Protein AF-A0A957GAI2-F1 (afdb_monomer)

pLDDT: mean 84.57, std 19.91, range [21.44, 98.88]

Solvent-accessible surface area (backbone atoms only — not comparable to full-atom values): 68607 Å² total; per-residue (Å²): 105,85,87,39,89,62,58,36,38,56,51,50,54,56,48,41,69,76,44,66,88,51,59,57,54,71,36,83,40,72,38,54,38,58,79,73,47,80,53,67,85,54,40,46,58,49,36,46,50,54,49,55,49,25,50,74,70,37,30,43,67,44,22,55,96,56,91,70,75,61,88,85,49,67,51,82,77,23,26,41,32,79,33,67,51,78,40,80,46,79,66,60,92,86,45,72,53,71,47,79,41,75,39,76,44,97,66,71,51,73,46,76,48,78,49,68,41,90,53,78,31,67,83,68,72,73,77,77,77,76,79,72,79,88,79,87,79,94,79,82,83,81,39,55,67,86,70,76,61,71,70,50,94,45,29,46,51,61,49,42,16,85,39,71,66,56,38,48,53,52,48,52,56,51,40,58,43,34,77,71,72,51,69,82,71,56,38,79,67,57,62,69,30,40,69,25,37,25,22,42,17,33,40,25,83,53,61,68,56,36,47,56,50,43,55,52,49,54,61,47,67,73,72,68,46,72,70,58,50,60,58,32,46,82,68,32,35,24,76,23,65,57,68,55,55,61,34,38,30,38,36,22,57,30,88,85,40,75,59,74,42,67,64,50,66,47,29,74,76,36,67,64,31,40,50,39,46,52,54,46,21,67,63,34,20,84,75,69,76,47,47,54,56,70,52,34,62,58,64,85,89,38,68,66,57,44,53,49,28,51,55,50,54,64,39,49,53,50,31,41,35,55,44,44,41,46,22,47,21,46,50,56,50,42,42,42,72,59,47,74,64,66,29,32,32,22,40,78,63,10,34,53,41,28,32,38,73,21,57,22,30,55,65,65,61,44,37,54,48,34,29,48,48,25,44,41,59,69,64,66,83,61,99,64,50,27,29,36,29,44,31,51,41,42,58,71,58,49,56,58,52,45,73,74,39,76,68,56,54,44,73,18,30,42,49,30,57,54,32,32,29,36,21,21,36,48,70,22,38,53,52,42,37,53,52,36,45,76,70,73,32,57,49,44,76,51,100,62,87,45,14,60,22,23,72,80,40,40,79,30,27,61,61,43,39,67,51,57,74,76,52,73,68,44,52,58,79,41,57,38,40,31,41,64,75,14,41,71,56,65,61,50,57,68,58,44,50,52,50,58,32,47,33,56,26,31,34,35,30,45,45,51,27,53,50,46,43,43,75,74,42,36,23,29,39,32,24,34,22,57,41,55,65,63,31,50,27,53,50,54,63,40,64,88,43,91,77,59,46,66,36,38,36,22,30,85,94,64,37,49,67,56,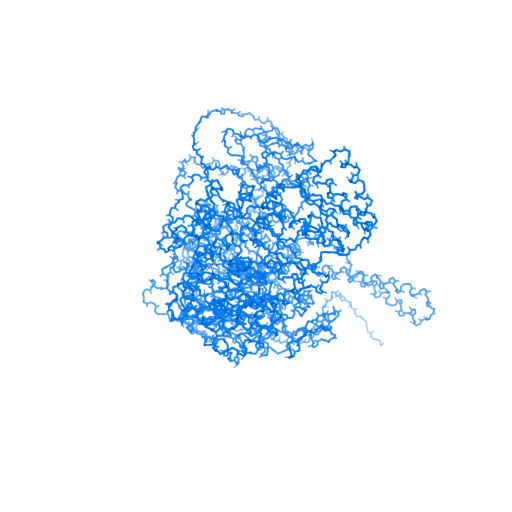29,34,46,30,33,52,25,45,40,37,18,42,34,45,66,45,77,68,81,72,73,96,74,89,88,71,52,60,88,87,86,72,66,76,84,86,85,88,82,88,88,90,82,88,85,92,86,88,80,88,90,87,84,90,51,74,71,58,49,56,52,48,51,54,50,46,55,55,55,65,68,62,77,79,68,80,91,72,85,72,74,79,88,80,72,82,79,80,88,56,88,68,49,67,62,70,25,28,41,21,37,38,20,49,18,51,26,44,26,16,59,94,35,58,21,64,40,90,55,47,68,62,41,44,37,71,54,50,78,20,63,36,78,54,58,64,74,49,24,46,55,30,30,77,65,54,42,54,26,75,46,70,50,97,87,69,51,75,47,81,43,69,41,83,47,59,77,75,36,61,24,49,28,2,22,64,26,54,79,52,61,46,77,52,50,60,47,57,65,82,56,54,76,35,47,16,71,29,36,50,39,19,43,52,11,40,40,37,6,32,33,60,46,70,49,44,28,32,74,38,68,46,73,45,100,85,71,48,74,42,82,71,52,59,19,49,31,73,40,51,14,56,34,22,20,26,33,22,10,30,60,59,54,16,48,49,49,49,43,45,55,51,49,51,50,52,53,44,50,55,48,53,54,50,44,55,53,45,62,52,51,57,75,77,56,86,51,69,70,61,48,52,55,46,52,49,53,46,50,56,46,49,52,52,47,70,75,55,66,81,72,87,60,92,44,49,69,58,18,44,44,85,40,48,23,39,55,43,24,60,58,37,51,42,61,26,61,70,41,77,39,68,34,33,46,10,6,30,49,39,37,52,37,56,41,51,51,36,26,59,61,6,64,20,46,31,29,38,34,21,8,14,23,56,50,44,34,94,63,27,28,44,54,52,51,41,52,40,45,37,73,62,52,43,36,50,53,78,46,73,72,79,31,40,21,51,80,22,60,80,23,57,26,27,43,50,11,20,33,14,13,14,39,29,37,29,23,34,43,66,38,50,65,38,20,38,54,50,49,28,34,56,61,33,55,39,74,54,66,64,80,68,32,61,86,44,72,52,41,66,60,48,17,50,51,49,34,50,34,50,52,40,26,25,61,44,67,75,52,54,68,69,78,42,18,72,21,24,33,36,40,52,57,46,55,15,44,48,86,73,79,19,49,55,54,31,52,52,50,16,39,34,74,53,40,44,81,40,37,48,49,25,34,35,29,48,60,41,51,26,27,20,46,33,39,4,28,36,57,61,61,49,47,45,53,49,26,42,67,71,33,36,42,28,26,43,35,58,57,84,46,84,30,74,93,72,54,82,68,35,65,30,82,44,44,77,53,80,41,44,32,33,39,40,45,25,65,10,60,56,21,24,36,13,31,42,35,37,34,33,39,74,80,64,91,74,44,59,79,31,56,72,44,30,46,49,38,46,8,41,44,58,9,39,93,71,56,52,76,44,68,60,43,71,34,32,24,43,59,80,84,70,81,56,84,44,83,45,49,70,57,90,75,57,90,62,50,44,36,69,35,68,70,64,56,60,88,76,54,85,85,70,77,90,73,78,76,54,72,69,53,50,45,63,75,72,63,70,70,80,77,77,82,75,72,77,79,86,70,89,81,73,87,79,77,93,78,84,88,78,87,90,84,84,84,136

Radius of gyration: 38.37 Å; Cα contacts (8 Å, |Δi|>4): 2508; chains: 1; bounding box: 118×97×86 Å

Nearest PDB structures (foldseek):
  4mz0-assembly1_A  TM=6.531E-01  e=5.352E-34  Moorena producens 3L
  7s6b-assembly1_A  TM=7.129E-01  e=2.106E-31  Streptomyces lasalocidi
  7vee-assembly1_A  TM=6.537E-01  e=3.011E-31  Streptomyces graminofaciens
  2cuy-assembly1_B  TM=9.376E-01  e=4.599E-23  Thermus thermophilus HB8
  5zk4-assembly2_B  TM=9.307E-01  e=2.735E-21  Sorangium cellulosum

Structure (mmCIF, N/CA/C/O backbone):
data_AF-A0A957GAI2-F1
#
_entry.id   AF-A0A957GAI2-F1
#
loop_
_atom_site.group_PDB
_atom_site.id
_atom_site.type_symbol
_atom_site.label_atom_id
_atom_site.label_alt_id
_atom_site.label_comp_id
_atom_site.label_asym_id
_atom_site.label_entity_id
_atom_site.label_seq_id
_atom_site.pdbx_PDB_ins_code
_atom_site.Cartn_x
_atom_site.Cartn_y
_atom_site.Cartn_z
_atom_site.occupancy
_atom_site.B_iso_or_equiv
_atom_site.auth_seq_id
_atom_site.auth_comp_id
_atom_site.auth_asym_id
_atom_site.auth_atom_id
_atom_site.pdbx_PDB_model_num
ATOM 1 N N . GLY A 1 1 ? -17.386 11.522 23.140 1.00 78.44 1 GLY A N 1
ATOM 2 C CA . GLY A 1 1 ? -17.750 12.939 23.256 1.00 78.44 1 GLY A CA 1
ATOM 3 C C . GLY A 1 1 ? -17.279 13.711 22.042 1.00 78.44 1 GLY A C 1
ATOM 4 O O . GLY A 1 1 ? -16.072 13.743 21.778 1.00 78.44 1 GLY A O 1
ATOM 5 N N . THR A 1 2 ? -18.220 14.310 21.310 1.00 84.25 2 THR A N 1
ATOM 6 C CA . THR A 1 2 ? -17.986 15.285 20.223 1.00 84.25 2 THR A CA 1
ATOM 7 C C . THR A 1 2 ? -18.226 16.730 20.668 1.00 84.25 2 THR A C 1
ATOM 9 O O . THR A 1 2 ? -18.033 17.635 19.860 1.00 84.25 2 THR A O 1
ATOM 12 N N . SER A 1 3 ? -18.619 16.948 21.931 1.00 85.31 3 SER A N 1
ATOM 13 C CA . SER A 1 3 ? -18.998 18.260 22.475 1.00 85.31 3 SER A CA 1
ATOM 14 C C . SER A 1 3 ? -20.266 18.829 21.831 1.00 85.31 3 SER A C 1
ATOM 16 O O . SER A 1 3 ? -20.444 20.042 21.728 1.00 85.31 3 SER A O 1
ATOM 18 N N . THR A 1 4 ? -21.178 17.947 21.407 1.00 86.19 4 THR A N 1
ATOM 19 C CA . THR A 1 4 ? -22.509 18.323 20.911 1.00 86.19 4 THR A CA 1
ATOM 20 C C . THR A 1 4 ? -23.565 18.066 21.986 1.00 86.19 4 THR A C 1
ATOM 22 O O . THR A 1 4 ? -23.569 17.010 22.618 1.00 86.19 4 THR A O 1
ATOM 25 N N . ARG A 1 5 ? -24.496 19.017 22.178 1.00 83.12 5 ARG A N 1
ATOM 26 C CA . ARG A 1 5 ? -25.509 18.969 23.258 1.00 83.12 5 ARG A CA 1
ATOM 27 C C . ARG A 1 5 ? -26.310 17.664 23.304 1.00 83.12 5 ARG A C 1
ATOM 29 O O . ARG A 1 5 ? -26.649 17.218 24.392 1.00 83.12 5 ARG A O 1
ATOM 36 N N . VAL A 1 6 ? -26.626 17.099 22.138 1.00 86.12 6 VAL A N 1
ATOM 37 C CA . VAL A 1 6 ? -27.390 15.847 22.004 1.00 86.12 6 VAL A CA 1
ATOM 38 C C . VAL A 1 6 ? -26.460 14.635 21.935 1.00 86.12 6 VAL A C 1
ATOM 40 O O . VAL A 1 6 ? -26.713 13.640 22.603 1.00 86.12 6 VAL A O 1
ATOM 43 N N . GLY A 1 7 ? -25.370 14.709 21.161 1.00 86.69 7 GLY A N 1
ATOM 44 C CA . GLY A 1 7 ? -24.497 13.558 20.924 1.00 86.69 7 GLY A CA 1
ATOM 45 C C . GLY A 1 7 ? -23.770 13.077 22.177 1.00 86.69 7 GLY A C 1
ATOM 46 O O . GLY A 1 7 ? -23.672 11.873 22.379 1.00 86.69 7 GLY A O 1
ATOM 47 N N . ASP A 1 8 ? -23.322 13.988 23.048 1.00 90.56 8 ASP A N 1
ATOM 48 C CA . ASP A 1 8 ? -22.665 13.595 24.301 1.00 90.56 8 ASP A CA 1
ATOM 49 C C . ASP A 1 8 ? -23.647 12.922 25.284 1.00 90.56 8 ASP A C 1
ATOM 51 O O . ASP A 1 8 ? -23.248 12.009 26.002 1.00 90.56 8 ASP A O 1
ATOM 55 N N . VAL A 1 9 ? -24.928 13.325 25.285 1.00 91.25 9 VAL A N 1
ATOM 56 C CA . VAL A 1 9 ? -25.984 12.687 26.098 1.00 91.25 9 VAL A CA 1
ATOM 57 C C . VAL A 1 9 ? -26.261 11.279 25.578 1.00 91.25 9 VAL A C 1
ATOM 59 O O . VAL A 1 9 ? -26.094 10.317 26.319 1.00 91.25 9 VAL A O 1
ATOM 62 N N . VAL A 1 10 ? -26.570 11.145 24.283 1.00 90.19 10 VAL A N 1
ATOM 63 C CA . VAL A 1 10 ? -26.863 9.850 23.639 1.00 90.19 10 VAL A CA 1
ATOM 64 C C . VAL A 1 10 ? -25.689 8.871 23.768 1.00 90.19 10 VAL A C 1
ATOM 66 O O . VAL A 1 10 ? -25.897 7.674 23.960 1.00 90.19 10 VAL A O 1
ATOM 69 N N . GLU A 1 11 ? -24.447 9.358 23.695 1.00 92.12 11 GLU A N 1
ATOM 70 C CA . GLU A 1 11 ? -23.246 8.543 23.894 1.00 92.12 11 GLU A CA 1
ATOM 71 C C . GLU A 1 11 ? -23.147 7.995 25.323 1.00 92.12 11 GLU A C 1
ATOM 73 O O . GLU A 1 11 ? -22.923 6.795 25.485 1.00 92.12 11 GLU A O 1
ATOM 78 N N . VAL A 1 12 ? -23.346 8.827 26.353 1.00 91.50 12 VAL A N 1
ATOM 79 C CA . VAL A 1 12 ? -23.278 8.366 27.751 1.00 91.50 12 VAL A CA 1
ATOM 80 C C . VAL A 1 12 ? -24.497 7.523 28.131 1.00 91.50 12 VAL A C 1
ATOM 82 O O . VAL A 1 12 ? -24.327 6.523 28.817 1.00 91.50 12 VAL A O 1
ATOM 85 N N . GLU A 1 13 ? -25.698 7.827 27.637 1.00 90.88 13 GLU A N 1
ATOM 86 C CA . GLU A 1 13 ? -26.880 6.966 27.806 1.00 90.88 13 GLU A CA 1
ATOM 87 C C . GLU A 1 13 ? -26.654 5.571 27.204 1.00 90.88 13 GLU A C 1
ATOM 89 O O . GLU A 1 13 ? -26.896 4.561 27.866 1.00 90.88 13 GLU A O 1
ATOM 94 N N . SER A 1 14 ? -26.111 5.498 25.983 1.00 90.56 14 SER A N 1
ATOM 95 C CA . SER A 1 14 ? -25.786 4.225 25.322 1.00 90.56 14 SER A CA 1
ATOM 96 C C . SER A 1 14 ? -24.743 3.423 26.105 1.00 90.56 14 SER A C 1
ATOM 98 O O . SER A 1 14 ? -24.872 2.209 26.259 1.00 90.56 14 SER A O 1
ATOM 100 N N . LEU A 1 15 ? -23.718 4.097 26.637 1.00 91.69 15 LEU A N 1
ATOM 101 C CA . LEU A 1 15 ? -22.711 3.474 27.493 1.00 91.69 15 LEU A CA 1
ATOM 102 C C . LEU A 1 15 ? -23.309 3.013 28.835 1.00 91.69 15 LEU A C 1
ATOM 104 O O . LEU A 1 15 ? -23.031 1.897 29.268 1.00 91.69 15 LEU A O 1
ATOM 108 N N . ASN A 1 16 ? -24.173 3.812 29.467 1.00 91.31 16 ASN A N 1
ATOM 109 C CA . ASN A 1 16 ? -24.861 3.450 30.709 1.00 91.31 16 ASN A CA 1
ATOM 110 C C . ASN A 1 16 ? -25.727 2.193 30.534 1.00 91.31 16 ASN A C 1
ATOM 112 O O . ASN A 1 16 ? -25.728 1.345 31.420 1.00 91.31 16 ASN A O 1
ATOM 116 N N . LEU A 1 17 ? -26.416 2.033 29.397 1.00 90.88 17 LEU A N 1
ATOM 117 C CA . LEU A 1 17 ? -27.205 0.830 29.100 1.00 90.88 17 LEU A CA 1
ATOM 118 C 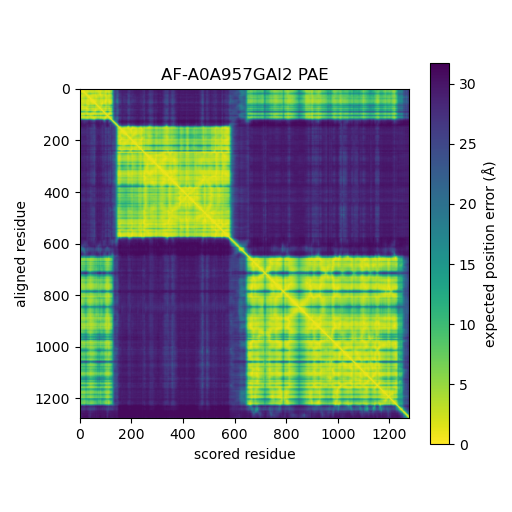C . LEU A 1 17 ? -26.336 -0.437 29.020 1.00 90.88 17 LEU A C 1
ATOM 120 O O . LEU A 1 17 ? -26.723 -1.480 29.542 1.00 90.88 17 LEU A O 1
ATOM 124 N N . VAL A 1 18 ? -25.153 -0.352 28.401 1.00 91.19 18 VAL A N 1
ATOM 125 C CA . VAL A 1 18 ? -24.223 -1.491 28.266 1.00 91.19 18 VAL A CA 1
ATOM 126 C C . VAL A 1 18 ? -23.520 -1.818 29.589 1.00 91.19 18 VAL A C 1
ATOM 128 O O . VAL A 1 18 ? -23.294 -2.987 29.897 1.00 91.19 18 VAL A O 1
ATOM 131 N N . PHE A 1 19 ? -23.188 -0.801 30.387 1.00 90.81 19 PHE A N 1
ATOM 132 C CA . PHE A 1 19 ? -22.427 -0.936 31.634 1.00 90.81 19 PHE A CA 1
ATOM 133 C C . PHE A 1 19 ? -23.290 -0.813 32.904 1.00 90.81 19 PHE A C 1
ATOM 135 O O . PHE A 1 19 ? -22.750 -0.594 33.984 1.00 90.81 19 PHE A O 1
ATOM 142 N N . ALA A 1 20 ? -24.610 -1.011 32.814 1.00 85.69 20 ALA A N 1
ATOM 143 C CA . ALA A 1 20 ? -25.564 -0.822 33.918 1.00 85.69 20 ALA A CA 1
ATOM 144 C C . ALA A 1 20 ? -25.277 -1.653 35.192 1.00 85.69 20 ALA A C 1
ATOM 146 O O . ALA A 1 20 ? -25.784 -1.333 36.263 1.00 85.69 20 ALA A O 1
ATOM 147 N N . GLY A 1 21 ? -24.479 -2.723 35.087 1.00 85.56 21 GLY A N 1
ATOM 148 C CA . GLY A 1 21 ? -24.028 -3.538 36.223 1.00 85.56 21 GLY A CA 1
ATOM 149 C C . GLY A 1 21 ? -22.701 -3.102 36.865 1.00 85.56 21 GLY A C 1
ATOM 150 O O . GLY A 1 21 ? -22.252 -3.757 37.804 1.00 85.56 21 GLY A O 1
ATOM 151 N N . ALA A 1 22 ? -22.039 -2.056 36.360 1.00 89.12 22 ALA A N 1
ATOM 152 C CA . ALA A 1 22 ? -20.791 -1.538 36.922 1.00 89.12 22 ALA A CA 1
ATOM 153 C C . ALA A 1 22 ? -21.061 -0.509 38.044 1.00 89.12 22 ALA A C 1
ATOM 155 O O . ALA A 1 22 ? -22.046 0.226 37.966 1.00 89.12 22 ALA A O 1
ATOM 156 N N . PRO A 1 23 ? -20.204 -0.408 39.082 1.00 91.75 23 PRO A N 1
ATOM 157 C CA . PRO A 1 23 ? -20.389 0.575 40.150 1.00 91.75 23 PRO A CA 1
ATOM 158 C C . PRO A 1 23 ? -20.346 2.026 39.629 1.00 91.75 23 PRO A C 1
ATOM 160 O O . PRO A 1 23 ? -19.534 2.310 38.740 1.00 91.75 23 PRO A O 1
ATOM 163 N N . PRO A 1 24 ? -21.138 2.959 40.197 1.00 93.56 24 PRO A N 1
ATOM 164 C CA . PRO A 1 24 ? -21.061 4.382 39.871 1.00 93.56 24 PRO A CA 1
ATOM 165 C C . PRO A 1 24 ? -19.634 4.939 39.979 1.00 93.56 24 PRO A C 1
ATOM 167 O O . PRO A 1 24 ? -18.897 4.594 40.904 1.00 93.56 24 PRO A O 1
ATOM 170 N N . GLY A 1 25 ? -19.233 5.775 39.018 1.00 91.50 25 GLY A N 1
ATOM 171 C CA . GLY A 1 25 ? -17.907 6.400 38.973 1.00 91.50 25 GLY A CA 1
ATOM 172 C C . GLY A 1 25 ? -16.706 5.446 38.848 1.00 91.50 25 GLY A C 1
ATOM 173 O O . GLY A 1 25 ? -15.585 5.854 39.143 1.00 91.50 25 GLY A O 1
ATOM 174 N N . SER A 1 26 ? -16.894 4.190 38.425 1.00 90.88 26 SER A N 1
ATOM 175 C CA . SER A 1 26 ? -15.806 3.201 38.313 1.00 90.88 26 SER A CA 1
ATOM 176 C C . SER A 1 26 ? -15.035 3.220 36.985 1.00 90.88 26 SER A C 1
ATOM 178 O O . SER A 1 26 ? -13.932 2.675 36.915 1.00 90.88 26 SER A O 1
ATOM 180 N N . ILE A 1 27 ? -15.578 3.840 35.930 1.00 94.12 27 ILE A N 1
ATOM 181 C CA . ILE A 1 27 ? -15.012 3.820 34.574 1.00 94.12 27 ILE A CA 1
ATOM 182 C C . ILE A 1 27 ? -14.598 5.230 34.139 1.00 94.12 27 ILE A C 1
ATOM 184 O O . ILE A 1 27 ? -15.423 6.134 34.018 1.00 94.12 27 ILE A O 1
ATOM 188 N N . ALA A 1 28 ? -13.314 5.421 33.840 1.00 94.62 28 ALA A N 1
ATOM 189 C CA . ALA A 1 28 ? -12.810 6.692 33.331 1.00 94.62 28 ALA A CA 1
ATOM 190 C C . ALA A 1 28 ? -13.324 6.965 31.905 1.00 94.62 28 ALA A C 1
ATOM 192 O O . ALA A 1 28 ? -13.057 6.201 30.976 1.00 94.62 28 ALA A O 1
ATOM 193 N N . LEU A 1 29 ? -14.017 8.088 31.720 1.00 94.88 29 LEU A N 1
ATOM 194 C CA . LEU A 1 29 ? -14.476 8.595 30.431 1.00 94.88 29 LEU A CA 1
ATOM 195 C C . LEU A 1 29 ? -13.586 9.750 29.967 1.00 94.88 29 LEU A C 1
ATOM 197 O O . LEU A 1 29 ? -13.246 10.661 30.729 1.00 94.88 29 LEU A O 1
ATOM 201 N N . GLY A 1 30 ? -13.244 9.744 28.680 1.00 94.19 30 GLY A N 1
ATOM 202 C CA . GLY A 1 30 ? -12.485 10.831 28.086 1.00 94.19 30 GLY A CA 1
ATOM 203 C C . GLY A 1 30 ? -12.489 10.851 26.565 1.00 94.19 30 GLY A C 1
ATOM 204 O O . GLY A 1 30 ? -12.896 9.902 25.901 1.00 94.19 30 GLY A O 1
ATOM 205 N N . SER A 1 31 ? -12.019 11.961 25.999 1.00 94.75 31 SER A N 1
ATOM 206 C CA . SER A 1 31 ? -11.934 12.166 24.548 1.00 94.75 31 SER A CA 1
ATOM 207 C C . SER A 1 31 ? -10.560 12.706 24.170 1.00 94.75 31 SER A C 1
ATOM 209 O O . SER A 1 31 ? -9.956 13.456 24.929 1.00 94.75 31 SER A O 1
ATOM 211 N N . VAL A 1 32 ? -10.035 12.338 22.999 1.00 94.88 32 VAL A N 1
ATOM 212 C CA . VAL A 1 32 ? -8.858 13.012 22.412 1.00 94.88 32 VAL A CA 1
ATOM 213 C C . VAL A 1 32 ? -9.245 14.353 21.773 1.00 94.88 32 VAL A C 1
ATOM 215 O O . VAL A 1 32 ? -8.415 15.248 21.631 1.00 94.88 32 VAL A O 1
ATOM 218 N N . LYS A 1 33 ? -10.529 14.521 21.422 1.00 95.56 33 LYS A N 1
ATOM 219 C CA . LYS A 1 33 ? -11.032 15.687 20.682 1.00 95.56 33 LYS A CA 1
ATOM 220 C C . LYS A 1 33 ? -10.937 16.987 21.491 1.00 95.56 33 LYS A C 1
ATOM 222 O O . LYS A 1 33 ? -10.827 18.050 20.896 1.00 95.56 33 LYS A O 1
ATOM 227 N N . SER A 1 34 ? -10.882 16.904 22.824 1.00 92.69 34 SER A N 1
ATOM 228 C CA . SER A 1 34 ? -10.599 18.047 23.706 1.00 92.69 34 SER A CA 1
ATOM 229 C C . SER A 1 34 ? -9.181 18.608 23.559 1.00 92.69 34 SER A C 1
ATOM 231 O O . SER A 1 34 ? -8.940 19.747 23.936 1.00 92.69 34 SER A O 1
ATOM 233 N N . ASN A 1 35 ? -8.235 17.808 23.056 1.00 92.81 35 ASN A N 1
ATOM 234 C CA . ASN A 1 35 ? -6.822 18.175 22.942 1.00 92.81 35 ASN A CA 1
ATOM 235 C C . ASN A 1 35 ? -6.455 18.660 21.532 1.00 92.81 35 ASN A C 1
ATOM 237 O O . ASN A 1 35 ? -5.610 19.537 21.402 1.00 92.81 35 ASN A O 1
ATOM 241 N N . ILE A 1 36 ? -7.060 18.073 20.490 1.00 94.38 36 ILE A N 1
ATOM 242 C CA . ILE A 1 36 ? -6.663 18.280 19.079 1.00 94.38 36 ILE A CA 1
ATOM 243 C C . ILE A 1 36 ? -7.844 18.553 18.127 1.00 94.38 36 ILE A C 1
ATOM 245 O O . ILE A 1 36 ? -7.683 18.533 16.909 1.00 94.38 36 ILE A O 1
ATOM 249 N N . GLY A 1 37 ? -9.050 18.768 18.659 1.00 92.19 37 GLY A N 1
ATOM 250 C CA . GLY A 1 37 ? -10.267 18.934 17.864 1.00 92.19 37 GLY A CA 1
ATOM 251 C C . GLY A 1 37 ? -10.775 17.638 17.216 1.00 92.19 37 GLY A C 1
ATOM 252 O O . GLY A 1 37 ? -10.298 16.530 17.476 1.00 92.19 37 GLY A O 1
ATOM 253 N N . HIS A 1 38 ? -11.797 17.762 16.366 1.00 92.75 38 HIS A N 1
ATOM 254 C CA . HIS A 1 38 ? -12.386 16.625 15.656 1.00 92.75 38 HIS A CA 1
ATOM 255 C C . HIS A 1 38 ? -11.749 16.445 14.271 1.00 92.75 38 HIS A C 1
ATOM 257 O O . HIS A 1 38 ? -12.202 17.029 13.289 1.00 92.75 38 HIS A O 1
ATOM 263 N N . LEU A 1 39 ? -10.767 15.545 14.160 1.00 90.25 39 LEU A N 1
ATOM 264 C CA . LEU A 1 39 ? -10.028 15.243 12.918 1.00 90.25 39 LEU A CA 1
ATOM 265 C C . LEU A 1 39 ? -10.838 14.500 11.824 1.00 90.25 39 LEU A C 1
ATOM 267 O O . LEU A 1 39 ? -10.277 13.713 11.067 1.00 90.25 39 LEU A O 1
ATOM 271 N N . LYS A 1 40 ? -12.164 14.692 11.759 1.00 86.31 40 LYS A N 1
ATOM 272 C CA . LYS A 1 40 ? -13.108 13.975 10.872 1.00 86.31 40 LYS A CA 1
ATOM 273 C C . LYS A 1 40 ? -12.782 12.468 10.783 1.00 86.31 40 LYS A C 1
ATOM 275 O O . LYS A 1 40 ? -12.892 11.795 11.806 1.00 86.31 40 LYS A O 1
ATOM 280 N N . ALA A 1 41 ? -12.341 11.963 9.626 1.00 81.12 41 ALA A N 1
ATOM 281 C CA . ALA A 1 41 ? -11.958 10.561 9.415 1.00 81.12 41 ALA A CA 1
ATOM 282 C C . ALA A 1 41 ? -10.824 10.081 10.350 1.00 81.12 41 ALA A C 1
ATOM 284 O O . ALA A 1 41 ? -10.896 8.988 10.907 1.00 81.12 41 ALA A O 1
ATOM 285 N N . GLY A 1 42 ? -9.826 10.927 10.628 1.00 87.81 42 GLY A N 1
ATOM 286 C CA . GLY A 1 42 ? -8.721 10.613 11.543 1.00 87.81 42 GLY A CA 1
ATOM 287 C C . GLY A 1 42 ? -9.108 10.579 13.029 1.00 87.81 42 GLY A C 1
ATOM 288 O O . GLY A 1 42 ? -8.295 10.202 13.873 1.00 87.81 42 GLY A O 1
ATOM 289 N N . ALA A 1 43 ? -10.339 10.958 13.393 1.00 90.25 43 ALA A N 1
ATOM 290 C CA . ALA A 1 43 ? -10.738 11.085 14.795 1.00 90.25 43 ALA A CA 1
ATOM 291 C C . ALA A 1 43 ? -10.853 9.739 15.536 1.00 90.25 43 ALA A C 1
ATOM 293 O O . ALA A 1 43 ? -10.680 9.713 16.757 1.00 90.25 43 ALA A O 1
ATOM 294 N N . GLY A 1 44 ? -11.135 8.644 14.820 1.00 90.12 44 GLY A N 1
ATOM 295 C CA . GLY A 1 44 ? -11.094 7.285 15.371 1.00 90.12 44 GLY A CA 1
ATOM 296 C C . GLY A 1 44 ? -9.658 6.837 15.648 1.00 90.12 44 GLY A C 1
ATOM 297 O O . GLY A 1 44 ? -9.341 6.449 16.770 1.00 90.12 44 GLY A O 1
ATOM 298 N N . ALA A 1 45 ? -8.764 7.004 14.667 1.00 93.62 45 ALA A N 1
ATOM 299 C CA . ALA A 1 45 ? -7.342 6.679 14.791 1.00 93.62 45 ALA A CA 1
ATOM 300 C C . ALA A 1 45 ? -6.651 7.470 15.916 1.00 93.62 45 ALA A C 1
ATOM 302 O O . ALA A 1 45 ? -5.899 6.897 16.699 1.00 93.62 45 ALA A O 1
ATOM 303 N N . ALA A 1 46 ? -6.957 8.761 16.077 1.00 95.31 46 ALA A N 1
ATOM 304 C CA . ALA A 1 46 ? -6.453 9.549 17.203 1.00 95.31 46 ALA A CA 1
ATOM 305 C C . ALA A 1 46 ? -6.987 9.065 18.567 1.00 95.31 46 ALA A C 1
ATOM 307 O O . ALA A 1 46 ? -6.261 9.089 19.561 1.00 95.31 46 ALA A O 1
ATOM 308 N N . GLY A 1 47 ? -8.244 8.606 18.626 1.00 94.88 47 GLY A N 1
ATOM 309 C CA . GLY A 1 47 ? -8.816 7.984 19.824 1.00 94.88 47 GLY A CA 1
ATOM 310 C C . GLY A 1 47 ? -8.116 6.669 20.169 1.00 94.88 47 GLY A C 1
ATOM 311 O O . GLY A 1 47 ? -7.742 6.457 21.320 1.00 94.88 47 GLY A O 1
ATOM 312 N N . MET A 1 48 ? -7.856 5.842 19.154 1.00 95.94 48 MET A N 1
ATOM 313 C CA . MET A 1 48 ? -7.093 4.600 19.268 1.00 95.94 48 MET A CA 1
ATOM 314 C C . MET A 1 48 ? -5.655 4.862 19.735 1.00 95.94 48 MET A C 1
ATOM 316 O O . MET A 1 48 ? -5.209 4.222 20.676 1.00 95.94 48 MET A O 1
ATOM 320 N N . LEU A 1 49 ? -4.958 5.861 19.183 1.00 96.62 49 LEU A N 1
ATOM 321 C CA . LEU A 1 49 ? -3.616 6.249 19.636 1.00 96.62 49 LEU A CA 1
ATOM 322 C C . LEU A 1 49 ? -3.609 6.741 21.094 1.00 96.62 49 LEU A C 1
ATOM 324 O O . LEU A 1 49 ? -2.746 6.317 21.862 1.00 96.62 49 LEU A O 1
ATOM 328 N N . LYS A 1 50 ? -4.584 7.571 21.510 1.00 96.38 50 LYS A N 1
ATOM 329 C CA . LYS A 1 50 ? -4.748 7.976 22.924 1.00 96.38 50 LYS A CA 1
ATOM 330 C C . LYS A 1 50 ? -4.934 6.748 23.823 1.00 96.38 50 LYS A C 1
ATOM 332 O O . LYS A 1 50 ? -4.309 6.670 24.875 1.00 96.38 50 LYS A O 1
ATOM 337 N N . ALA A 1 51 ? -5.752 5.790 23.395 1.00 96.38 51 ALA A N 1
ATOM 338 C CA . ALA A 1 51 ? -6.055 4.567 24.129 1.00 96.38 51 ALA A CA 1
ATOM 339 C C . ALA A 1 51 ? -4.853 3.602 24.223 1.00 96.38 51 ALA A C 1
ATOM 341 O O . ALA A 1 51 ? -4.503 3.166 25.318 1.00 96.38 51 ALA A O 1
ATOM 342 N N . THR A 1 52 ? -4.164 3.323 23.113 1.00 97.19 52 THR A N 1
ATOM 343 C CA . THR A 1 52 ? -2.960 2.476 23.074 1.00 97.19 52 THR A CA 1
ATOM 344 C C . THR A 1 52 ? -1.826 3.064 23.914 1.00 97.19 52 THR A C 1
ATOM 346 O O . THR A 1 52 ? -1.191 2.334 24.673 1.00 97.19 52 THR A O 1
ATOM 349 N N . LEU A 1 53 ? -1.592 4.380 23.845 1.00 96.69 53 LEU A N 1
ATOM 350 C CA . LEU A 1 53 ? -0.575 5.039 24.671 1.00 96.69 53 LEU A CA 1
ATOM 351 C C . LEU A 1 53 ? -0.968 5.071 26.158 1.00 96.69 53 LEU A C 1
ATOM 353 O O . LEU A 1 53 ? -0.101 4.876 27.007 1.00 96.69 53 LEU A O 1
ATOM 357 N N . ALA A 1 54 ? -2.253 5.241 26.487 1.00 96.25 54 ALA A N 1
ATOM 358 C CA . ALA A 1 54 ? -2.751 5.144 27.863 1.00 96.25 54 ALA A CA 1
ATOM 359 C C . ALA A 1 54 ? -2.527 3.744 28.469 1.00 96.25 54 ALA A C 1
ATOM 361 O O . ALA A 1 54 ? -2.070 3.636 29.609 1.00 96.25 54 ALA A O 1
ATOM 362 N N . LEU A 1 55 ? -2.775 2.678 27.694 1.00 95.31 55 LEU A N 1
ATOM 363 C CA . LEU A 1 55 ? -2.460 1.299 28.088 1.00 95.31 55 LEU A CA 1
ATOM 364 C C . LEU A 1 55 ? -0.945 1.091 28.256 1.00 95.31 55 LEU A C 1
ATOM 366 O O . LEU A 1 55 ? -0.511 0.610 29.299 1.00 95.31 55 LEU A O 1
ATOM 370 N N . HIS A 1 56 ? -0.139 1.497 27.267 1.00 94.62 56 HIS A N 1
ATOM 371 C CA . HIS A 1 56 ? 1.321 1.334 27.273 1.00 94.62 56 HIS A CA 1
ATOM 372 C C . HIS A 1 56 ? 1.993 2.038 28.462 1.00 94.62 56 HIS A C 1
ATOM 374 O O . HIS A 1 56 ? 2.792 1.437 29.178 1.00 94.62 56 HIS A O 1
ATOM 380 N N . HIS A 1 57 ? 1.644 3.305 28.703 1.00 95.50 57 HIS A N 1
ATOM 381 C CA . HIS A 1 57 ? 2.206 4.096 29.800 1.00 95.50 57 HIS A CA 1
ATOM 382 C C . HIS A 1 57 ? 1.510 3.865 31.146 1.00 95.50 57 HIS A C 1
ATOM 384 O O . HIS A 1 57 ? 1.986 4.380 32.155 1.00 95.50 57 HIS A O 1
ATOM 390 N N . LYS A 1 58 ? 0.417 3.087 31.184 1.00 95.56 58 LYS A N 1
ATOM 391 C CA . LYS A 1 58 ? -0.372 2.784 32.393 1.00 95.56 58 LYS A CA 1
ATOM 392 C C . LYS A 1 58 ? -0.855 4.061 33.090 1.00 95.56 58 LYS A C 1
ATOM 394 O O . LYS A 1 58 ? -0.758 4.203 34.307 1.00 95.56 58 LYS A O 1
ATOM 399 N N . VAL A 1 59 ? -1.372 4.998 32.296 1.00 96.50 59 VAL A N 1
ATOM 400 C CA . VAL A 1 59 ? -1.799 6.342 32.713 1.00 96.50 59 VAL A CA 1
ATOM 401 C C . VAL A 1 59 ? -3.152 6.661 32.088 1.00 96.50 59 VAL A C 1
ATOM 403 O O . VAL A 1 59 ? -3.367 6.391 30.909 1.00 96.50 59 VAL A O 1
ATOM 406 N N . LEU A 1 60 ? -4.044 7.275 32.863 1.00 95.75 60 LEU A N 1
ATOM 407 C CA . LEU A 1 60 ? -5.272 7.902 32.385 1.00 95.75 60 LEU A CA 1
ATOM 408 C C . LEU A 1 60 ? -4.968 9.361 31.991 1.00 95.75 60 LEU A C 1
ATOM 410 O O . LEU A 1 60 ? -4.775 10.203 32.872 1.00 95.75 60 LEU A O 1
ATOM 414 N N . PRO A 1 61 ? -4.885 9.691 30.688 1.00 95.50 61 PRO A N 1
ATOM 415 C CA . PRO A 1 61 ? -4.689 11.065 30.235 1.00 95.50 61 PRO A CA 1
ATOM 416 C C . PRO A 1 61 ? -5.954 11.922 30.438 1.00 95.50 61 PRO A C 1
ATOM 418 O O . PRO A 1 61 ? -7.073 11.422 30.266 1.00 95.50 61 PRO A O 1
ATOM 421 N N . PRO A 1 62 ? -5.808 13.229 30.716 1.00 93.81 62 PRO A N 1
ATOM 422 C CA . PRO A 1 62 ? -6.929 14.124 30.976 1.00 93.81 62 PRO A CA 1
ATOM 423 C C . PRO A 1 62 ? -7.809 14.353 29.741 1.00 93.81 62 PRO A C 1
ATOM 425 O O . PRO A 1 62 ? -7.403 14.147 28.588 1.00 93.81 62 PRO A O 1
ATOM 428 N N . THR A 1 63 ? -9.020 14.835 29.995 1.00 93.50 63 THR A N 1
ATOM 429 C CA . THR A 1 63 ? -9.940 15.420 29.015 1.00 93.50 63 THR A CA 1
ATOM 430 C C . THR A 1 63 ? -10.101 16.896 29.348 1.00 93.50 63 THR A C 1
ATOM 432 O O . THR A 1 63 ? -10.552 17.253 30.434 1.00 93.50 63 THR A O 1
ATOM 435 N N . LEU A 1 64 ? -9.676 17.756 28.423 1.00 91.81 64 LEU A N 1
ATOM 436 C CA . LEU A 1 64 ? -9.629 19.203 28.642 1.00 91.81 64 LEU A CA 1
ATOM 437 C C . LEU A 1 64 ? -11.027 19.828 28.535 1.00 91.81 64 LEU A C 1
ATOM 439 O O . LEU A 1 64 ? -11.906 19.282 27.869 1.00 91.81 64 LEU A O 1
ATOM 443 N N . ASN A 1 65 ? -11.194 21.009 29.138 1.00 88.94 65 ASN A N 1
ATOM 444 C CA . ASN A 1 65 ? -12.394 21.855 29.033 1.00 88.94 65 ASN A CA 1
ATOM 445 C C . ASN A 1 65 ? -13.696 21.173 29.500 1.00 88.94 65 ASN A C 1
ATOM 447 O O . ASN A 1 65 ? -14.767 21.414 28.949 1.00 88.94 65 ASN A O 1
ATOM 451 N N . ALA A 1 66 ? -13.590 20.304 30.509 1.00 85.62 66 ALA A N 1
ATOM 452 C CA . ALA A 1 66 ? -14.686 19.489 31.029 1.00 85.62 66 ALA A CA 1
ATOM 453 C C . ALA A 1 66 ? -15.054 19.812 32.496 1.00 85.62 66 ALA A C 1
ATOM 455 O O . ALA A 1 66 ? -15.673 18.983 33.152 1.00 85.62 66 ALA A O 1
ATOM 456 N N . GLN A 1 67 ? -14.665 20.979 33.035 1.00 82.44 67 GLN A N 1
ATOM 457 C CA . GLN A 1 67 ? -14.782 21.286 34.475 1.00 82.44 67 GLN A CA 1
ATOM 458 C C . GLN A 1 67 ? -16.227 21.298 35.004 1.00 82.44 67 GLN A C 1
ATOM 460 O O . GLN A 1 67 ? -16.452 21.036 36.182 1.00 82.44 67 GLN A O 1
ATOM 465 N N . THR A 1 68 ? -17.205 21.619 34.155 1.00 86.81 68 THR A N 1
ATOM 466 C CA . THR A 1 68 ? -18.632 21.585 34.498 1.00 86.81 68 THR A CA 1
ATOM 467 C C . THR A 1 68 ? -19.302 20.486 33.674 1.00 86.81 68 THR A C 1
ATOM 469 O O . THR A 1 68 ? -19.398 20.637 32.453 1.00 86.81 68 THR A O 1
ATOM 472 N N . PRO A 1 69 ? -19.756 19.380 34.295 1.00 84.88 69 PRO A N 1
ATOM 473 C CA . PRO A 1 69 ? -20.467 18.321 33.587 1.00 84.88 69 PRO A CA 1
ATOM 474 C C . PRO A 1 69 ? -21.750 18.828 32.914 1.00 84.88 69 PRO A C 1
ATOM 476 O O . PRO A 1 69 ? -22.395 19.764 33.388 1.00 84.88 69 PRO A O 1
ATOM 479 N N . ASN A 1 70 ? -22.138 18.193 31.807 1.00 87.56 70 ASN A N 1
ATOM 480 C CA . ASN A 1 70 ? -23.394 18.493 31.119 1.00 87.56 70 ASN A CA 1
ATOM 481 C C . ASN A 1 70 ? -24.582 18.138 32.042 1.00 87.56 70 ASN A C 1
ATOM 483 O O . ASN A 1 70 ? -24.695 16.969 32.408 1.00 87.56 70 ASN A O 1
ATOM 487 N N . PRO A 1 71 ? -25.481 19.080 32.396 1.00 89.19 71 PRO A N 1
ATOM 488 C CA . PRO A 1 71 ? -26.576 18.825 33.340 1.00 89.19 71 PRO A CA 1
ATOM 489 C C . PRO A 1 71 ? -27.608 17.806 32.834 1.00 89.19 71 PRO A C 1
ATOM 491 O O . PRO A 1 71 ? -28.375 17.276 33.629 1.00 89.19 71 PRO A O 1
ATOM 494 N N . ASN A 1 72 ? -27.609 17.500 31.533 1.00 90.81 72 ASN A N 1
ATOM 495 C CA . ASN A 1 72 ? -28.439 16.447 30.944 1.00 90.81 72 ASN A CA 1
ATOM 496 C C . ASN A 1 72 ? -27.818 15.041 31.082 1.00 90.81 72 ASN A C 1
ATOM 498 O O . ASN A 1 72 ? -28.317 14.097 30.478 1.00 90.81 72 ASN A O 1
ATOM 502 N N . ILE A 1 73 ? -26.707 14.895 31.814 1.00 89.56 73 ILE A N 1
ATOM 503 C CA . ILE A 1 73 ? -26.031 13.620 32.067 1.00 89.56 73 ILE A CA 1
ATOM 504 C C . ILE A 1 73 ? -25.835 13.471 33.576 1.00 89.56 73 ILE A C 1
ATOM 506 O O . ILE A 1 73 ? -25.014 14.165 34.177 1.00 89.56 73 ILE A O 1
ATOM 510 N N . ASP A 1 74 ? -26.555 12.531 34.190 1.00 88.94 74 ASP A N 1
ATOM 511 C CA . ASP A 1 74 ? -26.354 12.191 35.598 1.00 88.94 74 ASP A CA 1
ATOM 512 C C . ASP A 1 74 ? -25.094 11.328 35.776 1.00 88.94 74 ASP A C 1
ATOM 514 O O . ASP A 1 74 ? -25.135 10.097 35.831 1.00 88.94 74 ASP A O 1
ATOM 518 N N . PHE A 1 75 ? -23.945 11.998 35.871 1.00 90.00 75 PHE A N 1
ATOM 519 C CA . PHE A 1 75 ? -22.671 11.366 36.211 1.00 90.00 75 PHE A CA 1
ATOM 520 C C . PHE A 1 75 ? -22.616 10.826 37.652 1.00 90.00 75 PHE A C 1
ATOM 522 O O . PHE A 1 75 ? -21.710 10.059 37.958 1.00 90.00 75 PHE A O 1
ATOM 529 N N . SER A 1 76 ? -23.554 11.188 38.539 1.00 88.25 76 SER A N 1
ATOM 530 C CA . SER A 1 76 ? -23.580 10.668 39.915 1.00 88.25 76 SER A CA 1
ATOM 531 C C . SER A 1 76 ? -24.178 9.260 39.995 1.00 88.25 76 SER A C 1
ATOM 533 O O . SER A 1 76 ? -23.725 8.445 40.798 1.00 88.25 76 SER A O 1
ATOM 535 N N . ALA A 1 77 ? -25.136 8.952 39.115 1.00 87.88 77 ALA A N 1
ATOM 536 C CA . ALA A 1 77 ? -25.699 7.614 38.933 1.00 87.88 77 ALA A CA 1
ATOM 537 C C . ALA A 1 77 ? -24.989 6.787 37.839 1.00 87.88 77 ALA A C 1
ATOM 539 O O . ALA A 1 77 ? -25.200 5.577 37.747 1.00 87.88 77 ALA A O 1
ATOM 540 N N . SER A 1 78 ? -24.161 7.412 36.995 1.00 92.69 78 SER A N 1
ATOM 541 C CA . SER A 1 78 ? -23.441 6.729 35.913 1.00 92.69 78 SER A CA 1
ATOM 542 C C . SER A 1 78 ? -22.249 5.903 36.427 1.00 92.69 78 SER A C 1
ATOM 544 O O . SER A 1 78 ? -21.502 6.370 37.290 1.00 92.69 78 SER A O 1
ATOM 546 N N . PRO A 1 79 ? -21.966 4.717 35.849 1.00 94.62 79 PRO A N 1
ATOM 547 C CA . PRO A 1 79 ? -20.689 4.031 36.051 1.00 94.62 79 PRO A CA 1
ATOM 548 C C . PRO A 1 79 ? -19.479 4.808 35.508 1.00 94.62 79 PRO A C 1
ATOM 550 O O . PRO A 1 79 ? -18.348 4.464 35.844 1.00 94.62 79 PRO A O 1
ATOM 553 N N . PHE A 1 80 ? -19.684 5.848 34.696 1.00 95.06 80 PHE A N 1
ATOM 554 C CA . PHE A 1 80 ? -18.621 6.656 34.106 1.00 95.06 80 PHE A CA 1
ATOM 555 C C . PHE A 1 80 ? -18.338 7.933 34.904 1.00 95.06 80 PHE A C 1
ATOM 557 O O . PHE A 1 80 ? -19.256 8.582 35.393 1.00 95.06 80 PHE A O 1
ATOM 564 N N . TYR A 1 81 ? -17.072 8.353 34.955 1.00 93.19 81 TYR A N 1
ATOM 565 C CA . TYR A 1 81 ? -16.656 9.668 35.459 1.00 93.19 81 TYR A CA 1
ATOM 566 C C . TYR A 1 81 ? -15.750 10.383 34.451 1.00 93.19 81 TYR A C 1
ATOM 568 O O . TYR A 1 81 ? -15.013 9.743 33.704 1.00 93.19 81 TYR A O 1
ATOM 576 N N . LEU A 1 82 ? -15.775 11.716 34.416 1.00 92.88 82 LEU A N 1
ATOM 577 C CA . LEU A 1 82 ? -14.897 12.491 33.534 1.00 92.88 82 LEU A CA 1
ATOM 578 C C . LEU A 1 82 ? -13.479 12.563 34.119 1.00 92.88 82 LEU A C 1
ATOM 580 O O . LEU A 1 82 ? -13.281 13.061 35.224 1.00 92.88 82 LEU A O 1
ATOM 584 N N . ASN A 1 83 ? -12.473 12.096 33.373 1.00 92.75 83 ASN A N 1
ATOM 585 C CA . ASN A 1 83 ? -11.084 12.192 33.823 1.00 92.75 83 ASN A CA 1
ATOM 586 C C . ASN A 1 83 ? -10.488 13.576 33.505 1.00 92.75 83 ASN A C 1
ATOM 588 O O . ASN A 1 83 ? -10.193 13.873 32.344 1.00 92.75 83 ASN A O 1
ATOM 592 N N . HIS A 1 84 ? -10.301 14.417 34.525 1.00 90.62 84 HIS A N 1
ATOM 593 C CA . HIS A 1 84 ? -9.833 15.805 34.372 1.00 90.62 84 HIS A CA 1
ATOM 594 C C . HIS A 1 84 ? -8.310 15.977 34.437 1.00 90.62 84 HIS A C 1
ATOM 596 O O . HIS A 1 84 ? -7.790 16.959 33.911 1.00 90.62 84 HIS A O 1
ATOM 602 N N . GLU A 1 85 ? -7.593 15.029 35.040 1.00 91.44 85 GLU A N 1
ATOM 603 C CA . GLU A 1 85 ? -6.159 15.135 35.333 1.00 91.44 85 GLU A CA 1
ATOM 604 C C . GLU A 1 85 ? -5.380 13.930 34.789 1.00 91.44 85 GLU A C 1
ATOM 606 O O . GLU A 1 85 ? -5.950 12.887 34.467 1.00 91.44 85 GLU A O 1
ATOM 611 N N . THR A 1 86 ? -4.058 14.066 34.665 1.00 94.62 86 THR A N 1
ATOM 612 C CA . THR A 1 86 ? -3.185 12.925 34.361 1.00 94.62 86 THR A CA 1
ATOM 613 C C . THR A 1 86 ? -3.025 12.085 35.621 1.00 94.62 86 THR A C 1
ATOM 615 O O . THR A 1 86 ? -2.407 12.542 36.580 1.00 94.62 86 THR A O 1
ATOM 618 N N . GLN A 1 87 ? -3.542 10.859 35.622 1.00 93.69 87 GLN A N 1
ATOM 619 C CA . GLN A 1 87 ? -3.502 9.980 36.795 1.00 93.69 87 GLN A CA 1
ATOM 620 C C . GLN A 1 87 ? -2.858 8.629 36.450 1.00 93.69 87 GLN A C 1
ATOM 622 O O . GLN A 1 87 ? -3.038 8.141 35.330 1.00 93.69 87 GLN A O 1
ATOM 627 N N . PRO A 1 88 ? -2.116 7.984 37.371 1.00 95.19 88 PRO A N 1
ATOM 628 C CA . PRO A 1 88 ? -1.722 6.591 37.199 1.00 95.19 88 PRO A CA 1
ATOM 629 C C . PRO A 1 88 ? -2.962 5.725 36.978 1.00 95.19 88 PRO A C 1
ATOM 631 O O . PRO A 1 88 ? -3.958 5.875 37.681 1.00 95.19 88 PRO A O 1
ATOM 634 N N . TRP A 1 89 ? -2.901 4.796 36.030 1.00 93.75 89 TRP A N 1
ATOM 635 C CA . TRP A 1 89 ? -3.942 3.794 35.841 1.00 93.75 89 TRP A CA 1
ATOM 636 C C . TRP A 1 89 ? -3.528 2.536 36.614 1.00 93.75 89 TRP A C 1
ATOM 638 O O . TRP A 1 89 ? -2.696 1.774 36.109 1.00 93.75 89 TRP A O 1
ATOM 648 N N . PRO A 1 90 ? -4.026 2.285 37.840 1.00 87.25 90 PRO A N 1
ATOM 649 C CA . PRO A 1 90 ? -3.715 1.053 38.560 1.00 87.25 90 PRO A CA 1
ATOM 650 C C . PRO A 1 90 ? -4.277 -0.165 37.816 1.00 87.25 90 PRO A C 1
ATOM 652 O O . PRO A 1 90 ? -5.237 -0.057 37.055 1.00 87.25 90 PRO A O 1
ATOM 655 N N . GLN A 1 91 ? -3.667 -1.332 38.023 1.00 83.44 91 GLN A N 1
ATOM 656 C CA . GLN A 1 91 ? -4.169 -2.578 37.449 1.00 83.44 91 GLN A CA 1
ATOM 657 C C . GLN A 1 91 ? -5.309 -3.107 38.333 1.00 83.44 91 GLN A C 1
ATOM 659 O O . GLN A 1 91 ? -5.050 -3.420 39.498 1.00 83.44 91 GLN A O 1
ATOM 664 N N . PRO A 1 92 ? -6.553 -3.219 37.838 1.00 76.81 92 PRO A N 1
ATOM 665 C CA . PRO A 1 92 ? -7.653 -3.720 38.652 1.00 76.81 92 PRO A CA 1
ATOM 666 C C . PRO A 1 92 ? -7.496 -5.230 38.872 1.00 76.81 92 PRO A C 1
ATOM 668 O O . PRO A 1 92 ? -7.427 -5.989 37.912 1.00 76.81 92 PRO A O 1
ATOM 671 N N . ASN A 1 93 ? -7.446 -5.672 40.132 1.00 76.12 93 ASN A N 1
ATOM 672 C CA . ASN A 1 93 ? -7.550 -7.081 40.554 1.00 76.12 93 ASN A CA 1
ATOM 673 C C . ASN A 1 93 ? -6.688 -8.090 39.758 1.00 76.12 93 ASN A C 1
ATOM 675 O O . ASN A 1 93 ? -7.115 -9.215 39.510 1.00 76.12 93 ASN A O 1
ATOM 679 N N . GLY A 1 94 ? -5.492 -7.685 39.317 1.00 74.56 94 GLY A N 1
ATOM 680 C CA . GLY A 1 94 ? -4.583 -8.536 38.536 1.00 74.56 94 GLY A CA 1
ATOM 681 C C . GLY A 1 94 ? -5.023 -8.842 37.095 1.00 74.56 94 GLY A C 1
ATOM 682 O O . GLY A 1 94 ? -4.292 -9.533 36.389 1.00 74.56 94 GLY A O 1
ATOM 683 N N . VAL A 1 95 ? -6.157 -8.319 36.610 1.00 83.31 95 VAL A N 1
ATOM 684 C CA . VAL A 1 95 ? -6.552 -8.466 35.196 1.00 83.31 95 VAL A CA 1
ATOM 685 C C . VAL A 1 95 ? -5.905 -7.378 34.326 1.00 83.31 95 VAL A C 1
ATOM 687 O O . VAL A 1 95 ? -5.578 -6.307 34.843 1.00 83.31 95 VAL A O 1
ATOM 690 N N . PRO A 1 96 ? -5.678 -7.612 33.020 1.00 89.75 96 PRO A N 1
ATOM 691 C CA . PRO A 1 96 ? -5.169 -6.580 32.114 1.00 89.75 96 PRO A CA 1
ATOM 692 C C . PRO A 1 96 ? -6.092 -5.353 32.058 1.00 89.75 96 PRO A C 1
ATOM 694 O O . PRO A 1 96 ? -7.319 -5.491 32.115 1.00 89.75 96 PRO A O 1
ATOM 697 N N . ARG A 1 97 ? -5.524 -4.146 31.911 1.00 92.75 97 ARG A N 1
ATOM 698 C CA . ARG A 1 97 ? -6.322 -2.930 31.668 1.00 92.75 97 ARG A CA 1
ATOM 699 C C . ARG A 1 97 ? -7.048 -3.041 30.327 1.00 92.75 97 ARG A C 1
ATOM 701 O O . ARG A 1 97 ? -6.518 -3.612 29.376 1.00 92.75 97 ARG A O 1
ATOM 708 N N . ARG A 1 98 ? -8.248 -2.466 30.237 1.00 94.06 98 ARG A N 1
ATOM 709 C CA . ARG A 1 98 ? -9.064 -2.442 29.013 1.00 94.06 98 ARG A CA 1
ATOM 710 C C . ARG A 1 98 ? -9.611 -1.049 28.754 1.00 94.06 98 ARG A C 1
ATOM 712 O O . ARG A 1 98 ? -9.885 -0.307 29.693 1.00 94.06 98 ARG A O 1
ATOM 719 N N . VAL A 1 99 ? -9.793 -0.717 27.481 1.00 95.25 99 VAL A N 1
ATOM 720 C CA . VAL A 1 99 ? -10.328 0.574 27.032 1.00 95.25 99 VAL A CA 1
ATOM 721 C C . VAL A 1 99 ? -11.248 0.378 25.833 1.00 95.25 99 VAL A C 1
ATOM 723 O O . VAL A 1 99 ? -10.894 -0.309 24.877 1.00 95.25 99 VAL A O 1
ATOM 726 N N . GLY A 1 100 ? -12.432 0.986 25.890 1.00 95.69 100 GLY A N 1
ATOM 727 C CA . GLY A 1 100 ? -13.330 1.112 24.746 1.00 95.69 100 GLY A CA 1
ATOM 728 C C . GLY A 1 100 ? -13.038 2.399 23.975 1.00 95.69 100 GLY A C 1
ATOM 729 O O . GLY A 1 100 ? -12.856 3.459 24.573 1.00 95.69 100 GLY A O 1
ATOM 730 N N . VAL A 1 101 ? -13.009 2.319 22.647 1.00 96.12 101 VAL A N 1
ATOM 731 C CA . VAL A 1 101 ? -12.829 3.461 21.744 1.00 96.12 101 VAL A CA 1
ATOM 732 C C . VAL A 1 101 ? -14.030 3.536 20.807 1.00 96.12 101 VAL A C 1
ATOM 734 O O . VAL A 1 101 ? -14.206 2.669 19.954 1.00 96.12 101 VAL A O 1
ATOM 737 N N . SER A 1 102 ? -14.842 4.585 20.955 1.00 93.62 102 SER A N 1
ATOM 738 C CA . SER A 1 102 ? -15.997 4.868 20.091 1.00 93.62 102 SER A CA 1
ATOM 739 C C . SER A 1 102 ? -15.694 5.929 19.030 1.00 93.62 102 SER A C 1
ATOM 741 O O . SER A 1 102 ? -15.070 6.958 19.309 1.00 93.62 102 SER A O 1
ATOM 743 N N . ALA A 1 103 ? -16.226 5.727 17.826 1.00 90.56 103 ALA A N 1
ATOM 744 C CA . ALA A 1 103 ? -16.299 6.731 16.771 1.00 90.56 103 ALA A CA 1
ATOM 745 C C . ALA A 1 103 ? -17.647 6.636 16.038 1.00 90.56 103 ALA A C 1
ATOM 747 O O . ALA A 1 103 ? -17.948 5.627 15.404 1.00 90.56 103 ALA A O 1
ATOM 748 N N . TYR A 1 104 ? -18.445 7.700 16.111 1.00 87.25 104 TYR A N 1
ATOM 749 C CA . TYR A 1 104 ? -19.762 7.789 15.475 1.00 87.25 104 TYR A CA 1
ATOM 750 C C . TYR A 1 104 ? -19.694 8.787 14.316 1.00 87.25 104 TYR A C 1
ATOM 752 O O . TYR A 1 104 ? -19.314 9.944 14.513 1.00 87.25 104 TYR A O 1
ATOM 760 N N . GLY A 1 105 ? -19.996 8.332 13.101 1.00 78.06 105 GLY A N 1
ATOM 761 C CA . GLY A 1 105 ? -20.002 9.166 11.901 1.00 78.06 105 GLY A CA 1
ATOM 762 C C . GLY A 1 105 ? -21.308 9.945 11.739 1.00 78.06 105 GLY A C 1
ATOM 763 O O . GLY A 1 105 ? -22.374 9.472 12.123 1.00 78.06 105 GLY A O 1
ATOM 764 N N . PHE A 1 106 ? -21.250 11.117 11.100 1.00 69.00 106 PHE A N 1
ATOM 765 C CA . PHE A 1 106 ? -22.435 11.953 10.841 1.00 69.00 106 PHE A CA 1
ATOM 766 C C . PHE A 1 106 ? -23.523 11.243 10.009 1.00 69.00 106 PHE A C 1
ATOM 768 O O . PHE A 1 106 ? -24.700 11.543 10.175 1.00 69.00 106 PHE A O 1
ATOM 775 N N . GLY A 1 107 ? -23.143 10.274 9.166 1.00 65.38 107 GLY A N 1
ATOM 776 C CA . GLY A 1 107 ? -24.059 9.394 8.426 1.00 65.38 107 GLY A CA 1
ATOM 777 C C . GLY A 1 107 ? -24.592 8.189 9.221 1.00 65.38 107 GLY A C 1
ATOM 778 O O . GLY A 1 107 ? -25.074 7.236 8.621 1.00 65.38 107 GLY A O 1
ATOM 779 N N . GLY A 1 108 ? -24.449 8.162 10.551 1.00 69.00 108 GLY A N 1
ATOM 780 C CA . GLY A 1 108 ? -24.973 7.094 11.416 1.00 69.00 108 GLY A CA 1
ATOM 781 C C . GLY A 1 108 ? -24.169 5.787 11.431 1.00 69.00 108 GLY A C 1
ATOM 782 O O . GLY A 1 108 ? -24.548 4.848 12.126 1.00 69.00 108 GLY A O 1
ATOM 783 N N . THR A 1 109 ? -23.051 5.703 10.701 1.00 74.00 109 THR A N 1
ATOM 784 C CA . THR A 1 109 ? -22.133 4.556 10.790 1.00 74.00 109 THR A CA 1
ATOM 785 C C . THR A 1 109 ? -21.307 4.647 12.073 1.00 74.00 109 THR A C 1
ATOM 787 O O . THR A 1 109 ? -20.574 5.617 12.280 1.00 74.00 109 THR A O 1
ATOM 790 N N . ASN A 1 110 ? -21.423 3.630 12.926 1.00 84.06 110 ASN A N 1
ATOM 791 C CA . ASN A 1 110 ? -20.862 3.618 14.274 1.00 84.06 110 ASN A CA 1
ATOM 792 C C . ASN A 1 110 ? -19.794 2.531 14.414 1.00 84.06 110 ASN A C 1
ATOM 794 O O . ASN A 1 110 ? -20.030 1.370 14.086 1.00 84.06 110 ASN A O 1
ATOM 798 N N . PHE A 1 111 ? -18.638 2.906 14.952 1.00 86.75 111 PHE A N 1
ATOM 799 C CA . PHE A 1 111 ? -17.525 2.008 15.235 1.00 86.75 111 PHE A CA 1
ATOM 800 C C . PHE A 1 111 ? -17.241 1.999 16.736 1.00 86.75 111 PHE A C 1
ATOM 802 O O . PHE A 1 111 ? -17.163 3.053 17.370 1.00 86.75 111 PHE A O 1
ATOM 809 N N . HIS A 1 112 ? -17.048 0.806 17.292 1.00 90.88 112 HIS A N 1
ATOM 810 C CA . HIS A 1 112 ? -16.560 0.616 18.651 1.00 90.88 112 HIS A CA 1
ATOM 811 C C . HIS A 1 112 ? -15.498 -0.481 18.651 1.00 90.88 112 HIS A C 1
ATOM 813 O O . HIS A 1 112 ? -15.672 -1.512 17.999 1.00 90.88 112 HIS A O 1
ATOM 819 N N . LEU A 1 113 ? -14.400 -0.257 19.367 1.00 90.56 113 LEU A N 1
ATOM 820 C CA . LEU A 1 113 ? -13.294 -1.202 19.470 1.00 90.56 113 LEU A CA 1
ATOM 821 C C . LEU A 1 113 ? -12.828 -1.290 20.923 1.00 90.56 113 LEU A C 1
ATOM 823 O O . LEU A 1 113 ? -12.680 -0.268 21.590 1.00 90.56 113 LEU A O 1
ATOM 827 N N . VAL A 1 114 ? -12.603 -2.511 21.406 1.00 93.44 114 VAL A N 1
ATOM 828 C CA . VAL A 1 114 ? -12.090 -2.774 22.755 1.00 93.44 114 VAL A CA 1
ATOM 829 C C . VAL A 1 114 ? -10.629 -3.191 22.642 1.00 93.44 114 VAL A C 1
ATOM 831 O O . VAL A 1 114 ? -10.315 -4.159 21.953 1.00 93.44 114 VAL A O 1
ATOM 834 N N . LEU A 1 115 ? -9.744 -2.455 23.310 1.00 93.25 115 LEU A N 1
ATOM 835 C CA . LEU A 1 115 ? -8.323 -2.777 23.428 1.00 93.25 115 LEU A CA 1
ATOM 836 C C . LEU A 1 115 ? -8.030 -3.323 24.828 1.00 93.25 115 LEU A C 1
ATOM 838 O O . LEU A 1 115 ? -8.635 -2.891 25.812 1.00 93.25 115 LEU A O 1
ATOM 842 N N . GLU A 1 116 ? -7.060 -4.227 24.909 1.00 93.25 116 GLU A N 1
ATOM 843 C CA . GLU A 1 116 ? -6.528 -4.789 26.151 1.00 93.25 116 GLU A CA 1
ATOM 844 C C . GLU A 1 116 ? -5.023 -4.490 26.255 1.00 93.25 116 GLU A C 1
ATOM 846 O O . GLU A 1 116 ? -4.317 -4.433 25.247 1.00 93.25 116 GLU A O 1
ATOM 851 N N . GLU A 1 117 ? -4.530 -4.266 27.472 1.00 91.81 117 GLU A N 1
ATOM 852 C CA . GLU A 1 117 ? -3.103 -4.137 27.772 1.00 91.81 117 GLU A CA 1
ATOM 853 C C . GLU A 1 117 ? -2.345 -5.407 27.374 1.00 91.81 117 GLU A C 1
ATOM 855 O O . GLU A 1 117 ? -2.682 -6.508 27.809 1.00 91.81 117 GLU A O 1
ATOM 860 N N . TYR A 1 118 ? -1.270 -5.256 26.597 1.00 87.81 118 TYR A N 1
ATOM 861 C CA . TYR A 1 118 ? -0.373 -6.370 26.313 1.00 87.81 118 TYR A CA 1
ATOM 862 C C . TYR A 1 118 ? 0.375 -6.785 27.586 1.00 87.81 118 TYR A C 1
ATOM 864 O O . TYR A 1 118 ? 1.271 -6.081 28.057 1.00 87.81 118 TYR A O 1
ATOM 872 N N . VAL A 1 119 ? 0.022 -7.954 28.121 1.00 82.81 119 VAL A N 1
ATOM 873 C CA . VAL A 1 119 ? 0.723 -8.595 29.236 1.00 82.81 119 VAL A CA 1
ATOM 874 C C . VAL A 1 119 ? 1.607 -9.721 28.680 1.00 82.81 119 VAL A C 1
ATOM 876 O O . VAL A 1 119 ? 1.071 -10.705 28.154 1.00 82.81 119 VAL A O 1
ATOM 879 N N . PRO A 1 120 ? 2.950 -9.614 28.775 1.00 76.62 120 PRO A N 1
ATOM 880 C CA . PRO A 1 120 ? 3.864 -10.659 28.325 1.00 76.62 120 PRO A CA 1
ATOM 881 C C . PRO A 1 120 ? 3.499 -12.022 28.919 1.00 76.62 120 PRO A C 1
ATOM 883 O O . PRO A 1 120 ? 3.334 -12.163 30.128 1.00 76.62 120 PRO A O 1
ATOM 886 N N . GLY A 1 121 ? 3.341 -13.028 28.059 1.00 69.50 121 GLY A N 1
ATOM 887 C CA . GLY A 1 121 ? 3.004 -14.384 28.488 1.00 69.50 121 GLY A CA 1
ATOM 888 C C . GLY A 1 121 ? 1.533 -14.646 28.841 1.00 69.50 121 GLY A C 1
ATOM 889 O O . GLY A 1 121 ? 1.209 -15.796 29.116 1.00 69.50 121 GLY A O 1
ATOM 890 N N . ALA A 1 122 ? 0.632 -13.654 28.802 1.00 64.81 122 ALA A N 1
ATOM 891 C CA . ALA A 1 122 ? -0.795 -13.874 29.091 1.00 64.81 122 ALA A CA 1
ATOM 892 C C . ALA A 1 122 ? -1.560 -14.556 27.938 1.00 64.81 122 ALA A C 1
ATOM 894 O O . ALA A 1 122 ? -2.520 -15.292 28.178 1.00 64.81 122 ALA A O 1
ATOM 895 N N . LEU A 1 123 ? -1.113 -14.366 26.689 1.00 55.66 123 LEU A N 1
ATOM 896 C CA . LEU A 1 123 ? -1.650 -15.032 25.496 1.00 55.66 123 LEU A CA 1
ATOM 897 C C . LEU A 1 123 ? -1.233 -16.515 25.457 1.00 55.66 123 LEU A C 1
ATOM 899 O O . LEU A 1 123 ? -0.408 -16.939 24.657 1.00 55.66 123 LEU A O 1
ATOM 903 N N . THR A 1 124 ? -1.835 -17.313 26.338 1.00 47.66 124 THR A N 1
ATOM 904 C CA . THR A 1 124 ? -1.603 -18.760 26.516 1.00 47.66 124 THR A CA 1
ATOM 905 C C . THR A 1 124 ? -2.528 -19.632 25.664 1.00 47.66 124 THR A C 1
ATOM 907 O O . THR A 1 124 ? -2.653 -20.834 25.910 1.00 47.66 124 THR A O 1
ATOM 910 N N . ARG A 1 125 ? -3.182 -19.060 24.639 1.00 41.56 125 ARG A N 1
ATOM 911 C CA . ARG A 1 125 ? -3.903 -19.861 23.643 1.00 41.56 125 ARG A CA 1
ATOM 912 C C . ARG A 1 125 ? -2.908 -20.845 23.040 1.00 41.56 125 ARG A C 1
ATOM 914 O O . ARG A 1 125 ? -2.000 -20.432 22.325 1.00 41.56 125 ARG A O 1
ATOM 921 N N . LYS A 1 126 ? -3.104 -22.140 23.325 1.00 36.41 126 LYS A N 1
ATOM 922 C CA . LYS A 1 126 ? -2.474 -23.226 22.570 1.00 36.41 126 LYS A CA 1
ATOM 923 C C . LYS A 1 126 ? -2.629 -22.871 21.100 1.00 36.41 126 LYS A C 1
ATOM 925 O O . LYS A 1 126 ? -3.764 -22.757 20.635 1.00 36.41 126 LYS A O 1
ATOM 930 N N . THR A 1 127 ? -1.515 -22.700 20.399 1.00 33.25 127 THR A N 1
ATOM 931 C CA . THR A 1 127 ? -1.504 -22.693 18.942 1.00 33.25 127 THR A CA 1
ATOM 932 C C . THR A 1 127 ? -2.256 -23.947 18.522 1.00 33.25 127 THR A C 1
ATOM 934 O O . THR A 1 127 ? -1.796 -25.062 18.788 1.00 33.25 127 THR A O 1
ATOM 937 N N . GLN A 1 128 ? -3.448 -23.790 17.934 1.00 29.66 128 GLN A N 1
ATOM 938 C CA . GLN A 1 128 ? -4.009 -24.885 17.162 1.00 29.66 128 GLN A CA 1
ATOM 939 C C . GLN A 1 128 ? -2.964 -25.137 16.087 1.00 29.66 128 GLN A C 1
ATOM 941 O O . GLN A 1 128 ? -2.690 -24.261 15.269 1.00 29.66 128 GLN A O 1
ATOM 946 N N . LYS A 1 129 ? -2.304 -26.296 16.164 1.00 30.52 129 LYS A N 1
ATOM 947 C CA . LYS A 1 129 ? -1.445 -26.762 15.088 1.00 30.52 129 LYS A CA 1
ATOM 948 C C . LYS A 1 129 ? -2.366 -26.994 13.898 1.00 30.52 129 LYS A C 1
ATOM 950 O O . LYS A 1 129 ? -2.936 -28.074 13.773 1.00 30.52 129 LYS A O 1
ATOM 955 N N . VAL A 1 130 ? -2.524 -25.970 13.064 1.00 25.66 130 VAL A N 1
ATOM 956 C CA . VAL A 1 130 ? -2.923 -26.156 11.675 1.00 25.66 130 VAL A CA 1
ATOM 957 C C . VAL A 1 130 ? -1.818 -27.021 11.092 1.00 25.66 130 VAL A C 1
ATOM 959 O O . VAL A 1 130 ? -0.687 -26.571 10.913 1.00 25.66 130 VAL A O 1
ATOM 962 N N . VAL A 1 131 ? -2.107 -28.311 10.931 1.00 27.34 131 VAL A N 1
ATOM 963 C CA . VAL A 1 131 ? -1.168 -29.259 10.337 1.00 27.34 131 VAL A CA 1
ATOM 964 C C . VAL A 1 131 ? -1.177 -29.002 8.837 1.00 27.34 131 VAL A C 1
ATOM 966 O O . VAL A 1 131 ? -1.838 -29.699 8.072 1.00 27.34 131 VAL A O 1
ATOM 969 N N . ALA A 1 132 ? -0.429 -27.983 8.419 1.00 24.53 132 ALA A N 1
ATOM 970 C CA . ALA A 1 132 ? 0.158 -28.001 7.095 1.00 24.53 132 ALA A CA 1
ATOM 971 C C . ALA A 1 132 ? 1.107 -29.209 7.047 1.00 24.53 132 ALA A C 1
ATOM 973 O O . ALA A 1 132 ? 1.999 -29.344 7.890 1.00 24.53 132 ALA A O 1
ATOM 974 N N . ALA A 1 133 ? 0.870 -30.124 6.107 1.00 22.42 133 ALA A N 1
ATOM 975 C CA . ALA A 1 133 ? 1.796 -31.219 5.848 1.00 22.42 133 ALA A CA 1
ATOM 976 C C . ALA A 1 133 ? 3.160 -30.646 5.400 1.00 22.42 133 ALA A C 1
ATOM 978 O O . ALA A 1 133 ? 3.195 -29.587 4.770 1.00 22.42 133 ALA A O 1
ATOM 979 N N . PRO A 1 134 ? 4.284 -31.293 5.751 1.00 33.88 134 PRO A N 1
ATOM 980 C CA . PRO A 1 134 ? 5.581 -30.633 5.731 1.00 33.88 134 PRO A CA 1
ATOM 981 C C . PRO A 1 134 ? 6.199 -30.552 4.331 1.00 33.88 134 PRO A C 1
ATOM 983 O O . PRO A 1 134 ? 6.508 -31.570 3.717 1.00 33.88 134 PRO A O 1
ATOM 986 N N . THR A 1 135 ? 6.529 -29.333 3.916 1.00 24.78 135 THR A N 1
ATOM 987 C CA . THR A 1 135 ? 7.702 -29.037 3.081 1.00 24.78 135 THR A CA 1
ATOM 988 C C . THR A 1 135 ? 8.423 -27.882 3.762 1.00 24.78 135 THR A C 1
ATOM 990 O O . THR A 1 135 ? 7.955 -26.747 3.712 1.00 24.78 135 THR A O 1
ATOM 993 N N . GLY A 1 136 ? 9.478 -28.190 4.514 1.00 35.66 136 GLY A N 1
ATOM 994 C CA . GLY A 1 136 ? 10.158 -27.194 5.337 1.00 35.66 136 GLY A CA 1
ATOM 995 C C . GLY A 1 136 ? 11.078 -26.292 4.520 1.00 35.66 136 GLY A C 1
ATOM 996 O O . GLY A 1 136 ? 11.769 -26.786 3.637 1.00 35.66 136 GLY A O 1
ATOM 997 N N . ILE A 1 137 ? 11.108 -25.012 4.887 1.00 26.08 137 ILE A N 1
ATOM 998 C CA . ILE A 1 137 ? 12.298 -24.281 5.349 1.00 26.08 137 ILE A CA 1
ATOM 999 C C . ILE A 1 137 ? 11.776 -23.270 6.388 1.00 26.08 137 ILE A C 1
ATOM 1001 O O . ILE A 1 137 ? 10.802 -22.564 6.127 1.00 26.08 137 ILE A O 1
ATOM 1005 N N . ASP A 1 138 ? 12.360 -23.251 7.588 1.00 31.20 138 ASP A N 1
ATOM 1006 C CA . ASP A 1 138 ? 12.013 -22.286 8.641 1.00 31.20 138 ASP A CA 1
ATOM 1007 C C . ASP A 1 138 ? 12.778 -20.975 8.406 1.00 31.20 138 ASP A C 1
ATOM 1009 O O . ASP A 1 138 ? 13.993 -20.922 8.587 1.00 31.20 138 ASP A O 1
ATOM 1013 N N . SER A 1 139 ? 12.072 -19.896 8.061 1.00 25.98 139 SER A N 1
ATOM 1014 C CA . SER A 1 139 ? 12.638 -18.541 8.036 1.00 25.98 139 SER A CA 1
ATOM 1015 C C . SER A 1 139 ? 11.599 -17.507 8.484 1.00 25.98 139 SER A C 1
ATOM 1017 O O . SER A 1 139 ? 10.867 -16.927 7.681 1.00 25.98 139 SER A O 1
ATOM 1019 N N . THR A 1 140 ? 11.504 -17.275 9.796 1.00 28.19 140 THR A N 1
ATOM 1020 C CA . THR A 1 140 ? 10.625 -16.246 10.377 1.00 28.19 140 THR A CA 1
ATOM 1021 C C . THR A 1 140 ? 11.200 -14.836 10.184 1.00 28.19 140 THR A C 1
ATOM 1023 O O . THR A 1 140 ? 12.296 -14.574 10.688 1.00 28.19 140 THR A O 1
ATOM 1026 N N . PRO A 1 141 ? 10.470 -13.880 9.575 1.00 27.28 141 PRO A N 1
ATOM 1027 C CA . PRO A 1 141 ? 10.889 -12.484 9.537 1.00 27.28 141 PRO A CA 1
ATOM 1028 C C . PRO A 1 141 ? 10.643 -11.823 10.900 1.00 27.28 141 PRO A C 1
ATOM 1030 O O . PRO A 1 141 ? 9.502 -11.546 11.277 1.00 27.28 141 PRO A O 1
ATOM 1033 N N . THR A 1 142 ? 11.713 -11.552 11.649 1.00 28.31 142 THR A N 1
ATOM 1034 C CA . THR A 1 142 ? 11.629 -10.774 12.894 1.00 28.31 142 THR A CA 1
ATOM 1035 C C . THR A 1 142 ? 11.273 -9.332 12.560 1.00 28.31 142 THR A C 1
ATOM 1037 O O . THR A 1 142 ? 12.065 -8.618 11.944 1.00 28.31 142 THR A O 1
ATOM 1040 N N . ALA A 1 143 ? 10.094 -8.879 12.971 1.00 31.33 143 ALA A N 1
ATOM 1041 C CA . ALA A 1 143 ? 9.656 -7.534 12.653 1.00 31.33 143 ALA A CA 1
ATOM 1042 C C . ALA A 1 143 ? 10.169 -6.517 13.691 1.00 31.33 143 ALA A C 1
ATOM 1044 O O . ALA A 1 143 ? 10.090 -6.724 14.906 1.00 31.33 143 ALA A O 1
ATOM 1045 N N . THR A 1 144 ? 10.772 -5.441 13.188 1.00 29.09 144 THR A N 1
ATOM 1046 C CA . THR A 1 144 ? 11.661 -4.553 13.940 1.00 29.09 144 THR A CA 1
ATOM 1047 C C . THR A 1 144 ? 10.924 -3.464 14.716 1.00 29.09 144 THR A C 1
ATOM 1049 O O . THR A 1 144 ? 10.375 -2.533 14.147 1.00 29.09 144 THR A O 1
ATOM 1052 N N . THR A 1 145 ? 11.039 -3.472 16.044 1.00 29.52 145 THR A N 1
ATOM 1053 C CA . THR A 1 145 ? 10.797 -2.279 16.878 1.00 29.52 145 THR A CA 1
ATOM 1054 C C . THR A 1 145 ? 11.668 -1.106 16.387 1.00 29.52 145 THR A C 1
ATOM 1056 O O . THR A 1 145 ? 12.814 -1.356 15.997 1.00 29.52 145 THR A O 1
ATOM 1059 N N . PRO A 1 146 ? 11.228 0.173 16.453 1.00 34.84 146 PRO A N 1
ATOM 1060 C CA . PRO A 1 146 ? 12.125 1.302 16.217 1.00 34.84 146 PRO A CA 1
ATOM 1061 C C . PRO A 1 146 ? 13.307 1.213 17.187 1.00 34.84 146 PRO A C 1
ATOM 1063 O O . PRO A 1 146 ? 13.140 1.383 18.396 1.00 34.84 146 PRO A O 1
ATOM 1066 N N . LEU A 1 147 ? 14.491 0.894 16.662 1.00 46.22 147 LEU A N 1
ATOM 1067 C CA . LEU A 1 147 ? 15.682 0.677 17.475 1.00 46.22 147 LEU A CA 1
ATOM 1068 C C . LEU A 1 147 ? 16.025 1.972 18.212 1.00 46.22 147 LEU A C 1
ATOM 1070 O O . LEU A 1 147 ? 16.356 2.989 17.598 1.00 46.22 147 LEU A O 1
ATOM 1074 N N . ALA A 1 148 ? 15.917 1.935 19.542 1.00 53.00 148 ALA A N 1
ATOM 1075 C CA . ALA A 1 148 ? 16.347 3.030 20.395 1.00 53.00 148 ALA A CA 1
ATOM 1076 C C . ALA A 1 148 ? 17.830 3.288 20.109 1.00 53.00 148 ALA A C 1
ATOM 1078 O O . ALA A 1 148 ? 18.653 2.395 20.316 1.00 53.00 148 ALA A O 1
ATOM 1079 N N . ARG A 1 149 ? 18.158 4.480 19.587 1.00 68.69 149 ARG A N 1
ATOM 1080 C CA . ARG A 1 149 ? 19.529 4.792 19.161 1.00 68.69 149 ARG A CA 1
ATOM 1081 C C . ARG A 1 149 ? 20.483 4.563 20.341 1.00 68.69 149 ARG A C 1
ATOM 1083 O O . ARG A 1 149 ? 20.280 5.194 21.384 1.00 68.69 149 ARG A O 1
ATOM 1090 N N . PRO A 1 150 ? 21.489 3.683 20.213 1.00 79.81 150 PRO A N 1
ATOM 1091 C CA . PRO A 1 150 ? 22.388 3.383 21.310 1.00 79.81 150 PRO A CA 1
ATOM 1092 C C . PRO A 1 150 ? 23.187 4.629 21.690 1.00 79.81 150 PRO A C 1
ATOM 1094 O O . PRO A 1 150 ? 23.515 5.486 20.864 1.00 79.81 150 PRO A O 1
ATOM 1097 N N . LYS A 1 151 ? 23.507 4.734 22.979 1.00 84.25 151 LYS A N 1
ATOM 1098 C CA . LYS A 1 151 ? 24.426 5.753 23.478 1.00 84.25 151 LYS A CA 1
ATOM 1099 C C . LYS A 1 151 ? 25.829 5.419 22.946 1.00 84.25 151 LYS A C 1
ATOM 1101 O O . LYS A 1 151 ? 26.233 4.265 23.079 1.00 84.25 151 LYS A O 1
ATOM 1106 N N . PRO A 1 152 ? 26.583 6.372 22.370 1.00 88.88 152 PRO A N 1
ATOM 1107 C CA . PRO A 1 152 ? 27.950 6.089 21.957 1.00 88.88 152 PRO A CA 1
ATOM 1108 C C . PRO A 1 152 ? 28.803 5.786 23.199 1.00 88.88 152 PRO A C 1
ATOM 1110 O O . PRO A 1 152 ? 28.735 6.496 24.209 1.00 88.88 152 PRO A O 1
ATOM 1113 N N . VAL A 1 153 ? 29.585 4.705 23.133 1.00 89.31 153 VAL A N 1
ATOM 1114 C CA . VAL A 1 153 ? 30.462 4.254 24.234 1.00 89.31 153 VAL A CA 1
ATOM 1115 C C . VAL A 1 153 ? 31.574 5.268 24.507 1.00 89.31 153 VAL A C 1
ATOM 1117 O O . VAL A 1 153 ? 31.952 5.482 25.660 1.00 89.31 153 VAL A O 1
ATOM 1120 N N . ARG A 1 154 ? 32.053 5.938 23.452 1.00 94.06 154 ARG A N 1
ATOM 1121 C CA . ARG A 1 154 ? 32.963 7.090 23.495 1.00 94.06 154 ARG A CA 1
ATOM 1122 C C . ARG A 1 154 ? 32.183 8.400 23.339 1.00 94.06 154 ARG A C 1
ATOM 1124 O O . ARG A 1 154 ? 31.000 8.414 23.012 1.00 94.06 154 ARG A O 1
ATOM 1131 N N . GLY A 1 155 ? 32.823 9.513 23.659 1.00 94.88 155 GLY A N 1
ATOM 1132 C CA . GLY A 1 155 ? 32.271 10.850 23.509 1.00 94.88 155 GLY A CA 1
ATOM 1133 C C . GLY A 1 155 ? 32.318 11.352 22.066 1.00 94.88 155 GLY A C 1
ATOM 1134 O O . GLY A 1 155 ? 33.213 11.004 21.297 1.00 94.88 155 GLY A O 1
ATOM 1135 N N . ILE A 1 156 ? 31.344 12.193 21.716 1.00 96.56 156 ILE A N 1
ATOM 1136 C CA . ILE A 1 156 ? 31.299 12.943 20.459 1.00 96.56 156 ILE A CA 1
ATOM 1137 C C . ILE A 1 156 ? 31.021 14.402 20.822 1.00 96.56 156 ILE A C 1
ATOM 1139 O O . ILE A 1 156 ? 29.922 14.738 21.263 1.00 96.56 156 ILE A O 1
ATOM 1143 N N . LEU A 1 157 ? 32.012 15.276 20.654 1.00 96.69 157 LEU A N 1
ATOM 1144 C CA . LEU A 1 157 ? 31.809 16.719 20.729 1.00 96.69 157 LEU A CA 1
ATOM 1145 C C . LEU A 1 157 ? 31.525 17.228 19.317 1.00 96.69 157 LEU A C 1
ATOM 1147 O O . LEU A 1 157 ? 32.361 17.062 18.437 1.00 96.69 157 LEU A O 1
ATOM 1151 N N . ALA A 1 158 ? 30.377 17.866 19.111 1.00 96.06 158 ALA A N 1
ATOM 1152 C CA . ALA A 1 158 ? 30.047 18.558 17.870 1.00 96.06 158 ALA A CA 1
ATOM 1153 C C . ALA A 1 158 ? 29.830 20.048 18.147 1.00 96.06 158 ALA A C 1
ATOM 1155 O O . ALA A 1 158 ? 29.100 20.403 19.074 1.00 96.06 158 ALA A O 1
ATOM 1156 N N . LEU A 1 159 ? 30.446 20.898 17.329 1.00 96.44 159 LEU A N 1
ATOM 1157 C CA . LEU A 1 159 ? 30.281 22.348 17.327 1.00 96.44 159 LEU A CA 1
ATOM 1158 C C . LEU A 1 159 ? 29.819 22.773 15.931 1.00 96.44 159 LEU A C 1
ATOM 1160 O O . LEU A 1 159 ? 30.519 22.511 14.953 1.00 96.44 159 LEU A O 1
ATOM 1164 N N . GLY A 1 160 ? 28.655 23.417 15.838 1.00 94.31 160 GLY A N 1
ATOM 1165 C CA . GLY A 1 160 ? 28.144 23.972 14.584 1.00 94.31 160 GLY A CA 1
ATOM 1166 C C . GLY A 1 160 ? 28.085 25.499 14.589 1.00 94.31 160 GLY A C 1
ATOM 1167 O O . GLY A 1 160 ? 27.651 26.103 15.574 1.00 94.31 160 GLY A O 1
ATOM 1168 N N . ALA A 1 161 ? 28.465 26.147 13.489 1.00 94.50 161 ALA A N 1
ATOM 1169 C CA . ALA A 1 161 ? 28.331 27.592 13.301 1.00 94.50 161 ALA A CA 1
ATOM 1170 C C . ALA A 1 161 ? 27.949 27.980 11.860 1.00 94.50 161 ALA A C 1
ATOM 1172 O O . ALA A 1 161 ? 28.033 27.180 10.932 1.00 94.50 161 ALA A O 1
ATOM 1173 N N . ALA A 1 162 ? 27.515 29.227 11.666 1.00 93.31 162 ALA A N 1
ATOM 1174 C CA . ALA A 1 162 ? 27.176 29.750 10.339 1.00 93.31 162 ALA A CA 1
ATOM 1175 C C . ALA A 1 162 ? 28.409 30.187 9.522 1.00 93.31 162 ALA A C 1
ATOM 1177 O O . ALA A 1 162 ? 28.328 30.258 8.299 1.00 93.31 162 ALA A O 1
ATOM 1178 N N . THR A 1 163 ? 29.531 30.492 10.185 1.00 92.75 163 THR A N 1
ATOM 1179 C CA . THR A 1 163 ? 30.773 30.988 9.568 1.00 92.75 163 THR A CA 1
ATOM 1180 C C . THR A 1 163 ? 32.008 30.384 10.253 1.00 92.75 163 THR A C 1
ATOM 1182 O O . THR A 1 163 ? 31.915 30.006 11.427 1.00 92.75 163 THR A O 1
ATOM 1185 N N . PRO A 1 164 ? 33.178 30.321 9.580 1.00 91.06 164 PRO A N 1
ATOM 1186 C CA . PRO A 1 164 ? 34.401 29.784 10.184 1.00 91.06 164 PRO A CA 1
ATOM 1187 C C . PRO A 1 164 ? 34.845 30.566 11.428 1.00 91.06 164 PRO A C 1
ATOM 1189 O O . PRO A 1 164 ? 35.289 29.971 12.406 1.00 91.06 164 PRO A O 1
ATOM 1192 N N . THR A 1 165 ? 34.651 31.890 11.437 1.00 92.00 165 THR A N 1
ATOM 1193 C CA . THR A 1 165 ? 34.934 32.750 12.598 1.00 92.00 165 THR A CA 1
ATOM 1194 C C . THR A 1 165 ? 34.085 32.361 13.807 1.00 92.00 165 THR A C 1
ATOM 1196 O O . THR A 1 165 ? 34.631 32.123 14.878 1.00 92.00 165 THR A O 1
ATOM 1199 N N . ALA A 1 166 ? 32.772 32.190 13.626 1.00 94.19 166 ALA A N 1
ATOM 1200 C CA . ALA A 1 166 ? 31.880 31.776 14.709 1.00 94.19 166 ALA A CA 1
ATOM 1201 C C . ALA A 1 166 ? 32.118 30.317 15.155 1.00 94.19 166 ALA A C 1
ATOM 1203 O O . ALA A 1 166 ? 31.844 29.963 16.302 1.00 94.19 166 ALA A O 1
ATOM 1204 N N . LEU A 1 167 ? 32.648 29.453 14.275 1.00 94.81 167 LEU A N 1
ATOM 1205 C CA . LEU A 1 167 ? 33.098 28.111 14.660 1.00 94.81 167 LEU A CA 1
ATOM 1206 C C . LEU A 1 167 ? 34.351 28.181 15.543 1.00 94.81 167 LEU A C 1
ATOM 1208 O O . LEU A 1 167 ? 34.446 27.445 16.524 1.00 94.81 167 LEU A O 1
ATOM 1212 N N . LYS A 1 168 ? 35.287 29.081 15.218 1.00 94.56 168 LYS A N 1
ATOM 1213 C CA . LYS A 1 168 ? 36.487 29.338 16.018 1.00 94.56 168 LYS A CA 1
ATOM 1214 C C . LYS A 1 168 ? 36.140 29.910 17.395 1.00 94.56 168 LYS A C 1
ATOM 1216 O O . LYS A 1 168 ? 36.626 29.382 18.385 1.00 94.56 168 LYS A O 1
ATOM 1221 N N . GLU A 1 169 ? 35.255 30.902 17.473 1.00 94.38 169 GLU A N 1
ATOM 1222 C CA . GLU A 1 169 ? 34.782 31.470 18.748 1.00 94.38 169 GLU A CA 1
ATOM 1223 C C . GLU A 1 169 ? 34.193 30.380 19.662 1.00 94.38 169 GLU A C 1
ATOM 1225 O O . GLU A 1 169 ? 34.608 30.237 20.810 1.00 94.38 169 GLU A O 1
ATOM 1230 N N . LYS A 1 170 ? 33.314 29.520 19.127 1.00 96.19 170 LYS A N 1
ATOM 1231 C CA . LYS A 1 170 ? 32.765 28.371 19.870 1.00 96.19 170 LYS A CA 1
ATOM 1232 C C . LYS A 1 170 ? 33.817 27.343 20.285 1.00 96.19 170 LYS A C 1
ATOM 1234 O O . LYS A 1 170 ? 33.655 26.696 21.322 1.00 96.19 170 LYS A O 1
ATOM 1239 N N . LEU A 1 171 ? 34.854 27.140 19.474 1.00 96.56 171 LEU A N 1
ATOM 1240 C CA . LEU A 1 171 ? 35.969 26.252 19.797 1.00 96.56 171 LEU A CA 1
ATOM 1241 C C . LEU A 1 171 ? 36.799 26.822 20.954 1.00 96.56 171 LEU A C 1
ATOM 1243 O O . LEU A 1 171 ? 37.064 26.091 21.905 1.00 96.56 171 LEU A O 1
ATOM 1247 N N . ASP A 1 172 ? 37.122 28.114 20.910 1.00 96.19 172 ASP A N 1
ATOM 1248 C CA . ASP A 1 172 ? 37.852 28.824 21.963 1.00 96.19 172 ASP A CA 1
ATOM 1249 C C . ASP A 1 172 ? 37.054 28.816 23.289 1.00 96.19 172 ASP A C 1
ATOM 1251 O O . ASP A 1 172 ? 37.581 28.408 24.324 1.00 96.19 172 ASP A O 1
ATOM 1255 N N . GLU A 1 173 ? 35.749 29.125 23.260 1.00 95.94 173 GLU A N 1
ATOM 1256 C CA . GLU A 1 173 ? 34.848 29.009 24.424 1.00 95.94 173 GLU A CA 1
ATOM 1257 C C . GLU A 1 173 ? 34.791 27.584 25.001 1.00 95.94 173 GLU A C 1
ATOM 1259 O O . GLU A 1 173 ? 34.766 27.381 26.220 1.00 95.94 173 GLU A O 1
ATOM 1264 N N . THR A 1 174 ? 34.729 26.575 24.128 1.00 96.31 174 THR A N 1
ATOM 1265 C CA . THR A 1 174 ? 34.648 25.168 24.541 1.00 96.31 174 THR A CA 1
ATOM 1266 C C . THR A 1 174 ? 35.967 24.691 25.140 1.00 96.31 174 THR A C 1
ATOM 1268 O O . THR A 1 174 ? 35.949 23.945 26.119 1.00 96.31 174 THR A O 1
ATOM 1271 N N . LEU A 1 175 ? 37.095 25.164 24.606 1.00 97.06 175 LEU A N 1
ATOM 1272 C CA . LEU A 1 175 ? 38.422 24.900 25.141 1.00 97.06 175 LEU A CA 1
ATOM 1273 C C . LEU A 1 175 ? 38.593 25.505 26.538 1.00 97.06 175 LEU A C 1
ATOM 1275 O O . LEU A 1 175 ? 38.917 24.763 27.458 1.00 97.06 175 LEU A O 1
ATOM 1279 N N . THR A 1 176 ? 38.285 26.791 26.745 1.00 96.12 176 THR A N 1
ATOM 1280 C CA . THR A 1 176 ? 38.378 27.417 28.082 1.00 96.12 176 THR A CA 1
ATOM 1281 C C . THR A 1 176 ? 37.506 26.698 29.117 1.00 96.12 176 THR A C 1
ATOM 1283 O O . THR A 1 176 ? 37.881 26.562 30.281 1.00 96.12 176 THR A O 1
ATOM 1286 N N . ARG A 1 177 ? 36.341 26.178 28.707 1.00 95.88 177 ARG A N 1
ATOM 1287 C CA . ARG A 1 177 ? 35.500 25.345 29.580 1.00 95.88 177 ARG A CA 1
ATOM 1288 C C . ARG A 1 177 ? 36.151 23.999 29.900 1.00 95.88 177 ARG A C 1
ATOM 1290 O O . ARG A 1 177 ? 36.073 23.570 31.050 1.00 95.88 177 ARG A O 1
ATOM 1297 N N . ALA A 1 178 ? 36.774 23.344 28.920 1.00 95.00 178 ALA A N 1
ATOM 1298 C CA . ALA A 1 178 ? 37.513 22.102 29.132 1.00 95.00 178 ALA A CA 1
ATOM 1299 C C . ALA A 1 178 ? 38.725 22.317 30.056 1.00 95.00 178 ALA A C 1
ATOM 1301 O O . ALA A 1 178 ? 38.873 21.583 31.021 1.00 95.00 178 ALA A O 1
ATOM 1302 N N . GLU A 1 179 ? 39.504 23.384 29.870 1.00 95.69 179 GLU A N 1
ATOM 1303 C CA . GLU A 1 179 ? 40.597 23.777 30.778 1.00 95.69 179 GLU A CA 1
ATOM 1304 C C . GLU A 1 179 ? 40.103 24.037 32.218 1.00 95.69 179 GLU A C 1
ATOM 1306 O O . GLU A 1 179 ? 40.821 23.789 33.184 1.00 95.69 179 GLU A O 1
ATOM 1311 N N . GLY A 1 180 ? 38.843 24.461 32.379 1.00 92.31 180 GLY A N 1
ATOM 1312 C CA . GLY A 1 180 ? 38.136 24.549 33.663 1.00 92.31 180 GLY A CA 1
ATOM 1313 C C . GLY A 1 180 ? 37.589 23.221 34.221 1.00 92.31 180 GLY A C 1
ATOM 1314 O O . GLY A 1 180 ? 36.791 23.250 35.158 1.00 92.31 180 GLY A O 1
ATOM 1315 N N . GLY A 1 181 ? 37.961 22.067 33.655 1.00 90.31 181 GLY A N 1
ATOM 1316 C CA . GLY A 1 181 ? 37.555 20.728 34.106 1.00 90.31 181 GLY A CA 1
ATOM 1317 C C . GLY A 1 181 ? 36.225 20.209 33.538 1.00 90.31 181 GLY A C 1
ATOM 1318 O O . GLY A 1 181 ? 35.696 19.204 34.018 1.00 90.31 181 GLY A O 1
ATOM 1319 N N . TRP A 1 182 ? 35.638 20.866 32.530 1.00 95.00 182 TRP A N 1
ATOM 1320 C CA . TRP A 1 182 ? 34.391 20.398 31.913 1.00 95.00 182 TRP A CA 1
ATOM 1321 C C . TRP A 1 182 ? 34.623 19.284 30.880 1.00 95.00 182 TRP A C 1
ATOM 1323 O O . TRP A 1 182 ? 35.473 19.396 30.002 1.00 95.00 182 TRP A O 1
ATOM 1333 N N . THR A 1 183 ? 33.784 18.245 30.916 1.00 92.06 183 THR A N 1
ATOM 1334 C CA . THR A 1 183 ? 33.708 17.209 29.870 1.00 92.06 183 THR A CA 1
ATOM 1335 C C . THR A 1 183 ? 32.262 17.097 29.363 1.00 92.06 183 THR A C 1
ATOM 1337 O O . THR A 1 183 ? 31.339 17.091 30.185 1.00 92.06 183 THR A O 1
ATOM 1340 N N . PRO A 1 184 ? 32.010 16.991 28.043 1.00 91.38 184 PRO A N 1
ATOM 1341 C CA . PRO A 1 184 ? 30.681 16.715 27.517 1.00 91.38 184 PRO A CA 1
ATOM 1342 C C . PRO A 1 184 ? 30.195 15.332 27.960 1.00 91.38 184 PRO A C 1
ATOM 1344 O O . PRO A 1 184 ? 30.959 14.368 28.017 1.00 91.38 184 PRO A O 1
ATOM 1347 N N . ALA A 1 185 ? 28.892 15.205 28.208 1.00 89.38 185 ALA A N 1
ATOM 1348 C CA . ALA A 1 185 ? 28.282 13.892 28.373 1.00 89.38 185 ALA A CA 1
ATOM 1349 C C . ALA A 1 185 ? 28.428 13.078 27.075 1.00 89.38 185 ALA A C 1
ATOM 1351 O O . ALA A 1 185 ? 28.274 13.615 25.978 1.00 89.38 185 ALA A O 1
ATOM 1352 N N . ARG A 1 186 ? 28.683 11.768 27.192 1.00 91.25 186 ARG A N 1
ATOM 1353 C CA . ARG A 1 186 ? 28.681 10.857 26.037 1.00 91.25 186 ARG A CA 1
ATOM 1354 C C . ARG A 1 186 ? 27.249 10.730 25.505 1.00 91.25 186 ARG A C 1
ATOM 1356 O O . ARG A 1 186 ? 26.422 10.042 26.103 1.00 91.25 186 ARG A O 1
ATOM 1363 N N . SER A 1 187 ? 26.936 11.444 24.433 1.00 89.12 187 SER A N 1
ATOM 1364 C CA . SER A 1 187 ? 25.613 11.501 23.805 1.00 89.12 187 SER A CA 1
ATOM 1365 C C . SER A 1 187 ? 25.751 11.774 22.311 1.00 89.12 187 SER A C 1
ATOM 1367 O O . SER A 1 187 ? 26.794 12.242 21.861 1.00 89.12 187 SER A O 1
ATOM 1369 N N . LEU A 1 188 ? 24.691 11.520 21.543 1.00 89.31 188 LEU A N 1
ATOM 1370 C CA . LEU A 1 188 ? 24.656 11.917 20.135 1.00 89.31 188 LEU A CA 1
ATOM 1371 C C . LEU A 1 188 ? 24.717 13.456 20.001 1.00 89.31 188 LEU A C 1
ATOM 1373 O O . LEU A 1 188 ? 24.192 14.157 20.875 1.00 89.31 188 LEU A O 1
ATOM 1377 N N . PRO A 1 189 ? 25.319 13.991 18.921 1.00 90.38 189 PRO A N 1
ATOM 1378 C CA . PRO A 1 189 ? 25.311 15.421 18.623 1.00 90.38 189 PRO A CA 1
ATOM 1379 C C . PRO A 1 189 ? 23.911 16.040 18.594 1.00 90.38 189 PRO A C 1
ATOM 1381 O O . PRO A 1 189 ? 22.926 15.399 18.218 1.00 90.38 189 PRO A O 1
ATOM 1384 N N . LYS A 1 190 ? 23.817 17.331 18.927 1.00 88.94 190 LYS A N 1
ATOM 1385 C CA . LYS A 1 190 ? 22.558 18.074 18.800 1.00 88.94 190 LYS A CA 1
ATOM 1386 C C . LYS A 1 190 ? 22.245 18.306 17.314 1.00 88.94 190 LYS A C 1
ATOM 1388 O O . LYS A 1 190 ? 23.133 18.740 16.579 1.00 88.94 190 LYS A O 1
ATOM 1393 N N . PRO A 1 191 ? 20.983 18.157 16.866 1.00 86.62 191 PRO A N 1
ATOM 1394 C CA . PRO A 1 191 ? 20.609 18.426 15.475 1.00 86.62 191 PRO A CA 1
ATOM 1395 C C . PRO A 1 191 ? 20.927 19.848 14.989 1.00 86.62 191 PRO A C 1
ATOM 1397 O O . PRO A 1 191 ? 21.110 20.044 13.795 1.00 86.62 191 PRO A O 1
ATOM 1400 N N . ALA A 1 192 ? 20.998 20.836 15.889 1.00 88.25 192 ALA A N 1
ATOM 1401 C CA . ALA A 1 192 ? 21.375 22.208 15.545 1.00 88.25 192 ALA A CA 1
ATOM 1402 C C . ALA A 1 192 ? 22.853 22.330 15.132 1.00 88.25 192 ALA A C 1
ATOM 1404 O O . ALA A 1 192 ? 23.151 23.020 14.162 1.00 88.25 192 ALA A O 1
ATOM 1405 N N . ASP A 1 193 ? 23.760 21.629 15.821 1.00 90.12 193 ASP A N 1
ATOM 1406 C CA . ASP A 1 193 ? 25.187 21.633 15.485 1.00 90.12 193 ASP A CA 1
ATOM 1407 C C . ASP A 1 193 ? 25.448 20.871 14.174 1.00 90.12 193 ASP A C 1
ATOM 1409 O O . ASP A 1 193 ? 26.244 21.312 13.352 1.00 90.12 193 ASP A O 1
ATOM 1413 N N . LEU A 1 194 ? 24.706 19.783 13.924 1.00 86.88 194 LEU A N 1
ATOM 1414 C CA . LEU A 1 194 ? 24.787 19.016 12.673 1.00 86.88 194 LEU A CA 1
ATOM 1415 C C . LEU A 1 194 ? 24.194 19.740 11.449 1.00 86.88 194 LEU A C 1
ATOM 1417 O O . LEU A 1 194 ? 24.611 19.475 10.327 1.00 86.88 194 LEU A O 1
ATOM 1421 N N . LYS A 1 195 ? 23.219 20.640 11.642 1.00 87.38 195 LYS A N 1
ATOM 1422 C CA . LYS A 1 195 ? 22.592 21.429 10.560 1.00 87.38 195 LYS A CA 1
ATOM 1423 C C . LYS A 1 195 ? 23.337 22.723 10.220 1.00 87.38 195 LYS A C 1
ATOM 1425 O O . LYS A 1 195 ? 22.959 23.401 9.268 1.00 87.38 195 LYS A O 1
ATOM 1430 N N . ALA A 1 196 ? 24.344 23.099 11.002 1.00 90.31 196 ALA A N 1
ATOM 1431 C CA . ALA A 1 196 ? 25.105 24.319 10.776 1.00 90.31 196 ALA A CA 1
ATOM 1432 C C . ALA A 1 196 ? 26.026 24.198 9.548 1.00 90.31 196 ALA A C 1
ATOM 1434 O O . ALA A 1 196 ? 26.497 23.105 9.237 1.00 90.31 196 ALA A O 1
ATOM 1435 N N . THR A 1 197 ? 26.300 25.316 8.868 1.00 91.19 197 THR A N 1
ATOM 1436 C CA . THR A 1 197 ? 27.144 25.361 7.659 1.00 91.19 197 THR A CA 1
ATOM 1437 C C . THR A 1 197 ? 28.565 24.882 7.930 1.00 91.19 197 THR A C 1
ATOM 1439 O O . THR A 1 197 ? 29.098 24.086 7.167 1.00 91.19 197 THR A O 1
ATOM 1442 N N . GLU A 1 198 ? 29.164 25.351 9.021 1.00 93.31 198 GLU A N 1
ATOM 1443 C CA . GLU A 1 198 ? 30.508 25.002 9.469 1.00 93.31 198 GLU A CA 1
ATOM 1444 C C . GLU A 1 198 ? 30.406 24.067 10.669 1.00 93.31 198 GLU A C 1
ATOM 1446 O O . GLU A 1 198 ? 29.712 24.376 11.641 1.00 93.31 198 GLU A O 1
ATOM 1451 N N . ARG A 1 199 ? 31.088 22.922 10.605 1.00 94.25 199 ARG A N 1
ATOM 1452 C CA . ARG A 1 199 ? 30.985 21.844 11.594 1.00 94.25 199 ARG A CA 1
ATOM 1453 C C . ARG A 1 199 ? 32.368 21.370 12.011 1.00 94.25 199 ARG A C 1
ATOM 1455 O O . ARG A 1 199 ? 33.203 21.078 11.157 1.00 94.25 199 ARG A O 1
ATOM 1462 N N . LEU A 1 200 ? 32.582 21.226 13.314 1.00 96.19 200 LEU A N 1
ATOM 1463 C CA . LEU A 1 200 ? 33.740 20.550 13.896 1.00 96.19 200 LEU A CA 1
ATOM 1464 C C . LEU A 1 200 ? 33.243 19.420 14.799 1.00 96.19 200 LEU A C 1
ATOM 1466 O O . LEU A 1 200 ? 32.458 19.668 15.713 1.00 96.19 200 LEU A O 1
ATOM 1470 N N . VAL A 1 201 ? 33.685 18.189 14.538 1.00 97.00 201 VAL A N 1
ATOM 1471 C CA . VAL A 1 201 ? 33.275 16.994 15.287 1.00 97.00 201 VAL A CA 1
ATOM 1472 C C . VAL A 1 201 ? 34.505 16.226 15.769 1.00 97.00 201 VAL A C 1
ATOM 1474 O O . VAL A 1 201 ? 35.406 15.926 14.986 1.00 97.00 201 VAL A O 1
ATOM 1477 N N . ILE A 1 202 ? 34.555 15.935 17.069 1.00 97.50 202 ILE A N 1
ATOM 1478 C CA . ILE A 1 202 ? 35.722 15.397 17.777 1.00 97.50 202 ILE A CA 1
ATOM 1479 C C . ILE A 1 202 ? 35.309 14.151 18.577 1.00 97.50 202 ILE A C 1
ATOM 1481 O O . ILE A 1 202 ? 34.436 14.219 19.443 1.00 97.50 202 ILE A O 1
ATOM 1485 N N . ASP A 1 203 ? 35.952 13.016 18.289 1.00 96.94 203 ASP A N 1
ATOM 1486 C CA . ASP A 1 203 ? 35.924 11.801 19.127 1.00 96.94 203 ASP A CA 1
ATOM 1487 C C . ASP A 1 203 ? 36.724 12.031 20.427 1.00 96.94 203 ASP A C 1
ATOM 1489 O O . ASP A 1 203 ? 37.734 12.731 20.397 1.00 96.94 203 ASP A O 1
ATOM 1493 N N . PHE A 1 204 ? 36.318 11.437 21.553 1.00 96.31 204 PHE A N 1
ATOM 1494 C CA . PHE A 1 204 ? 37.116 11.407 22.791 1.00 96.31 204 PHE A CA 1
ATOM 1495 C C . PHE A 1 204 ? 36.702 10.253 23.720 1.00 96.31 204 PHE A C 1
ATOM 1497 O O . PHE A 1 204 ? 35.528 9.897 23.799 1.00 96.31 204 PHE A O 1
ATOM 1504 N N . GLY A 1 205 ? 37.640 9.657 24.451 1.00 94.06 205 GLY A N 1
ATOM 1505 C CA . GLY A 1 205 ? 37.376 8.654 25.486 1.00 94.06 205 GLY A CA 1
ATOM 1506 C C . GLY A 1 205 ? 37.150 9.282 26.859 1.00 94.06 205 GLY A C 1
ATOM 1507 O O . GLY A 1 205 ? 36.189 8.937 27.555 1.00 94.06 205 GLY A O 1
ATOM 1508 N N . ASP A 1 206 ? 38.003 10.236 27.216 1.00 93.94 206 ASP A N 1
ATOM 1509 C CA . ASP A 1 206 ? 38.074 10.901 28.516 1.00 93.94 206 ASP A CA 1
ATOM 1510 C C . ASP A 1 206 ? 38.327 12.416 28.369 1.00 93.94 206 ASP A C 1
ATOM 1512 O O . ASP A 1 206 ? 38.194 12.985 27.282 1.00 93.94 206 ASP A O 1
ATOM 1516 N N . HIS A 1 207 ? 38.594 13.081 29.494 1.00 94.38 207 HIS A N 1
ATOM 1517 C CA . HIS A 1 207 ? 38.805 14.525 29.566 1.00 94.38 207 HIS A CA 1
ATOM 1518 C C . HIS A 1 207 ? 40.120 14.968 28.911 1.00 94.38 207 HIS A C 1
ATOM 1520 O O . HIS A 1 207 ? 40.129 15.936 28.150 1.00 94.38 207 HIS A O 1
ATOM 1526 N N . ASP A 1 208 ? 41.209 14.245 29.170 1.00 95.38 208 ASP A N 1
ATOM 1527 C CA . ASP A 1 208 ? 42.552 14.624 28.727 1.00 95.38 208 ASP A CA 1
ATOM 1528 C C . ASP A 1 208 ? 42.687 14.435 27.209 1.00 95.38 208 ASP A C 1
ATOM 1530 O O . ASP A 1 208 ? 43.214 15.305 26.511 1.00 95.38 208 ASP A O 1
ATOM 1534 N N . GLU A 1 209 ? 42.118 13.349 26.669 1.00 95.44 209 GLU A N 1
ATOM 1535 C CA . GLU A 1 209 ? 42.030 13.118 25.226 1.00 95.44 209 GLU A CA 1
ATOM 1536 C C . GLU A 1 209 ? 41.172 14.184 24.521 1.00 95.44 209 GLU A C 1
ATOM 1538 O O . GLU A 1 209 ? 41.489 14.592 23.402 1.00 95.44 209 GLU A O 1
ATOM 1543 N N . LEU A 1 210 ? 40.104 14.675 25.160 1.00 96.69 210 LEU A N 1
ATOM 1544 C CA . LEU A 1 210 ? 39.320 15.787 24.620 1.00 96.69 210 LEU A CA 1
ATOM 1545 C C . LEU A 1 210 ? 40.122 17.096 24.609 1.00 96.69 210 LEU A C 1
ATOM 1547 O O . LEU A 1 210 ? 40.087 17.818 23.611 1.00 96.69 210 LEU A O 1
ATOM 1551 N N . LEU A 1 211 ? 40.825 17.406 25.699 1.00 96.81 211 LEU A N 1
ATOM 1552 C CA . LEU A 1 211 ? 41.574 18.652 25.855 1.00 96.81 211 LEU A CA 1
ATOM 1553 C C . LEU A 1 211 ? 42.715 18.759 24.828 1.00 96.81 211 LEU A C 1
ATOM 1555 O O . LEU A 1 211 ? 42.800 19.753 24.105 1.00 96.81 211 LEU A O 1
ATOM 1559 N N . ASP A 1 212 ? 43.511 17.696 24.674 1.00 96.88 212 ASP A N 1
ATOM 1560 C CA . ASP A 1 212 ? 44.554 17.586 23.641 1.00 96.88 212 ASP A CA 1
ATOM 1561 C C . ASP A 1 212 ? 43.987 17.806 22.225 1.00 96.88 212 ASP A C 1
ATOM 1563 O O . ASP A 1 212 ? 44.539 18.568 21.421 1.00 96.88 212 ASP A O 1
ATOM 1567 N N . ARG A 1 213 ? 42.837 17.193 21.919 1.00 96.69 213 ARG A N 1
ATOM 1568 C CA . ARG A 1 213 ? 42.180 17.334 20.613 1.00 96.69 213 ARG A CA 1
ATOM 1569 C C . ARG A 1 213 ? 41.604 18.736 20.386 1.00 96.69 213 ARG A C 1
ATOM 1571 O O . ARG A 1 213 ? 41.653 19.221 19.254 1.00 96.69 213 ARG A O 1
ATOM 1578 N N . LEU A 1 214 ? 41.128 19.419 21.430 1.00 97.00 214 LEU A N 1
ATOM 1579 C CA . LEU A 1 214 ? 40.688 20.818 21.361 1.00 97.00 214 LEU A CA 1
ATOM 1580 C C . LEU A 1 214 ? 41.862 21.773 21.093 1.00 97.00 214 LEU A C 1
ATOM 1582 O O . LEU A 1 214 ? 41.765 22.585 20.171 1.00 97.00 214 LEU A O 1
ATOM 1586 N N . HIS A 1 215 ? 42.994 21.637 21.799 1.00 96.25 215 HIS A N 1
ATOM 1587 C CA . HIS A 1 215 ? 44.211 22.423 21.519 1.00 96.25 215 HIS A CA 1
ATOM 1588 C C . HIS A 1 215 ? 44.715 22.208 20.085 1.00 96.25 215 HIS A C 1
ATOM 1590 O O . HIS A 1 215 ? 45.078 23.163 19.392 1.00 96.25 215 HIS A O 1
ATOM 1596 N N . LYS A 1 216 ? 44.702 20.962 19.595 1.00 95.25 216 LYS A N 1
ATOM 1597 C CA . LYS A 1 216 ? 45.071 20.632 18.207 1.00 95.25 216 LYS A CA 1
ATOM 1598 C C . LYS A 1 216 ? 44.128 21.267 17.188 1.00 95.25 216 LYS A C 1
ATOM 1600 O O . LYS A 1 216 ? 44.604 21.877 16.227 1.00 95.25 216 LYS A O 1
ATOM 1605 N N . ALA A 1 217 ? 42.816 21.177 17.408 1.00 95.12 217 ALA A N 1
ATOM 1606 C CA . ALA A 1 217 ? 41.824 21.810 16.548 1.00 95.12 217 ALA A CA 1
ATOM 1607 C C . ALA A 1 217 ? 41.990 23.339 16.524 1.00 95.12 217 ALA A C 1
ATOM 1609 O O . ALA A 1 217 ? 42.001 23.925 15.442 1.00 95.12 217 ALA A O 1
ATOM 1610 N N . GLN A 1 218 ? 42.198 23.978 17.682 1.00 94.50 218 GLN A N 1
ATOM 1611 C CA . GLN A 1 218 ? 42.416 25.426 17.790 1.00 94.50 218 GLN A CA 1
ATOM 1612 C C . GLN A 1 218 ? 43.660 25.859 17.003 1.00 94.50 218 GLN A C 1
ATOM 1614 O O . GLN A 1 218 ? 43.611 26.809 16.218 1.00 94.50 218 GLN A O 1
ATOM 1619 N N . LYS A 1 219 ? 44.766 25.120 17.155 1.00 92.06 219 LYS A N 1
ATOM 1620 C CA . LYS A 1 219 ? 46.018 25.384 16.440 1.00 92.06 219 LYS A CA 1
ATOM 1621 C C . LYS A 1 219 ? 45.841 25.320 14.921 1.00 92.06 219 LYS A C 1
ATOM 1623 O O . LYS A 1 219 ? 46.350 26.195 14.227 1.00 92.06 219 LYS A O 1
ATOM 1628 N N . VAL A 1 220 ? 45.125 24.317 14.404 1.00 91.38 220 VAL A N 1
ATOM 1629 C CA . VAL A 1 220 ? 44.883 24.159 12.955 1.00 91.38 220 VAL A CA 1
ATOM 1630 C C . VAL A 1 220 ? 43.895 25.203 12.421 1.00 91.38 220 VAL A C 1
ATOM 1632 O O . VAL A 1 220 ? 44.132 25.771 11.355 1.00 91.38 220 VAL A O 1
ATOM 1635 N N . MET A 1 221 ? 42.861 25.553 13.192 1.00 88.19 221 MET A N 1
ATOM 1636 C CA . MET A 1 221 ? 41.921 26.641 12.875 1.00 88.19 221 MET A CA 1
ATOM 1637 C C . MET A 1 221 ? 42.619 28.007 12.709 1.00 88.19 221 MET A C 1
ATOM 1639 O O . MET A 1 221 ? 42.090 28.902 12.056 1.00 88.19 221 MET A O 1
ATOM 1643 N N . GLY A 1 222 ? 43.815 28.189 13.285 1.00 78.94 222 GLY A N 1
ATOM 1644 C CA . GLY A 1 222 ? 44.592 29.428 13.186 1.00 78.94 222 GLY A CA 1
ATOM 1645 C C . GLY A 1 222 ? 45.213 29.721 11.812 1.00 78.94 222 GLY A C 1
ATOM 1646 O O . GLY A 1 222 ? 45.528 30.878 11.547 1.00 78.94 222 GLY A O 1
ATOM 1647 N N . PHE A 1 223 ? 45.397 28.711 10.953 1.00 83.62 223 PHE A N 1
ATOM 1648 C CA . PHE A 1 223 ? 46.010 28.861 9.617 1.00 83.62 223 PHE A CA 1
ATOM 1649 C C . PHE A 1 223 ? 45.281 28.097 8.492 1.00 83.62 223 PHE A C 1
ATOM 1651 O O . PHE A 1 223 ? 45.671 28.194 7.332 1.00 83.62 223 PHE A O 1
ATOM 1658 N N . ASP A 1 224 ? 44.244 27.337 8.848 1.00 79.00 224 ASP A N 1
ATOM 1659 C CA . ASP A 1 224 ? 43.202 26.756 7.996 1.00 79.00 224 ASP A CA 1
ATOM 1660 C C . ASP A 1 224 ? 43.638 26.139 6.648 1.00 79.00 224 ASP A C 1
ATOM 1662 O O . ASP A 1 224 ? 43.145 26.511 5.583 1.00 79.00 224 ASP A O 1
ATOM 1666 N N . SER A 1 225 ? 44.557 25.164 6.675 1.00 84.00 225 SER A N 1
ATOM 1667 C CA . SER A 1 225 ? 44.976 24.447 5.460 1.00 84.00 225 SER A CA 1
ATOM 1668 C C . SER A 1 225 ? 44.305 23.065 5.310 1.00 84.00 225 SER A C 1
ATOM 1670 O O . SER A 1 225 ? 44.247 22.296 6.278 1.00 84.00 225 SER A O 1
ATOM 1672 N N . PRO A 1 226 ? 43.858 22.667 4.096 1.00 81.19 226 PRO A N 1
ATOM 1673 C CA . PRO A 1 226 ? 43.259 21.347 3.862 1.00 81.19 226 PRO A CA 1
ATOM 1674 C C . PRO A 1 226 ? 44.173 20.175 4.249 1.00 81.19 226 PRO A C 1
ATOM 1676 O O . PRO A 1 226 ? 43.711 19.159 4.768 1.00 81.19 226 PRO A O 1
ATOM 1679 N N . GLN A 1 227 ? 45.487 20.323 4.050 1.00 83.19 227 GLN A N 1
ATOM 1680 C CA . GLN A 1 227 ? 46.472 19.299 4.403 1.00 83.19 227 GLN A CA 1
ATOM 1681 C C . GLN A 1 227 ? 46.572 19.092 5.924 1.00 83.19 227 GLN A C 1
ATOM 1683 O O . GLN A 1 227 ? 46.709 17.955 6.378 1.00 83.19 227 GLN A O 1
ATOM 1688 N N . ALA A 1 228 ? 46.449 20.161 6.720 1.00 87.00 228 ALA A N 1
ATOM 1689 C CA . ALA A 1 228 ? 46.427 20.050 8.174 1.00 87.00 228 ALA A CA 1
ATOM 1690 C C . ALA A 1 228 ? 45.125 19.408 8.675 1.00 87.00 228 ALA A C 1
ATOM 1692 O O . ALA A 1 228 ? 45.185 18.509 9.513 1.00 87.00 228 ALA A O 1
ATOM 1693 N N . TRP A 1 229 ? 43.965 19.757 8.107 1.00 88.38 229 TRP A N 1
ATOM 1694 C CA . TRP A 1 229 ? 42.710 19.064 8.429 1.00 88.38 229 TRP A CA 1
ATOM 1695 C C . TRP A 1 229 ? 42.735 17.577 8.046 1.00 88.38 229 TRP A C 1
ATOM 1697 O O . TRP A 1 229 ? 42.269 16.747 8.825 1.00 88.38 229 TRP A O 1
ATOM 1707 N N . LYS A 1 230 ? 43.365 17.199 6.925 1.00 85.50 230 LYS A N 1
ATOM 1708 C CA . LYS A 1 230 ? 43.580 15.783 6.561 1.00 85.50 230 LYS A CA 1
ATOM 1709 C C . LYS A 1 230 ? 44.450 15.038 7.589 1.00 85.50 230 LYS A C 1
ATOM 1711 O O . LYS A 1 230 ? 44.195 13.868 7.866 1.00 85.50 230 LYS A O 1
ATOM 1716 N N . ALA A 1 231 ? 45.420 15.710 8.215 1.00 87.75 231 ALA A N 1
ATOM 1717 C CA . ALA A 1 231 ? 46.191 15.152 9.332 1.00 87.75 231 ALA A CA 1
ATOM 1718 C C . ALA A 1 231 ? 45.385 15.067 10.649 1.00 87.75 231 ALA A C 1
ATOM 1720 O O . ALA A 1 231 ? 45.616 14.159 11.448 1.00 87.75 231 ALA A O 1
ATOM 1721 N N . MET A 1 232 ? 44.426 15.973 10.870 1.00 93.12 232 MET A N 1
ATOM 1722 C CA . MET A 1 232 ? 43.525 15.963 12.034 1.00 93.12 232 MET A CA 1
ATOM 1723 C C . MET A 1 232 ? 42.496 14.822 11.991 1.00 93.12 232 MET A C 1
ATOM 1725 O O . MET A 1 232 ? 42.212 14.228 13.031 1.00 93.12 232 MET A O 1
ATOM 1729 N N . GLN A 1 233 ? 42.027 14.420 10.802 1.00 90.81 233 GLN A N 1
ATOM 1730 C CA . GLN A 1 233 ? 41.136 13.256 10.640 1.00 90.81 233 GLN A CA 1
ATOM 1731 C C . GLN A 1 233 ? 41.744 11.969 11.222 1.00 90.81 233 GLN A C 1
ATOM 1733 O O . GLN A 1 233 ? 41.046 11.172 11.844 1.00 90.81 233 GLN A O 1
ATOM 1738 N N . ALA A 1 234 ? 43.060 11.776 11.074 1.00 85.81 234 ALA A N 1
ATOM 1739 C CA . ALA A 1 234 ? 43.779 10.629 11.636 1.00 85.81 234 ALA A CA 1
ATOM 1740 C C . ALA A 1 234 ? 43.889 10.653 13.177 1.00 85.81 234 ALA A C 1
ATOM 1742 O O . ALA A 1 234 ? 44.318 9.665 13.769 1.00 85.81 234 ALA A O 1
ATOM 1743 N N . GLN A 1 235 ? 43.508 11.766 13.811 1.00 90.44 235 GLN A N 1
ATOM 1744 C CA . GLN A 1 235 ? 43.453 11.970 15.262 1.00 90.44 235 GLN A CA 1
ATOM 1745 C C . GLN A 1 235 ? 42.003 12.117 15.764 1.00 90.44 235 GLN A C 1
ATOM 1747 O O . GLN A 1 235 ? 41.779 12.603 16.867 1.00 90.44 235 GLN A O 1
ATOM 1752 N N . GLY A 1 236 ? 41.012 11.723 14.952 1.00 93.75 236 GLY A N 1
ATOM 1753 C CA . GLY A 1 236 ? 39.594 11.746 15.317 1.00 93.75 236 GLY A CA 1
ATOM 1754 C C . GLY A 1 236 ? 38.956 13.139 15.383 1.00 93.75 236 GLY A C 1
ATOM 1755 O O . GLY A 1 236 ? 37.933 13.301 16.050 1.00 93.75 236 GLY A O 1
ATOM 1756 N N . ILE A 1 237 ? 39.547 14.127 14.703 1.00 96.56 237 ILE A N 1
ATOM 1757 C CA . ILE A 1 237 ? 39.059 15.509 14.592 1.00 96.56 237 ILE A CA 1
ATOM 1758 C C . ILE A 1 237 ? 38.636 15.759 13.138 1.00 96.56 237 ILE A C 1
ATOM 1760 O O . ILE A 1 237 ? 39.458 15.704 12.222 1.00 96.56 237 ILE A O 1
ATOM 1764 N N . PHE A 1 238 ? 37.359 16.065 12.917 1.00 95.38 238 PHE A N 1
ATOM 1765 C CA . PHE A 1 238 ? 36.763 16.191 11.587 1.00 95.38 238 PHE A CA 1
ATOM 1766 C C . PHE A 1 238 ? 36.123 17.569 11.400 1.00 95.38 238 PHE A C 1
ATOM 1768 O O . PHE A 1 238 ? 35.261 17.963 12.184 1.00 95.38 238 PHE A O 1
ATOM 1775 N N . ARG A 1 239 ? 36.512 18.287 10.339 1.00 92.19 239 ARG A N 1
ATOM 1776 C CA . ARG A 1 239 ? 35.858 19.529 9.899 1.00 92.19 239 ARG A CA 1
ATOM 1777 C C . ARG A 1 239 ? 35.000 19.264 8.662 1.00 92.19 239 ARG A C 1
ATOM 1779 O O . ARG A 1 239 ? 35.436 18.550 7.761 1.00 92.19 239 ARG A O 1
ATOM 1786 N N . GLY A 1 240 ? 33.822 19.878 8.610 1.00 90.38 240 GLY A N 1
ATOM 1787 C CA . GLY A 1 240 ? 32.982 19.976 7.418 1.00 90.38 240 GLY A CA 1
ATOM 1788 C C . GLY A 1 240 ? 32.495 21.406 7.185 1.00 90.38 240 GLY A C 1
ATOM 1789 O O . GLY A 1 240 ? 32.380 22.190 8.127 1.00 90.38 240 GLY A O 1
ATOM 1790 N N . SER A 1 241 ? 32.216 21.728 5.925 1.00 87.12 241 SER A N 1
ATOM 1791 C CA . SER A 1 241 ? 31.698 23.019 5.464 1.00 87.12 241 SER A CA 1
ATOM 1792 C C . SER A 1 241 ? 30.631 22.778 4.391 1.00 87.12 241 SER A C 1
ATOM 1794 O O . SER A 1 241 ? 30.732 21.810 3.635 1.00 87.12 241 SER A O 1
ATOM 1796 N N . GLY A 1 242 ? 29.607 23.631 4.328 1.00 82.06 242 GLY A N 1
ATOM 1797 C CA . GLY A 1 242 ? 28.517 23.529 3.354 1.00 82.06 242 GLY A CA 1
ATOM 1798 C C . GLY A 1 242 ? 27.479 22.437 3.678 1.00 82.06 242 GLY A C 1
ATOM 1799 O O . GLY A 1 242 ? 27.446 21.931 4.803 1.00 82.06 242 GLY A O 1
ATOM 1800 N N . PRO A 1 243 ? 26.585 22.089 2.731 1.00 74.19 243 PRO A N 1
ATOM 1801 C CA . PRO A 1 243 ? 25.605 21.008 2.897 1.00 74.19 243 PRO A CA 1
ATOM 1802 C C . PRO A 1 243 ? 26.277 19.624 3.001 1.00 74.19 243 PRO A C 1
ATOM 1804 O O . PRO A 1 243 ? 27.504 19.516 3.007 1.00 74.19 243 PRO A O 1
ATOM 1807 N N . ALA A 1 244 ? 25.478 18.554 3.094 1.00 67.06 244 ALA A N 1
ATOM 1808 C CA . ALA A 1 244 ? 26.005 17.194 3.009 1.00 67.06 244 ALA A CA 1
ATOM 1809 C C . ALA A 1 244 ? 26.756 17.000 1.681 1.00 67.06 244 ALA A C 1
ATOM 1811 O O . ALA A 1 244 ? 26.228 17.303 0.607 1.00 67.06 244 ALA A O 1
ATOM 1812 N N . ASN A 1 245 ? 28.007 16.546 1.760 1.00 68.25 245 ASN A N 1
ATOM 1813 C CA . ASN A 1 245 ? 28.862 16.433 0.585 1.00 68.25 245 ASN A CA 1
ATOM 1814 C C . ASN A 1 245 ? 28.536 15.142 -0.180 1.00 68.25 245 ASN A C 1
ATOM 1816 O O . ASN A 1 245 ? 29.076 14.077 0.128 1.00 68.25 245 ASN A O 1
ATOM 1820 N N . GLY A 1 246 ? 27.635 15.264 -1.160 1.00 85.94 246 GLY A N 1
ATOM 1821 C CA . GLY A 1 246 ? 27.222 14.195 -2.070 1.00 85.94 246 GLY A CA 1
ATOM 1822 C C . GLY A 1 246 ? 26.543 13.005 -1.385 1.00 85.94 246 GLY A C 1
ATOM 1823 O O . GLY A 1 246 ? 26.060 13.094 -0.258 1.00 85.94 246 GLY A O 1
ATOM 1824 N N . LYS A 1 247 ? 26.510 11.880 -2.103 1.00 94.38 247 LYS A N 1
ATOM 1825 C CA . LYS A 1 247 ? 25.993 10.595 -1.614 1.00 94.38 247 LYS A CA 1
ATOM 1826 C C . LYS A 1 247 ? 27.036 9.830 -0.789 1.00 94.38 247 LYS A C 1
ATOM 1828 O O . LYS A 1 247 ? 28.248 10.019 -0.965 1.00 94.38 247 LYS A O 1
ATOM 1833 N N . LEU A 1 248 ? 26.547 8.934 0.063 1.00 96.19 248 LEU A N 1
ATOM 1834 C CA . LEU A 1 248 ? 27.303 8.008 0.902 1.00 96.19 248 LEU A CA 1
ATOM 1835 C C . LEU A 1 248 ? 27.287 6.594 0.304 1.00 96.19 248 LEU A C 1
ATOM 1837 O O . LEU A 1 248 ? 26.226 5.982 0.190 1.00 96.19 248 LEU A O 1
ATOM 1841 N N . ALA A 1 249 ? 28.461 6.045 -0.014 1.00 98.06 249 ALA A N 1
ATOM 1842 C CA . ALA A 1 249 ? 28.602 4.637 -0.381 1.00 98.06 249 ALA A CA 1
ATOM 1843 C C . ALA A 1 249 ? 29.209 3.804 0.751 1.00 98.06 249 ALA A C 1
ATOM 1845 O O . ALA A 1 249 ? 30.172 4.237 1.394 1.00 98.06 249 ALA A O 1
ATOM 1846 N N . TYR A 1 250 ? 28.690 2.589 0.955 1.00 98.56 250 TYR A N 1
ATOM 1847 C CA . TYR A 1 250 ? 29.366 1.577 1.775 1.00 98.56 250 TYR A CA 1
ATOM 1848 C C . TYR A 1 250 ? 30.218 0.667 0.890 1.00 98.56 250 TYR A C 1
ATOM 1850 O O . TYR A 1 250 ? 29.768 0.195 -0.155 1.00 98.56 250 TYR A O 1
ATOM 1858 N N . LEU A 1 251 ? 31.453 0.447 1.331 1.00 98.56 251 LEU A N 1
ATOM 1859 C CA . LEU A 1 251 ? 32.459 -0.383 0.687 1.00 98.56 251 LEU A CA 1
ATOM 1860 C C . LEU A 1 251 ? 32.745 -1.596 1.582 1.00 98.56 251 LEU A C 1
ATOM 1862 O O . LEU A 1 251 ? 33.275 -1.429 2.681 1.00 98.56 251 LEU A O 1
ATOM 1866 N N . PHE A 1 252 ? 32.400 -2.799 1.130 1.00 98.25 252 PHE A N 1
ATOM 1867 C CA . PHE A 1 252 ? 32.527 -4.031 1.920 1.00 98.25 252 PHE A CA 1
ATOM 1868 C C . PHE A 1 252 ? 33.823 -4.796 1.582 1.00 98.25 252 PHE A C 1
ATOM 1870 O O . PHE A 1 252 ? 34.028 -5.140 0.411 1.00 98.25 252 PHE A O 1
ATOM 1877 N N . PRO A 1 253 ? 34.738 -5.028 2.544 1.00 96.12 253 PRO A N 1
ATOM 1878 C CA . PRO A 1 253 ? 36.036 -5.653 2.292 1.00 96.12 253 PRO A CA 1
ATOM 1879 C C . PRO A 1 253 ? 35.959 -7.155 1.995 1.00 96.12 253 PRO A C 1
ATOM 1881 O O . PRO A 1 253 ? 35.171 -7.904 2.555 1.00 96.12 253 PRO A O 1
ATOM 1884 N N . GLY A 1 254 ? 36.857 -7.617 1.125 1.00 90.38 254 GLY A N 1
ATOM 1885 C CA . GLY A 1 254 ? 37.016 -9.036 0.822 1.00 90.38 254 GLY A CA 1
ATOM 1886 C C . GLY A 1 254 ? 37.920 -9.797 1.800 1.00 90.38 254 GLY A C 1
ATOM 1887 O O . GLY A 1 254 ? 38.395 -9.286 2.820 1.00 90.38 254 GLY A O 1
ATOM 1888 N N . GLN A 1 255 ? 38.215 -11.044 1.433 1.00 87.06 255 GLN A N 1
ATOM 1889 C CA . GLN A 1 255 ? 39.193 -11.897 2.113 1.00 87.06 255 GLN A CA 1
ATOM 1890 C C . GLN A 1 255 ? 40.580 -11.224 2.181 1.00 87.06 255 GLN A C 1
ATOM 1892 O O . GLN A 1 255 ? 41.039 -10.603 1.226 1.00 87.06 255 GLN A O 1
ATOM 1897 N N . GLY A 1 256 ? 41.252 -11.350 3.330 1.00 86.19 256 GLY A N 1
ATOM 1898 C CA . GLY A 1 256 ? 42.506 -10.663 3.669 1.00 86.19 256 GLY A CA 1
ATOM 1899 C C . GLY A 1 256 ? 42.334 -9.596 4.761 1.00 86.19 256 GLY A C 1
ATOM 1900 O O . GLY A 1 256 ? 43.288 -9.269 5.481 1.00 86.19 256 GLY A O 1
ATOM 1901 N N . SER A 1 257 ? 41.114 -9.085 4.960 1.00 90.69 257 SER A N 1
ATOM 1902 C CA . SER A 1 257 ? 40.810 -8.110 6.015 1.00 90.69 257 SER A CA 1
ATOM 1903 C C . SER A 1 257 ? 40.595 -8.714 7.411 1.00 90.69 257 SER A C 1
ATOM 1905 O O . SER A 1 257 ? 40.694 -7.989 8.398 1.00 90.69 257 SER A O 1
ATOM 1907 N N . GLN A 1 258 ? 40.438 -10.032 7.544 1.00 91.88 258 GLN A N 1
ATOM 1908 C CA . GLN A 1 258 ? 40.170 -10.699 8.820 1.00 91.88 258 GLN A CA 1
ATOM 1909 C C . GLN A 1 258 ? 41.328 -10.603 9.832 1.00 91.88 258 GLN A C 1
ATOM 1911 O O . GLN A 1 258 ? 42.504 -10.489 9.461 1.00 91.88 258 GLN A O 1
ATOM 1916 N N . TYR A 1 259 ? 40.998 -10.661 11.123 1.00 93.00 259 TYR A N 1
ATOM 1917 C CA . TYR A 1 259 ? 41.947 -10.817 12.229 1.00 93.00 259 TYR A CA 1
ATOM 1918 C C . TYR A 1 259 ? 41.266 -11.501 13.432 1.00 93.00 259 TYR A C 1
ATOM 1920 O O . TYR A 1 259 ? 40.055 -11.387 13.606 1.00 93.00 259 TYR A O 1
ATOM 1928 N N . VAL A 1 260 ? 42.031 -12.218 14.264 1.00 93.56 260 VAL A N 1
ATOM 1929 C CA . VAL A 1 260 ? 41.495 -12.875 15.476 1.00 93.56 260 VAL A CA 1
ATOM 1930 C C . VAL A 1 260 ? 40.929 -11.828 16.435 1.00 93.56 260 VAL A C 1
ATOM 1932 O O . VAL A 1 260 ? 41.554 -10.795 16.659 1.00 93.56 260 VAL A O 1
ATOM 1935 N N . ASN A 1 261 ? 39.774 -12.121 17.031 1.00 94.25 261 ASN A N 1
ATOM 1936 C CA . ASN A 1 261 ? 39.004 -11.244 17.913 1.00 94.25 261 ASN A CA 1
ATOM 1937 C C . ASN A 1 261 ? 38.378 -10.000 17.252 1.00 94.25 261 ASN A C 1
ATOM 1939 O O . ASN A 1 261 ? 37.942 -9.102 17.970 1.00 94.25 261 ASN A O 1
ATOM 1943 N N . MET A 1 262 ? 38.260 -9.961 15.919 1.00 94.94 262 MET A N 1
ATOM 1944 C CA . MET A 1 262 ? 37.494 -8.915 15.230 1.00 94.94 262 MET A CA 1
ATOM 1945 C C . MET A 1 262 ? 36.020 -8.894 15.660 1.00 94.94 262 MET A C 1
ATOM 1947 O O . MET A 1 262 ? 35.368 -9.931 15.716 1.00 94.94 262 MET A O 1
ATOM 1951 N N . GLY A 1 263 ? 35.513 -7.707 15.990 1.00 93.94 263 GLY A N 1
ATOM 1952 C CA . GLY A 1 263 ? 34.157 -7.470 16.482 1.00 93.94 263 GLY A CA 1
ATOM 1953 C C . GLY A 1 263 ? 33.946 -7.766 17.972 1.00 93.94 263 GLY A C 1
ATOM 1954 O O . GLY A 1 263 ? 32.823 -7.609 18.445 1.00 93.94 263 GLY A O 1
ATOM 1955 N N . ARG A 1 264 ? 34.971 -8.191 18.729 1.00 94.50 264 ARG A N 1
ATOM 1956 C CA . ARG A 1 264 ? 34.825 -8.606 20.140 1.00 94.50 264 ARG A CA 1
ATOM 1957 C C . ARG A 1 264 ? 34.414 -7.457 21.064 1.00 94.50 264 ARG A C 1
ATOM 1959 O O . ARG A 1 264 ? 33.537 -7.651 21.904 1.00 94.50 264 ARG A O 1
ATOM 1966 N N . GLU A 1 265 ? 35.040 -6.287 20.945 1.00 95.00 265 GLU A N 1
ATOM 1967 C CA . GLU A 1 265 ? 34.713 -5.125 21.790 1.00 95.00 265 GLU A CA 1
ATOM 1968 C C . GLU A 1 265 ? 33.322 -4.595 21.424 1.00 95.00 265 GLU A C 1
ATOM 1970 O O . GLU A 1 265 ? 32.505 -4.287 22.291 1.00 95.00 265 GLU A O 1
ATOM 1975 N N . LEU A 1 266 ? 33.025 -4.552 20.122 1.00 95.44 266 LEU A N 1
ATOM 1976 C CA . LEU A 1 266 ? 31.732 -4.098 19.617 1.00 95.44 266 LEU A CA 1
ATOM 1977 C C . LEU A 1 266 ? 30.589 -5.057 19.982 1.00 95.44 266 LEU A C 1
ATOM 1979 O O . LEU A 1 266 ? 29.495 -4.587 20.275 1.00 95.44 266 LEU A O 1
ATOM 1983 N N . ALA A 1 267 ? 30.829 -6.371 20.024 1.00 95.00 267 ALA A N 1
ATOM 1984 C CA . ALA A 1 267 ? 29.853 -7.361 20.482 1.00 95.00 267 ALA A CA 1
ATOM 1985 C C . ALA A 1 267 ? 29.563 -7.259 21.988 1.00 95.00 267 ALA A C 1
ATOM 1987 O O . ALA A 1 267 ? 28.429 -7.496 22.401 1.00 95.00 267 ALA A O 1
ATOM 1988 N N . ALA A 1 268 ? 30.560 -6.890 22.799 1.00 93.94 268 ALA A N 1
ATOM 1989 C CA . ALA A 1 268 ? 30.384 -6.695 24.237 1.00 93.94 268 ALA A CA 1
ATOM 1990 C C . ALA A 1 268 ? 29.543 -5.446 24.564 1.00 93.94 268 ALA A C 1
ATOM 1992 O O . ALA A 1 268 ? 28.719 -5.483 25.476 1.00 93.94 268 ALA A O 1
ATOM 1993 N N . GLU A 1 269 ? 29.725 -4.358 23.810 1.00 93.75 269 GLU A N 1
ATOM 1994 C CA . GLU A 1 269 ? 29.042 -3.077 24.047 1.00 93.75 269 GLU A CA 1
ATOM 1995 C C . GLU A 1 269 ? 27.702 -2.930 23.298 1.00 93.75 269 GLU A C 1
ATOM 1997 O O . GLU A 1 269 ? 26.777 -2.285 23.797 1.00 93.75 269 GLU A O 1
ATOM 2002 N N . TYR A 1 270 ? 27.569 -3.509 22.098 1.00 93.56 270 TYR A N 1
ATOM 2003 C CA . TYR A 1 270 ? 26.408 -3.318 21.224 1.00 93.56 270 TYR A CA 1
ATOM 2004 C C . TYR A 1 270 ? 25.685 -4.645 20.922 1.00 93.56 270 TYR A C 1
ATOM 2006 O O . TYR A 1 270 ? 26.138 -5.419 20.073 1.00 93.56 270 TYR A O 1
ATOM 2014 N N . PRO A 1 271 ? 24.498 -4.891 21.518 1.00 93.12 271 PRO A N 1
ATOM 2015 C CA . PRO A 1 271 ? 23.778 -6.161 21.381 1.00 93.12 271 PRO A CA 1
ATOM 2016 C C . PRO A 1 271 ? 23.486 -6.611 19.944 1.00 93.12 271 PRO A C 1
ATOM 2018 O O . PRO A 1 271 ? 23.419 -7.808 19.693 1.00 93.12 271 PRO A O 1
ATOM 2021 N N . ILE A 1 272 ? 23.346 -5.686 18.987 1.00 94.56 272 ILE A N 1
ATOM 2022 C CA . ILE A 1 272 ? 23.099 -6.021 17.573 1.00 94.56 272 ILE A CA 1
ATOM 2023 C C . ILE A 1 272 ? 24.285 -6.723 16.903 1.00 94.56 272 ILE A C 1
ATOM 2025 O O . ILE A 1 272 ? 24.090 -7.561 16.023 1.00 94.56 272 ILE A O 1
ATOM 2029 N N . VAL A 1 273 ? 25.510 -6.421 17.340 1.00 95.50 273 VAL A N 1
ATOM 2030 C CA . VAL A 1 273 ? 26.724 -7.075 16.841 1.00 95.50 273 VAL A CA 1
ATOM 2031 C C . VAL A 1 273 ? 26.748 -8.515 17.353 1.00 95.50 273 VAL A C 1
ATOM 2033 O O . VAL A 1 273 ? 26.839 -9.442 16.552 1.00 95.50 273 VAL A O 1
ATOM 2036 N N . ALA A 1 274 ? 26.523 -8.717 18.656 1.00 94.62 274 ALA A N 1
ATOM 2037 C CA . ALA A 1 274 ? 26.394 -10.050 19.252 1.00 94.62 274 ALA A CA 1
ATOM 2038 C C . ALA A 1 274 ? 25.242 -10.878 18.643 1.00 94.62 274 ALA A C 1
ATOM 2040 O O . ALA A 1 274 ? 25.419 -12.061 18.369 1.00 94.62 274 ALA A O 1
ATOM 2041 N N . GLN A 1 275 ? 24.083 -10.263 18.378 1.00 95.25 275 GLN A N 1
ATOM 2042 C CA . GLN A 1 275 ? 22.942 -10.920 17.724 1.00 95.25 275 GLN A CA 1
ATOM 2043 C C . GLN A 1 275 ? 23.267 -11.374 16.297 1.00 95.25 275 GLN A C 1
ATOM 2045 O O . GLN A 1 275 ? 22.919 -12.488 15.923 1.00 95.25 275 GLN A O 1
ATOM 2050 N N . THR A 1 276 ? 23.964 -10.545 15.516 1.00 97.38 276 THR A N 1
ATOM 2051 C CA . THR A 1 276 ? 24.344 -10.884 14.131 1.00 97.38 276 THR A CA 1
ATOM 2052 C C . THR A 1 276 ? 25.365 -12.025 14.091 1.00 97.38 276 THR A C 1
ATOM 2054 O O . THR A 1 276 ? 25.301 -12.886 13.219 1.00 97.38 276 THR A O 1
ATOM 2057 N N . ILE A 1 277 ? 26.261 -12.089 15.081 1.00 96.94 277 ILE A N 1
ATOM 2058 C CA . ILE A 1 277 ? 27.194 -13.210 15.252 1.00 96.94 277 ILE A CA 1
ATOM 2059 C C . ILE A 1 277 ? 26.449 -14.492 15.651 1.00 96.94 277 ILE A C 1
ATOM 2061 O O . ILE A 1 277 ? 26.732 -15.549 15.098 1.00 96.94 277 ILE A O 1
ATOM 2065 N N . ALA A 1 278 ? 25.464 -14.410 16.551 1.00 96.00 278 ALA A N 1
ATOM 2066 C CA . ALA A 1 278 ? 24.647 -15.561 16.943 1.00 96.00 278 ALA A CA 1
ATOM 2067 C C . ALA A 1 278 ? 23.765 -16.094 15.792 1.00 96.00 278 ALA A C 1
ATOM 2069 O O . ALA A 1 278 ? 23.560 -17.301 15.680 1.00 96.00 278 ALA A O 1
ATOM 2070 N N . GLU A 1 279 ? 23.270 -15.211 14.919 1.00 97.06 279 GLU A N 1
ATOM 2071 C CA . GLU A 1 279 ? 22.568 -15.574 13.679 1.00 97.06 279 GLU A CA 1
ATOM 2072 C C . GLU A 1 279 ? 23.504 -16.336 12.726 1.00 97.06 279 GLU A C 1
ATOM 2074 O O . GLU A 1 279 ? 23.148 -17.410 12.242 1.00 97.06 279 GLU A O 1
ATOM 2079 N N . ALA A 1 280 ? 24.736 -15.848 12.539 1.00 97.12 280 ALA A N 1
ATOM 2080 C CA . ALA A 1 280 ? 25.743 -16.545 11.743 1.00 97.12 280 ALA A CA 1
ATOM 2081 C C . ALA A 1 280 ? 26.164 -17.891 12.355 1.00 97.12 280 ALA A C 1
ATOM 2083 O O . ALA A 1 280 ? 26.323 -18.870 11.630 1.00 97.12 280 ALA A O 1
ATOM 2084 N N . ASP A 1 281 ? 26.290 -17.982 13.681 1.00 97.06 281 ASP A N 1
ATOM 2085 C CA . ASP A 1 281 ? 26.564 -19.244 14.374 1.00 97.06 281 ASP A CA 1
ATOM 2086 C C . ASP A 1 281 ? 25.473 -20.291 14.129 1.00 97.06 281 ASP A C 1
ATOM 2088 O O . ASP A 1 281 ? 25.794 -21.462 13.914 1.00 97.06 281 ASP A O 1
ATOM 2092 N N . ALA A 1 282 ? 24.199 -19.888 14.129 1.00 94.62 282 ALA A N 1
ATOM 2093 C CA . ALA A 1 282 ? 23.078 -20.795 13.892 1.00 94.62 282 ALA A CA 1
ATOM 2094 C C . ALA A 1 282 ? 23.109 -21.401 12.477 1.00 94.62 282 ALA A C 1
ATOM 2096 O O . ALA A 1 282 ? 22.902 -22.605 12.327 1.00 94.62 282 ALA A O 1
ATOM 2097 N N . VAL A 1 283 ? 23.428 -20.588 11.463 1.00 95.44 283 VAL A N 1
ATOM 2098 C CA . VAL A 1 283 ? 23.539 -21.013 10.054 1.00 95.44 283 VAL A CA 1
ATOM 2099 C C . VAL A 1 283 ? 24.807 -21.834 9.806 1.00 95.44 283 VAL A C 1
ATOM 2101 O O . VAL A 1 283 ? 24.773 -22.849 9.115 1.00 95.44 283 VAL A O 1
ATOM 2104 N N . MET A 1 284 ? 25.938 -21.428 10.388 1.00 94.81 284 MET A N 1
ATOM 2105 C CA . MET A 1 284 ? 27.242 -22.017 10.073 1.00 94.81 284 MET A CA 1
ATOM 2106 C C . MET A 1 284 ? 27.600 -23.249 10.910 1.00 94.81 284 MET A C 1
ATOM 2108 O O . MET A 1 284 ? 28.415 -24.051 10.457 1.00 94.81 284 MET A O 1
ATOM 2112 N N . THR A 1 285 ? 27.005 -23.457 12.092 1.00 95.31 285 THR A N 1
ATOM 2113 C CA . THR A 1 285 ? 27.310 -24.637 12.931 1.00 95.31 285 THR A CA 1
ATOM 2114 C C . THR A 1 285 ? 27.046 -25.974 12.213 1.00 95.31 285 THR A C 1
ATOM 2116 O O . THR A 1 285 ? 27.920 -26.840 12.284 1.00 95.31 285 THR A O 1
ATOM 2119 N N . PRO A 1 286 ? 25.927 -26.178 11.483 1.00 91.75 286 PRO A N 1
ATOM 2120 C CA . PRO A 1 286 ? 25.712 -27.396 10.693 1.00 91.75 286 PRO A CA 1
ATOM 2121 C C . PRO A 1 286 ? 26.726 -27.605 9.558 1.00 91.75 286 PRO A C 1
ATOM 2123 O O . PRO A 1 286 ? 26.966 -28.745 9.169 1.00 91.75 286 PRO A O 1
ATOM 2126 N N . ILE A 1 287 ? 27.315 -26.524 9.034 1.00 89.88 287 ILE A N 1
ATOM 2127 C CA . ILE A 1 287 ? 28.232 -26.539 7.882 1.00 89.88 287 ILE A CA 1
ATOM 2128 C C . ILE A 1 287 ? 29.683 -26.774 8.334 1.00 89.88 287 ILE A C 1
ATOM 2130 O O . ILE A 1 287 ? 30.392 -27.583 7.743 1.00 89.88 287 ILE A O 1
ATOM 2134 N N . LEU A 1 288 ? 30.123 -26.089 9.396 1.00 88.44 288 LEU A N 1
ATOM 2135 C CA . LEU A 1 288 ? 31.497 -26.143 9.920 1.00 88.44 288 LEU A CA 1
ATOM 2136 C C . LEU A 1 288 ? 31.685 -27.167 11.056 1.00 88.44 288 LEU A C 1
ATOM 2138 O O . LEU A 1 288 ? 32.808 -27.419 11.487 1.00 88.44 288 LEU A O 1
ATOM 2142 N N . GLY A 1 289 ? 30.599 -27.726 11.595 1.00 88.25 289 GLY A N 1
ATOM 2143 C CA . GLY A 1 289 ? 30.609 -28.658 12.730 1.00 88.25 289 GLY A CA 1
ATOM 2144 C C . GLY A 1 289 ? 30.788 -28.007 14.111 1.00 88.25 289 GLY A C 1
ATOM 2145 O O . GLY A 1 289 ? 30.598 -28.677 15.127 1.00 88.25 289 GLY A O 1
ATOM 2146 N N . ARG A 1 290 ? 31.116 -26.710 14.176 1.00 91.75 290 ARG A N 1
ATOM 2147 C CA . ARG A 1 290 ? 31.114 -25.882 15.397 1.00 91.75 290 ARG A CA 1
ATOM 2148 C C . ARG A 1 290 ? 30.759 -24.418 15.065 1.00 91.75 290 ARG A C 1
ATOM 2150 O O . ARG A 1 290 ? 30.880 -24.041 13.900 1.00 91.75 290 ARG A O 1
ATOM 2157 N N . PRO A 1 291 ? 30.358 -23.587 16.048 1.00 95.81 291 PRO A N 1
ATOM 2158 C CA . PRO A 1 291 ? 29.997 -22.184 15.816 1.00 95.81 291 PRO A CA 1
ATOM 2159 C C . PRO A 1 291 ? 31.109 -21.375 15.137 1.00 95.81 291 PRO A C 1
ATOM 2161 O O . PRO A 1 291 ? 32.283 -21.512 15.494 1.00 95.81 291 PRO A O 1
ATOM 2164 N N . LEU A 1 292 ? 30.746 -20.496 14.201 1.00 95.50 292 LEU A N 1
ATOM 2165 C CA . LEU A 1 292 ? 31.671 -19.614 13.483 1.00 95.50 292 LEU A CA 1
ATOM 2166 C C . LEU A 1 292 ? 32.438 -18.697 14.451 1.00 95.50 292 LEU A C 1
ATOM 2168 O O . LEU A 1 292 ? 33.651 -18.523 14.327 1.00 95.50 292 LEU A O 1
ATOM 2172 N N . SER A 1 293 ? 31.757 -18.178 15.472 1.00 95.69 293 SER A N 1
ATOM 2173 C CA . SER A 1 293 ? 32.333 -17.357 16.535 1.00 95.69 293 SER A CA 1
ATOM 2174 C C . SER A 1 293 ? 33.458 -18.063 17.292 1.00 95.69 293 SER A C 1
ATOM 2176 O O . SER A 1 293 ? 34.391 -17.393 17.725 1.00 95.69 293 SER A O 1
ATOM 2178 N N . SER A 1 294 ? 33.460 -19.400 17.376 1.00 94.50 294 SER A N 1
ATOM 2179 C CA . SER A 1 294 ? 34.547 -20.159 18.015 1.00 94.50 294 SER A CA 1
ATOM 2180 C C . SER A 1 294 ? 35.871 -20.125 17.237 1.00 94.50 294 SER A C 1
ATOM 2182 O O . SER A 1 294 ? 36.918 -20.404 17.814 1.00 94.50 294 SER A O 1
ATOM 2184 N N . TYR A 1 295 ? 35.844 -19.739 15.956 1.00 93.19 295 TYR A N 1
ATOM 2185 C CA . TYR A 1 295 ? 37.037 -19.469 15.146 1.00 93.19 295 TYR A CA 1
ATOM 2186 C C . TYR A 1 295 ? 37.495 -18.003 15.234 1.00 93.19 295 TYR A C 1
ATOM 2188 O O . TYR A 1 295 ? 38.654 -17.700 14.963 1.00 93.19 295 TYR A O 1
ATOM 2196 N N . ILE A 1 296 ? 36.598 -17.082 15.608 1.00 93.88 296 ILE A N 1
ATOM 2197 C CA . ILE A 1 296 ? 36.876 -15.638 15.677 1.00 93.88 296 ILE A CA 1
ATOM 2198 C C . ILE A 1 296 ? 37.290 -15.227 17.098 1.00 93.88 296 ILE A C 1
ATOM 2200 O O . ILE A 1 296 ? 38.235 -14.457 17.271 1.00 93.88 296 ILE A O 1
ATOM 2204 N N . PHE A 1 297 ? 36.594 -15.731 18.119 1.00 94.50 297 PHE A N 1
ATOM 2205 C CA . PHE A 1 297 ? 36.679 -15.284 19.508 1.00 94.50 297 PHE A CA 1
ATOM 2206 C C . PHE A 1 297 ? 37.503 -16.219 20.396 1.00 94.50 297 PHE A C 1
ATOM 2208 O O . PHE A 1 297 ? 36.972 -16.995 21.187 1.00 94.50 297 PHE A O 1
ATOM 2215 N N . ILE A 1 298 ? 38.824 -16.043 20.355 1.00 93.31 298 ILE A N 1
ATOM 2216 C CA . ILE A 1 298 ? 39.783 -16.767 21.202 1.00 93.31 298 ILE A CA 1
ATOM 2217 C C . ILE A 1 298 ? 40.249 -15.932 22.397 1.00 93.31 298 ILE A C 1
ATOM 2219 O O . ILE A 1 298 ? 40.406 -14.715 22.290 1.00 93.31 298 ILE A O 1
ATOM 2223 N N . ASP A 1 299 ? 40.494 -16.584 23.533 1.00 87.56 299 ASP A N 1
ATOM 2224 C CA . ASP A 1 299 ? 41.166 -15.974 24.681 1.00 87.56 299 ASP A CA 1
ATOM 2225 C C . ASP A 1 299 ? 42.559 -15.449 24.284 1.00 87.56 299 ASP A C 1
ATOM 2227 O O . ASP A 1 299 ? 43.473 -16.214 23.978 1.00 87.56 299 ASP A O 1
ATOM 2231 N N . SER A 1 300 ? 42.725 -14.124 24.299 1.00 86.38 300 SER A N 1
ATOM 2232 C CA . SER A 1 300 ? 43.986 -13.454 23.959 1.00 86.38 300 SER A CA 1
ATOM 2233 C C . SER A 1 300 ? 45.150 -13.798 24.900 1.00 86.38 300 SER A C 1
ATOM 2235 O O . SER A 1 300 ? 46.285 -13.433 24.597 1.00 86.38 300 SER A O 1
ATOM 2237 N N . SER A 1 301 ? 44.891 -14.445 26.043 1.00 88.06 301 SER A N 1
ATOM 2238 C CA . SER A 1 301 ? 45.918 -14.889 26.991 1.00 88.06 301 SER A CA 1
ATOM 2239 C C . SER A 1 301 ? 46.549 -16.246 26.650 1.00 88.06 301 SER A C 1
ATOM 2241 O O . SER A 1 301 ? 47.572 -16.583 27.246 1.00 88.06 301 SER A O 1
ATOM 2243 N N . ASP A 1 302 ? 46.017 -16.981 25.661 1.00 89.75 302 ASP A N 1
ATOM 2244 C CA . ASP A 1 302 ? 46.607 -18.213 25.119 1.00 89.75 302 ASP A CA 1
ATOM 2245 C C . ASP A 1 302 ? 47.218 -17.966 23.718 1.00 89.75 302 ASP A C 1
ATOM 2247 O O . ASP A 1 302 ? 46.504 -17.957 22.707 1.00 89.75 302 ASP A O 1
ATOM 2251 N N . PRO A 1 303 ? 48.553 -17.802 23.607 1.00 86.12 303 PRO A N 1
ATOM 2252 C CA . PRO A 1 303 ? 49.215 -17.595 22.321 1.00 86.12 303 PRO A CA 1
ATOM 2253 C C . PRO A 1 303 ? 49.090 -18.782 21.359 1.00 86.12 303 PRO A C 1
ATOM 2255 O O . PRO A 1 303 ? 49.144 -18.581 20.146 1.00 86.12 303 PRO A O 1
ATOM 2258 N N . ALA A 1 304 ? 48.942 -20.013 21.862 1.00 87.50 304 ALA A N 1
ATOM 2259 C CA . ALA A 1 304 ? 48.801 -21.193 21.016 1.00 87.50 304 ALA A CA 1
ATOM 2260 C C . ALA A 1 304 ? 47.415 -21.215 20.362 1.00 87.50 304 ALA A C 1
ATOM 2262 O O . ALA A 1 304 ? 47.317 -21.385 19.145 1.00 87.50 304 ALA A O 1
ATOM 2263 N N . ALA A 1 305 ? 46.361 -20.942 21.136 1.00 87.94 305 ALA A N 1
ATOM 2264 C CA . ALA A 1 305 ? 45.008 -20.815 20.606 1.00 87.94 305 ALA A CA 1
ATOM 2265 C C . ALA A 1 305 ? 44.874 -19.624 19.636 1.00 87.94 305 ALA A C 1
ATOM 2267 O O . ALA A 1 305 ? 44.243 -19.758 18.587 1.00 87.94 305 ALA A O 1
ATOM 2268 N N . VAL A 1 306 ? 45.501 -18.474 19.929 1.00 88.31 306 VAL A N 1
ATOM 2269 C CA . VAL A 1 306 ? 45.506 -17.315 19.014 1.00 88.31 306 VAL A CA 1
ATOM 2270 C C . VAL A 1 306 ? 46.202 -17.650 17.693 1.00 88.31 306 VAL A C 1
ATOM 2272 O O . VAL A 1 306 ? 45.670 -17.320 16.634 1.00 88.31 306 VAL A O 1
ATOM 2275 N N . ASN A 1 307 ? 47.352 -18.331 17.723 1.00 86.19 307 ASN A N 1
ATOM 2276 C CA . ASN A 1 307 ? 48.042 -18.768 16.505 1.00 86.19 307 ASN A CA 1
ATOM 2277 C C . ASN A 1 307 ? 47.210 -19.788 15.708 1.00 86.19 307 ASN A C 1
ATOM 2279 O O . ASN A 1 307 ? 47.153 -19.695 14.482 1.00 86.19 307 ASN A O 1
ATOM 2283 N N . GLN A 1 308 ? 46.520 -20.714 16.384 1.00 87.94 308 GLN A N 1
ATOM 2284 C CA . GLN A 1 308 ? 45.625 -21.662 15.718 1.00 87.94 308 GLN A CA 1
ATOM 2285 C C . GLN A 1 308 ? 44.456 -20.943 15.035 1.00 87.94 308 GLN A C 1
ATOM 2287 O O . GLN A 1 308 ? 44.200 -21.194 13.865 1.00 87.94 308 GLN A O 1
ATOM 2292 N N . ALA A 1 309 ? 43.796 -19.988 15.695 1.00 88.88 309 ALA A N 1
ATOM 2293 C CA . ALA A 1 309 ? 42.720 -19.231 15.055 1.00 88.88 309 ALA A CA 1
ATOM 2294 C C . ALA A 1 309 ? 43.209 -18.295 13.941 1.00 88.88 309 ALA A C 1
ATOM 2296 O O . ALA A 1 309 ? 42.476 -18.067 12.984 1.00 88.88 309 ALA A O 1
ATOM 2297 N N . GLN A 1 310 ? 44.447 -17.787 13.998 1.00 87.12 310 GLN A N 1
ATOM 2298 C CA . GLN A 1 310 ? 45.042 -17.095 12.847 1.00 87.12 310 GLN A CA 1
ATOM 2299 C C . GLN A 1 310 ? 45.169 -18.026 11.635 1.00 87.12 310 GLN A C 1
ATOM 2301 O O . GLN A 1 310 ? 44.921 -17.579 10.519 1.00 87.12 310 GLN A O 1
ATOM 2306 N N . PHE A 1 311 ? 45.522 -19.298 11.846 1.00 86.94 311 PHE A N 1
ATOM 2307 C CA . PHE A 1 311 ? 45.595 -20.312 10.793 1.00 86.94 311 PHE A CA 1
ATOM 2308 C C . PHE A 1 311 ? 44.207 -20.761 10.303 1.00 86.94 311 PHE A C 1
ATOM 2310 O O . PHE A 1 311 ? 43.985 -20.862 9.096 1.00 86.94 311 PHE A O 1
ATOM 2317 N N . ASP A 1 312 ? 43.254 -20.979 11.213 1.00 88.06 312 ASP A N 1
ATOM 2318 C CA . ASP A 1 312 ? 41.876 -21.348 10.870 1.00 88.06 312 ASP A CA 1
ATOM 2319 C C . ASP A 1 312 ? 41.199 -20.227 10.054 1.00 88.06 312 ASP A C 1
ATOM 2321 O O . ASP A 1 312 ? 40.584 -20.488 9.024 1.00 88.06 312 ASP A O 1
ATOM 2325 N N . LEU A 1 313 ? 41.393 -18.958 10.441 1.00 89.69 313 LEU A N 1
ATOM 2326 C CA . LEU A 1 313 ? 40.921 -17.774 9.707 1.00 89.69 313 LEU A CA 1
ATOM 2327 C C . LEU A 1 313 ? 41.709 -17.483 8.411 1.00 89.69 313 LEU A C 1
ATOM 2329 O O . LEU A 1 313 ? 41.490 -16.432 7.799 1.00 89.69 313 LEU A O 1
ATOM 2333 N N . MET A 1 314 ? 42.600 -18.373 7.965 1.00 85.31 314 MET A N 1
ATOM 2334 C CA . MET A 1 314 ? 43.135 -18.384 6.593 1.00 85.31 314 MET A CA 1
ATOM 2335 C C . MET A 1 314 ? 42.458 -19.428 5.694 1.00 85.31 314 MET A C 1
ATOM 2337 O O . MET A 1 314 ? 42.616 -19.339 4.476 1.00 85.31 314 MET A O 1
ATOM 2341 N N . GLN A 1 315 ? 41.705 -20.385 6.252 1.00 85.06 315 GLN A N 1
ATOM 2342 C CA . GLN A 1 315 ? 40.962 -21.363 5.457 1.00 85.06 315 GLN A CA 1
ATOM 2343 C C . GLN A 1 315 ? 39.725 -20.697 4.853 1.00 85.06 315 GLN A C 1
ATOM 2345 O O . GLN A 1 315 ? 38.896 -20.129 5.565 1.00 85.06 315 GLN A O 1
ATOM 2350 N N . THR A 1 316 ? 39.606 -20.748 3.530 1.00 83.44 316 THR A N 1
ATOM 2351 C CA . THR A 1 316 ? 38.644 -19.957 2.751 1.00 83.44 316 THR A CA 1
ATOM 2352 C C . THR A 1 316 ? 37.189 -20.206 3.174 1.00 83.44 316 THR A C 1
ATOM 2354 O O . THR A 1 316 ? 36.403 -19.264 3.271 1.00 83.44 316 THR A O 1
ATOM 2357 N N . GLU A 1 317 ? 36.852 -21.451 3.497 1.00 83.81 317 GLU A N 1
ATOM 2358 C CA . GLU A 1 317 ? 35.554 -21.915 3.995 1.00 83.81 317 GLU A CA 1
ATOM 2359 C C . GLU A 1 317 ? 35.150 -21.329 5.364 1.00 83.81 317 GLU A C 1
ATOM 2361 O O . GLU A 1 317 ? 33.961 -21.230 5.658 1.00 83.81 317 GLU A O 1
ATOM 2366 N N . ILE A 1 318 ? 36.115 -20.886 6.180 1.00 88.56 318 ILE A N 1
ATOM 2367 C CA . ILE A 1 318 ? 35.879 -20.183 7.454 1.00 88.56 318 ILE A CA 1
ATOM 2368 C C . ILE A 1 318 ? 35.975 -18.668 7.234 1.00 88.56 318 ILE A C 1
ATOM 2370 O O . ILE A 1 318 ? 35.137 -17.904 7.719 1.00 88.56 318 ILE A O 1
ATOM 2374 N N . THR A 1 319 ? 36.985 -18.213 6.485 1.00 90.88 319 THR A N 1
ATOM 2375 C CA . THR A 1 319 ? 37.252 -16.790 6.253 1.00 90.88 319 THR A CA 1
ATOM 2376 C C . THR A 1 319 ? 36.103 -16.087 5.534 1.00 90.88 319 THR A C 1
ATOM 2378 O O . THR A 1 319 ? 35.786 -14.952 5.896 1.00 90.88 319 THR A O 1
ATOM 2381 N N . GLN A 1 320 ? 35.482 -16.728 4.533 1.00 91.88 320 GLN A N 1
ATOM 2382 C CA . GLN A 1 320 ? 34.420 -16.096 3.746 1.00 91.88 320 GLN A CA 1
ATOM 2383 C C . GLN A 1 320 ? 33.168 -15.782 4.602 1.00 91.88 320 GLN A C 1
ATOM 2385 O O . GLN A 1 320 ? 32.798 -14.606 4.686 1.00 91.88 320 GLN A O 1
ATOM 2390 N N . PRO A 1 321 ? 32.579 -16.743 5.346 1.00 94.50 321 PRO A N 1
ATOM 2391 C CA . PRO A 1 321 ? 31.503 -16.457 6.301 1.00 94.50 321 PRO A CA 1
ATOM 2392 C C . PRO A 1 321 ? 31.905 -15.501 7.439 1.00 94.50 321 PRO A C 1
ATOM 2394 O O . PRO A 1 321 ? 31.109 -14.645 7.833 1.00 94.50 321 PRO A O 1
ATOM 2397 N N . ALA A 1 322 ? 33.135 -15.599 7.964 1.00 95.06 322 ALA A N 1
ATOM 2398 C CA . ALA A 1 322 ? 33.607 -14.744 9.061 1.00 95.06 322 ALA A CA 1
ATOM 2399 C C . ALA A 1 322 ? 33.657 -13.255 8.681 1.00 95.06 322 ALA A C 1
ATOM 2401 O O . ALA A 1 322 ? 33.240 -12.404 9.466 1.00 95.06 322 ALA A O 1
ATOM 2402 N N . MET A 1 323 ? 34.140 -12.940 7.476 1.00 95.12 323 MET A N 1
ATOM 2403 C CA . MET A 1 323 ? 34.157 -11.573 6.945 1.00 95.12 323 MET A CA 1
ATOM 2404 C C . MET A 1 323 ? 32.737 -11.043 6.705 1.00 95.12 323 MET A C 1
ATOM 2406 O O . MET A 1 323 ? 32.387 -10.003 7.257 1.00 95.12 323 MET A O 1
ATOM 2410 N N . LEU A 1 324 ? 31.893 -11.802 5.992 1.00 96.94 324 LEU A N 1
ATOM 2411 C CA . LEU A 1 324 ? 30.494 -11.436 5.724 1.00 96.94 324 LEU A CA 1
ATOM 2412 C C . LEU A 1 324 ? 29.707 -11.152 7.019 1.00 96.94 324 LEU A C 1
ATOM 2414 O O . LEU A 1 324 ? 28.918 -10.209 7.083 1.00 96.94 324 LEU A O 1
ATOM 2418 N N . THR A 1 325 ? 29.971 -11.917 8.082 1.00 97.62 325 THR A N 1
ATOM 2419 C CA . THR A 1 325 ? 29.365 -11.702 9.407 1.00 97.62 325 THR A CA 1
ATOM 2420 C C . THR A 1 325 ? 29.779 -10.369 10.037 1.00 97.62 325 THR A C 1
ATOM 2422 O O . THR A 1 325 ? 28.938 -9.683 10.619 1.00 97.62 325 THR A O 1
ATOM 2425 N N . MET A 1 326 ? 31.053 -9.975 9.932 1.00 97.44 326 MET A N 1
ATOM 2426 C CA . MET A 1 326 ? 31.532 -8.694 10.473 1.00 97.44 326 MET A CA 1
ATOM 2427 C C . MET A 1 326 ? 31.014 -7.500 9.674 1.00 97.44 326 MET A C 1
ATOM 2429 O O . MET A 1 326 ? 30.593 -6.503 10.264 1.00 97.44 326 MET A O 1
ATOM 2433 N N . ASP A 1 327 ? 31.011 -7.615 8.350 1.00 97.62 327 ASP A N 1
ATOM 2434 C CA . ASP A 1 327 ? 30.516 -6.595 7.429 1.00 97.62 327 ASP A CA 1
ATOM 2435 C C . ASP A 1 327 ? 29.029 -6.293 7.695 1.00 97.62 327 ASP A C 1
ATOM 2437 O O . ASP A 1 327 ? 28.645 -5.138 7.910 1.00 97.62 327 ASP A O 1
ATOM 2441 N N . GLU A 1 328 ? 28.197 -7.336 7.801 1.00 97.88 328 GLU A N 1
ATOM 2442 C CA . GLU A 1 328 ? 26.776 -7.209 8.139 1.00 97.88 328 GLU A CA 1
ATOM 2443 C C . GLU A 1 328 ? 26.562 -6.678 9.568 1.00 97.88 328 GLU A C 1
ATOM 2445 O O . GLU A 1 328 ? 25.709 -5.812 9.784 1.00 97.88 328 GLU A O 1
ATOM 2450 N N . ALA A 1 329 ? 27.347 -7.129 10.553 1.00 97.44 329 ALA A N 1
ATOM 2451 C CA . ALA A 1 329 ? 27.234 -6.652 11.934 1.00 97.44 329 ALA A CA 1
ATOM 2452 C C . ALA A 1 329 ? 27.546 -5.149 12.057 1.00 97.44 329 ALA A C 1
ATOM 2454 O O . ALA A 1 329 ? 26.831 -4.415 12.749 1.00 97.44 329 ALA A O 1
ATOM 2455 N N . LEU A 1 330 ? 28.571 -4.664 11.348 1.00 97.56 330 LEU A N 1
ATOM 2456 C CA . LEU A 1 330 ? 28.938 -3.247 11.309 1.00 97.56 330 LEU A CA 1
ATOM 2457 C C . LEU A 1 330 ? 27.916 -2.416 10.520 1.00 97.56 330 LEU A C 1
ATOM 2459 O O . LEU A 1 330 ? 27.560 -1.318 10.958 1.00 97.56 330 LEU A O 1
ATOM 2463 N N . ARG A 1 331 ? 27.361 -2.952 9.424 1.00 97.00 331 ARG A N 1
ATOM 2464 C CA . ARG A 1 331 ? 26.252 -2.337 8.675 1.00 97.00 331 ARG A CA 1
ATOM 2465 C C . ARG A 1 331 ? 25.002 -2.166 9.546 1.00 97.00 331 ARG A C 1
ATOM 2467 O O . ARG A 1 331 ? 24.422 -1.079 9.592 1.00 97.00 331 ARG A O 1
ATOM 2474 N N . ARG A 1 332 ? 24.602 -3.214 10.276 1.00 95.62 332 ARG A N 1
ATOM 2475 C CA . ARG A 1 332 ? 23.467 -3.185 11.216 1.00 95.62 332 ARG A CA 1
ATOM 2476 C C . ARG A 1 332 ? 23.711 -2.214 12.378 1.00 95.62 332 ARG A C 1
ATOM 2478 O O . ARG A 1 332 ? 22.783 -1.515 12.786 1.00 95.62 332 ARG A O 1
ATOM 2485 N N . LEU A 1 333 ? 24.947 -2.104 12.873 1.00 95.50 333 LEU A N 1
ATOM 2486 C CA . LEU A 1 333 ? 25.304 -1.131 13.911 1.00 95.50 333 LEU A CA 1
ATOM 2487 C C . LEU A 1 333 ? 25.236 0.322 13.402 1.00 95.50 333 LEU A C 1
ATOM 2489 O O . LEU A 1 333 ? 24.655 1.173 14.073 1.00 95.50 333 LEU A O 1
ATOM 2493 N N . LEU A 1 334 ? 25.748 0.617 12.202 1.00 95.19 334 LEU A N 1
ATOM 2494 C CA . LEU A 1 334 ? 25.614 1.942 11.571 1.00 95.19 334 LEU A CA 1
ATOM 2495 C C . LEU A 1 334 ? 24.143 2.363 11.415 1.00 95.19 334 LEU A C 1
ATOM 2497 O O . LEU A 1 334 ? 23.791 3.509 11.715 1.00 95.19 334 LEU A O 1
ATOM 2501 N N . ALA A 1 335 ? 23.272 1.420 11.043 1.00 92.38 335 ALA A N 1
ATOM 2502 C CA . ALA A 1 335 ? 21.834 1.653 10.943 1.00 92.38 335 ALA A CA 1
ATOM 2503 C C . ALA A 1 335 ? 21.193 2.048 12.288 1.00 92.38 335 ALA A C 1
ATOM 2505 O O . ALA A 1 335 ? 20.310 2.909 12.305 1.00 92.38 335 ALA A O 1
ATOM 2506 N N . GLN A 1 336 ? 21.664 1.512 13.424 1.00 89.94 336 GLN A N 1
ATOM 2507 C CA . GLN A 1 336 ? 21.203 1.935 14.758 1.00 89.94 336 GLN A CA 1
ATOM 2508 C C . GLN A 1 336 ? 21.594 3.375 15.111 1.00 89.94 336 GLN A C 1
ATOM 2510 O O . GLN A 1 336 ? 20.833 4.074 15.783 1.00 89.94 336 GLN A O 1
ATOM 2515 N N . PHE A 1 337 ? 22.749 3.846 14.638 1.00 89.31 337 PHE A N 1
ATOM 2516 C CA . PHE A 1 337 ? 23.150 5.249 14.777 1.00 89.31 337 PHE A CA 1
ATOM 2517 C C . PHE A 1 337 ? 22.436 6.184 13.780 1.00 89.31 337 PHE A C 1
ATOM 2519 O O . PHE A 1 337 ? 22.517 7.405 13.918 1.00 89.31 337 PHE A O 1
ATOM 2526 N N . GLY A 1 338 ? 21.653 5.628 12.848 1.00 87.75 338 GLY A N 1
ATOM 2527 C CA . GLY A 1 338 ? 20.841 6.370 11.884 1.00 87.75 338 GLY A CA 1
ATOM 2528 C C . GLY A 1 338 ? 21.525 6.622 10.541 1.00 87.75 338 GLY A C 1
ATOM 2529 O O . GLY A 1 338 ? 21.065 7.484 9.799 1.00 87.75 338 GLY A O 1
ATOM 2530 N N . PHE A 1 339 ? 22.599 5.894 10.225 1.00 91.12 339 PHE A N 1
ATOM 2531 C CA . PHE A 1 339 ? 23.277 5.972 8.933 1.00 91.12 339 PHE A CA 1
ATOM 2532 C C . PHE A 1 339 ? 22.801 4.852 8.001 1.00 91.12 339 PHE A C 1
ATOM 2534 O O . PHE A 1 339 ? 22.643 3.706 8.417 1.00 91.12 339 PHE A O 1
ATOM 2541 N N . ARG A 1 340 ? 22.566 5.191 6.732 1.00 91.56 340 ARG A N 1
ATOM 2542 C CA . ARG A 1 340 ? 22.233 4.260 5.645 1.00 91.56 340 ARG A CA 1
ATOM 2543 C C . ARG A 1 340 ? 23.030 4.663 4.397 1.00 91.56 340 ARG A C 1
ATOM 2545 O O . ARG A 1 340 ? 23.299 5.855 4.254 1.00 91.56 340 ARG A O 1
ATOM 2552 N N . PRO A 1 341 ? 23.425 3.718 3.530 1.00 95.50 341 PRO A N 1
ATOM 2553 C CA . PRO A 1 341 ? 24.068 4.040 2.263 1.00 95.50 341 PRO A CA 1
ATOM 2554 C C . PRO A 1 341 ? 23.040 4.481 1.215 1.00 95.50 341 PRO A C 1
ATOM 2556 O O . PRO A 1 341 ? 21.918 3.978 1.197 1.00 95.50 341 PRO A O 1
ATOM 2559 N N . ASP A 1 342 ? 23.461 5.348 0.297 1.00 96.38 342 ASP A N 1
ATOM 2560 C CA . ASP A 1 342 ? 22.762 5.603 -0.968 1.00 96.38 342 ASP A CA 1
ATOM 2561 C C . ASP A 1 342 ? 23.096 4.537 -2.024 1.00 96.38 342 ASP A C 1
ATOM 2563 O O . ASP A 1 342 ? 22.307 4.290 -2.933 1.00 96.38 342 ASP A O 1
ATOM 2567 N N . MET A 1 343 ? 24.300 3.957 -1.943 1.00 98.00 343 MET A N 1
ATOM 2568 C CA . MET A 1 343 ? 24.851 2.971 -2.881 1.00 98.00 343 MET A CA 1
ATOM 2569 C C . MET A 1 343 ? 25.818 2.027 -2.164 1.00 98.00 343 MET A C 1
ATOM 2571 O O . MET A 1 343 ? 26.403 2.393 -1.142 1.00 98.00 343 MET A O 1
ATOM 2575 N N . VAL A 1 344 ? 26.045 0.831 -2.705 1.00 98.50 344 VAL A N 1
ATOM 2576 C CA . VAL A 1 344 ? 27.007 -0.122 -2.127 1.00 98.50 344 VAL A CA 1
ATOM 2577 C C . VAL A 1 344 ? 27.922 -0.751 -3.172 1.00 98.50 344 VAL A C 1
ATOM 2579 O O . VAL A 1 344 ? 27.589 -0.875 -4.346 1.00 98.50 344 VAL A O 1
ATOM 2582 N N . MET A 1 345 ? 29.106 -1.163 -2.741 1.00 98.25 345 MET A N 1
ATOM 2583 C CA . MET A 1 345 ? 30.014 -1.982 -3.535 1.00 98.25 345 MET A CA 1
ATOM 2584 C C . MET A 1 345 ? 30.816 -2.859 -2.583 1.00 98.25 345 MET A C 1
ATOM 2586 O O . MET A 1 345 ? 31.176 -2.430 -1.491 1.00 98.25 345 MET A O 1
ATOM 2590 N N . GLY A 1 346 ? 31.103 -4.090 -2.975 1.00 97.06 346 GLY A N 1
ATOM 2591 C CA . GLY A 1 346 ? 31.924 -4.994 -2.180 1.00 97.06 346 GLY A CA 1
ATOM 2592 C C . GLY A 1 346 ? 33.087 -5.532 -2.989 1.00 97.06 346 GLY A C 1
ATOM 2593 O O . GLY A 1 346 ? 32.993 -5.586 -4.208 1.00 97.06 346 GLY A O 1
ATOM 2594 N N . HIS A 1 347 ? 34.203 -5.867 -2.347 1.00 95.94 347 HIS A N 1
ATOM 2595 C CA . HIS A 1 347 ? 35.403 -6.351 -3.033 1.00 95.94 347 HIS A CA 1
ATOM 2596 C C . HIS A 1 347 ? 35.463 -7.879 -2.989 1.00 95.94 347 HIS A C 1
ATOM 2598 O O . HIS A 1 347 ? 35.588 -8.460 -1.909 1.00 95.94 347 HIS A O 1
ATOM 2604 N N . SER A 1 348 ? 35.377 -8.535 -4.150 1.00 92.69 348 SER A N 1
ATOM 2605 C CA . SER A 1 348 ? 35.335 -9.998 -4.277 1.00 92.69 348 SER A CA 1
ATOM 2606 C C . SER A 1 348 ? 34.249 -10.612 -3.380 1.00 92.69 348 SER A C 1
ATOM 2608 O O . SER A 1 348 ? 33.062 -10.473 -3.652 1.00 92.69 348 SER A O 1
ATOM 2610 N N . LEU A 1 349 ? 34.633 -11.263 -2.280 1.00 92.75 349 LEU A N 1
ATOM 2611 C CA . LEU A 1 349 ? 33.726 -11.751 -1.244 1.00 92.75 349 LEU A CA 1
ATOM 2612 C C . LEU A 1 349 ? 32.779 -10.664 -0.720 1.00 92.75 349 LEU A C 1
ATOM 2614 O O . LEU A 1 349 ? 31.601 -10.944 -0.531 1.00 92.75 349 LEU A O 1
ATOM 2618 N N . GLY A 1 350 ? 33.270 -9.443 -0.485 1.00 95.62 350 GLY A N 1
ATOM 2619 C CA . GLY A 1 350 ? 32.463 -8.368 0.098 1.00 95.62 350 GLY A CA 1
ATOM 2620 C C . GLY A 1 350 ? 31.253 -8.003 -0.765 1.00 95.62 350 GLY A C 1
ATOM 2621 O O . GLY A 1 350 ? 30.307 -7.384 -0.290 1.00 95.62 350 GLY A O 1
ATOM 2622 N N . GLU A 1 351 ? 31.238 -8.404 -2.040 1.00 95.81 351 GLU A N 1
ATOM 2623 C CA . GLU A 1 351 ? 30.076 -8.269 -2.917 1.00 95.81 351 GLU A CA 1
ATOM 2624 C C . GLU A 1 351 ? 28.852 -9.029 -2.378 1.00 95.81 351 GLU A C 1
ATOM 2626 O O . GLU A 1 351 ? 27.732 -8.564 -2.546 1.00 95.81 351 GLU A O 1
ATOM 2631 N N . TYR A 1 352 ? 29.049 -10.108 -1.616 1.00 96.12 352 TYR A N 1
ATOM 2632 C CA . TYR A 1 352 ? 27.978 -10.809 -0.905 1.00 96.12 352 TYR A CA 1
ATOM 2633 C C . TYR A 1 352 ? 27.379 -9.936 0.215 1.00 96.12 352 TYR A C 1
ATOM 2635 O O . TYR A 1 352 ? 26.160 -9.825 0.320 1.00 96.12 352 TYR A O 1
ATOM 2643 N N . ALA A 1 353 ? 28.199 -9.188 0.961 1.00 96.50 353 ALA A N 1
ATOM 2644 C CA . ALA A 1 353 ? 27.703 -8.180 1.908 1.00 96.50 353 ALA A CA 1
ATOM 2645 C C . ALA A 1 353 ? 27.038 -6.981 1.197 1.00 96.50 353 ALA A C 1
ATOM 2647 O O . ALA A 1 353 ? 26.117 -6.363 1.729 1.00 96.50 353 ALA A O 1
ATOM 2648 N N . ALA A 1 354 ? 27.451 -6.665 -0.036 1.00 97.56 354 ALA A N 1
ATOM 2649 C CA . ALA A 1 354 ? 26.762 -5.685 -0.872 1.00 97.56 354 ALA A CA 1
ATOM 2650 C C . ALA A 1 354 ? 25.374 -6.189 -1.326 1.00 97.56 354 ALA A C 1
ATOM 2652 O O . ALA A 1 354 ? 24.425 -5.405 -1.325 1.00 97.56 354 ALA A O 1
ATOM 2653 N N . LEU A 1 355 ? 25.223 -7.485 -1.633 1.00 96.88 355 LEU A N 1
ATOM 2654 C CA . LEU A 1 355 ? 23.931 -8.118 -1.936 1.00 96.88 355 LEU A CA 1
ATOM 2655 C C . LEU A 1 355 ? 22.993 -8.124 -0.718 1.00 96.88 355 LEU A C 1
ATOM 2657 O O . LEU A 1 355 ? 21.828 -7.752 -0.867 1.00 96.88 355 LEU A O 1
ATOM 2661 N N . THR A 1 356 ? 23.474 -8.474 0.487 1.00 96.50 356 THR A N 1
ATOM 2662 C CA . THR A 1 356 ? 22.644 -8.397 1.711 1.00 96.50 356 THR A CA 1
ATOM 2663 C C . THR A 1 356 ? 22.257 -6.958 2.027 1.00 96.50 356 THR A C 1
ATOM 2665 O O . THR A 1 356 ? 21.097 -6.677 2.329 1.00 96.50 356 THR A O 1
ATOM 2668 N N . ALA A 1 357 ? 23.201 -6.018 1.904 1.00 96.00 357 ALA A N 1
ATOM 2669 C CA . ALA A 1 357 ? 22.942 -4.600 2.105 1.00 96.00 357 ALA A CA 1
ATOM 2670 C C . ALA A 1 357 ? 21.890 -4.069 1.125 1.00 96.00 357 ALA A C 1
ATOM 2672 O O . ALA A 1 357 ? 21.025 -3.303 1.548 1.00 96.00 357 ALA A O 1
ATOM 2673 N N . ALA A 1 358 ? 21.944 -4.496 -0.142 1.00 96.31 358 ALA A N 1
ATOM 2674 C CA . ALA A 1 358 ? 21.000 -4.112 -1.187 1.00 96.31 358 ALA A CA 1
ATOM 2675 C C . ALA A 1 358 ? 19.675 -4.892 -1.181 1.00 96.31 358 ALA A C 1
ATOM 2677 O O . ALA A 1 358 ? 18.809 -4.638 -2.024 1.00 96.31 358 ALA A O 1
ATOM 2678 N N . GLY A 1 359 ? 19.493 -5.809 -0.228 1.00 94.56 359 GLY A N 1
ATOM 2679 C CA . GLY A 1 359 ? 18.280 -6.609 -0.081 1.00 94.56 359 GLY A CA 1
ATOM 2680 C C . GLY A 1 359 ? 18.079 -7.639 -1.191 1.00 94.56 359 GLY A C 1
ATOM 2681 O O . GLY A 1 359 ? 16.948 -8.051 -1.402 1.00 94.56 359 GLY A O 1
ATOM 2682 N N . VAL A 1 360 ? 19.143 -8.024 -1.906 1.00 95.50 360 VAL A N 1
ATOM 2683 C CA . VAL A 1 360 ? 19.105 -8.990 -3.021 1.00 95.50 360 VAL A CA 1
ATOM 2684 C C . VAL A 1 360 ? 19.061 -10.434 -2.526 1.00 95.50 360 VAL A C 1
ATOM 2686 O O . VAL A 1 360 ? 18.481 -11.283 -3.190 1.00 95.50 360 VAL A O 1
ATOM 2689 N N . MET A 1 361 ? 19.678 -10.716 -1.375 1.00 94.62 361 MET A N 1
ATOM 2690 C CA . MET A 1 361 ? 19.745 -12.050 -0.773 1.00 94.62 361 MET A CA 1
ATOM 2691 C C . MET A 1 361 ? 19.655 -11.944 0.762 1.00 94.62 361 MET A C 1
ATOM 2693 O O . MET A 1 361 ? 20.313 -11.069 1.340 1.00 94.62 361 MET A O 1
ATOM 2697 N N . PRO A 1 362 ? 18.883 -12.806 1.454 1.00 94.50 362 PRO A N 1
ATOM 2698 C CA . PRO A 1 362 ? 18.856 -12.857 2.917 1.00 94.50 362 PRO A CA 1
ATOM 2699 C C . PRO A 1 362 ? 20.233 -13.188 3.514 1.00 94.50 362 PRO A C 1
ATOM 2701 O O . PRO A 1 362 ? 20.969 -13.997 2.960 1.00 94.50 362 PRO A O 1
ATOM 2704 N N . PHE A 1 363 ? 20.580 -12.620 4.676 1.00 96.44 363 PHE A N 1
ATOM 2705 C CA . PHE A 1 363 ? 21.906 -12.818 5.294 1.00 96.44 363 PHE A CA 1
ATOM 2706 C C . PHE A 1 363 ? 22.255 -14.294 5.553 1.00 96.44 363 PHE A C 1
ATOM 2708 O O . PHE A 1 363 ? 23.378 -14.700 5.268 1.00 96.44 363 PHE A O 1
ATOM 2715 N N . ALA A 1 364 ? 21.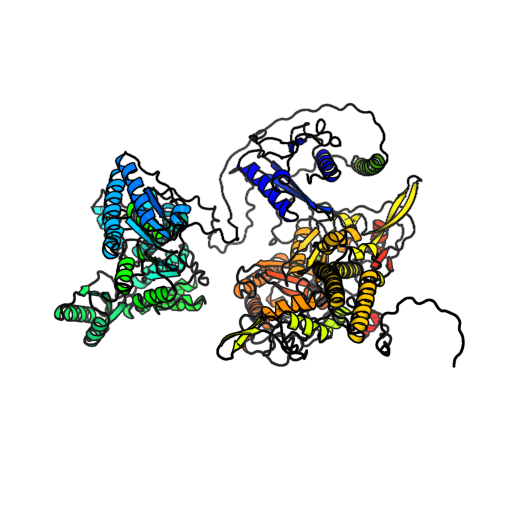296 -15.100 6.022 1.00 94.44 364 ALA A N 1
ATOM 2716 C CA . ALA A 1 364 ? 21.491 -16.534 6.242 1.00 94.44 364 ALA A CA 1
ATOM 2717 C C . ALA A 1 364 ? 21.874 -17.277 4.948 1.00 94.44 364 ALA A C 1
ATOM 2719 O O . ALA A 1 364 ? 22.901 -17.945 4.891 1.00 94.44 364 ALA A O 1
ATOM 2720 N N . GLU A 1 365 ? 21.111 -17.078 3.876 1.00 94.94 365 GLU A N 1
ATOM 2721 C CA . GLU A 1 365 ? 21.390 -17.684 2.568 1.00 94.94 365 GLU A CA 1
ATOM 2722 C C . GLU A 1 365 ? 22.675 -17.132 1.938 1.00 94.94 365 GLU A C 1
ATOM 2724 O O . GLU A 1 365 ? 23.397 -17.847 1.248 1.00 94.94 365 GLU A O 1
ATOM 2729 N N . CYS A 1 366 ? 23.030 -15.884 2.245 1.00 95.00 366 CYS A N 1
ATOM 2730 C CA . CYS A 1 366 ? 24.286 -15.285 1.813 1.00 95.00 366 CYS A CA 1
ATOM 2731 C C . CYS A 1 366 ? 25.508 -15.888 2.525 1.00 95.00 366 CYS A C 1
ATOM 2733 O O . CYS A 1 366 ? 26.562 -16.040 1.904 1.00 95.00 366 CYS A O 1
ATOM 2735 N N . LEU A 1 367 ? 25.370 -16.303 3.792 1.00 94.88 367 LEU A N 1
ATOM 2736 C CA . LEU A 1 367 ? 26.378 -17.108 4.490 1.00 94.88 367 LEU A CA 1
ATOM 2737 C C . LEU A 1 367 ? 26.519 -18.497 3.858 1.00 94.88 367 LEU A C 1
ATOM 2739 O O . LEU A 1 367 ? 27.647 -18.931 3.626 1.00 94.88 367 LEU A O 1
ATOM 2743 N N . GLU A 1 368 ? 25.410 -19.162 3.516 1.00 92.62 368 GLU A N 1
ATOM 2744 C CA . GLU A 1 368 ? 25.449 -20.431 2.776 1.00 92.62 368 GLU A CA 1
ATOM 2745 C C . GLU A 1 368 ? 26.136 -20.264 1.413 1.00 92.62 368 GLU A C 1
ATOM 2747 O O . GLU A 1 368 ? 26.983 -21.078 1.043 1.00 92.62 368 GLU A O 1
ATOM 2752 N N . ALA A 1 369 ? 25.835 -19.185 0.684 1.00 92.19 369 ALA A N 1
ATOM 2753 C CA . ALA A 1 369 ? 26.428 -18.894 -0.618 1.00 92.19 369 ALA A CA 1
ATOM 2754 C C . ALA A 1 369 ? 27.932 -18.597 -0.518 1.00 92.19 369 ALA A C 1
ATOM 2756 O O . ALA A 1 369 ? 28.716 -19.106 -1.319 1.00 92.19 369 ALA A O 1
ATOM 2757 N N . ALA A 1 370 ? 28.357 -17.830 0.491 1.00 91.69 370 ALA A N 1
ATOM 2758 C CA . ALA A 1 370 ? 29.767 -17.562 0.772 1.00 91.69 370 ALA A CA 1
ATOM 2759 C C . ALA A 1 370 ? 30.526 -18.833 1.205 1.00 91.69 370 ALA A C 1
ATOM 2761 O O . ALA A 1 370 ? 31.669 -19.042 0.794 1.00 91.69 370 ALA A O 1
ATOM 2762 N N . ALA A 1 371 ? 29.890 -19.709 1.988 1.00 87.94 371 ALA A N 1
ATOM 2763 C CA . ALA A 1 371 ? 30.452 -20.996 2.391 1.00 87.94 371 ALA A CA 1
ATOM 2764 C C . ALA A 1 371 ? 30.594 -21.956 1.198 1.00 87.94 371 ALA A C 1
ATOM 2766 O O . ALA A 1 371 ? 31.658 -22.547 1.006 1.00 87.94 371 ALA A O 1
ATOM 2767 N N . ALA A 1 372 ? 29.559 -22.062 0.358 1.00 86.19 372 ALA A N 1
ATOM 2768 C CA . ALA A 1 372 ? 29.587 -22.847 -0.871 1.00 86.19 372 ALA A CA 1
ATOM 2769 C C . ALA A 1 372 ? 30.655 -22.321 -1.836 1.00 86.19 372 ALA A C 1
ATOM 2771 O O . ALA A 1 372 ? 31.530 -23.080 -2.237 1.00 86.19 372 ALA A O 1
ATOM 2772 N N . ARG A 1 373 ? 30.672 -21.011 -2.123 1.00 87.88 373 ARG A N 1
ATOM 2773 C CA . ARG A 1 373 ? 31.712 -20.347 -2.927 1.00 87.88 373 ARG A CA 1
ATOM 2774 C C . ARG A 1 373 ? 33.115 -20.674 -2.417 1.00 87.88 373 ARG A C 1
ATOM 2776 O O . ARG A 1 373 ? 33.970 -21.062 -3.209 1.00 87.88 373 ARG A O 1
ATOM 2783 N N . GLY A 1 374 ? 33.351 -20.555 -1.110 1.00 80.06 374 GLY A N 1
ATOM 2784 C CA . GLY A 1 374 ? 34.632 -20.905 -0.499 1.00 80.06 374 GLY A CA 1
ATOM 2785 C C . GLY A 1 374 ? 35.004 -22.381 -0.674 1.00 80.06 374 GLY A C 1
ATOM 2786 O O . GLY A 1 374 ? 36.151 -22.680 -1.001 1.00 80.06 374 GLY A O 1
ATOM 2787 N N . SER A 1 375 ? 34.038 -23.289 -0.520 1.00 82.62 375 SER A N 1
ATOM 2788 C CA . SER A 1 375 ? 34.246 -24.731 -0.676 1.00 82.62 375 SER A CA 1
ATOM 2789 C C . SER A 1 375 ? 34.516 -25.134 -2.128 1.00 82.62 375 SER A C 1
ATOM 2791 O O . SER A 1 375 ? 35.532 -25.772 -2.396 1.00 82.62 375 SER A O 1
ATOM 2793 N N . GLU A 1 376 ? 33.681 -24.706 -3.079 1.00 85.44 376 GLU A N 1
ATOM 2794 C CA . GLU A 1 376 ? 33.847 -25.009 -4.508 1.00 85.44 376 GLU A CA 1
ATOM 2795 C C . GLU A 1 376 ? 35.185 -24.475 -5.041 1.00 85.44 376 GLU A C 1
ATOM 2797 O O . GLU A 1 376 ? 35.894 -25.181 -5.755 1.00 85.44 376 GLU A O 1
ATOM 2802 N N . MET A 1 377 ? 35.593 -23.266 -4.629 1.00 79.81 377 MET A N 1
ATOM 2803 C CA . MET A 1 377 ? 36.897 -22.690 -4.988 1.00 79.81 377 MET A CA 1
ATOM 2804 C C . MET A 1 377 ? 38.080 -23.458 -4.373 1.00 79.81 377 MET A C 1
ATOM 2806 O O . MET A 1 377 ? 39.114 -23.584 -5.024 1.00 79.81 377 MET A O 1
ATOM 2810 N N . SER A 1 378 ? 37.952 -23.980 -3.147 1.00 75.50 378 SER A N 1
ATOM 2811 C CA . SER A 1 378 ? 38.988 -24.803 -2.498 1.00 75.50 378 SER A CA 1
ATOM 2812 C C . SER A 1 378 ? 39.051 -26.245 -3.030 1.00 75.50 378 SER A C 1
ATOM 2814 O O . SER A 1 378 ? 40.085 -26.897 -2.884 1.00 75.50 378 SER A O 1
ATOM 2816 N N . GLN A 1 379 ? 37.970 -26.756 -3.630 1.00 78.25 379 GLN A N 1
ATOM 2817 C CA . GLN A 1 379 ? 37.880 -28.124 -4.156 1.00 78.25 379 GLN A CA 1
ATOM 2818 C C . GLN A 1 379 ? 38.376 -28.282 -5.602 1.00 78.25 379 GLN A C 1
ATOM 2820 O O . GLN A 1 379 ? 38.568 -29.420 -6.044 1.00 78.25 379 GLN A O 1
ATOM 2825 N N . VAL A 1 380 ? 38.620 -27.186 -6.335 1.00 79.19 380 VAL A N 1
ATOM 2826 C CA . VAL A 1 380 ? 39.189 -27.236 -7.692 1.00 79.19 380 VAL A CA 1
ATOM 2827 C C . VAL A 1 380 ? 40.525 -27.987 -7.668 1.00 79.19 380 VAL A C 1
ATOM 2829 O O . VAL A 1 380 ? 41.476 -27.583 -7.007 1.00 79.19 380 VAL A O 1
ATOM 2832 N N . ARG A 1 381 ? 40.613 -29.095 -8.411 1.00 77.44 381 ARG A N 1
ATOM 2833 C CA . ARG A 1 381 ? 41.860 -29.847 -8.609 1.00 77.44 381 ARG A CA 1
ATOM 2834 C C . ARG A 1 381 ? 42.294 -29.736 -10.060 1.00 77.44 381 ARG A C 1
ATOM 2836 O O . ARG A 1 381 ? 41.740 -30.401 -10.931 1.00 77.44 381 ARG A O 1
ATOM 2843 N N . VAL A 1 382 ? 43.299 -28.905 -10.290 1.00 80.00 382 VAL A N 1
ATOM 2844 C CA . VAL A 1 382 ? 43.985 -28.732 -11.574 1.00 80.00 382 VAL A CA 1
ATOM 2845 C C . VAL A 1 382 ? 45.467 -29.083 -11.408 1.00 80.00 382 VAL A C 1
ATOM 2847 O O . VAL A 1 382 ? 45.952 -29.237 -10.291 1.00 80.00 382 VAL A O 1
ATOM 2850 N N . GLU A 1 383 ? 46.187 -29.265 -12.516 1.00 84.06 383 GLU A N 1
ATOM 2851 C CA . GLU A 1 383 ? 47.622 -29.601 -12.484 1.00 84.06 383 GLU A CA 1
ATOM 2852 C C . GLU A 1 383 ? 48.476 -28.455 -11.908 1.00 84.06 383 GLU A C 1
ATOM 2854 O O . GLU A 1 383 ? 49.439 -28.698 -11.184 1.00 84.06 383 GLU A O 1
ATOM 2859 N N . ASP A 1 384 ? 48.072 -27.209 -12.170 1.00 90.00 384 ASP A N 1
ATOM 2860 C CA . ASP A 1 384 ? 48.634 -25.996 -11.580 1.00 90.00 384 ASP A CA 1
ATOM 2861 C C . ASP A 1 384 ? 47.501 -25.139 -10.999 1.00 90.00 384 ASP A C 1
ATOM 2863 O O . ASP A 1 384 ? 46.735 -24.515 -11.734 1.00 90.00 384 ASP A O 1
ATOM 2867 N N . ASN A 1 385 ? 47.404 -25.098 -9.667 1.00 87.06 385 ASN A N 1
ATOM 2868 C CA . ASN A 1 385 ? 46.444 -24.259 -8.937 1.00 87.06 385 ASN A CA 1
ATOM 2869 C C . ASN A 1 385 ? 46.710 -22.749 -9.108 1.00 87.06 385 ASN A C 1
ATOM 2871 O O . ASN A 1 385 ? 45.880 -21.920 -8.721 1.00 87.06 385 ASN A O 1
ATOM 2875 N N . GLY A 1 386 ? 47.852 -22.389 -9.696 1.00 92.25 386 GLY A N 1
ATOM 2876 C CA . GLY A 1 386 ? 48.262 -21.023 -9.955 1.00 92.25 386 GLY A CA 1
ATOM 2877 C C . GLY A 1 386 ? 48.731 -20.273 -8.712 1.00 92.25 386 GLY A C 1
ATOM 2878 O O . GLY A 1 386 ? 48.706 -20.761 -7.581 1.00 92.25 386 GLY A O 1
ATOM 2879 N N . LYS A 1 387 ? 49.165 -19.034 -8.937 1.00 93.25 387 LYS A N 1
ATOM 2880 C CA . LYS A 1 387 ? 49.621 -18.104 -7.900 1.00 93.25 387 LYS A CA 1
ATOM 2881 C C . LYS A 1 387 ? 48.971 -16.738 -8.076 1.00 93.25 387 LYS A C 1
ATOM 2883 O O . LYS A 1 387 ? 48.432 -16.418 -9.134 1.00 93.25 387 LYS A O 1
ATOM 2888 N N . MET A 1 388 ? 49.061 -15.913 -7.035 1.00 95.31 388 MET A N 1
ATOM 2889 C CA . MET A 1 388 ? 48.729 -14.489 -7.094 1.00 95.31 388 MET A CA 1
ATOM 2890 C C . MET A 1 388 ? 49.862 -13.663 -6.488 1.00 95.31 388 MET A C 1
ATOM 2892 O O . MET A 1 388 ? 50.539 -14.120 -5.563 1.00 95.31 388 MET A O 1
ATOM 2896 N N . ALA A 1 389 ? 50.060 -12.441 -6.975 1.00 95.69 389 ALA A N 1
ATOM 2897 C CA . ALA A 1 389 ? 51.030 -11.498 -6.429 1.00 95.69 389 ALA A CA 1
ATOM 2898 C C . ALA A 1 389 ? 50.479 -10.068 -6.442 1.00 95.69 389 ALA A C 1
ATOM 2900 O O . ALA A 1 389 ? 49.909 -9.626 -7.435 1.00 95.69 389 ALA A O 1
ATOM 2901 N N . ALA A 1 390 ? 50.665 -9.330 -5.349 1.00 93.88 390 ALA A N 1
ATOM 2902 C CA . ALA A 1 390 ? 50.385 -7.899 -5.305 1.00 93.88 390 ALA A CA 1
ATOM 2903 C C . ALA A 1 390 ? 51.566 -7.126 -5.904 1.00 93.88 390 ALA A C 1
ATOM 2905 O O . ALA A 1 390 ? 52.703 -7.288 -5.459 1.00 93.88 390 ALA A O 1
ATOM 2906 N N . VAL A 1 391 ? 51.292 -6.281 -6.894 1.00 95.88 391 VAL A N 1
ATOM 2907 C CA . VAL A 1 391 ? 52.266 -5.463 -7.620 1.00 95.88 391 VAL A CA 1
ATOM 2908 C C . VAL A 1 391 ? 51.988 -3.990 -7.334 1.00 95.88 391 VAL A C 1
ATOM 2910 O O . VAL A 1 391 ? 50.882 -3.497 -7.550 1.00 95.88 391 VAL A O 1
ATOM 2913 N N . LEU A 1 392 ? 53.003 -3.286 -6.837 1.00 94.56 392 LEU A N 1
ATOM 2914 C CA . LEU A 1 392 ? 52.978 -1.848 -6.569 1.00 94.56 392 LEU A CA 1
ATOM 2915 C C . LEU A 1 392 ? 53.535 -1.097 -7.785 1.00 94.56 392 LEU A C 1
ATOM 2917 O O . LEU A 1 392 ? 54.705 -0.712 -7.799 1.00 94.56 392 LEU A O 1
ATOM 2921 N N . ALA A 1 393 ? 52.705 -0.949 -8.818 1.00 92.12 393 ALA A N 1
ATOM 2922 C CA . ALA A 1 393 ? 53.016 -0.260 -10.069 1.00 92.12 393 ALA A CA 1
ATOM 2923 C C . ALA A 1 393 ? 51.739 0.365 -10.679 1.00 92.12 393 ALA A C 1
ATOM 2925 O O . ALA A 1 393 ? 50.640 -0.103 -10.368 1.00 92.12 393 ALA A O 1
ATOM 2926 N N . PRO A 1 394 ? 51.860 1.385 -11.555 1.00 91.38 394 PRO A N 1
ATOM 2927 C CA . PRO A 1 394 ? 50.744 1.878 -12.366 1.00 91.38 394 PRO A CA 1
ATOM 2928 C C . PRO A 1 394 ? 50.150 0.775 -13.248 1.00 91.38 394 PRO A C 1
ATOM 2930 O O . PRO A 1 394 ? 50.889 -0.085 -13.734 1.00 91.38 394 PRO A O 1
ATOM 2933 N N . ILE A 1 395 ? 48.835 0.797 -13.476 1.00 90.19 395 ILE A N 1
ATOM 2934 C CA . ILE A 1 395 ? 48.133 -0.279 -14.197 1.00 90.19 395 ILE A CA 1
ATOM 2935 C C . ILE A 1 395 ? 48.646 -0.453 -15.634 1.00 90.19 395 ILE A C 1
ATOM 2937 O O . ILE A 1 395 ? 48.821 -1.578 -16.088 1.00 90.19 395 ILE A O 1
ATOM 2941 N N . GLU A 1 396 ? 49.018 0.638 -16.299 1.00 91.00 396 GLU A N 1
ATOM 2942 C CA . GLU A 1 396 ? 49.570 0.648 -17.657 1.00 91.00 396 GLU A CA 1
ATOM 2943 C C . GLU A 1 396 ? 50.930 -0.068 -17.713 1.00 91.00 396 GLU A C 1
ATOM 2945 O O . GLU A 1 396 ? 51.250 -0.768 -18.674 1.00 91.00 396 GLU A O 1
ATOM 2950 N N . VAL A 1 397 ? 51.728 0.069 -16.647 1.00 93.44 397 VAL A N 1
ATOM 2951 C CA . VAL A 1 397 ? 53.002 -0.646 -16.487 1.00 93.44 397 VAL A CA 1
ATOM 2952 C C . VAL A 1 397 ? 52.759 -2.118 -16.174 1.00 93.44 397 VAL A C 1
ATOM 2954 O O . VAL A 1 397 ? 53.516 -2.967 -16.651 1.00 93.44 397 VAL A O 1
ATOM 2957 N N . VAL A 1 398 ? 51.716 -2.438 -15.400 1.00 94.38 398 VAL A N 1
ATOM 2958 C CA . VAL A 1 398 ? 51.329 -3.827 -15.126 1.00 94.38 398 VAL A CA 1
ATOM 2959 C C . VAL A 1 398 ? 50.936 -4.525 -16.425 1.00 94.38 398 VAL A C 1
ATOM 2961 O O . VAL A 1 398 ? 51.553 -5.527 -16.771 1.00 94.38 398 VAL A O 1
ATOM 2964 N N . GLU A 1 399 ? 49.986 -3.973 -17.178 1.00 92.75 399 GLU A N 1
ATOM 2965 C CA . GLU A 1 399 ? 49.500 -4.555 -18.434 1.00 92.75 399 GLU A CA 1
ATOM 2966 C C . GLU A 1 399 ? 50.616 -4.731 -19.471 1.00 92.75 399 GLU A C 1
ATOM 2968 O O . GLU A 1 399 ? 50.763 -5.823 -20.022 1.00 92.75 399 GLU A O 1
ATOM 2973 N N . ALA A 1 400 ? 51.453 -3.709 -19.687 1.00 93.06 400 ALA A N 1
ATOM 2974 C CA . ALA A 1 400 ? 52.589 -3.803 -20.604 1.00 93.06 400 ALA A CA 1
ATOM 2975 C C . ALA A 1 400 ? 53.603 -4.877 -20.169 1.00 93.06 400 ALA A C 1
ATOM 2977 O O . ALA A 1 400 ? 54.081 -5.649 -20.995 1.00 93.06 400 ALA A O 1
ATOM 2978 N N . THR A 1 401 ? 53.897 -4.974 -18.868 1.00 93.69 401 THR A N 1
ATOM 2979 C CA . THR A 1 401 ? 54.852 -5.965 -18.345 1.00 93.69 401 THR A CA 1
ATOM 2980 C C . THR A 1 401 ? 54.301 -7.391 -18.426 1.00 93.69 401 THR A C 1
ATOM 2982 O O . THR A 1 401 ? 55.063 -8.313 -18.705 1.00 93.69 401 THR A O 1
ATOM 2985 N N . LEU A 1 402 ? 52.991 -7.598 -18.238 1.00 95.00 402 LEU A N 1
ATOM 2986 C CA . LEU A 1 402 ? 52.376 -8.924 -18.374 1.00 95.00 402 LEU A CA 1
ATOM 2987 C C . LEU A 1 402 ? 52.375 -9.439 -19.824 1.00 95.00 402 LEU A C 1
ATOM 2989 O O . LEU A 1 402 ? 52.477 -10.645 -20.023 1.00 95.00 402 LEU A O 1
ATOM 2993 N N . GLN A 1 403 ? 52.333 -8.561 -20.834 1.00 93.50 403 GLN A N 1
ATOM 2994 C CA . GLN A 1 403 ? 52.438 -8.959 -22.251 1.00 93.50 403 GLN A CA 1
ATOM 2995 C C . GLN A 1 403 ? 53.808 -9.554 -22.620 1.00 93.50 403 GLN A C 1
ATOM 2997 O O . GLN A 1 403 ? 53.919 -10.286 -23.602 1.00 93.50 403 GLN A O 1
ATOM 3002 N N . GLU A 1 404 ? 54.851 -9.257 -21.842 1.00 93.75 404 GLU A N 1
ATOM 3003 C CA . GLU A 1 404 ? 56.207 -9.782 -22.041 1.00 93.75 404 GLU A CA 1
ATOM 3004 C C . GLU A 1 404 ? 56.433 -11.139 -21.348 1.00 93.75 404 GLU A C 1
ATOM 3006 O O . GLU A 1 404 ? 57.464 -11.784 -21.551 1.00 93.75 404 GLU A O 1
ATOM 3011 N N . VAL A 1 405 ? 55.476 -11.590 -20.531 1.00 93.69 405 VAL A N 1
ATOM 3012 C CA . VAL A 1 405 ? 55.560 -12.840 -19.772 1.00 93.69 405 VAL A CA 1
ATOM 3013 C C . VAL A 1 405 ? 54.939 -13.982 -20.572 1.00 93.69 405 VAL A C 1
ATOM 3015 O O . VAL A 1 405 ? 53.756 -13.974 -20.900 1.00 93.69 405 VAL A O 1
ATOM 3018 N N . GLY A 1 406 ? 55.732 -15.016 -20.853 1.00 85.69 406 GLY A N 1
ATOM 3019 C CA . GLY A 1 406 ? 55.232 -16.240 -21.476 1.00 85.69 406 GLY A CA 1
ATOM 3020 C C . GLY A 1 406 ? 54.366 -17.059 -20.514 1.00 85.69 406 GLY A C 1
ATOM 3021 O O . GLY A 1 406 ? 54.842 -17.489 -19.466 1.00 85.69 406 GLY A O 1
ATOM 3022 N N . GLY A 1 407 ? 53.115 -17.322 -20.896 1.00 90.94 407 GLY A N 1
ATOM 3023 C CA . GLY A 1 407 ? 52.162 -18.133 -20.130 1.00 90.94 407 GLY A CA 1
ATOM 3024 C C . GLY A 1 407 ? 50.891 -17.365 -19.764 1.00 90.94 407 GLY A C 1
ATOM 3025 O O . GLY A 1 407 ? 50.671 -16.249 -20.223 1.00 90.94 407 GLY A O 1
ATOM 3026 N N . TYR A 1 408 ? 50.022 -17.976 -18.956 1.00 94.56 408 TYR A N 1
ATOM 3027 C CA . TYR A 1 408 ? 48.782 -17.334 -18.517 1.00 94.56 408 TYR A CA 1
ATOM 3028 C C . TYR A 1 408 ? 49.001 -16.539 -17.227 1.00 94.56 408 TYR A C 1
ATOM 3030 O O . TYR A 1 408 ? 49.191 -17.128 -16.164 1.00 94.56 408 TYR A O 1
ATOM 3038 N N . VAL A 1 409 ? 48.942 -15.210 -17.317 1.00 95.62 409 VAL A N 1
ATOM 3039 C CA . VAL A 1 409 ? 48.918 -14.288 -16.175 1.00 95.62 409 VAL A CA 1
ATOM 3040 C C . VAL A 1 409 ? 48.098 -13.047 -16.536 1.00 95.62 409 VAL A C 1
ATOM 3042 O O . VAL A 1 409 ? 48.217 -12.520 -17.639 1.00 95.62 409 VAL A O 1
ATOM 3045 N N . VAL A 1 410 ? 47.231 -12.598 -15.627 1.00 95.12 410 VAL A N 1
ATOM 3046 C CA . VAL A 1 410 ? 46.299 -11.478 -15.842 1.00 95.12 410 VAL A CA 1
ATOM 3047 C C . VAL A 1 410 ? 46.216 -10.562 -14.614 1.00 95.12 410 VAL A C 1
ATOM 3049 O O . VAL A 1 410 ? 46.486 -11.016 -13.497 1.00 95.12 410 VAL A O 1
ATOM 3052 N N . PRO A 1 411 ? 45.797 -9.291 -14.770 1.00 94.38 411 PRO A N 1
ATOM 3053 C CA . PRO A 1 411 ? 45.309 -8.476 -13.660 1.00 94.38 411 PRO A CA 1
ATOM 3054 C C . PRO A 1 411 ? 44.061 -9.140 -13.056 1.00 94.38 411 PRO A C 1
ATOM 3056 O O . PRO A 1 411 ? 43.020 -9.205 -13.700 1.00 94.38 411 PRO A O 1
ATOM 3059 N N . ALA A 1 412 ? 44.165 -9.665 -11.835 1.00 93.31 412 ALA A N 1
ATOM 3060 C CA . ALA A 1 412 ? 43.077 -10.352 -11.132 1.00 93.31 412 ALA A CA 1
ATOM 3061 C C . ALA A 1 412 ? 42.268 -9.393 -10.237 1.00 93.31 412 ALA A C 1
ATOM 3063 O O . ALA A 1 412 ? 41.054 -9.536 -10.096 1.00 93.31 412 ALA A O 1
ATOM 3064 N N . ASN A 1 413 ? 42.911 -8.368 -9.665 1.00 94.00 413 ASN A N 1
ATOM 3065 C CA . ASN A 1 413 ? 42.225 -7.294 -8.942 1.00 94.00 413 ASN A CA 1
ATOM 3066 C C . ASN A 1 413 ? 42.853 -5.934 -9.276 1.00 94.00 413 ASN A C 1
ATOM 3068 O O . ASN A 1 413 ? 43.970 -5.635 -8.843 1.00 94.00 413 ASN A O 1
ATOM 3072 N N . ILE A 1 414 ? 42.111 -5.090 -9.997 1.00 94.56 414 ILE A N 1
ATOM 3073 C CA . ILE A 1 414 ? 42.528 -3.733 -10.377 1.00 94.56 414 ILE A CA 1
ATOM 3074 C C . ILE A 1 414 ? 42.141 -2.793 -9.231 1.00 94.56 414 ILE A C 1
ATOM 3076 O O . ILE A 1 414 ? 41.098 -2.142 -9.263 1.00 94.56 414 ILE A O 1
ATOM 3080 N N . ASN A 1 415 ? 42.936 -2.824 -8.159 1.00 90.88 415 ASN A N 1
ATOM 3081 C CA . ASN A 1 415 ? 42.580 -2.276 -6.847 1.00 90.88 415 ASN A CA 1
ATOM 3082 C C . ASN A 1 415 ? 42.734 -0.757 -6.734 1.00 90.88 415 ASN A C 1
ATOM 3084 O O . ASN A 1 415 ? 41.945 -0.116 -6.047 1.00 90.88 415 ASN A O 1
ATOM 3088 N N . SER A 1 416 ? 43.765 -0.169 -7.332 1.00 93.25 416 SER A N 1
ATOM 3089 C CA . SER A 1 416 ? 43.983 1.277 -7.291 1.00 93.25 416 SER A CA 1
ATOM 3090 C C . SER A 1 416 ? 44.870 1.731 -8.458 1.00 93.25 416 SER A C 1
ATOM 3092 O O . SER A 1 416 ? 45.293 0.909 -9.269 1.00 93.25 416 SER A O 1
ATOM 3094 N N . ARG A 1 417 ? 45.163 3.033 -8.566 1.00 90.25 417 ARG A N 1
ATOM 3095 C CA . ARG A 1 417 ? 46.036 3.575 -9.625 1.00 90.25 417 ARG A CA 1
ATOM 3096 C C . ARG A 1 417 ? 47.514 3.216 -9.421 1.00 90.25 417 ARG A C 1
ATOM 3098 O O . ARG A 1 417 ? 48.289 3.304 -10.365 1.00 90.25 417 ARG A O 1
ATOM 3105 N N . SER A 1 418 ? 47.902 2.819 -8.209 1.00 89.50 418 SER A N 1
ATOM 3106 C CA . SER A 1 418 ? 49.276 2.446 -7.836 1.00 89.50 418 SER A CA 1
ATOM 3107 C C . SER A 1 418 ? 49.454 0.987 -7.382 1.00 89.50 418 SER A C 1
ATOM 3109 O O . SER A 1 418 ? 50.569 0.594 -7.025 1.00 89.50 418 SER A O 1
ATOM 3111 N N . GLN A 1 419 ? 48.387 0.177 -7.371 1.00 92.25 419 GLN A N 1
ATOM 3112 C CA . GLN A 1 419 ? 48.447 -1.220 -6.937 1.00 92.25 419 GLN A CA 1
ATOM 3113 C C . GLN A 1 419 ? 47.433 -2.118 -7.656 1.00 92.25 419 GLN A C 1
ATOM 3115 O O . GLN A 1 419 ? 46.230 -1.850 -7.670 1.00 92.25 419 GLN A O 1
ATOM 3120 N N . CYS A 1 420 ? 47.923 -3.250 -8.157 1.00 94.75 420 CYS A N 1
ATOM 3121 C CA . CYS A 1 420 ? 47.136 -4.312 -8.777 1.00 94.75 420 CYS A CA 1
ATOM 3122 C C . CYS A 1 420 ? 47.562 -5.677 -8.220 1.00 94.75 420 CYS A C 1
ATOM 3124 O O . CYS A 1 420 ? 48.744 -5.900 -7.964 1.00 94.75 420 CYS A O 1
ATOM 3126 N N . VAL A 1 421 ? 46.631 -6.623 -8.085 1.00 95.75 421 VAL A N 1
ATOM 3127 C CA . VAL A 1 421 ? 46.977 -8.040 -7.877 1.00 95.75 421 VAL A CA 1
ATOM 3128 C C . VAL A 1 421 ? 46.948 -8.746 -9.223 1.00 95.75 421 VAL A C 1
ATOM 3130 O O . VAL A 1 421 ? 45.944 -8.676 -9.928 1.00 95.75 421 VAL A O 1
ATOM 3133 N N . ILE A 1 422 ? 48.037 -9.423 -9.574 1.00 97.19 422 ILE A N 1
ATOM 3134 C CA . ILE A 1 422 ? 48.116 -10.311 -10.737 1.00 97.19 422 ILE A CA 1
ATOM 3135 C C . ILE A 1 422 ? 47.856 -11.756 -10.303 1.00 97.19 422 ILE A C 1
ATOM 3137 O O . ILE A 1 422 ? 48.184 -12.129 -9.175 1.00 97.19 422 ILE A O 1
ATOM 3141 N N . GLY A 1 423 ? 47.294 -12.572 -11.190 1.00 95.62 423 GLY A N 1
ATOM 3142 C CA . GLY A 1 423 ? 47.045 -13.992 -10.951 1.00 95.62 423 GLY A CA 1
ATOM 3143 C C . GLY A 1 423 ? 47.156 -14.817 -12.230 1.00 95.62 423 GLY A C 1
ATOM 3144 O O . GLY A 1 423 ? 46.962 -14.296 -13.327 1.00 95.62 423 GLY A O 1
ATOM 3145 N N . GLY A 1 424 ? 47.483 -16.100 -12.098 1.00 94.62 424 GLY A N 1
ATOM 3146 C CA . GLY A 1 424 ? 47.636 -17.004 -13.237 1.00 94.62 424 GLY A CA 1
ATOM 3147 C C . GLY A 1 424 ? 48.465 -18.241 -12.907 1.00 94.62 424 GLY A C 1
ATOM 3148 O O . GLY A 1 424 ? 48.610 -18.598 -11.738 1.00 94.62 424 GLY A O 1
ATOM 3149 N N . ALA A 1 425 ? 49.012 -18.883 -13.939 1.00 95.19 425 ALA A N 1
ATOM 3150 C CA . ALA A 1 425 ? 49.857 -20.068 -13.812 1.00 95.19 425 ALA A CA 1
ATOM 3151 C C . ALA A 1 425 ? 51.108 -19.770 -12.968 1.00 95.19 425 ALA A C 1
ATOM 3153 O O . ALA A 1 425 ? 51.705 -18.696 -13.083 1.00 95.19 425 ALA A O 1
ATOM 3154 N N . SER A 1 426 ? 51.531 -20.724 -12.138 1.00 94.38 426 SER A N 1
ATOM 3155 C CA . SER A 1 426 ? 52.584 -20.550 -11.133 1.00 94.38 426 SER A CA 1
ATOM 3156 C C . SER A 1 426 ? 53.885 -20.008 -11.729 1.00 94.38 426 SER A C 1
ATOM 3158 O O . SER A 1 426 ? 54.415 -19.016 -11.230 1.00 94.38 426 SER A O 1
ATOM 3160 N N . GLN A 1 427 ? 54.359 -20.597 -12.833 1.00 94.81 427 GLN A N 1
ATOM 3161 C CA . GLN A 1 427 ? 55.593 -20.167 -13.509 1.00 94.81 427 GLN A CA 1
ATOM 3162 C C . GLN A 1 427 ? 55.462 -18.780 -14.158 1.00 94.81 427 GLN A C 1
ATOM 3164 O O . GLN A 1 427 ? 56.407 -17.993 -14.126 1.00 94.81 427 GLN A O 1
ATOM 3169 N N . ALA A 1 428 ? 54.292 -18.453 -14.718 1.00 95.50 428 ALA A N 1
ATOM 3170 C CA . ALA A 1 428 ? 54.049 -17.148 -15.334 1.00 95.50 428 ALA A CA 1
ATOM 3171 C C . ALA A 1 428 ? 54.013 -16.036 -14.273 1.00 95.50 428 ALA A C 1
ATOM 3173 O O . ALA A 1 428 ? 54.611 -14.979 -14.454 1.00 95.50 428 ALA A O 1
ATOM 3174 N N . VAL A 1 429 ? 53.383 -16.285 -13.122 1.00 96.56 429 VAL A N 1
ATOM 3175 C CA . VAL A 1 429 ? 53.354 -15.329 -12.004 1.00 96.56 429 VAL A CA 1
ATOM 3176 C C . VAL A 1 429 ? 54.744 -15.145 -11.387 1.00 96.56 429 VAL A C 1
ATOM 3178 O O . VAL A 1 429 ? 55.121 -14.014 -11.094 1.00 96.56 429 VAL A O 1
ATOM 3181 N N . GLU A 1 430 ? 55.540 -16.209 -11.240 1.00 96.00 430 GLU A N 1
ATOM 3182 C CA . GLU A 1 430 ? 56.944 -16.110 -10.802 1.00 96.00 430 GLU A CA 1
ATOM 3183 C C . GLU A 1 430 ? 57.800 -15.279 -11.771 1.00 96.00 430 GLU A C 1
ATOM 3185 O O . GLU A 1 430 ? 58.524 -14.378 -11.340 1.00 96.00 430 GLU A O 1
ATOM 3190 N N . ALA A 1 431 ? 57.676 -15.526 -13.079 1.00 94.81 431 ALA A N 1
ATOM 3191 C CA . ALA A 1 431 ? 58.368 -14.754 -14.107 1.00 94.81 431 ALA A CA 1
ATOM 3192 C C . ALA A 1 431 ? 57.938 -13.275 -14.108 1.00 94.81 431 ALA A C 1
ATOM 3194 O O . ALA A 1 431 ? 58.789 -12.387 -14.192 1.00 94.81 431 ALA A O 1
ATOM 3195 N N . ALA A 1 432 ? 56.640 -12.999 -13.944 1.00 95.88 432 ALA A N 1
ATOM 3196 C CA . ALA A 1 432 ? 56.112 -11.643 -13.817 1.00 95.88 432 ALA A CA 1
ATOM 3197 C C . ALA A 1 432 ? 56.679 -10.920 -12.584 1.00 95.88 432 ALA A C 1
ATOM 3199 O O . ALA A 1 432 ? 57.138 -9.785 -12.706 1.00 95.88 432 ALA A O 1
ATOM 3200 N N . VAL A 1 433 ? 56.704 -11.575 -11.414 1.00 95.94 433 VAL A N 1
ATOM 3201 C CA . VAL A 1 433 ? 57.296 -11.028 -10.177 1.00 95.94 433 VAL A CA 1
ATOM 3202 C C . VAL A 1 433 ? 58.758 -10.637 -10.408 1.00 95.94 433 VAL A C 1
ATOM 3204 O O . VAL A 1 433 ? 59.113 -9.483 -10.166 1.00 95.94 433 VAL A O 1
ATOM 3207 N N . GLY A 1 434 ? 59.578 -11.540 -10.957 1.00 93.88 434 GLY A N 1
ATOM 3208 C CA . GLY A 1 434 ? 60.986 -11.253 -11.252 1.00 93.88 434 GLY A CA 1
ATOM 3209 C C . GLY A 1 434 ? 61.179 -10.114 -12.263 1.00 93.88 434 GLY A C 1
ATOM 3210 O O . GLY A 1 434 ? 62.094 -9.299 -12.121 1.00 93.88 434 GLY A O 1
ATOM 3211 N N . LEU A 1 435 ? 60.293 -10.000 -13.258 1.00 94.75 435 LEU A N 1
ATOM 3212 C CA . LEU A 1 435 ? 60.336 -8.921 -14.244 1.00 94.75 435 LEU A CA 1
ATOM 3213 C C . LEU A 1 435 ? 59.969 -7.562 -13.620 1.00 94.75 435 LEU A C 1
ATOM 3215 O O . LEU A 1 435 ? 60.679 -6.586 -13.864 1.00 94.75 435 LEU A O 1
ATOM 3219 N N . PHE A 1 436 ? 58.948 -7.492 -12.758 1.00 96.38 436 PHE A N 1
ATOM 3220 C CA . PHE A 1 436 ? 58.625 -6.276 -11.996 1.00 96.38 436 PHE A CA 1
ATOM 3221 C C . PHE A 1 436 ? 59.771 -5.861 -11.066 1.00 96.38 436 PHE A C 1
ATOM 3223 O O . PHE A 1 436 ? 60.153 -4.689 -11.069 1.00 96.38 436 PHE A O 1
ATOM 3230 N N . GLU A 1 437 ? 60.369 -6.809 -10.339 1.00 93.75 437 GLU A N 1
ATOM 3231 C CA . GLU A 1 437 ? 61.521 -6.546 -9.468 1.00 93.75 437 GLU A CA 1
ATOM 3232 C C . GLU A 1 437 ? 62.731 -6.025 -10.260 1.00 93.75 437 GLU A C 1
ATOM 3234 O O . GLU A 1 437 ? 63.342 -5.032 -9.861 1.00 93.75 437 GLU A O 1
ATOM 3239 N N . SER A 1 438 ? 63.029 -6.594 -11.436 1.00 93.88 438 SER A N 1
ATOM 3240 C CA . SER A 1 438 ? 64.101 -6.087 -12.313 1.00 93.88 438 SER A CA 1
ATOM 3241 C C . SER A 1 438 ? 63.848 -4.669 -12.850 1.00 93.88 438 SER A C 1
ATOM 3243 O O . SER A 1 438 ? 64.793 -3.951 -13.176 1.00 93.88 438 SER A O 1
ATOM 3245 N N . ARG A 1 439 ? 62.576 -4.249 -12.913 1.00 93.56 439 ARG A N 1
ATOM 3246 C CA . ARG A 1 439 ? 62.134 -2.902 -13.314 1.00 93.56 439 ARG A CA 1
ATOM 3247 C C . ARG A 1 439 ? 62.071 -1.928 -12.132 1.00 93.56 439 ARG A C 1
ATOM 3249 O O . ARG A 1 439 ? 61.703 -0.772 -12.319 1.00 93.56 439 ARG A O 1
ATOM 3256 N N . GLY A 1 440 ? 62.435 -2.371 -10.926 1.00 92.62 440 GLY A N 1
ATOM 3257 C CA . GLY A 1 440 ? 62.415 -1.563 -9.706 1.00 92.62 440 GLY A CA 1
ATOM 3258 C C . GLY A 1 440 ? 61.036 -1.433 -9.049 1.00 92.62 440 GLY A C 1
ATOM 3259 O O . GLY A 1 440 ? 60.894 -0.668 -8.094 1.00 92.62 440 GLY A O 1
ATOM 3260 N N . TYR A 1 441 ? 60.029 -2.176 -9.518 1.00 95.19 441 TYR A N 1
ATOM 3261 C CA . TYR A 1 441 ? 58.716 -2.247 -8.878 1.00 95.19 441 TYR A CA 1
ATOM 3262 C C . TYR A 1 441 ? 58.686 -3.354 -7.831 1.00 95.19 441 TYR A C 1
ATOM 3264 O O . TYR A 1 441 ? 59.303 -4.406 -7.981 1.00 95.19 441 TYR A O 1
ATOM 3272 N N . ARG A 1 442 ? 57.927 -3.137 -6.755 1.00 94.69 442 ARG A N 1
ATOM 3273 C CA . ARG A 1 442 ? 57.768 -4.144 -5.706 1.00 94.69 442 ARG A CA 1
ATOM 3274 C C . ARG A 1 442 ? 56.604 -5.068 -6.050 1.00 94.69 442 ARG A C 1
ATOM 3276 O O . ARG A 1 442 ? 55.451 -4.640 -6.005 1.00 94.69 442 ARG A O 1
ATOM 3283 N N . ALA A 1 443 ? 56.910 -6.330 -6.320 1.00 94.06 443 ALA A N 1
ATOM 3284 C CA . ALA A 1 443 ? 55.935 -7.407 -6.417 1.00 94.06 443 ALA A CA 1
ATOM 3285 C C . ALA A 1 443 ? 56.057 -8.333 -5.193 1.00 94.06 443 ALA A C 1
ATOM 3287 O O . ALA A 1 443 ? 57.143 -8.523 -4.654 1.00 94.06 443 ALA A O 1
ATOM 3288 N N . MET A 1 444 ? 54.942 -8.865 -4.694 1.00 92.81 444 MET A N 1
ATOM 3289 C CA . MET A 1 444 ? 54.926 -9.739 -3.518 1.00 92.81 444 MET A CA 1
ATOM 3290 C C . MET A 1 444 ? 53.898 -10.852 -3.700 1.00 92.81 444 MET A C 1
ATOM 3292 O O . MET A 1 444 ? 52.703 -10.575 -3.803 1.00 92.81 444 MET A O 1
ATOM 3296 N N . GLN A 1 445 ? 54.354 -12.109 -3.720 1.00 91.69 445 GLN A N 1
ATOM 3297 C CA . GLN A 1 445 ? 53.462 -13.267 -3.805 1.00 91.69 445 GLN A CA 1
ATOM 3298 C C . GLN A 1 445 ? 52.504 -13.296 -2.600 1.00 91.69 445 GLN A C 1
ATOM 3300 O O . GLN A 1 445 ? 52.912 -13.067 -1.459 1.00 91.69 445 GLN A O 1
ATOM 3305 N N . LEU A 1 446 ? 51.228 -13.580 -2.858 1.00 88.62 446 LEU A N 1
ATOM 3306 C CA . LEU A 1 446 ? 50.191 -13.698 -1.838 1.00 88.62 446 LEU A CA 1
ATOM 3307 C C . LEU A 1 446 ? 50.078 -15.152 -1.338 1.00 88.62 446 LEU A C 1
ATOM 3309 O O . LEU A 1 446 ? 50.158 -16.080 -2.148 1.00 88.62 446 LEU A O 1
ATOM 3313 N N . PRO A 1 447 ? 49.869 -15.377 -0.026 1.00 81.44 447 PRO A N 1
ATOM 3314 C CA . PRO A 1 447 ? 49.679 -16.708 0.547 1.00 81.44 447 PRO A CA 1
ATOM 3315 C C . PRO A 1 447 ? 48.226 -17.176 0.349 1.00 81.44 447 PRO A C 1
ATOM 3317 O O . PRO A 1 447 ? 47.423 -17.167 1.278 1.00 81.44 447 PRO A O 1
ATOM 3320 N N . VAL A 1 448 ? 47.881 -17.542 -0.886 1.00 81.81 448 VAL A N 1
ATOM 3321 C CA . VAL A 1 448 ? 46.560 -18.061 -1.285 1.00 81.81 448 VAL A CA 1
ATOM 3322 C C . VAL A 1 448 ? 46.683 -19.471 -1.863 1.00 81.81 448 VAL A C 1
ATOM 3324 O O . VAL A 1 448 ? 47.740 -19.837 -2.373 1.00 81.81 448 VAL A O 1
ATOM 3327 N N . SER A 1 449 ? 45.613 -20.268 -1.779 1.00 78.69 449 SER A N 1
ATOM 3328 C CA . SER A 1 449 ? 45.606 -21.665 -2.244 1.00 78.69 449 SER A CA 1
ATOM 3329 C C . SER A 1 449 ? 45.481 -21.824 -3.763 1.00 78.69 449 SER A C 1
ATOM 3331 O O . SER A 1 449 ? 45.935 -22.835 -4.297 1.00 78.69 449 SER A O 1
ATOM 3333 N N . HIS A 1 450 ? 44.879 -20.841 -4.444 1.00 87.12 450 HIS A N 1
ATOM 3334 C CA . HIS A 1 450 ? 44.634 -20.841 -5.888 1.00 87.12 450 HIS A CA 1
ATOM 3335 C C . HIS A 1 450 ? 44.718 -19.423 -6.475 1.00 87.12 450 HIS A C 1
ATOM 3337 O O . HIS A 1 450 ? 44.581 -18.426 -5.759 1.00 87.12 450 HIS A O 1
ATOM 3343 N N . ALA A 1 451 ? 44.865 -19.326 -7.798 1.00 90.38 451 ALA A N 1
ATOM 3344 C CA . ALA A 1 451 ? 44.734 -18.083 -8.559 1.00 90.38 451 ALA A CA 1
ATOM 3345 C C . ALA A 1 451 ? 43.259 -17.654 -8.739 1.00 90.38 451 ALA A C 1
ATOM 3347 O O . ALA A 1 451 ? 42.670 -17.808 -9.813 1.00 90.38 451 ALA A O 1
ATOM 3348 N N . PHE A 1 452 ? 42.655 -17.112 -7.679 1.00 89.62 452 PHE A N 1
ATOM 3349 C CA . PHE A 1 452 ? 41.289 -16.572 -7.695 1.00 89.62 452 PHE A CA 1
ATOM 3350 C C . PHE A 1 452 ? 41.114 -15.436 -8.722 1.00 89.62 452 PHE A C 1
ATOM 3352 O O . PHE A 1 452 ? 42.075 -14.734 -9.032 1.00 89.62 452 PHE A O 1
ATOM 3359 N N . HIS A 1 453 ? 39.888 -15.223 -9.223 1.00 92.44 453 HIS A N 1
ATOM 3360 C CA . HIS A 1 453 ? 39.580 -14.217 -10.260 1.00 92.44 453 HIS A CA 1
ATOM 3361 C C . HIS A 1 453 ? 40.316 -14.431 -11.593 1.00 92.44 453 HIS A C 1
ATOM 3363 O O . HIS A 1 453 ? 40.575 -13.491 -12.344 1.00 92.44 453 HIS A O 1
ATOM 3369 N N . THR A 1 454 ? 40.634 -15.691 -11.897 1.00 92.94 454 THR A N 1
ATOM 3370 C CA . THR A 1 454 ? 41.223 -16.116 -13.170 1.00 92.94 454 THR A CA 1
ATOM 3371 C C . THR A 1 454 ? 40.523 -17.369 -13.698 1.00 92.94 454 THR A C 1
ATOM 3373 O O . THR A 1 454 ? 39.814 -18.060 -12.962 1.00 92.94 454 THR A O 1
ATOM 3376 N N . SER A 1 455 ? 40.779 -17.723 -14.960 1.00 91.31 455 SER A N 1
ATOM 3377 C CA . SER A 1 455 ? 40.220 -18.933 -15.581 1.00 91.31 455 SER A CA 1
ATOM 3378 C C . SER A 1 455 ? 40.625 -20.248 -14.895 1.00 91.31 455 SER A C 1
ATOM 3380 O O . SER A 1 455 ? 39.945 -21.254 -15.082 1.00 91.31 455 SER A O 1
ATOM 3382 N N . ILE A 1 456 ? 41.663 -20.247 -14.046 1.00 90.44 456 ILE A N 1
ATOM 3383 C CA . ILE A 1 456 ? 42.101 -21.424 -13.275 1.00 90.44 456 ILE A CA 1
ATOM 3384 C C . ILE A 1 456 ? 40.995 -21.921 -12.330 1.00 90.44 456 ILE A C 1
ATOM 3386 O O . ILE A 1 456 ? 40.829 -23.127 -12.160 1.00 90.44 456 ILE A O 1
ATOM 3390 N N . VAL A 1 457 ? 40.190 -21.012 -11.767 1.00 89.44 457 VAL A N 1
ATOM 3391 C CA . VAL A 1 457 ? 39.070 -21.355 -10.869 1.00 89.44 457 VAL A CA 1
ATOM 3392 C C . VAL A 1 457 ? 37.705 -21.405 -11.571 1.00 89.44 457 VAL A C 1
ATOM 3394 O O . VAL A 1 457 ? 36.689 -21.629 -10.917 1.00 89.44 457 VAL A O 1
ATOM 3397 N N . ALA A 1 458 ? 37.660 -21.281 -12.905 1.00 89.81 458 ALA A N 1
ATOM 3398 C CA . ALA A 1 458 ? 36.428 -21.412 -13.694 1.00 89.81 458 ALA A CA 1
ATOM 3399 C C . ALA A 1 458 ? 35.634 -22.722 -13.478 1.00 89.81 458 ALA A C 1
ATOM 3401 O O . ALA A 1 458 ? 34.404 -22.664 -13.555 1.00 89.81 458 ALA A O 1
ATOM 3402 N N . PRO A 1 459 ? 36.245 -23.886 -13.153 1.00 90.81 459 PRO A N 1
ATOM 3403 C CA . PRO A 1 459 ? 35.482 -25.089 -12.813 1.00 90.81 459 PRO A CA 1
ATOM 3404 C C . PRO A 1 459 ? 34.504 -24.914 -11.638 1.00 90.81 459 PRO A C 1
ATOM 3406 O O . PRO A 1 459 ? 33.482 -25.595 -11.613 1.00 90.81 459 PRO A O 1
ATOM 3409 N N . ALA A 1 460 ? 34.759 -23.980 -10.711 1.00 87.38 460 ALA A N 1
ATOM 3410 C CA . ALA A 1 460 ? 33.874 -23.697 -9.576 1.00 87.38 460 ALA A CA 1
ATOM 3411 C C . ALA A 1 460 ? 32.593 -22.921 -9.961 1.00 87.38 460 ALA A C 1
ATOM 3413 O O . ALA A 1 460 ? 31.627 -22.920 -9.199 1.00 87.38 460 ALA A O 1
ATOM 3414 N N . SER A 1 461 ? 32.540 -22.283 -11.139 1.00 90.50 461 SER A N 1
ATOM 3415 C CA . SER A 1 461 ? 31.391 -21.461 -11.555 1.00 90.50 461 SER A CA 1
ATOM 3416 C C . SER A 1 461 ? 30.096 -22.265 -11.722 1.00 90.50 461 SER A C 1
ATOM 3418 O O . SER A 1 461 ? 29.033 -21.801 -11.315 1.00 90.50 461 SER A O 1
ATOM 3420 N N . ALA A 1 462 ? 30.148 -23.464 -12.315 1.00 89.94 462 ALA A N 1
ATOM 3421 C CA . ALA A 1 462 ? 28.940 -24.258 -12.564 1.00 89.94 462 ALA A CA 1
ATOM 3422 C C . ALA A 1 462 ? 28.346 -24.894 -11.283 1.00 89.94 462 ALA A C 1
ATOM 3424 O O . ALA A 1 462 ? 27.132 -24.777 -11.097 1.00 89.94 462 ALA A O 1
ATOM 3425 N N . PRO A 1 463 ? 29.141 -25.488 -10.367 1.00 89.44 463 PRO A N 1
ATOM 3426 C CA . PRO A 1 463 ? 28.659 -25.879 -9.039 1.00 89.44 463 PRO A CA 1
ATOM 3427 C C . PRO A 1 463 ? 28.097 -24.698 -8.238 1.00 89.44 463 PRO A C 1
ATOM 3429 O O . PRO A 1 463 ? 27.019 -24.814 -7.653 1.00 89.44 463 PRO A O 1
ATOM 3432 N N . LEU A 1 464 ? 28.759 -23.532 -8.281 1.00 89.38 464 LEU A N 1
ATOM 3433 C CA . LEU A 1 464 ? 28.247 -22.323 -7.636 1.00 89.38 464 LEU A CA 1
ATOM 3434 C C . LEU A 1 464 ? 26.878 -21.922 -8.203 1.00 89.38 464 LEU A C 1
ATOM 3436 O O . LEU A 1 464 ? 25.966 -21.680 -7.420 1.00 89.38 464 LEU A O 1
ATOM 3440 N N . ARG A 1 465 ? 26.674 -21.930 -9.530 1.00 92.94 465 ARG A N 1
ATOM 3441 C CA . ARG A 1 465 ? 25.352 -21.652 -10.128 1.00 92.94 465 ARG A CA 1
ATOM 3442 C C . ARG A 1 465 ? 24.268 -22.602 -9.613 1.00 92.94 465 ARG A C 1
ATOM 3444 O O . ARG A 1 465 ? 23.235 -22.127 -9.160 1.00 92.94 465 ARG A O 1
ATOM 3451 N N . GLN A 1 466 ? 24.529 -23.911 -9.579 1.00 91.31 466 GLN A N 1
ATOM 3452 C CA . GLN A 1 466 ? 23.585 -24.903 -9.031 1.00 91.31 466 GLN A CA 1
ATOM 3453 C C . GLN A 1 466 ? 23.253 -24.669 -7.547 1.00 91.31 466 GLN A C 1
ATOM 3455 O O . GLN A 1 466 ? 22.201 -25.089 -7.057 1.00 91.31 466 GLN A O 1
ATOM 3460 N N . MET A 1 467 ? 24.152 -24.023 -6.802 1.00 89.81 467 MET A N 1
ATOM 3461 C CA . MET A 1 467 ? 23.880 -23.572 -5.445 1.00 89.81 467 MET A CA 1
ATOM 3462 C C . MET A 1 467 ? 23.007 -22.310 -5.441 1.00 89.81 467 MET A C 1
ATOM 3464 O O . MET A 1 467 ? 21.941 -22.339 -4.830 1.00 89.81 467 MET A O 1
ATOM 3468 N N . LEU A 1 468 ? 23.390 -21.268 -6.187 1.00 92.25 468 LEU A N 1
ATOM 3469 C CA . LEU A 1 468 ? 22.645 -20.006 -6.292 1.00 92.25 468 LEU A CA 1
ATOM 3470 C C . LEU A 1 468 ? 21.216 -20.191 -6.838 1.00 92.25 468 LEU A C 1
ATOM 3472 O O . LEU A 1 468 ? 20.310 -19.475 -6.426 1.00 92.25 468 LEU A O 1
ATOM 3476 N N . ASP A 1 469 ? 20.981 -21.170 -7.714 1.00 92.06 469 ASP A N 1
ATOM 3477 C CA . ASP A 1 469 ? 19.647 -21.486 -8.243 1.00 92.06 469 ASP A CA 1
ATOM 3478 C C . ASP A 1 469 ? 18.669 -22.041 -7.195 1.00 92.06 469 ASP A C 1
ATOM 3480 O O . ASP A 1 469 ? 17.464 -22.068 -7.442 1.00 92.06 469 ASP A O 1
ATOM 3484 N N . ARG A 1 470 ? 19.169 -22.467 -6.028 1.00 92.56 470 ARG A N 1
ATOM 3485 C CA . ARG A 1 470 ? 18.361 -22.950 -4.897 1.00 92.56 470 ARG A CA 1
ATOM 3486 C C . ARG A 1 470 ? 18.106 -21.880 -3.831 1.00 92.56 470 ARG A C 1
ATOM 3488 O O . ARG A 1 470 ? 17.381 -22.166 -2.883 1.00 92.56 470 ARG A O 1
ATOM 3495 N N . LEU A 1 471 ? 18.707 -20.696 -3.968 1.00 92.44 471 LEU A N 1
ATOM 3496 C CA . LEU A 1 471 ? 18.571 -19.585 -3.026 1.00 92.44 471 LEU A CA 1
ATOM 3497 C C . LEU A 1 471 ? 17.548 -18.553 -3.501 1.00 92.44 471 LEU A C 1
ATOM 3499 O O . LEU A 1 471 ? 17.282 -18.404 -4.696 1.00 92.44 471 LEU A O 1
ATOM 3503 N N . HIS A 1 472 ? 17.019 -17.790 -2.552 1.00 91.19 472 HIS A N 1
ATOM 3504 C CA . HIS A 1 472 ? 16.131 -16.671 -2.802 1.00 91.19 472 HIS A CA 1
ATOM 3505 C C . HIS A 1 472 ? 16.924 -15.440 -3.243 1.00 91.19 472 HIS A C 1
ATOM 3507 O O . HIS A 1 472 ? 17.834 -14.962 -2.560 1.00 91.19 472 HIS A O 1
ATOM 3513 N N . PHE A 1 473 ? 16.514 -14.902 -4.387 1.00 92.81 473 PHE A N 1
ATOM 3514 C CA . PHE A 1 473 ? 17.022 -13.666 -4.960 1.00 92.81 473 PHE A CA 1
ATOM 3515 C C . PHE A 1 473 ? 15.871 -12.695 -5.213 1.00 92.81 473 PHE A C 1
ATOM 3517 O O . PHE A 1 473 ? 14.795 -13.096 -5.659 1.00 92.81 473 PHE A O 1
ATOM 3524 N N . THR A 1 474 ? 16.126 -11.410 -4.998 1.00 91.19 474 THR A N 1
ATOM 3525 C CA . THR A 1 474 ? 15.206 -10.303 -5.293 1.00 91.19 474 THR A CA 1
ATOM 3526 C C . THR A 1 474 ? 15.935 -9.177 -6.034 1.00 91.19 474 THR A C 1
ATOM 3528 O O . THR A 1 474 ? 17.149 -9.030 -5.877 1.00 91.19 474 THR A O 1
ATOM 3531 N N . PRO A 1 475 ? 15.237 -8.347 -6.833 1.00 90.50 475 PRO A N 1
ATOM 3532 C CA . PRO A 1 475 ? 15.848 -7.175 -7.456 1.00 90.50 475 PRO A CA 1
ATOM 3533 C C . PRO A 1 475 ? 16.469 -6.220 -6.415 1.00 90.50 475 PRO A C 1
ATOM 3535 O O . PRO A 1 475 ? 15.904 -6.058 -5.327 1.00 90.50 475 PRO A O 1
ATOM 3538 N N . PRO A 1 476 ? 17.596 -5.544 -6.716 1.00 92.38 476 PRO A N 1
ATOM 3539 C CA . PRO A 1 476 ? 18.250 -4.662 -5.757 1.00 92.38 476 PRO A CA 1
ATOM 3540 C C . PRO A 1 476 ? 17.379 -3.475 -5.340 1.00 92.38 476 PRO A C 1
ATOM 3542 O O . PRO A 1 476 ? 16.936 -2.681 -6.169 1.00 92.38 476 PRO A O 1
ATOM 3545 N N . THR A 1 477 ? 17.207 -3.297 -4.030 1.00 91.50 477 THR A N 1
ATOM 3546 C CA . THR A 1 477 ? 16.464 -2.160 -3.450 1.00 91.50 477 THR A CA 1
ATOM 3547 C C . THR A 1 477 ? 17.274 -0.861 -3.380 1.00 91.50 477 THR A C 1
ATOM 3549 O O . THR A 1 477 ? 16.725 0.203 -3.096 1.00 91.50 477 THR A O 1
ATOM 3552 N N . LEU A 1 478 ? 18.577 -0.930 -3.660 1.00 93.19 478 LEU A N 1
ATOM 3553 C CA . LEU A 1 478 ? 19.480 0.211 -3.802 1.00 93.19 478 LEU A CA 1
ATOM 3554 C C . LEU A 1 478 ? 20.612 -0.123 -4.790 1.00 93.19 478 LEU A C 1
ATOM 3556 O O . LEU A 1 478 ? 20.956 -1.299 -4.938 1.00 93.19 478 LEU A O 1
ATOM 3560 N N . PRO A 1 479 ? 21.203 0.876 -5.474 1.00 96.94 479 PRO A N 1
ATOM 3561 C CA . PRO A 1 479 ? 22.223 0.631 -6.485 1.00 96.94 479 PRO A CA 1
ATOM 3562 C C . PRO A 1 479 ? 23.476 -0.022 -5.896 1.00 96.94 479 PRO A C 1
ATOM 3564 O O . PRO A 1 479 ? 24.086 0.510 -4.963 1.00 96.94 479 PRO A O 1
ATOM 3567 N N . LEU A 1 480 ? 23.893 -1.138 -6.495 1.00 96.88 480 LEU A N 1
ATOM 3568 C CA . LEU A 1 480 ? 25.172 -1.781 -6.215 1.00 96.88 480 LEU A CA 1
ATOM 3569 C C . LEU A 1 480 ? 25.995 -2.008 -7.484 1.00 96.88 480 LEU A C 1
ATOM 3571 O O . LEU A 1 480 ? 25.436 -2.195 -8.565 1.00 96.88 480 LEU A O 1
ATOM 3575 N N . VAL A 1 481 ? 27.320 -1.977 -7.351 1.00 97.69 481 VAL A N 1
ATOM 3576 C CA . VAL A 1 481 ? 28.267 -2.098 -8.472 1.00 97.69 481 VAL A CA 1
ATOM 3577 C C . VAL A 1 481 ? 28.850 -3.509 -8.562 1.00 97.69 481 VAL A C 1
ATOM 3579 O O . VAL A 1 481 ? 29.326 -4.052 -7.564 1.00 97.69 481 VAL A O 1
ATOM 3582 N N . ALA A 1 482 ? 28.831 -4.074 -9.770 1.00 97.00 482 ALA A N 1
ATOM 3583 C CA . ALA A 1 482 ? 29.323 -5.407 -10.090 1.00 97.00 482 ALA A CA 1
ATOM 3584 C C . ALA A 1 482 ? 30.845 -5.445 -10.248 1.00 97.00 482 ALA A C 1
ATOM 3586 O O . ALA A 1 482 ? 31.435 -4.658 -10.987 1.00 97.00 482 ALA A O 1
ATOM 3587 N N . ASN A 1 483 ? 31.486 -6.420 -9.605 1.00 96.12 483 ASN A N 1
ATOM 3588 C CA . ASN A 1 483 ? 32.938 -6.618 -9.668 1.00 96.12 483 ASN A CA 1
ATOM 3589 C C . ASN A 1 483 ? 33.391 -7.054 -11.064 1.00 96.12 483 ASN A C 1
ATOM 3591 O O . ASN A 1 483 ? 34.484 -6.688 -11.487 1.00 96.12 483 ASN A O 1
ATOM 3595 N N . LEU A 1 484 ? 32.536 -7.804 -11.764 1.00 94.44 484 LEU A N 1
ATOM 3596 C CA . LEU A 1 484 ? 32.761 -8.320 -13.114 1.00 94.44 484 LEU A CA 1
ATOM 3597 C C . LEU A 1 484 ? 32.925 -7.203 -14.157 1.00 94.44 484 LEU A C 1
ATOM 3599 O O . LEU A 1 484 ? 33.791 -7.288 -15.024 1.00 94.44 484 LEU A O 1
ATOM 3603 N N . THR A 1 485 ? 32.080 -6.171 -14.091 1.00 94.75 485 THR A N 1
ATOM 3604 C CA . THR A 1 485 ? 31.992 -5.124 -15.123 1.00 94.75 485 THR A CA 1
ATOM 3605 C C . THR A 1 485 ? 32.511 -3.769 -14.657 1.00 94.75 485 THR A C 1
ATOM 3607 O O . THR A 1 485 ? 32.935 -2.975 -15.492 1.00 94.75 485 THR A O 1
ATOM 3610 N N . GLY A 1 486 ? 32.481 -3.477 -13.353 1.00 96.00 486 GLY A N 1
ATOM 3611 C CA . GLY A 1 486 ? 32.679 -2.132 -12.801 1.00 96.00 486 GLY A CA 1
ATOM 3612 C C . GLY A 1 486 ? 31.475 -1.198 -12.998 1.00 96.00 486 GLY A C 1
ATOM 3613 O O . GLY A 1 486 ? 31.578 -0.007 -12.707 1.00 96.00 486 GLY A O 1
ATOM 3614 N N . ASP A 1 487 ? 30.349 -1.719 -13.492 1.00 96.56 487 ASP A N 1
ATOM 3615 C CA . ASP A 1 487 ? 29.090 -0.996 -13.716 1.00 96.56 487 ASP A CA 1
ATOM 3616 C C . ASP A 1 487 ? 28.030 -1.419 -12.681 1.00 96.56 487 ASP A C 1
ATOM 3618 O O . ASP A 1 487 ? 28.250 -2.344 -11.898 1.00 96.56 487 ASP A O 1
ATOM 3622 N N . PHE A 1 488 ? 26.867 -0.763 -12.649 1.00 97.06 488 PHE A N 1
ATOM 3623 C CA . PHE A 1 488 ? 25.769 -1.187 -11.770 1.00 97.06 488 PHE A CA 1
ATOM 3624 C C . PHE A 1 488 ? 25.236 -2.585 -12.134 1.00 97.06 488 PHE A C 1
ATOM 3626 O O . PHE A 1 488 ? 25.224 -2.972 -13.303 1.00 97.06 488 PHE A O 1
ATOM 3633 N N . TYR A 1 489 ? 24.779 -3.330 -11.124 1.00 93.44 489 TYR A N 1
ATOM 3634 C CA . TYR A 1 489 ? 24.126 -4.629 -11.301 1.00 93.44 489 TYR A CA 1
ATOM 3635 C C . TYR A 1 489 ? 22.857 -4.536 -12.170 1.00 93.44 489 TYR A C 1
ATOM 3637 O O . TYR A 1 489 ? 22.153 -3.522 -12.122 1.00 93.44 489 TYR A O 1
ATOM 3645 N N . PRO A 1 490 ? 22.513 -5.607 -12.913 1.00 91.69 490 PRO A N 1
ATOM 3646 C CA . PRO A 1 490 ? 21.192 -5.751 -13.518 1.00 91.69 490 PRO A CA 1
ATOM 3647 C C . PRO A 1 490 ? 20.093 -5.891 -12.449 1.00 91.69 490 PRO A C 1
ATOM 3649 O O . PRO A 1 490 ? 20.358 -6.266 -11.307 1.00 91.69 490 PRO A O 1
ATOM 3652 N N . THR A 1 491 ? 18.844 -5.616 -12.833 1.00 87.19 491 THR A N 1
ATOM 3653 C CA . THR A 1 491 ? 17.654 -5.799 -11.979 1.00 87.19 491 THR A CA 1
ATOM 3654 C C . THR A 1 491 ? 17.077 -7.211 -12.026 1.00 87.19 491 THR A C 1
ATOM 3656 O O . THR A 1 491 ? 16.441 -7.636 -11.066 1.00 87.19 491 THR A O 1
ATOM 3659 N N . GLU A 1 492 ? 17.300 -7.934 -13.125 1.00 90.75 492 GLU A N 1
ATOM 3660 C CA . GLU A 1 492 ? 16.718 -9.257 -13.366 1.00 90.75 492 GLU A CA 1
ATOM 3661 C C . GLU A 1 492 ? 17.462 -10.347 -12.587 1.00 90.75 492 GLU A C 1
ATOM 3663 O O . GLU A 1 492 ? 18.682 -10.474 -12.706 1.00 90.75 492 GLU A O 1
ATOM 3668 N N . VAL A 1 493 ? 16.729 -11.177 -11.839 1.00 90.19 493 VAL A N 1
ATOM 3669 C CA . VAL A 1 493 ? 17.295 -12.202 -10.940 1.00 90.19 493 VAL A CA 1
ATOM 3670 C C . VAL A 1 493 ? 18.275 -13.148 -11.643 1.00 90.19 493 VAL A C 1
ATOM 3672 O O . VAL A 1 493 ? 19.376 -13.370 -11.142 1.00 90.19 493 VAL A O 1
ATOM 3675 N N . GLU A 1 494 ? 17.934 -13.665 -12.825 1.00 93.69 494 GLU A N 1
ATOM 3676 C CA . GLU A 1 494 ? 18.836 -14.572 -13.549 1.00 93.69 494 GLU A CA 1
ATOM 3677 C C . GLU A 1 494 ? 20.105 -13.864 -14.043 1.00 93.69 494 GLU A C 1
ATOM 3679 O O . GLU A 1 494 ? 21.189 -14.434 -13.958 1.00 93.69 494 GLU A O 1
ATOM 3684 N N . ALA A 1 495 ? 20.017 -12.589 -14.437 1.00 92.44 495 ALA A N 1
ATOM 3685 C CA . ALA A 1 495 ? 21.194 -11.806 -14.813 1.00 92.44 495 ALA A CA 1
ATOM 3686 C C . ALA A 1 495 ? 22.097 -11.497 -13.599 1.00 92.44 495 ALA A C 1
ATOM 3688 O O . ALA A 1 495 ? 23.319 -11.437 -13.737 1.00 92.44 495 ALA A O 1
ATOM 3689 N N . ILE A 1 496 ? 21.526 -11.343 -12.398 1.00 94.50 496 ILE A N 1
ATOM 3690 C CA . ILE A 1 496 ? 22.289 -11.226 -11.142 1.00 94.50 496 ILE A CA 1
ATOM 3691 C C . ILE A 1 496 ? 23.046 -12.534 -10.861 1.00 94.50 496 ILE A C 1
ATOM 3693 O O . ILE A 1 496 ? 24.241 -12.501 -10.559 1.00 94.50 496 ILE A O 1
ATOM 3697 N N . LYS A 1 497 ? 22.388 -13.692 -11.011 1.00 94.75 497 LYS A N 1
ATOM 3698 C CA . LYS A 1 497 ? 23.033 -15.008 -10.868 1.00 94.75 497 LYS A CA 1
ATOM 3699 C C . LYS A 1 497 ? 24.123 -15.241 -11.916 1.00 94.75 497 LYS A C 1
ATOM 3701 O O . LYS A 1 497 ? 25.186 -15.744 -11.559 1.00 94.75 497 LYS A O 1
ATOM 3706 N N . ASP A 1 498 ? 23.902 -14.845 -13.171 1.00 94.19 498 ASP A N 1
ATOM 3707 C CA . ASP A 1 498 ? 24.901 -14.926 -14.247 1.00 94.19 498 ASP A CA 1
ATOM 3708 C C . ASP A 1 498 ? 26.161 -14.109 -13.903 1.00 94.19 498 ASP A C 1
ATOM 3710 O O . ASP A 1 498 ? 27.285 -14.603 -14.042 1.00 94.19 498 ASP A O 1
ATOM 3714 N N . VAL A 1 499 ? 25.990 -12.885 -13.379 1.00 95.00 499 VAL A N 1
ATOM 3715 C CA . VAL A 1 499 ? 27.101 -12.043 -12.897 1.00 95.00 499 VAL A CA 1
ATOM 3716 C C . VAL A 1 499 ? 27.875 -12.741 -11.773 1.00 95.00 499 VAL A C 1
ATOM 3718 O O . VAL A 1 499 ? 29.105 -12.795 -11.826 1.00 95.00 499 VAL A O 1
ATOM 3721 N N . LEU A 1 500 ? 27.187 -13.324 -10.786 1.00 93.75 500 LEU A N 1
ATOM 3722 C CA . LEU A 1 500 ? 27.825 -14.003 -9.647 1.00 93.75 500 LEU A CA 1
ATOM 3723 C C . LEU A 1 500 ? 28.520 -15.315 -10.035 1.00 93.75 500 LEU A C 1
ATOM 3725 O O . LEU A 1 500 ? 29.609 -15.603 -9.535 1.00 93.75 500 LEU A O 1
ATOM 3729 N N . GLN A 1 501 ? 27.940 -16.077 -10.963 1.00 93.62 501 GLN A N 1
ATOM 3730 C CA . GLN A 1 501 ? 28.553 -17.265 -11.556 1.00 93.62 501 GLN A CA 1
ATOM 3731 C C . GLN A 1 501 ? 29.867 -16.919 -12.273 1.00 93.62 501 GLN A C 1
ATOM 3733 O O . GLN A 1 501 ? 30.854 -17.649 -12.147 1.00 93.62 501 GLN A O 1
ATOM 3738 N N . ALA A 1 502 ? 29.895 -15.815 -13.024 1.00 92.69 502 ALA A N 1
ATOM 3739 C CA . ALA A 1 502 ? 31.084 -15.360 -13.740 1.00 92.69 502 ALA A CA 1
ATOM 3740 C C . ALA A 1 502 ? 32.135 -14.710 -12.816 1.00 92.69 502 ALA A C 1
ATOM 3742 O O . ALA A 1 502 ? 33.335 -14.807 -13.090 1.00 92.69 502 ALA A O 1
ATOM 3743 N N . GLN A 1 503 ? 31.715 -14.078 -11.713 1.00 92.81 503 GLN A N 1
ATOM 3744 C CA . GLN A 1 503 ? 32.579 -13.301 -10.814 1.00 92.81 503 GLN A CA 1
ATOM 3745 C C . GLN A 1 503 ? 33.784 -14.080 -10.270 1.00 92.81 503 GLN A C 1
ATOM 3747 O O . GLN A 1 503 ? 34.893 -13.543 -10.234 1.00 92.81 503 GLN A O 1
ATOM 3752 N N . VAL A 1 504 ? 33.600 -15.344 -9.873 1.00 88.12 504 VAL A N 1
ATOM 3753 C CA . VAL A 1 504 ? 34.668 -16.143 -9.236 1.00 88.12 504 VAL A CA 1
ATOM 3754 C C . VAL A 1 504 ? 35.890 -16.356 -10.133 1.00 88.12 504 VAL A C 1
ATOM 3756 O O . VAL A 1 504 ? 37.010 -16.451 -9.631 1.00 88.12 504 VAL A O 1
ATOM 3759 N N . ALA A 1 505 ? 35.683 -16.378 -11.452 1.00 90.94 505 ALA A N 1
ATOM 3760 C CA . ALA A 1 505 ? 36.704 -16.639 -12.465 1.00 90.94 505 ALA A CA 1
ATOM 3761 C C . ALA A 1 505 ? 37.124 -15.387 -13.258 1.00 90.94 505 ALA A C 1
ATOM 3763 O O . ALA A 1 505 ? 37.908 -15.495 -14.203 1.00 90.94 505 ALA A O 1
ATOM 3764 N N . SER A 1 506 ? 36.615 -14.210 -12.879 1.00 93.06 506 SER A N 1
ATOM 3765 C CA . SER A 1 506 ? 36.793 -12.955 -13.620 1.00 93.06 506 SER A CA 1
ATOM 3766 C C . SER A 1 506 ? 37.481 -11.872 -12.779 1.00 93.06 506 SER A C 1
ATOM 3768 O O . SER A 1 506 ? 37.229 -11.812 -11.571 1.00 93.06 506 SER A O 1
ATOM 3770 N N . PRO A 1 507 ? 38.297 -10.987 -13.389 1.00 93.31 507 PRO A N 1
ATOM 3771 C CA . PRO A 1 507 ? 38.958 -9.885 -12.694 1.00 93.31 507 PRO A CA 1
ATOM 3772 C C . PRO A 1 507 ? 38.010 -8.941 -11.952 1.00 93.31 507 PRO A C 1
ATOM 3774 O O . PRO A 1 507 ? 36.946 -8.590 -12.458 1.00 93.31 507 PRO A O 1
ATOM 3777 N N . VAL A 1 508 ? 38.445 -8.448 -10.790 1.00 95.62 508 VAL A N 1
ATOM 3778 C CA . VAL A 1 508 ? 37.714 -7.432 -10.019 1.00 95.62 508 VAL A CA 1
ATOM 3779 C C . VAL A 1 508 ? 38.030 -6.023 -10.535 1.00 95.62 508 VAL A C 1
ATOM 3781 O O . VAL A 1 508 ? 39.131 -5.502 -10.330 1.00 95.62 508 VAL A O 1
ATOM 3784 N N . GLN A 1 509 ? 37.029 -5.387 -11.148 1.00 95.88 509 GLN A N 1
ATOM 3785 C CA . GLN A 1 509 ? 37.060 -4.042 -11.740 1.00 95.88 509 GLN A CA 1
ATOM 3786 C C . GLN A 1 509 ? 36.904 -2.919 -10.692 1.00 95.88 509 GLN A C 1
ATOM 3788 O O . GLN A 1 509 ? 36.025 -2.059 -10.795 1.00 95.88 509 GLN A O 1
ATOM 3793 N N . TRP A 1 510 ? 37.737 -2.924 -9.644 1.00 96.38 510 TRP A N 1
ATOM 3794 C CA . TRP A 1 510 ? 37.542 -2.050 -8.478 1.00 96.38 510 TRP A CA 1
ATOM 3795 C C . TRP A 1 510 ? 37.725 -0.553 -8.779 1.00 96.38 510 TRP A C 1
ATOM 3797 O O . TRP A 1 510 ? 36.875 0.244 -8.384 1.00 96.38 510 TRP A O 1
ATOM 3807 N N . VAL A 1 511 ? 38.777 -0.157 -9.514 1.00 96.31 511 VAL A N 1
ATOM 3808 C CA . VAL A 1 511 ? 38.980 1.254 -9.922 1.00 96.31 511 VAL A CA 1
ATOM 3809 C C . VAL A 1 511 ? 37.780 1.782 -10.710 1.00 96.31 511 VAL A C 1
ATOM 3811 O O . VAL A 1 511 ? 37.213 2.807 -10.331 1.00 96.31 511 VAL A O 1
ATOM 3814 N N . LYS A 1 512 ? 37.341 1.053 -11.747 1.00 97.06 512 LYS A N 1
ATOM 3815 C CA . LYS A 1 512 ? 36.174 1.441 -12.551 1.00 97.06 512 LYS A CA 1
ATOM 3816 C C . LYS A 1 512 ? 34.916 1.547 -11.687 1.00 97.06 512 LYS A C 1
ATOM 3818 O O . LYS A 1 512 ? 34.184 2.521 -11.808 1.00 97.06 512 LYS A O 1
ATOM 3823 N N . GLY A 1 513 ? 34.684 0.600 -10.777 1.00 97.69 513 GLY A N 1
ATOM 3824 C CA . GLY A 1 513 ? 33.516 0.640 -9.898 1.00 97.69 513 GLY A CA 1
ATOM 3825 C C . GLY A 1 513 ? 33.503 1.818 -8.916 1.00 97.69 513 GLY A C 1
ATOM 3826 O O . GLY A 1 513 ? 32.453 2.429 -8.708 1.00 97.69 513 GLY A O 1
ATOM 3827 N N . LEU A 1 514 ? 34.663 2.213 -8.378 1.00 97.75 514 LEU A N 1
ATOM 3828 C CA . LEU A 1 514 ? 34.785 3.455 -7.608 1.00 97.75 514 LEU A CA 1
ATOM 3829 C C . LEU A 1 514 ? 34.451 4.683 -8.467 1.00 97.75 514 LEU A C 1
ATOM 3831 O O . LEU A 1 514 ? 33.711 5.560 -8.017 1.00 97.75 514 LEU A O 1
ATOM 3835 N N . GLU A 1 515 ? 34.961 4.749 -9.699 1.00 97.62 515 GLU A N 1
ATOM 3836 C CA . GLU A 1 515 ? 34.669 5.843 -10.633 1.00 97.62 515 GLU A CA 1
ATOM 3837 C C . GLU A 1 515 ? 33.177 5.876 -11.023 1.00 97.62 515 GLU A C 1
ATOM 3839 O O . GLU A 1 515 ? 32.580 6.953 -11.021 1.00 97.62 515 GLU A O 1
ATOM 3844 N N . THR A 1 516 ? 32.524 4.725 -11.219 1.00 98.25 516 THR A N 1
ATOM 3845 C CA . THR A 1 516 ? 31.064 4.593 -11.399 1.00 98.25 516 THR A CA 1
ATOM 3846 C C . THR A 1 516 ? 30.287 5.191 -10.221 1.00 98.25 516 THR A C 1
ATOM 3848 O O . THR A 1 516 ? 29.391 6.013 -10.432 1.00 98.25 516 THR A O 1
ATOM 3851 N N . LEU A 1 517 ? 30.657 4.866 -8.975 1.00 97.81 517 LEU A N 1
ATOM 3852 C CA . LEU A 1 517 ? 30.043 5.459 -7.778 1.00 97.81 517 LEU A CA 1
ATOM 3853 C C . LEU A 1 517 ? 30.254 6.984 -7.711 1.00 97.81 517 LEU A C 1
ATOM 3855 O O . LEU A 1 517 ? 29.307 7.733 -7.453 1.00 97.81 517 LEU A O 1
ATOM 3859 N N . TYR A 1 518 ? 31.475 7.465 -7.970 1.00 97.25 518 TYR A N 1
ATOM 3860 C CA . TYR A 1 518 ? 31.794 8.899 -7.967 1.00 97.25 518 TYR A CA 1
ATOM 3861 C C . TYR A 1 518 ? 30.995 9.666 -9.031 1.00 97.25 518 TYR A C 1
ATOM 3863 O O . TYR A 1 518 ? 30.422 10.724 -8.744 1.00 97.25 518 TYR A O 1
ATOM 3871 N N . ASN A 1 519 ? 30.884 9.109 -10.238 1.00 96.00 519 ASN A N 1
ATOM 3872 C CA . ASN A 1 519 ? 30.099 9.669 -11.338 1.00 96.00 519 ASN A CA 1
ATOM 3873 C C . ASN A 1 519 ? 28.592 9.682 -11.022 1.00 96.00 519 ASN A C 1
ATOM 3875 O O . ASN A 1 519 ? 27.893 10.619 -11.400 1.00 96.00 519 ASN A O 1
ATOM 3879 N N . ALA A 1 520 ? 28.097 8.711 -10.247 1.00 95.88 520 ALA A N 1
ATOM 3880 C CA . ALA A 1 520 ? 26.711 8.654 -9.775 1.00 95.88 520 ALA A CA 1
ATOM 3881 C C . ALA A 1 520 ? 26.399 9.581 -8.569 1.00 95.88 520 ALA A C 1
ATOM 3883 O O . ALA A 1 520 ? 25.274 9.579 -8.040 1.00 95.88 520 ALA A O 1
ATOM 3884 N N . GLY A 1 521 ? 27.375 10.395 -8.147 1.00 95.69 521 GLY A N 1
ATOM 3885 C CA . GLY A 1 521 ? 27.239 11.445 -7.132 1.00 95.69 521 GLY A CA 1
ATOM 3886 C C . GLY A 1 521 ? 27.777 11.092 -5.742 1.00 95.69 521 GLY A C 1
ATOM 3887 O O . GLY A 1 521 ? 27.570 11.868 -4.807 1.00 95.69 521 GLY A O 1
ATOM 3888 N N . VAL A 1 522 ? 28.455 9.953 -5.572 1.00 97.00 522 VAL A N 1
ATOM 3889 C CA . VAL A 1 522 ? 29.097 9.596 -4.295 1.00 97.00 522 VAL A CA 1
ATOM 3890 C C . VAL A 1 522 ? 30.309 10.487 -4.045 1.00 97.00 522 VAL A C 1
ATOM 3892 O O . VAL A 1 522 ? 31.129 10.718 -4.935 1.00 97.00 522 VAL A O 1
ATOM 3895 N N . ARG A 1 523 ? 30.427 10.994 -2.817 1.00 95.06 523 ARG A N 1
ATOM 3896 C CA . ARG A 1 523 ? 31.594 11.760 -2.344 1.00 95.06 523 ARG A CA 1
ATOM 3897 C C . ARG A 1 523 ? 32.107 11.291 -0.990 1.00 95.06 523 ARG A C 1
ATOM 3899 O O . ARG A 1 523 ? 33.279 11.501 -0.688 1.00 95.06 523 ARG A O 1
ATOM 3906 N N . THR A 1 524 ? 31.273 10.602 -0.212 1.00 95.88 524 THR A N 1
ATOM 3907 C CA . THR A 1 524 ? 31.700 9.954 1.029 1.00 95.88 524 THR A CA 1
ATOM 3908 C C . THR A 1 524 ? 31.695 8.441 0.851 1.00 95.88 524 THR A C 1
ATOM 3910 O O . THR A 1 524 ? 30.662 7.843 0.565 1.00 95.88 524 THR A O 1
ATOM 3913 N N . PHE A 1 525 ? 32.857 7.820 1.031 1.00 97.69 525 PHE A N 1
ATOM 3914 C CA . PHE A 1 525 ? 33.065 6.379 0.933 1.00 97.69 525 PHE A CA 1
ATOM 3915 C C . PHE A 1 525 ? 33.415 5.830 2.319 1.00 97.69 525 PHE A C 1
ATOM 3917 O O . PHE A 1 525 ? 34.388 6.266 2.938 1.00 97.69 525 PHE A O 1
ATOM 3924 N N . LEU A 1 526 ? 32.633 4.879 2.822 1.00 98.00 526 LEU A N 1
ATOM 3925 C CA . LEU A 1 526 ? 32.845 4.258 4.128 1.00 98.00 526 LEU A CA 1
ATOM 3926 C C . LEU A 1 526 ? 33.187 2.780 3.947 1.00 98.00 526 LEU A C 1
ATOM 3928 O O . LEU A 1 526 ? 32.351 2.017 3.477 1.00 98.00 526 LEU A O 1
ATOM 3932 N N . GLU A 1 527 ? 34.389 2.368 4.347 1.00 98.19 527 GLU A N 1
ATOM 3933 C CA . GLU A 1 527 ? 34.718 0.945 4.472 1.00 98.19 527 GLU A CA 1
ATOM 3934 C C . GLU A 1 527 ? 33.977 0.367 5.684 1.00 98.19 527 GLU A C 1
ATOM 3936 O O . GLU A 1 527 ? 34.270 0.745 6.823 1.00 98.19 527 GLU A O 1
ATOM 3941 N N . VAL A 1 528 ? 32.988 -0.493 5.420 1.00 98.12 528 VAL A N 1
ATOM 3942 C CA . VAL A 1 528 ? 32.127 -1.142 6.419 1.00 98.12 528 VAL A CA 1
ATOM 3943 C C . VAL A 1 528 ? 32.581 -2.583 6.566 1.00 98.12 528 VAL A C 1
ATOM 3945 O O . VAL A 1 528 ? 32.112 -3.472 5.868 1.00 98.12 528 VAL A O 1
ATOM 3948 N N . GLY A 1 529 ? 33.547 -2.780 7.452 1.00 95.56 529 GLY A N 1
ATOM 3949 C CA . GLY A 1 529 ? 34.184 -4.067 7.678 1.00 95.56 529 GLY A CA 1
ATOM 3950 C C . GLY A 1 529 ? 35.512 -3.937 8.433 1.00 95.56 529 GLY A C 1
ATOM 3951 O O . GLY A 1 529 ? 35.876 -2.835 8.869 1.00 95.56 529 GLY A O 1
ATOM 3952 N N . PRO A 1 530 ? 36.241 -5.050 8.614 1.00 93.44 530 PRO A N 1
ATOM 3953 C CA . PRO A 1 530 ? 37.557 -5.074 9.249 1.00 93.44 530 PRO A CA 1
ATOM 3954 C C . PRO A 1 530 ? 38.680 -4.380 8.448 1.00 93.44 530 PRO A C 1
ATOM 3956 O O . PRO A 1 530 ? 38.788 -4.512 7.227 1.00 93.44 530 PRO A O 1
ATOM 3959 N N . LYS A 1 531 ? 39.610 -3.739 9.170 1.00 92.25 531 LYS A N 1
ATOM 3960 C CA . LYS A 1 531 ? 40.812 -3.039 8.659 1.00 92.25 531 LYS A CA 1
ATOM 3961 C C . LYS A 1 531 ? 40.492 -1.785 7.810 1.00 92.25 531 LYS A C 1
ATOM 3963 O O . LYS A 1 531 ? 39.794 -0.897 8.279 1.00 92.25 531 LYS A O 1
ATOM 3968 N N . ARG A 1 532 ? 41.213 -1.560 6.701 1.00 91.88 532 ARG A N 1
ATOM 3969 C CA . ARG A 1 532 ? 41.315 -0.238 6.034 1.00 91.88 532 ARG A CA 1
ATOM 3970 C C . ARG A 1 532 ? 41.717 -0.278 4.550 1.00 91.88 532 ARG A C 1
ATOM 3972 O O . ARG A 1 532 ? 42.302 0.688 4.047 1.00 91.88 532 ARG A O 1
ATOM 3979 N N . ALA A 1 533 ? 41.567 -1.429 3.899 1.00 90.94 533 ALA A N 1
ATOM 3980 C CA . ALA A 1 533 ? 42.099 -1.649 2.557 1.00 90.94 533 ALA A CA 1
ATOM 3981 C C . ALA A 1 533 ? 41.353 -0.797 1.522 1.00 90.94 533 ALA A C 1
ATOM 3983 O O . ALA A 1 533 ? 41.981 -0.063 0.757 1.00 90.94 533 ALA A O 1
ATOM 3984 N N . LEU A 1 534 ? 40.021 -0.822 1.561 1.00 96.19 534 LEU A N 1
ATOM 3985 C CA . LEU A 1 534 ? 39.171 -0.145 0.582 1.00 96.19 534 LEU A CA 1
ATOM 3986 C C . LEU A 1 534 ? 39.200 1.377 0.743 1.00 96.19 534 LEU A C 1
ATOM 3988 O O . LEU A 1 534 ? 39.244 2.103 -0.250 1.00 96.19 534 LEU A O 1
ATOM 3992 N N . ARG A 1 535 ? 39.296 1.875 1.980 1.00 94.50 535 ARG A N 1
ATOM 3993 C CA . ARG A 1 535 ? 39.604 3.278 2.277 1.00 94.50 535 ARG A CA 1
ATOM 3994 C C . ARG A 1 535 ? 40.955 3.677 1.685 1.00 94.50 535 ARG A C 1
ATOM 3996 O O . ARG A 1 535 ? 41.093 4.795 1.190 1.00 94.50 535 ARG A O 1
ATOM 4003 N N . GLY A 1 536 ? 41.956 2.800 1.757 1.00 93.12 536 GLY A N 1
ATOM 4004 C CA . GLY A 1 536 ? 43.260 3.009 1.125 1.00 93.12 536 GLY A CA 1
ATOM 4005 C C . GLY A 1 536 ? 43.130 3.182 -0.388 1.00 93.12 536 GLY A C 1
ATOM 4006 O O . GLY A 1 536 ? 43.598 4.182 -0.926 1.00 93.12 536 GLY A O 1
ATOM 4007 N N . PHE A 1 537 ? 42.418 2.266 -1.044 1.00 95.19 537 PHE A N 1
ATOM 4008 C CA . PHE A 1 537 ? 42.178 2.298 -2.489 1.00 95.19 537 PHE A CA 1
ATOM 4009 C C . PHE A 1 537 ? 41.392 3.540 -2.927 1.00 95.19 537 PHE A C 1
ATOM 4011 O O . PHE A 1 537 ? 41.810 4.222 -3.858 1.00 95.19 537 PHE A O 1
ATOM 4018 N N . ALA A 1 538 ? 40.324 3.909 -2.213 1.00 95.44 538 ALA A N 1
ATOM 4019 C CA . ALA A 1 538 ? 39.565 5.128 -2.494 1.00 95.44 538 ALA A CA 1
ATOM 4020 C C . ALA A 1 538 ? 40.424 6.404 -2.367 1.00 95.44 538 ALA A C 1
ATOM 4022 O O . ALA A 1 538 ? 40.298 7.308 -3.187 1.00 95.44 538 ALA A O 1
ATOM 4023 N N . ASN A 1 539 ? 41.335 6.478 -1.385 1.00 93.31 539 ASN A N 1
ATOM 4024 C CA . ASN A 1 539 ? 42.261 7.614 -1.250 1.00 93.31 539 ASN A CA 1
ATOM 4025 C C . ASN A 1 539 ? 43.305 7.696 -2.377 1.00 93.31 539 ASN A C 1
ATOM 4027 O O . ASN A 1 539 ? 43.774 8.795 -2.658 1.00 93.31 539 ASN A O 1
ATOM 4031 N N . ASP A 1 540 ? 43.702 6.567 -2.968 1.00 94.25 540 ASP A N 1
ATOM 4032 C CA . ASP A 1 540 ? 44.672 6.506 -4.070 1.00 94.25 540 ASP A CA 1
ATOM 4033 C C . ASP A 1 540 ? 44.010 6.841 -5.418 1.00 94.25 540 ASP A C 1
ATOM 4035 O O . ASP A 1 540 ? 44.486 7.713 -6.143 1.00 94.25 540 ASP A O 1
ATOM 4039 N N . VAL A 1 541 ? 42.853 6.233 -5.708 1.00 95.56 541 VAL A N 1
ATOM 4040 C CA . VAL A 1 541 ? 42.063 6.508 -6.923 1.00 95.56 541 VAL A CA 1
ATOM 4041 C C . VAL A 1 541 ? 41.603 7.965 -6.975 1.00 95.56 541 VAL A C 1
ATOM 4043 O O . VAL A 1 541 ? 41.668 8.588 -8.030 1.00 95.56 541 VAL A O 1
ATOM 4046 N N . PHE A 1 542 ? 41.198 8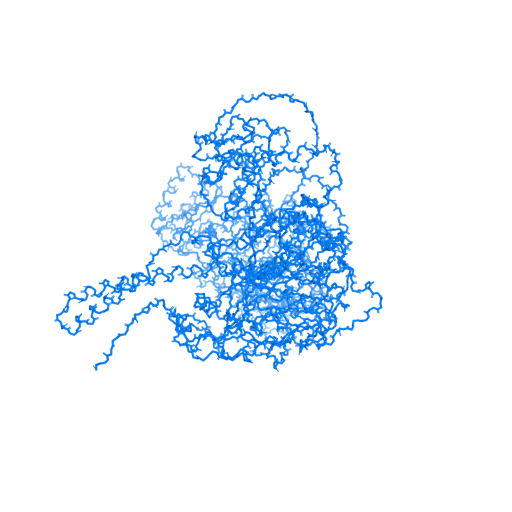.535 -5.838 1.00 94.75 542 PHE A N 1
ATOM 4047 C CA . PHE A 1 542 ? 40.725 9.918 -5.740 1.00 94.75 542 PHE A CA 1
ATOM 4048 C C . PHE A 1 542 ? 41.753 10.878 -5.126 1.00 94.75 542 PHE A C 1
ATOM 4050 O O . PHE A 1 542 ? 41.379 11.911 -4.571 1.00 94.75 542 PHE A O 1
ATOM 4057 N N . ALA A 1 543 ? 43.052 10.580 -5.231 1.00 88.38 543 ALA A N 1
ATOM 4058 C CA . ALA A 1 543 ? 44.112 11.428 -4.677 1.00 88.38 543 ALA A CA 1
ATOM 4059 C C . ALA A 1 543 ? 44.088 12.876 -5.217 1.00 88.38 543 ALA A C 1
ATOM 4061 O O . ALA A 1 543 ? 44.473 13.802 -4.501 1.00 88.38 543 ALA A O 1
ATOM 4062 N N . ASP A 1 544 ? 43.604 13.072 -6.450 1.00 86.12 544 ASP A N 1
ATOM 4063 C CA . ASP A 1 544 ? 43.429 14.373 -7.107 1.00 86.12 544 ASP A CA 1
ATOM 4064 C C . ASP A 1 544 ? 42.082 15.065 -6.800 1.00 86.12 544 ASP A C 1
ATOM 4066 O O . ASP A 1 544 ? 41.876 16.216 -7.189 1.00 86.12 544 ASP A O 1
ATOM 4070 N N . LYS A 1 545 ? 41.157 14.400 -6.092 1.00 87.31 545 LYS A N 1
ATOM 4071 C CA . LYS A 1 545 ? 39.802 14.902 -5.813 1.00 87.31 545 LYS A CA 1
ATOM 4072 C C . LYS A 1 545 ? 39.689 15.453 -4.391 1.00 87.31 545 LYS A C 1
ATOM 4074 O O . LYS A 1 545 ? 39.510 14.721 -3.420 1.00 87.31 545 LYS A O 1
ATOM 4079 N N . GLY A 1 546 ? 39.757 16.778 -4.269 1.00 81.81 546 GLY A N 1
ATOM 4080 C CA . GLY A 1 546 ? 39.612 17.480 -2.986 1.00 81.81 546 GLY A CA 1
ATOM 4081 C C . GLY A 1 546 ? 38.217 17.389 -2.348 1.00 81.81 546 GLY A C 1
ATOM 4082 O O . GLY A 1 546 ? 38.067 17.766 -1.189 1.00 81.81 546 GLY A O 1
ATOM 4083 N N . ASP A 1 547 ? 37.215 16.895 -3.080 1.00 86.12 547 ASP A N 1
ATOM 4084 C CA . ASP A 1 547 ? 35.824 16.744 -2.645 1.00 86.12 547 ASP A CA 1
ATOM 4085 C C . ASP A 1 547 ? 35.481 15.336 -2.115 1.00 86.12 547 ASP A C 1
ATOM 4087 O O . ASP A 1 547 ? 34.329 15.093 -1.762 1.00 86.12 547 ASP A O 1
ATOM 4091 N N . VAL A 1 548 ? 36.451 14.416 -2.018 1.00 91.62 548 VAL A N 1
ATOM 4092 C CA . VAL A 1 548 ? 36.226 13.035 -1.552 1.00 91.62 548 VAL A CA 1
ATOM 4093 C C . VAL A 1 548 ? 36.626 12.835 -0.088 1.00 91.62 548 VAL A C 1
ATOM 4095 O O . VAL A 1 548 ? 37.736 13.164 0.334 1.00 91.62 548 VAL A O 1
ATOM 4098 N N . LEU A 1 549 ? 35.735 12.207 0.685 1.00 92.06 549 LEU A N 1
ATOM 4099 C CA . LEU A 1 549 ? 35.991 11.737 2.046 1.00 92.06 549 LEU A CA 1
ATOM 4100 C C . LEU A 1 549 ? 35.968 10.205 2.092 1.00 92.06 549 LEU A C 1
ATOM 4102 O O . LEU A 1 549 ? 34.984 9.584 1.701 1.00 92.06 549 LEU A O 1
ATOM 4106 N N . ALA A 1 550 ? 37.026 9.594 2.629 1.00 94.88 550 ALA A N 1
ATOM 4107 C CA . ALA A 1 550 ? 37.119 8.146 2.802 1.00 94.88 550 ALA A CA 1
ATOM 4108 C C . ALA A 1 550 ? 37.330 7.775 4.283 1.00 94.88 550 ALA A C 1
ATOM 4110 O O . ALA A 1 550 ? 38.322 8.184 4.903 1.00 94.88 550 ALA A O 1
ATOM 4111 N N . LEU A 1 551 ? 36.411 6.985 4.840 1.00 96.06 551 LEU A N 1
ATOM 4112 C CA . LEU A 1 551 ? 36.321 6.573 6.249 1.00 96.06 551 LEU A CA 1
ATOM 4113 C C . LEU A 1 551 ? 36.419 5.040 6.393 1.00 96.06 551 LEU A C 1
ATOM 4115 O O . LEU A 1 551 ? 36.362 4.319 5.401 1.00 96.06 551 LEU A O 1
ATOM 4119 N N . LEU A 1 552 ? 36.577 4.544 7.625 1.00 96.31 552 LEU A N 1
ATOM 4120 C CA . LEU A 1 552 ? 36.565 3.112 7.959 1.00 96.31 552 LEU A CA 1
ATOM 4121 C C . LEU A 1 552 ? 35.834 2.866 9.289 1.00 96.31 552 LEU A C 1
ATOM 4123 O O . LEU A 1 552 ? 35.849 3.746 10.146 1.00 96.31 552 LEU A O 1
ATOM 4127 N N . THR A 1 553 ? 35.241 1.687 9.484 1.00 96.56 553 THR A N 1
ATOM 4128 C CA . THR A 1 553 ? 34.488 1.346 10.710 1.00 96.56 553 THR A CA 1
ATOM 4129 C C . THR A 1 553 ? 35.286 0.646 11.809 1.00 96.56 553 THR A C 1
ATOM 4131 O O . THR A 1 553 ? 34.910 0.751 12.972 1.00 96.56 553 THR A O 1
ATOM 4134 N N . ASN A 1 554 ? 36.351 -0.095 11.486 1.00 94.81 554 ASN A N 1
ATOM 4135 C CA . ASN A 1 554 ? 37.031 -0.973 12.446 1.00 94.81 554 ASN A CA 1
ATOM 4136 C C . ASN A 1 554 ? 38.524 -1.146 12.104 1.00 94.81 554 ASN A C 1
ATOM 4138 O O . ASN A 1 554 ? 38.858 -1.418 10.955 1.00 94.81 554 ASN A O 1
ATOM 4142 N N . HIS A 1 555 ? 39.438 -1.034 13.078 1.00 93.31 555 HIS A N 1
ATOM 4143 C CA . HIS A 1 555 ? 40.858 -1.303 12.828 1.00 93.31 555 HIS A CA 1
ATOM 4144 C C . HIS A 1 555 ? 41.619 -1.812 14.069 1.00 93.31 555 HIS A C 1
ATOM 4146 O O . HIS A 1 555 ? 41.736 -1.086 15.057 1.00 93.31 555 HIS A O 1
ATOM 4152 N N . PRO A 1 556 ? 42.283 -2.986 14.008 1.00 89.12 556 PRO A N 1
ATOM 4153 C CA . PRO A 1 556 ? 42.811 -3.665 15.198 1.00 89.12 556 PRO A CA 1
ATOM 4154 C C . PRO A 1 556 ? 43.868 -2.865 15.969 1.00 89.12 556 PRO A C 1
ATOM 4156 O O . PRO A 1 556 ? 43.923 -2.928 17.189 1.00 89.12 556 PRO A O 1
ATOM 4159 N N . LYS A 1 557 ? 44.704 -2.065 15.286 1.00 89.25 557 LYS A N 1
ATOM 4160 C CA . LYS A 1 557 ? 45.727 -1.235 15.963 1.00 89.25 557 LYS A CA 1
ATOM 4161 C C . LYS A 1 557 ? 45.189 0.061 16.584 1.00 89.25 557 LYS A C 1
ATOM 4163 O O . LYS A 1 557 ? 45.954 0.760 17.234 1.00 89.25 557 LYS A O 1
ATOM 4168 N N . GLN A 1 558 ? 43.942 0.432 16.298 1.00 87.88 558 GLN A N 1
ATOM 4169 C CA . GLN A 1 558 ? 43.308 1.652 16.817 1.00 87.88 558 GLN A CA 1
ATOM 4170 C C . GLN A 1 558 ? 42.239 1.344 17.880 1.00 87.88 558 GLN A C 1
ATOM 4172 O O . GLN A 1 558 ? 41.759 2.271 18.527 1.00 87.88 558 GLN A O 1
ATOM 4177 N N . GLY A 1 559 ? 41.903 0.064 18.080 1.00 91.00 559 GLY A N 1
ATOM 4178 C CA . GLY A 1 559 ? 40.751 -0.376 18.867 1.00 91.00 559 GLY A CA 1
ATOM 4179 C C . GLY A 1 559 ? 39.460 -0.310 18.052 1.00 91.00 559 GLY A C 1
ATOM 4180 O O . GLY A 1 559 ? 39.338 0.467 17.102 1.00 91.00 559 GLY A O 1
ATOM 4181 N N . GLU A 1 560 ? 38.469 -1.114 18.419 1.00 93.62 560 GLU A N 1
ATOM 4182 C CA . GLU A 1 560 ? 37.222 -1.181 17.653 1.00 93.62 560 GLU A CA 1
ATOM 4183 C C . GLU A 1 560 ? 36.310 -0.007 18.015 1.00 93.62 560 GLU A C 1
ATOM 4185 O O . GLU A 1 560 ? 35.760 0.660 17.136 1.00 93.62 560 GLU A O 1
ATOM 4190 N N . LEU A 1 561 ? 36.224 0.304 19.313 1.00 94.56 561 LEU A N 1
ATOM 4191 C CA . LEU A 1 561 ? 35.418 1.412 19.828 1.00 94.56 561 LEU A CA 1
ATOM 4192 C C . LEU A 1 561 ? 35.901 2.794 19.333 1.00 94.56 561 LEU A C 1
ATOM 4194 O O . LEU A 1 561 ? 35.046 3.589 18.928 1.00 94.56 561 LEU A O 1
ATOM 4198 N N . PRO A 1 562 ? 37.215 3.127 19.315 1.00 94.62 562 PRO A N 1
ATOM 4199 C CA . PRO A 1 562 ? 37.690 4.405 18.784 1.00 94.62 562 PRO A CA 1
ATOM 4200 C C . PRO A 1 562 ? 37.473 4.541 17.279 1.00 94.62 562 PRO A C 1
ATOM 4202 O O . PRO A 1 562 ? 36.942 5.564 16.850 1.00 94.62 562 PRO A O 1
ATOM 4205 N N . THR A 1 563 ? 37.813 3.529 16.472 1.00 94.94 563 THR A N 1
ATOM 4206 C CA . THR A 1 563 ? 37.628 3.611 15.015 1.00 94.94 563 THR A CA 1
ATOM 4207 C C . THR A 1 563 ? 36.150 3.721 14.640 1.00 94.94 563 THR A C 1
ATOM 4209 O O . THR A 1 563 ? 35.804 4.569 13.816 1.00 94.94 563 THR A O 1
ATOM 4212 N N . PHE A 1 564 ? 35.261 2.959 15.288 1.00 96.69 564 PHE A N 1
ATOM 4213 C CA . PHE A 1 564 ? 33.828 3.068 15.021 1.00 96.69 564 PHE A CA 1
ATOM 4214 C C . PHE A 1 564 ? 33.287 4.456 15.396 1.00 96.69 564 PHE A C 1
ATOM 4216 O O . PHE A 1 564 ? 32.605 5.090 14.592 1.00 96.69 564 PHE A O 1
ATOM 4223 N N . ASN A 1 565 ? 33.647 4.991 16.570 1.00 96.19 565 ASN A N 1
ATOM 4224 C CA . ASN A 1 565 ? 33.214 6.332 16.980 1.00 96.19 565 ASN A CA 1
ATOM 4225 C C . ASN A 1 565 ? 33.771 7.436 16.057 1.00 96.19 565 ASN A C 1
ATOM 4227 O O . ASN A 1 565 ? 33.067 8.393 15.740 1.00 96.19 565 ASN A O 1
ATOM 4231 N N . GLN A 1 566 ? 34.999 7.280 15.552 1.00 96.62 566 GLN A N 1
ATOM 4232 C CA . GLN A 1 566 ? 35.588 8.183 14.557 1.00 96.62 566 GLN A CA 1
ATOM 4233 C C . GLN A 1 566 ? 34.862 8.130 13.207 1.00 96.62 566 GLN A C 1
ATOM 4235 O O . GLN A 1 566 ? 34.711 9.176 12.574 1.00 96.62 566 GLN A O 1
ATOM 4240 N N . ALA A 1 567 ? 34.349 6.968 12.789 1.00 96.50 567 ALA A N 1
ATOM 4241 C CA . ALA A 1 567 ? 33.476 6.867 11.620 1.00 96.50 567 ALA A CA 1
ATOM 4242 C C . ALA A 1 567 ? 32.206 7.715 11.802 1.00 96.50 567 ALA A C 1
ATOM 4244 O O . ALA A 1 567 ? 31.870 8.507 10.921 1.00 96.50 567 ALA A O 1
ATOM 4245 N N . LEU A 1 568 ? 31.554 7.625 12.972 1.00 95.75 568 LEU A N 1
ATOM 4246 C CA . LEU A 1 568 ? 30.397 8.465 13.306 1.00 95.75 568 LEU A CA 1
ATOM 4247 C C . LEU A 1 568 ? 30.766 9.958 13.252 1.00 95.75 568 LEU A C 1
ATOM 4249 O O . LEU A 1 568 ? 30.067 10.734 12.604 1.00 95.75 568 LEU A O 1
ATOM 4253 N N . CYS A 1 569 ? 31.879 10.365 13.876 1.00 96.00 569 CYS A N 1
ATOM 4254 C CA . CYS A 1 569 ? 32.347 11.756 13.856 1.00 96.00 569 CYS A CA 1
ATOM 4255 C C . CYS A 1 569 ? 32.599 12.279 12.431 1.00 96.00 569 CYS A C 1
ATOM 4257 O O . CYS A 1 569 ? 32.189 13.395 12.110 1.00 96.00 569 CYS A O 1
ATOM 4259 N N . GLY A 1 570 ? 33.226 11.472 11.570 1.00 95.00 570 GLY A N 1
ATOM 4260 C CA . GLY A 1 570 ? 33.465 11.813 10.168 1.00 95.00 570 GLY A CA 1
ATOM 4261 C C . GLY A 1 570 ? 32.174 11.982 9.366 1.00 95.00 570 GLY A C 1
ATOM 4262 O O . GLY A 1 570 ? 32.032 12.966 8.642 1.00 95.00 570 GLY A O 1
ATOM 4263 N N . LEU A 1 571 ? 31.205 11.079 9.545 1.00 94.94 571 LEU A N 1
ATOM 4264 C CA . LEU A 1 571 ? 29.890 11.163 8.901 1.00 94.94 571 LEU A CA 1
ATOM 4265 C C . LEU A 1 571 ? 29.099 12.397 9.372 1.00 94.94 571 LEU A C 1
ATOM 4267 O O . LEU A 1 571 ? 28.547 13.121 8.544 1.00 94.94 571 LEU A O 1
ATOM 4271 N N . TYR A 1 572 ? 29.098 12.684 10.679 1.00 93.44 572 TYR A N 1
ATOM 4272 C CA . TYR A 1 572 ? 28.464 13.880 11.246 1.00 93.44 572 TYR A CA 1
ATOM 4273 C C . TYR A 1 572 ? 29.099 15.182 10.733 1.00 93.44 572 TYR A C 1
ATOM 4275 O O . TYR A 1 572 ? 28.383 16.121 10.384 1.00 93.44 572 TYR A O 1
ATOM 4283 N N . ALA A 1 573 ? 30.431 15.251 10.629 1.00 93.31 573 ALA A N 1
ATOM 4284 C CA . ALA A 1 573 ? 31.114 16.407 10.047 1.00 93.31 573 ALA A CA 1
ATOM 4285 C C . ALA A 1 573 ? 30.770 16.576 8.555 1.00 93.31 573 ALA A C 1
ATOM 4287 O O . ALA A 1 573 ? 30.480 17.688 8.107 1.00 93.31 573 ALA A O 1
ATOM 4288 N N . ALA A 1 574 ? 30.708 15.476 7.800 1.00 91.06 574 ALA A N 1
ATOM 4289 C CA . ALA A 1 574 ? 30.316 15.467 6.391 1.00 91.06 574 ALA A CA 1
ATOM 4290 C C . ALA A 1 574 ? 28.839 15.838 6.134 1.00 91.06 574 ALA A C 1
ATOM 4292 O O . ALA A 1 574 ? 28.475 16.048 4.981 1.00 91.06 574 ALA A O 1
ATOM 4293 N N . GLY A 1 575 ? 28.015 15.984 7.182 1.00 87.94 575 GLY A N 1
ATOM 4294 C CA . GLY A 1 575 ? 26.616 16.428 7.106 1.00 87.94 575 GLY A CA 1
ATOM 4295 C C . GLY A 1 575 ? 25.575 15.304 7.181 1.00 87.94 575 GLY A C 1
ATOM 4296 O O . GLY A 1 575 ? 24.378 15.585 7.156 1.00 87.94 575 GLY A O 1
ATOM 4297 N N . PHE A 1 576 ? 26.001 14.045 7.315 1.00 87.62 576 PHE A N 1
ATOM 4298 C CA . PHE A 1 576 ? 25.102 12.907 7.527 1.00 87.62 576 PHE A CA 1
ATOM 4299 C C . PHE A 1 576 ? 24.655 12.816 8.995 1.00 87.62 576 PHE A C 1
ATOM 4301 O O . PHE A 1 576 ? 25.217 13.448 9.889 1.00 87.62 576 PHE A O 1
ATOM 4308 N N . GLY A 1 577 ? 23.627 12.011 9.275 1.00 77.88 577 GLY A N 1
ATOM 4309 C CA . GLY A 1 577 ? 23.164 11.757 10.647 1.00 77.88 577 GLY A CA 1
ATOM 4310 C C . GLY A 1 577 ? 22.375 12.908 11.287 1.00 77.88 577 GLY A C 1
ATOM 4311 O O . GLY A 1 577 ? 21.803 12.729 12.367 1.00 77.88 577 GLY A O 1
ATOM 4312 N N . VAL A 1 578 ? 22.248 14.053 10.600 1.00 67.56 578 VAL A N 1
ATOM 4313 C CA . VAL A 1 578 ? 21.087 14.937 10.767 1.00 67.56 578 VAL A CA 1
ATOM 4314 C C . VAL A 1 578 ? 19.844 14.058 10.585 1.00 67.56 578 VAL A C 1
ATOM 4316 O O . VAL A 1 578 ? 19.730 13.415 9.543 1.00 67.56 578 VAL A O 1
ATOM 4319 N N . PRO A 1 579 ? 18.913 13.981 11.554 1.00 58.38 579 PRO A N 1
ATOM 4320 C CA . PRO A 1 579 ? 17.639 13.341 11.282 1.00 58.38 579 PRO A CA 1
ATOM 4321 C C . PRO A 1 579 ? 16.959 14.143 10.175 1.00 58.38 579 PRO A C 1
ATOM 4323 O O . PRO A 1 579 ? 16.686 15.338 10.361 1.00 58.38 579 PRO A O 1
ATOM 4326 N N . GLU A 1 580 ? 16.698 13.498 9.038 1.00 44.81 580 GLU A N 1
ATOM 4327 C CA . GLU A 1 580 ? 15.772 14.058 8.064 1.00 44.81 580 GLU A CA 1
ATOM 4328 C C . GLU A 1 580 ? 14.473 14.430 8.796 1.00 44.81 580 GLU A C 1
ATOM 4330 O O . GLU A 1 580 ? 14.050 13.699 9.707 1.00 44.81 580 GLU A O 1
ATOM 4335 N N . PRO A 1 581 ? 13.817 15.554 8.449 1.00 36.47 581 PRO A N 1
ATOM 4336 C CA . PRO A 1 581 ? 12.386 15.626 8.695 1.00 36.47 581 PRO A CA 1
ATOM 4337 C C . PRO A 1 581 ? 11.798 14.394 8.007 1.00 36.47 581 PRO A C 1
ATOM 4339 O O . PRO A 1 581 ? 12.008 14.224 6.810 1.00 36.47 581 PRO A O 1
ATOM 4342 N N . ALA A 1 582 ? 11.192 13.495 8.785 1.00 28.34 582 ALA A N 1
ATOM 4343 C CA . ALA A 1 582 ? 10.855 12.166 8.293 1.00 28.34 582 ALA A CA 1
ATOM 4344 C C . ALA A 1 582 ? 10.097 12.270 6.959 1.00 28.34 582 ALA A C 1
ATOM 4346 O O . ALA A 1 582 ? 9.103 13.004 6.911 1.00 28.34 582 ALA A O 1
ATOM 4347 N N . PRO A 1 583 ? 10.505 11.532 5.910 1.00 35.44 583 PRO A N 1
ATOM 4348 C CA . PRO A 1 583 ? 9.579 11.211 4.840 1.00 35.44 583 PRO A CA 1
ATOM 4349 C C . PRO A 1 583 ? 8.333 10.613 5.500 1.00 35.44 583 PRO A C 1
ATOM 4351 O O . PRO A 1 583 ? 8.454 9.705 6.329 1.00 35.44 583 PRO A O 1
ATOM 4354 N N . GLU A 1 584 ? 7.147 11.140 5.199 1.00 30.67 584 GLU A N 1
ATOM 4355 C CA . GLU A 1 584 ? 5.894 10.600 5.731 1.00 30.67 584 GLU A CA 1
ATOM 4356 C C . GLU A 1 584 ? 5.606 9.215 5.129 1.00 30.67 584 GLU A C 1
ATOM 4358 O O . GLU A 1 584 ? 4.798 9.086 4.220 1.00 30.67 584 GLU A O 1
ATOM 4363 N N . ILE A 1 585 ? 6.238 8.166 5.659 1.00 31.39 585 ILE A N 1
ATOM 4364 C CA . ILE A 1 585 ? 5.777 6.772 5.606 1.00 31.39 585 ILE A CA 1
ATOM 4365 C C . ILE A 1 585 ? 6.135 6.118 6.948 1.00 31.39 585 ILE A C 1
ATOM 4367 O O . ILE A 1 585 ? 7.216 6.321 7.502 1.00 31.39 585 ILE A O 1
ATOM 4371 N N . ARG A 1 586 ? 5.192 5.354 7.509 1.00 33.53 586 ARG A N 1
ATOM 4372 C CA . ARG A 1 586 ? 5.232 4.871 8.893 1.00 33.53 586 ARG A CA 1
ATOM 4373 C C . ARG A 1 586 ? 4.700 3.447 8.979 1.00 33.53 586 ARG A C 1
ATOM 4375 O O . ARG A 1 586 ? 3.488 3.274 9.018 1.00 33.53 586 ARG A O 1
ATOM 4382 N N . GLU A 1 587 ? 5.579 2.462 9.135 1.00 31.59 587 GLU A N 1
ATOM 4383 C CA . GLU A 1 587 ? 5.179 1.130 9.599 1.00 31.59 587 GLU A CA 1
ATOM 4384 C C . GLU A 1 587 ? 6.358 0.337 10.171 1.00 31.59 587 GLU A C 1
ATOM 4386 O O . GLU A 1 587 ? 7.460 0.418 9.638 1.00 31.59 587 GLU A O 1
ATOM 4391 N N . LEU A 1 588 ? 6.115 -0.392 11.268 1.00 28.11 588 LEU A N 1
ATOM 4392 C CA . LEU A 1 588 ? 7.037 -1.339 11.907 1.00 28.11 588 LEU A CA 1
ATOM 4393 C C . LEU A 1 588 ? 6.235 -2.339 12.785 1.00 28.11 588 LEU A C 1
ATOM 4395 O O . LEU A 1 588 ? 5.576 -1.897 13.733 1.00 28.11 588 LEU A O 1
ATOM 4399 N N . PRO A 1 589 ? 6.261 -3.656 12.500 1.00 28.47 589 PRO A N 1
ATOM 4400 C CA . PRO A 1 589 ? 5.737 -4.725 13.379 1.00 28.47 589 PRO A CA 1
ATOM 4401 C C . PRO A 1 589 ? 6.847 -5.247 14.362 1.00 28.47 589 PRO A C 1
ATOM 4403 O O . PRO A 1 589 ? 7.895 -4.619 14.414 1.00 28.47 589 PRO A O 1
ATOM 4406 N N . VAL A 1 590 ? 6.821 -6.375 15.114 1.00 28.69 590 VAL A N 1
ATOM 4407 C CA . VAL A 1 590 ? 5.833 -7.096 15.978 1.00 28.69 590 VAL A CA 1
ATOM 4408 C C . VAL A 1 590 ? 6.445 -8.433 16.521 1.00 28.69 590 VAL A C 1
ATOM 4410 O O . VAL A 1 590 ? 7.030 -9.190 15.757 1.00 28.69 590 VAL A O 1
ATOM 4413 N N . THR A 1 591 ? 6.203 -8.772 17.808 1.00 31.05 591 THR A N 1
ATOM 4414 C CA . THR A 1 591 ? 6.280 -10.119 18.496 1.00 31.05 591 THR A CA 1
ATOM 4415 C C . THR A 1 591 ? 7.627 -10.848 18.784 1.00 31.05 591 THR A C 1
ATOM 4417 O O . THR A 1 591 ? 8.587 -10.649 18.059 1.00 31.05 591 THR A O 1
ATOM 4420 N N . ALA A 1 592 ? 7.772 -11.763 19.783 1.00 28.05 592 ALA A N 1
ATOM 4421 C CA . ALA A 1 592 ? 7.028 -12.018 21.056 1.00 28.05 592 ALA A CA 1
ATOM 4422 C C . ALA A 1 592 ? 7.809 -12.876 22.141 1.00 28.05 592 ALA A C 1
ATOM 4424 O O . ALA A 1 592 ? 8.857 -12.392 22.553 1.00 28.05 592 ALA A O 1
ATOM 4425 N N . PRO A 1 593 ? 7.324 -13.999 22.760 1.00 37.94 593 PRO A N 1
ATOM 4426 C CA . PRO A 1 593 ? 6.984 -14.001 24.208 1.00 37.94 593 PRO A CA 1
ATOM 4427 C C . PRO A 1 593 ? 7.426 -15.213 25.087 1.00 37.94 593 PRO A C 1
ATOM 4429 O O . PRO A 1 593 ? 7.735 -16.281 24.574 1.00 37.94 593 PRO A O 1
ATOM 4432 N N . ALA A 1 594 ? 7.282 -15.089 26.422 1.00 24.73 594 ALA A N 1
ATOM 4433 C CA . ALA A 1 594 ? 6.937 -16.135 27.430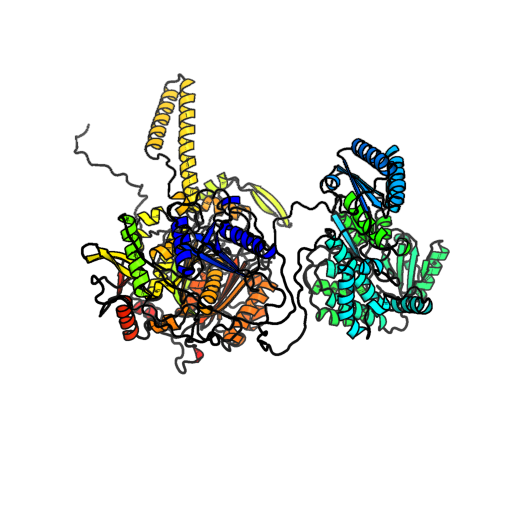 1.00 24.73 594 ALA A CA 1
ATOM 4434 C C . ALA A 1 594 ? 6.930 -15.496 28.849 1.00 24.73 594 ALA A C 1
ATOM 4436 O O . ALA A 1 594 ? 7.584 -14.473 29.019 1.00 24.73 594 ALA A O 1
ATOM 4437 N N . ALA A 1 595 ? 6.321 -15.990 29.940 1.00 26.11 595 ALA A N 1
ATOM 4438 C CA . ALA A 1 595 ? 5.155 -16.842 30.278 1.00 26.11 595 ALA A CA 1
ATOM 4439 C C . ALA A 1 595 ? 4.895 -16.609 31.813 1.00 26.11 595 ALA A C 1
ATOM 4441 O O . ALA A 1 595 ? 5.783 -16.087 32.481 1.00 26.11 595 ALA A O 1
ATOM 4442 N N . VAL A 1 596 ? 3.732 -16.860 32.445 1.00 22.70 596 VAL A N 1
ATOM 4443 C CA . VAL A 1 596 ? 3.401 -18.083 33.237 1.00 22.70 596 VAL A CA 1
ATOM 4444 C C . VAL A 1 596 ? 2.233 -17.783 34.237 1.00 22.70 596 VAL A C 1
ATOM 4446 O O . VAL A 1 596 ? 2.178 -16.705 34.813 1.00 22.70 596 VAL A O 1
ATOM 4449 N N . SER A 1 597 ? 1.342 -18.774 34.447 1.00 22.05 597 SER A N 1
ATOM 4450 C CA . SER A 1 597 ? 0.401 -19.077 35.574 1.00 22.05 597 SER A CA 1
ATOM 4451 C C . SER A 1 597 ? -0.620 -18.081 36.199 1.00 22.05 597 SER A C 1
ATOM 4453 O O . SER A 1 597 ? -0.280 -17.088 36.830 1.00 22.05 597 SER A O 1
ATOM 4455 N N . THR A 1 598 ? -1.878 -18.552 36.202 1.00 25.72 598 THR A N 1
ATOM 4456 C CA . THR A 1 598 ? -3.049 -18.362 37.118 1.00 25.72 598 THR A CA 1
ATOM 4457 C C . THR A 1 598 ? -2.752 -18.544 38.634 1.00 25.72 598 THR A C 1
ATOM 4459 O O . THR A 1 598 ? -1.749 -19.214 38.887 1.00 25.72 598 THR A O 1
ATOM 4462 N N . PRO A 1 599 ? -3.601 -18.138 39.640 1.00 30.31 599 PRO A N 1
ATOM 4463 C CA . PRO A 1 599 ? -5.086 -18.301 39.664 1.00 30.31 599 PRO A CA 1
ATOM 4464 C C . PRO A 1 599 ? -5.991 -17.329 40.505 1.00 30.31 599 PRO A C 1
ATOM 4466 O O . PRO A 1 599 ? -5.505 -16.441 41.186 1.00 30.31 599 PRO A O 1
ATOM 4469 N N . ALA A 1 600 ? -7.322 -17.572 40.416 1.00 22.78 600 ALA A N 1
ATOM 4470 C CA . ALA A 1 600 ? -8.479 -17.398 41.352 1.00 22.78 600 ALA A CA 1
ATOM 4471 C C . ALA A 1 600 ? -8.442 -16.427 42.575 1.00 22.78 600 ALA A C 1
ATOM 4473 O O . ALA A 1 600 ? -7.421 -16.275 43.224 1.00 22.78 600 ALA A O 1
ATOM 4474 N N . GLY A 1 601 ? -9.559 -15.847 43.063 1.00 23.27 601 GLY A N 1
ATOM 4475 C CA . GLY A 1 601 ? -10.995 -15.962 42.722 1.00 23.27 601 GLY A CA 1
ATOM 4476 C C . GLY A 1 601 ? -11.920 -15.351 43.817 1.00 23.27 601 GLY A C 1
ATOM 4477 O O . GLY A 1 601 ? -11.414 -14.837 44.808 1.00 23.27 601 GLY A O 1
ATOM 4478 N N . ASN A 1 602 ? -13.252 -15.480 43.658 1.00 21.73 602 ASN A N 1
ATOM 4479 C CA . ASN A 1 602 ? -14.373 -15.016 44.530 1.00 21.73 602 ASN A CA 1
ATOM 4480 C C . ASN A 1 602 ? -14.662 -13.484 44.528 1.00 21.73 602 ASN A C 1
ATOM 4482 O O . ASN A 1 602 ? -13.735 -12.711 44.721 1.00 21.73 602 ASN A O 1
ATOM 4486 N N . VAL A 1 603 ? -15.854 -12.903 44.265 1.00 25.59 603 VAL A N 1
ATOM 4487 C CA . VAL A 1 603 ? -17.316 -13.244 44.280 1.00 25.59 603 VAL A CA 1
ATOM 4488 C C . VAL A 1 603 ? -18.076 -12.616 45.472 1.00 25.59 603 VAL A C 1
ATOM 4490 O O . VAL A 1 603 ? -17.594 -12.684 46.596 1.00 25.59 603 VAL A O 1
ATOM 4493 N N . ALA A 1 604 ? -19.299 -12.118 45.184 1.00 23.91 604 ALA A N 1
ATOM 4494 C CA . ALA A 1 604 ? -20.360 -11.587 46.076 1.00 23.91 604 ALA A CA 1
ATOM 4495 C C . ALA A 1 604 ? -20.257 -10.087 46.471 1.00 23.91 604 ALA A C 1
ATOM 4497 O O . ALA A 1 604 ? -19.160 -9.591 46.692 1.00 23.91 604 ALA A O 1
ATOM 4498 N N . THR A 1 605 ? -21.337 -9.287 46.578 1.00 23.36 605 THR A N 1
ATOM 4499 C CA . THR A 1 605 ? -22.776 -9.449 46.215 1.00 23.36 605 THR A CA 1
ATOM 4500 C C . THR A 1 605 ? -23.460 -8.068 46.123 1.00 23.36 605 THR A C 1
ATOM 4502 O O . THR A 1 605 ? -23.073 -7.147 46.836 1.00 23.36 605 THR A O 1
ATOM 4505 N N . THR A 1 606 ? -24.506 -7.939 45.298 1.00 29.83 606 THR A N 1
ATOM 4506 C CA . THR A 1 606 ? -25.430 -6.780 45.211 1.00 29.83 606 THR A CA 1
ATOM 4507 C C . THR A 1 606 ? -26.307 -6.615 46.465 1.00 29.83 606 THR A C 1
ATOM 4509 O O . THR A 1 606 ? -26.526 -7.598 47.176 1.00 29.83 606 THR A O 1
ATOM 4512 N N . PRO A 1 607 ? -26.856 -5.405 46.729 1.00 25.42 607 PRO A N 1
ATOM 4513 C CA . PRO A 1 607 ? -28.323 -5.285 46.625 1.00 25.42 607 PRO A CA 1
ATOM 4514 C C . PRO A 1 607 ? -28.909 -3.915 46.185 1.00 25.42 607 PRO A C 1
ATOM 4516 O O . PRO A 1 607 ? -28.478 -2.855 46.621 1.00 25.42 607 PRO A O 1
ATOM 4519 N N . GLU A 1 608 ? -29.982 -4.032 45.394 1.00 22.14 608 GLU A N 1
ATOM 4520 C CA . GLU A 1 608 ? -31.267 -3.291 45.383 1.00 22.14 608 GLU A CA 1
ATOM 4521 C C . GLU A 1 608 ? -31.398 -1.752 45.260 1.00 22.14 608 GLU A C 1
ATOM 4523 O O . GLU A 1 608 ? -30.688 -0.934 45.834 1.00 22.14 608 GLU A O 1
ATOM 4528 N N . VAL A 1 609 ? -32.445 -1.383 44.507 1.00 26.64 609 VAL A N 1
ATOM 4529 C CA . VAL A 1 609 ? -32.799 -0.043 44.011 1.00 26.64 609 VAL A CA 1
ATOM 4530 C C . VAL A 1 609 ? -34.066 0.481 44.705 1.00 26.64 609 VAL A C 1
ATOM 4532 O O . VAL A 1 609 ? -34.980 -0.288 45.001 1.00 26.64 609 VAL A O 1
ATOM 4535 N N . LYS A 1 610 ? -34.180 1.806 44.881 1.00 21.44 610 LYS A N 1
ATOM 4536 C CA . LYS A 1 610 ? -35.451 2.503 45.167 1.00 21.44 610 LYS A CA 1
ATOM 4537 C C . LYS A 1 610 ? -35.703 3.642 44.173 1.00 21.44 610 LYS A C 1
ATOM 4539 O O . LYS A 1 610 ? -34.776 4.179 43.581 1.00 21.44 610 LYS A O 1
ATOM 4544 N N . THR A 1 611 ? -36.978 3.957 43.960 1.00 24.62 611 THR A N 1
ATOM 4545 C CA . THR A 1 611 ? -37.502 4.574 42.728 1.00 24.62 611 THR A CA 1
ATOM 4546 C C . THR A 1 611 ? -38.138 5.959 42.905 1.00 24.62 611 THR A C 1
ATOM 4548 O O . THR A 1 611 ? -38.907 6.126 43.849 1.00 24.62 611 THR A O 1
ATOM 4551 N N . MET A 1 612 ? -38.014 6.804 41.859 1.00 28.89 612 MET A N 1
ATOM 4552 C CA . MET A 1 612 ? -38.962 7.874 41.435 1.00 28.89 612 MET A CA 1
ATOM 4553 C C . MET A 1 612 ? -39.028 9.138 42.342 1.00 28.89 612 MET A C 1
ATOM 4555 O O . MET A 1 612 ? -38.765 9.013 43.535 1.00 28.89 612 MET A O 1
ATOM 4559 N N . PRO A 1 613 ? -39.358 10.361 41.830 1.00 29.66 613 PRO A N 1
ATOM 4560 C CA . PRO A 1 613 ? -40.380 10.640 40.803 1.00 29.66 613 PRO A CA 1
ATOM 4561 C C . PRO A 1 613 ? -40.028 11.654 39.681 1.00 29.66 613 PRO A C 1
ATOM 4563 O O . PRO A 1 613 ? -38.910 12.141 39.559 1.00 29.66 613 PRO A O 1
ATOM 4566 N N . GLN A 1 614 ? -41.023 11.915 38.821 1.00 30.52 614 GLN A N 1
ATOM 4567 C CA . GLN A 1 614 ? -40.933 12.550 37.495 1.00 30.52 614 GLN A CA 1
ATOM 4568 C C . GLN A 1 614 ? -41.279 14.055 37.474 1.00 30.52 614 GLN A C 1
ATOM 4570 O O . GLN A 1 614 ? -42.082 14.525 38.279 1.00 30.52 614 GLN A O 1
ATOM 4575 N N . SER A 1 615 ? -40.827 14.765 36.432 1.00 26.59 615 SER A N 1
ATOM 4576 C CA . SER A 1 615 ? -41.551 15.906 35.840 1.00 26.59 615 SER A CA 1
ATOM 4577 C C . SER A 1 615 ? -41.341 15.957 34.310 1.00 26.59 615 SER A C 1
ATOM 4579 O O . SER A 1 615 ? -40.589 15.152 33.759 1.00 26.59 615 SER A O 1
ATOM 4581 N N . ASN A 1 616 ? -42.119 16.783 33.600 1.00 33.31 616 ASN A N 1
ATOM 4582 C CA . ASN A 1 616 ? -42.455 16.566 32.183 1.00 33.31 616 ASN A CA 1
ATOM 4583 C C . ASN A 1 616 ? -41.577 17.322 31.176 1.00 33.31 616 ASN A C 1
ATOM 4585 O O . ASN A 1 616 ? -41.454 18.539 31.276 1.00 33.31 616 ASN A O 1
ATOM 4589 N N . ASP A 1 617 ? -41.175 16.638 30.098 1.00 38.66 617 ASP A N 1
ATOM 4590 C CA . ASP A 1 617 ? -40.892 17.282 28.809 1.00 38.66 617 ASP A CA 1
ATOM 4591 C C . ASP A 1 617 ? -41.302 16.373 27.627 1.00 38.66 617 ASP A C 1
ATOM 4593 O O . ASP A 1 617 ? -40.912 15.203 27.552 1.00 38.66 617 ASP A O 1
ATOM 4597 N N . GLN A 1 618 ? -42.152 16.865 26.718 1.00 34.94 618 GLN A N 1
ATOM 4598 C CA . GLN A 1 618 ? -42.905 16.011 25.776 1.00 34.94 618 GLN A CA 1
ATOM 4599 C C . GLN A 1 618 ? -42.063 15.441 24.625 1.00 34.94 618 GLN A C 1
ATOM 4601 O O . GLN A 1 618 ? -42.371 14.359 24.118 1.00 34.94 618 GLN A O 1
ATOM 4606 N N . LEU A 1 619 ? -40.984 16.120 24.225 1.00 34.31 619 LEU A N 1
ATOM 4607 C CA . LEU A 1 619 ? -40.058 15.583 23.222 1.00 34.31 619 LEU A CA 1
ATOM 4608 C C . LEU A 1 619 ? -39.184 14.468 23.824 1.00 34.31 619 LEU A C 1
ATOM 4610 O O . LEU A 1 619 ? -38.964 13.439 23.183 1.00 34.31 619 LEU A O 1
ATOM 4614 N N . GLY A 1 620 ? -38.782 14.636 25.089 1.00 35.44 620 GLY A N 1
ATOM 4615 C CA . GLY A 1 620 ? -38.124 13.601 25.886 1.00 35.44 620 GLY A CA 1
ATOM 4616 C C . GLY A 1 620 ? -39.029 12.391 26.119 1.00 35.44 620 GLY A C 1
ATOM 4617 O O . GLY A 1 620 ? -38.581 11.264 25.957 1.00 35.44 620 GLY A O 1
ATOM 4618 N N . GLN A 1 621 ? -40.324 12.594 26.390 1.00 35.81 621 GLN A N 1
ATOM 4619 C CA . GLN A 1 621 ? -41.289 11.495 26.537 1.00 35.81 621 GLN A CA 1
ATOM 4620 C C . GLN A 1 621 ? -41.499 10.688 25.248 1.00 35.81 621 GLN A C 1
ATOM 4622 O O . GLN A 1 621 ? -41.654 9.474 25.330 1.00 35.81 621 GLN A O 1
ATOM 4627 N N . LEU A 1 622 ? -41.462 11.305 24.061 1.00 34.94 622 LEU A N 1
ATOM 4628 C CA . LEU A 1 622 ? -41.551 10.567 22.792 1.00 34.94 622 LEU A CA 1
ATOM 4629 C C . LEU A 1 622 ? -40.300 9.718 22.515 1.00 34.94 622 LEU A C 1
ATOM 4631 O O . LEU A 1 622 ? -40.422 8.596 22.020 1.00 34.94 622 LEU A O 1
ATOM 4635 N N . LEU A 1 623 ? -39.112 10.219 22.866 1.00 36.12 623 LEU A N 1
ATOM 4636 C CA . LEU A 1 623 ? -37.861 9.464 22.760 1.00 36.12 623 LEU A CA 1
ATOM 4637 C C . LEU A 1 623 ? -37.791 8.349 23.824 1.00 36.12 623 LEU A C 1
ATOM 4639 O O . LEU A 1 623 ? -37.463 7.207 23.510 1.00 36.12 623 LEU A O 1
ATOM 4643 N N . ALA A 1 624 ? -38.206 8.648 25.057 1.00 37.72 624 ALA A N 1
ATOM 4644 C CA . ALA A 1 624 ? -38.283 7.697 26.161 1.00 37.72 624 ALA A CA 1
ATOM 4645 C C . ALA A 1 624 ? -39.345 6.608 25.938 1.00 37.72 624 ALA A C 1
ATOM 4647 O O . ALA A 1 624 ? -39.115 5.469 26.325 1.00 37.72 624 ALA A O 1
ATOM 4648 N N . GLN A 1 625 ? -40.471 6.897 25.274 1.00 35.44 625 GLN A N 1
ATOM 4649 C CA . GLN A 1 625 ? -41.453 5.873 24.888 1.00 35.44 625 GLN A CA 1
ATOM 4650 C C . GLN A 1 625 ? -40.910 4.929 23.808 1.00 35.44 625 GLN A C 1
ATOM 4652 O O . GLN A 1 625 ? -41.179 3.730 23.869 1.00 35.44 625 GLN A O 1
ATOM 4657 N N . ALA A 1 626 ? -40.109 5.427 22.859 1.00 34.66 626 ALA A N 1
ATOM 4658 C CA . ALA A 1 626 ? -39.414 4.571 21.896 1.00 34.66 626 ALA A CA 1
ATOM 4659 C C . ALA A 1 626 ? -38.360 3.681 22.588 1.00 34.66 626 ALA A C 1
ATOM 4661 O O . ALA A 1 626 ? -38.299 2.478 22.333 1.00 34.66 626 ALA A O 1
ATOM 4662 N N . LEU A 1 627 ? -37.593 4.243 23.529 1.00 35.69 627 LEU A N 1
ATOM 4663 C CA . LEU A 1 627 ? -36.617 3.502 24.337 1.00 35.69 627 LEU A CA 1
ATOM 4664 C C . LEU A 1 627 ? -37.279 2.499 25.303 1.00 35.69 627 LEU A C 1
ATOM 4666 O O . LEU A 1 627 ? -36.777 1.390 25.461 1.00 35.69 627 LEU A O 1
ATOM 4670 N N . GLN A 1 628 ? -38.436 2.819 25.891 1.00 36.03 628 GLN A N 1
ATOM 4671 C CA . GLN A 1 628 ? -39.211 1.886 26.721 1.00 36.03 628 GLN A CA 1
ATOM 4672 C C . GLN A 1 628 ? -39.861 0.764 25.903 1.00 36.03 628 GLN A C 1
ATOM 4674 O O . GLN A 1 628 ? -39.968 -0.352 26.406 1.00 36.03 628 GLN A O 1
ATOM 4679 N N . GLN A 1 629 ? -40.255 1.008 24.647 1.00 34.62 629 GLN A N 1
ATOM 4680 C CA . GLN A 1 629 ? -40.709 -0.066 23.753 1.00 34.62 629 GLN A CA 1
ATOM 4681 C C . GLN A 1 629 ? -39.569 -1.022 23.377 1.00 34.62 629 GLN A C 1
ATOM 4683 O O . GLN A 1 629 ? -39.794 -2.230 23.341 1.00 34.62 629 GLN A O 1
ATOM 4688 N N . LEU A 1 630 ? -38.347 -0.512 23.184 1.00 35.00 630 LEU A N 1
ATOM 4689 C CA . LEU A 1 630 ? -37.148 -1.338 22.989 1.00 35.00 630 LEU A CA 1
ATOM 4690 C C . LEU A 1 630 ? -36.780 -2.133 24.256 1.00 35.00 630 LEU A C 1
ATOM 4692 O O . LEU A 1 630 ? -36.608 -3.349 24.189 1.00 35.00 630 LEU A O 1
ATOM 4696 N N . ALA A 1 631 ? -36.741 -1.484 25.423 1.00 31.53 631 ALA A N 1
ATOM 4697 C CA . ALA A 1 631 ? -36.423 -2.138 26.696 1.00 31.53 631 ALA A CA 1
ATOM 4698 C C . ALA A 1 631 ? -37.475 -3.190 27.110 1.00 31.53 631 ALA A C 1
ATOM 4700 O O . ALA A 1 631 ? -37.132 -4.246 27.642 1.00 31.53 631 ALA A O 1
ATOM 4701 N N . GLY A 1 632 ? -38.757 -2.937 26.826 1.00 28.89 632 GLY A N 1
ATOM 4702 C CA . GLY A 1 632 ? -39.857 -3.850 27.144 1.00 28.89 632 GLY A CA 1
ATOM 4703 C C . GLY A 1 632 ? -39.869 -5.146 26.326 1.00 28.89 632 GLY A C 1
ATOM 4704 O O . GLY A 1 632 ? -40.425 -6.139 26.790 1.00 28.89 632 GLY A O 1
ATOM 4705 N N . GLN A 1 633 ? -39.248 -5.173 25.140 1.00 31.22 633 GLN A N 1
ATOM 4706 C CA . GLN A 1 633 ? -39.202 -6.372 24.290 1.00 31.22 633 GLN A CA 1
ATOM 4707 C C . GLN A 1 633 ? -38.024 -7.313 24.599 1.00 31.22 633 GLN A C 1
ATOM 4709 O O . GLN A 1 633 ? -38.107 -8.493 24.267 1.00 31.22 633 GLN A O 1
ATOM 4714 N N . GLN A 1 634 ? -36.963 -6.849 25.273 1.00 29.28 634 GLN A N 1
ATOM 4715 C CA . GLN A 1 634 ? -35.803 -7.692 25.616 1.00 29.28 634 GLN A CA 1
ATOM 4716 C C . GLN A 1 634 ? -35.891 -8.396 26.984 1.00 29.28 634 GLN A C 1
ATOM 4718 O O . GLN A 1 634 ? -35.154 -9.350 27.221 1.00 29.28 634 GLN A O 1
ATOM 4723 N N . MET A 1 635 ? -36.808 -8.001 27.873 1.00 25.69 635 MET A N 1
ATOM 4724 C CA . MET A 1 635 ? -36.884 -8.534 29.248 1.00 25.69 635 MET A CA 1
ATOM 4725 C C . MET A 1 635 ? -37.498 -9.946 29.392 1.00 25.69 635 MET A C 1
ATOM 4727 O O . MET A 1 635 ? -37.605 -10.438 30.510 1.00 25.69 635 MET A O 1
ATOM 4731 N N . ASN A 1 636 ? -37.880 -10.617 28.296 1.00 26.83 636 ASN A N 1
ATOM 4732 C CA . ASN A 1 636 ? -38.533 -11.940 28.311 1.00 26.83 636 ASN A CA 1
ATOM 4733 C C . ASN A 1 636 ? -37.776 -13.039 27.528 1.00 26.83 636 ASN A C 1
ATOM 4735 O O . ASN A 1 636 ? -38.382 -14.005 27.067 1.00 26.83 636 ASN A O 1
ATOM 4739 N N . ALA A 1 637 ? -36.450 -12.932 27.398 1.00 24.64 637 ALA A N 1
ATOM 4740 C CA . ALA A 1 637 ? -35.603 -14.051 26.972 1.00 24.64 637 ALA A CA 1
ATOM 4741 C C . ALA A 1 637 ? -35.007 -14.754 28.214 1.00 24.64 637 ALA A C 1
ATOM 4743 O O . ALA A 1 637 ? -34.305 -14.102 28.989 1.00 24.64 637 ALA A O 1
ATOM 4744 N N . PRO A 1 638 ? -35.269 -16.055 28.455 1.00 26.11 638 PRO A N 1
ATOM 4745 C CA . PRO A 1 638 ? -34.775 -16.732 29.651 1.00 26.11 638 PRO A CA 1
ATOM 4746 C C . PRO A 1 638 ? -33.248 -16.866 29.623 1.00 26.11 638 PRO A C 1
ATOM 4748 O O . PRO A 1 638 ? -32.665 -17.262 28.613 1.00 26.11 638 PRO A O 1
ATOM 4751 N N . ALA A 1 639 ? -32.606 -16.584 30.759 1.00 29.88 639 ALA A N 1
ATOM 4752 C CA . ALA A 1 639 ? -31.158 -16.666 30.941 1.00 29.88 639 ALA A CA 1
ATOM 4753 C C . ALA A 1 639 ? -30.651 -18.125 30.943 1.00 29.88 639 ALA A C 1
ATOM 4755 O O . ALA A 1 639 ? -30.310 -18.695 31.980 1.00 29.88 639 ALA A O 1
ATOM 4756 N N . GLY A 1 640 ? -30.606 -18.742 29.762 1.00 25.80 640 GLY A N 1
ATOM 4757 C CA . GLY A 1 640 ? -29.968 -20.033 29.532 1.00 25.80 640 GLY A CA 1
ATOM 4758 C C . GLY A 1 640 ? -28.453 -19.878 29.429 1.00 25.80 640 GLY A C 1
ATOM 4759 O O . GLY A 1 640 ? -27.946 -19.369 28.432 1.00 25.80 640 GLY A O 1
ATOM 4760 N N . ALA A 1 641 ? -27.720 -20.335 30.445 1.00 31.58 641 ALA A N 1
ATOM 4761 C CA . ALA A 1 641 ? -26.259 -20.329 30.446 1.00 31.58 641 ALA A CA 1
ATOM 4762 C C . ALA A 1 641 ? -25.690 -21.337 29.424 1.00 31.58 641 ALA A C 1
ATOM 4764 O O . ALA A 1 641 ? -25.416 -22.494 29.750 1.00 31.58 641 ALA A O 1
ATOM 4765 N N . ILE A 1 642 ? -25.492 -20.893 28.180 1.00 27.03 642 ILE A N 1
ATOM 4766 C CA . ILE A 1 642 ? -24.737 -21.645 27.172 1.00 27.03 642 ILE A CA 1
ATOM 4767 C C . ILE A 1 642 ? -23.250 -21.569 27.540 1.00 27.03 642 ILE A C 1
ATOM 4769 O O . ILE A 1 642 ? -22.688 -20.484 27.693 1.00 27.03 642 ILE A O 1
ATOM 4773 N N . ARG A 1 643 ? -22.608 -22.732 27.705 1.00 26.67 643 ARG A N 1
ATOM 4774 C CA . ARG A 1 643 ? -21.173 -22.827 28.016 1.00 26.67 643 ARG A CA 1
ATOM 4775 C C . ARG A 1 643 ? -20.349 -22.193 26.892 1.00 26.67 643 ARG A C 1
ATOM 4777 O O . ARG A 1 643 ? -20.536 -22.528 25.726 1.00 26.67 643 ARG A O 1
ATOM 4784 N N . ALA A 1 644 ? -19.400 -21.334 27.257 1.00 30.78 644 ALA A N 1
ATOM 4785 C CA . ALA A 1 644 ? -18.586 -20.560 26.315 1.00 30.78 644 ALA A CA 1
ATOM 4786 C C . ALA A 1 644 ? -17.613 -21.397 25.450 1.00 30.78 644 ALA A C 1
ATOM 4788 O O . ALA A 1 644 ? -16.989 -20.854 24.543 1.00 30.78 644 ALA A O 1
ATOM 4789 N N . ASP A 1 645 ? -17.498 -22.706 25.696 1.00 29.08 645 ASP A N 1
ATOM 4790 C CA . ASP A 1 645 ? -16.497 -23.590 25.080 1.00 29.08 645 ASP A CA 1
ATOM 4791 C C . ASP A 1 645 ? -16.836 -24.081 23.655 1.00 29.08 645 ASP A C 1
ATOM 4793 O O . ASP A 1 645 ? -16.049 -24.825 23.075 1.00 29.08 645 ASP A O 1
ATOM 4797 N N . GLN A 1 646 ? -17.992 -23.717 23.078 1.00 32.84 646 GLN A N 1
ATOM 4798 C CA . GLN A 1 646 ? -18.453 -24.271 21.788 1.00 32.84 646 GLN A CA 1
ATOM 4799 C C . GLN A 1 646 ? -18.443 -23.321 20.579 1.00 32.84 646 GLN A C 1
ATOM 4801 O O . GLN A 1 646 ? -18.774 -23.770 19.484 1.00 32.84 646 GLN A O 1
ATOM 4806 N N . PHE A 1 647 ? -18.032 -22.053 20.707 1.00 36.97 647 PHE A N 1
ATOM 4807 C CA . PHE A 1 647 ? -17.999 -21.133 19.558 1.00 36.97 647 PHE A CA 1
ATOM 4808 C C . PHE A 1 647 ? -16.717 -20.299 19.447 1.00 36.97 647 PHE A C 1
ATOM 4810 O O . PHE A 1 647 ? -16.154 -19.851 20.443 1.00 36.97 647 PHE A O 1
ATOM 4817 N N . ARG A 1 648 ? -16.342 -20.017 18.187 1.00 46.66 648 ARG A N 1
ATOM 4818 C CA . ARG A 1 648 ? -15.175 -19.237 17.717 1.00 46.66 648 ARG A CA 1
ATOM 4819 C C . ARG A 1 648 ? -13.831 -19.981 17.713 1.00 46.66 648 ARG A C 1
ATOM 4821 O O . ARG A 1 648 ? -12.880 -19.579 18.389 1.00 46.66 648 ARG A O 1
ATOM 4828 N N . GLN A 1 649 ? -13.717 -20.969 16.820 1.00 45.47 649 GLN A N 1
ATOM 4829 C CA . GLN A 1 649 ? -12.461 -21.092 16.069 1.00 45.47 649 GLN A CA 1
ATOM 4830 C C . GLN A 1 649 ? -12.223 -19.780 15.288 1.00 45.47 649 GLN A C 1
ATOM 4832 O O . GLN A 1 649 ? -13.200 -19.145 14.873 1.00 45.47 649 GLN A O 1
ATOM 4837 N N . PRO A 1 650 ? -10.970 -19.313 15.136 1.00 51.31 650 PRO A N 1
ATOM 4838 C CA . PRO A 1 650 ? -10.660 -18.215 14.225 1.00 51.31 650 PRO A CA 1
ATOM 4839 C C . PRO A 1 650 ? -11.050 -18.606 12.796 1.00 51.31 650 PRO A C 1
ATOM 4841 O O . PRO A 1 650 ? -10.871 -19.756 12.415 1.00 51.31 650 PRO A O 1
ATOM 4844 N N . TYR A 1 651 ? -11.546 -17.661 12.000 1.00 52.47 651 TYR A N 1
ATOM 4845 C CA . TYR A 1 651 ? -11.696 -17.885 10.563 1.00 52.47 651 TYR A CA 1
ATOM 4846 C C . TYR A 1 651 ? -10.302 -17.900 9.921 1.00 52.47 651 TYR A C 1
ATOM 4848 O O . TYR A 1 651 ? -9.695 -16.843 9.745 1.00 52.47 651 TYR A O 1
ATOM 4856 N N . ASP A 1 652 ? -9.787 -19.088 9.601 1.00 65.31 652 ASP A N 1
ATOM 4857 C CA . ASP A 1 652 ? -8.706 -19.242 8.628 1.00 65.31 652 ASP A CA 1
ATOM 4858 C C . ASP A 1 652 ? -9.339 -19.302 7.236 1.00 65.31 652 ASP A C 1
ATOM 4860 O O . ASP A 1 652 ? -10.144 -20.185 6.932 1.00 65.31 652 ASP A O 1
ATOM 4864 N N . ARG A 1 653 ? -8.969 -18.363 6.361 1.00 66.19 653 ARG A N 1
ATOM 4865 C CA . ARG A 1 653 ? -9.503 -18.326 4.997 1.00 66.19 653 ARG A CA 1
ATOM 4866 C C . ARG A 1 653 ? -9.079 -19.538 4.158 1.00 66.19 653 ARG A C 1
ATOM 4868 O O . ARG A 1 653 ? -9.627 -19.709 3.071 1.00 66.19 653 ARG A O 1
ATOM 4875 N N . ASN A 1 654 ? -8.086 -20.314 4.592 1.00 66.56 654 ASN A N 1
ATOM 4876 C CA . ASN A 1 654 ? -7.584 -21.498 3.894 1.00 66.56 654 ASN A CA 1
ATOM 4877 C C . ASN A 1 654 ? -8.295 -22.793 4.314 1.00 66.56 654 ASN A C 1
ATOM 4879 O O . ASN A 1 654 ? -8.147 -23.805 3.628 1.00 66.56 654 ASN A O 1
ATOM 4883 N N . GLU A 1 655 ? -9.058 -22.778 5.411 1.00 72.50 655 GLU A N 1
ATOM 4884 C CA . GLU A 1 655 ? -9.864 -23.924 5.829 1.00 72.50 655 GLU A CA 1
ATOM 4885 C C . GLU A 1 655 ? -11.085 -24.120 4.919 1.00 72.50 655 GLU A C 1
ATOM 4887 O O . GLU A 1 655 ? -11.578 -23.196 4.266 1.00 72.50 655 GLU A O 1
ATOM 4892 N N . LEU A 1 656 ? -11.591 -25.356 4.879 1.00 77.00 656 LEU A N 1
ATOM 4893 C CA . LEU A 1 656 ? -12.800 -25.714 4.144 1.00 77.00 656 LEU A CA 1
ATOM 4894 C C . LEU A 1 656 ? -14.008 -24.973 4.759 1.00 77.00 656 LEU A C 1
ATOM 4896 O O . LEU A 1 656 ? -14.381 -25.285 5.892 1.00 77.00 656 LEU A O 1
ATOM 4900 N N . PRO A 1 657 ? -14.665 -24.026 4.059 1.00 82.75 657 PRO A N 1
ATOM 4901 C CA . PRO A 1 657 ? -15.722 -23.237 4.684 1.00 82.75 657 PRO A CA 1
ATOM 4902 C C . PRO A 1 657 ? -16.963 -24.089 4.996 1.00 82.75 657 PRO A C 1
ATOM 4904 O O . PRO A 1 657 ? -17.269 -25.050 4.286 1.00 82.75 657 PRO A O 1
ATOM 4907 N N . LEU A 1 658 ? -17.717 -23.731 6.038 1.00 86.00 658 LEU A N 1
ATOM 4908 C CA . LEU A 1 658 ? -18.939 -24.460 6.404 1.00 86.00 658 LEU A CA 1
ATOM 4909 C C . LEU A 1 658 ? -20.031 -24.299 5.331 1.00 86.00 658 LEU A C 1
ATOM 4911 O O . LEU A 1 658 ? -20.575 -25.289 4.848 1.00 86.00 658 LEU A O 1
ATOM 4915 N N . GLY A 1 659 ? -20.274 -23.064 4.886 1.00 91.94 659 GLY A N 1
ATOM 4916 C CA . GLY A 1 659 ? -21.212 -22.732 3.813 1.00 91.94 659 GLY A CA 1
ATOM 4917 C C . GLY A 1 659 ? -20.613 -21.856 2.706 1.00 91.94 659 GLY A C 1
ATOM 4918 O O . GLY A 1 659 ? -19.460 -21.413 2.762 1.00 91.94 659 GLY A O 1
ATOM 4919 N N . SER A 1 660 ? -21.423 -21.604 1.683 1.00 95.81 660 SER A N 1
ATOM 4920 C CA . SER A 1 660 ? -21.053 -20.840 0.491 1.00 95.81 660 SER A CA 1
ATOM 4921 C C . SER A 1 660 ? -21.432 -19.363 0.611 1.00 95.81 660 SER A C 1
ATOM 4923 O O . SER A 1 660 ? -22.437 -19.005 1.230 1.00 95.81 660 SER A O 1
ATOM 4925 N N . VAL A 1 661 ? -20.627 -18.513 -0.028 1.00 97.75 661 VAL A N 1
ATOM 4926 C CA . VAL A 1 661 ? -20.948 -17.106 -0.298 1.00 97.75 661 VAL A CA 1
ATOM 4927 C C . VAL A 1 661 ? -21.303 -17.009 -1.778 1.00 97.75 661 VAL A C 1
ATOM 4929 O O . VAL A 1 661 ? -20.613 -17.588 -2.617 1.00 97.75 661 VAL A O 1
ATOM 4932 N N . VAL A 1 662 ? -22.398 -16.330 -2.102 1.00 98.38 662 VAL A N 1
ATOM 4933 C CA . VAL A 1 662 ? -22.972 -16.276 -3.451 1.00 98.38 662 VAL A CA 1
ATOM 4934 C C . VAL A 1 662 ? -23.316 -14.843 -3.835 1.00 98.38 662 VAL A C 1
ATOM 4936 O O . VAL A 1 662 ? -23.688 -14.034 -2.987 1.00 98.38 662 VAL A O 1
ATOM 4939 N N . ILE A 1 663 ? -23.231 -14.531 -5.126 1.00 98.69 663 ILE A N 1
ATOM 4940 C CA . ILE A 1 663 ? -23.771 -13.287 -5.678 1.00 98.69 663 ILE A CA 1
ATOM 4941 C C . ILE A 1 663 ? -25.216 -13.570 -6.076 1.00 98.69 663 ILE A C 1
ATOM 4943 O O . ILE A 1 663 ? -25.486 -14.417 -6.932 1.00 98.69 663 ILE A O 1
ATOM 4947 N N . SER A 1 664 ? -26.159 -12.896 -5.425 1.00 97.81 664 SER A N 1
ATOM 4948 C CA . SER A 1 664 ? -27.589 -13.122 -5.607 1.00 97.81 664 SER A CA 1
ATOM 4949 C C . SER A 1 664 ? -28.250 -12.127 -6.555 1.00 97.81 664 SER A C 1
ATOM 4951 O O . SER A 1 664 ? -29.301 -12.474 -7.081 1.00 97.81 664 SER A O 1
ATOM 4953 N N . GLY A 1 665 ? -27.666 -10.961 -6.838 1.00 97.69 665 GLY A N 1
ATOM 4954 C CA . GLY A 1 665 ? -28.214 -9.992 -7.795 1.00 97.69 665 GLY A CA 1
ATOM 4955 C C . GLY A 1 665 ? -27.208 -8.924 -8.210 1.00 97.69 665 GLY A C 1
ATOM 4956 O O . GLY A 1 665 ? -26.233 -8.678 -7.498 1.00 97.69 665 GLY A O 1
ATOM 4957 N N . THR A 1 666 ? -27.448 -8.308 -9.366 1.00 98.31 666 THR A N 1
ATOM 4958 C CA . THR A 1 666 ? -26.558 -7.336 -10.009 1.00 98.31 666 THR A CA 1
ATOM 4959 C C . THR A 1 666 ? -27.308 -6.098 -10.507 1.00 98.31 666 THR A C 1
ATOM 4961 O O . THR A 1 666 ? -28.487 -6.167 -10.848 1.00 98.31 666 THR A O 1
ATOM 4964 N N . GLY A 1 667 ? -26.615 -4.963 -10.564 1.00 98.06 667 GLY A N 1
ATOM 4965 C CA . GLY A 1 667 ? -27.084 -3.729 -11.198 1.00 98.06 667 GLY A CA 1
ATOM 4966 C C . GLY A 1 667 ? -25.960 -3.110 -12.024 1.00 98.06 667 GLY A C 1
ATOM 4967 O O . GLY A 1 667 ? -24.794 -3.239 -11.648 1.00 98.06 667 GLY A O 1
ATOM 4968 N N . LEU A 1 668 ? -26.288 -2.474 -13.153 1.00 98.38 668 LEU A N 1
ATOM 4969 C CA . LEU A 1 668 ? -25.295 -1.956 -14.099 1.00 98.38 668 LEU A CA 1
ATOM 4970 C C . LEU A 1 668 ? -25.779 -0.676 -14.792 1.00 98.38 668 LEU A C 1
ATOM 4972 O O . LEU A 1 668 ? -26.776 -0.694 -15.514 1.00 98.38 668 LEU A O 1
ATOM 4976 N N . GLY A 1 669 ? -25.034 0.408 -14.594 1.00 98.00 669 GLY A N 1
ATOM 4977 C CA . GLY A 1 669 ? -25.154 1.665 -15.322 1.00 98.00 669 GLY A CA 1
ATOM 4978 C C . GLY A 1 669 ? -23.939 1.882 -16.219 1.00 98.00 669 GLY A C 1
ATOM 4979 O O . GLY A 1 669 ? -22.804 1.723 -15.764 1.00 98.00 669 GLY A O 1
ATOM 4980 N N . LEU A 1 670 ? -24.170 2.235 -17.480 1.00 97.81 670 LEU A N 1
ATOM 4981 C CA . LEU A 1 670 ? -23.152 2.361 -18.522 1.00 97.81 670 LEU A CA 1
ATOM 4982 C C . LEU A 1 670 ? -23.119 3.777 -19.121 1.00 97.81 670 LEU A C 1
ATOM 4984 O O . LEU A 1 670 ? -24.116 4.495 -19.055 1.00 97.81 670 LEU A O 1
ATOM 4988 N N . PRO A 1 671 ? -21.988 4.184 -19.722 1.00 96.50 671 PRO A N 1
ATOM 4989 C CA . PRO A 1 671 ? -21.910 5.421 -20.490 1.00 96.50 671 PRO A CA 1
ATOM 4990 C C . PRO A 1 671 ? -22.624 5.302 -21.847 1.00 96.50 671 PRO A C 1
ATOM 4992 O O . PRO A 1 671 ? -23.182 4.263 -22.192 1.00 96.50 671 PRO A O 1
ATOM 4995 N N . GLY A 1 672 ? -22.583 6.379 -22.627 1.00 94.88 672 GLY A N 1
ATOM 4996 C CA . GLY A 1 672 ? -23.176 6.537 -23.949 1.00 94.88 672 GLY A CA 1
ATOM 4997 C C . GLY A 1 672 ? -24.064 7.777 -23.977 1.00 94.88 672 GLY A C 1
ATOM 4998 O O . GLY A 1 672 ? -25.174 7.748 -23.456 1.00 94.88 672 GLY A O 1
ATOM 4999 N N . ALA A 1 673 ? -23.596 8.857 -24.599 1.00 91.19 673 ALA A N 1
ATOM 5000 C CA . ALA A 1 673 ? -24.223 10.182 -24.542 1.00 91.19 673 ALA A CA 1
ATOM 5001 C C . ALA A 1 673 ? -25.688 10.218 -25.030 1.00 91.19 673 ALA A C 1
ATOM 5003 O O . ALA A 1 673 ? -26.474 11.036 -24.558 1.00 91.19 673 ALA A O 1
ATOM 5004 N N . GLU A 1 674 ? -26.062 9.320 -25.946 1.00 92.06 674 GLU A N 1
ATOM 5005 C CA . GLU A 1 674 ? -27.418 9.190 -26.507 1.00 92.06 674 GLU A CA 1
ATOM 5006 C C . GLU A 1 674 ? -28.197 7.985 -25.934 1.00 92.06 674 GLU A C 1
ATOM 5008 O O . GLU A 1 674 ? -29.200 7.551 -26.500 1.00 92.06 674 GLU A O 1
ATOM 5013 N N . LYS A 1 675 ? -27.733 7.400 -24.821 1.00 94.12 675 LYS A N 1
ATOM 5014 C CA . LYS A 1 675 ? -28.280 6.168 -24.227 1.00 94.12 675 LYS A CA 1
ATOM 5015 C C . LYS A 1 675 ? -28.704 6.410 -22.769 1.00 94.12 675 LYS A C 1
ATOM 5017 O O . LYS A 1 675 ? -28.052 7.188 -22.076 1.00 94.12 675 LYS A O 1
ATOM 5022 N N . PRO A 1 676 ? -29.769 5.765 -22.259 1.00 96.00 676 PRO A N 1
ATOM 5023 C CA . PRO A 1 676 ? -30.083 5.823 -20.833 1.00 96.00 676 PRO A CA 1
ATOM 5024 C C . PRO A 1 676 ? -28.972 5.144 -20.028 1.00 96.00 676 PRO A C 1
ATOM 5026 O O . PRO A 1 676 ? -28.635 3.993 -20.308 1.00 96.00 676 PRO A O 1
ATOM 5029 N N . VAL A 1 677 ? -28.422 5.819 -19.014 1.00 97.81 677 VAL A N 1
ATOM 5030 C CA . VAL A 1 677 ? -27.292 5.280 -18.234 1.00 97.81 677 VAL A CA 1
ATOM 5031 C C . VAL A 1 677 ? -27.671 3.956 -17.582 1.00 97.81 677 VAL A C 1
ATOM 5033 O O . VAL A 1 677 ? -26.906 3.000 -17.634 1.00 97.81 677 VAL A O 1
ATOM 5036 N N . MET A 1 678 ? -28.871 3.867 -17.008 1.00 97.50 678 MET A N 1
ATOM 5037 C CA . MET A 1 678 ? -29.347 2.680 -16.297 1.00 97.50 678 MET A CA 1
ATOM 5038 C C . MET A 1 678 ? -30.176 1.727 -17.178 1.00 97.50 678 MET A C 1
ATOM 5040 O O . MET A 1 678 ? -31.026 1.017 -16.654 1.00 97.50 678 MET A O 1
ATOM 5044 N N . ASP A 1 679 ? -30.011 1.684 -18.501 1.00 96.31 679 ASP A N 1
ATOM 5045 C CA . ASP A 1 679 ? -30.795 0.783 -19.368 1.00 96.31 679 ASP A CA 1
ATOM 5046 C C . ASP A 1 679 ? -30.825 -0.687 -18.845 1.00 96.31 679 ASP A C 1
ATOM 5048 O O . ASP A 1 679 ? -29.764 -1.263 -18.580 1.00 96.31 679 ASP A O 1
ATOM 5052 N N . PRO A 1 680 ? -32.009 -1.320 -18.661 1.00 91.56 680 PRO A N 1
ATOM 5053 C CA . PRO A 1 680 ? -32.111 -2.701 -18.173 1.00 91.56 680 PRO A CA 1
ATOM 5054 C C . PRO A 1 680 ? -31.324 -3.732 -18.997 1.00 91.56 680 PRO A C 1
ATOM 5056 O O . PRO A 1 680 ? -30.869 -4.732 -18.441 1.00 91.56 680 PRO A O 1
ATOM 5059 N N . ASP A 1 681 ? -31.127 -3.484 -20.294 1.00 94.06 681 ASP A N 1
ATOM 5060 C CA . ASP A 1 681 ? -30.408 -4.374 -21.205 1.00 94.06 681 ASP A CA 1
ATOM 5061 C C . ASP A 1 681 ? -28.891 -4.141 -21.226 1.00 94.06 681 ASP A C 1
ATOM 5063 O O . ASP A 1 681 ? -28.183 -4.880 -21.914 1.00 94.06 681 ASP A O 1
ATOM 5067 N N . ASN A 1 682 ? -28.357 -3.173 -20.468 1.00 96.25 682 ASN A N 1
ATOM 5068 C CA . ASN A 1 682 ? -26.932 -2.808 -20.423 1.00 96.25 682 ASN A CA 1
ATOM 5069 C C . ASN A 1 682 ? -25.972 -4.011 -20.434 1.00 96.25 682 ASN A C 1
ATOM 5071 O O . ASN A 1 682 ? -25.020 -4.055 -21.216 1.00 96.25 682 ASN A O 1
ATOM 5075 N N . ALA A 1 683 ? -26.249 -5.026 -19.611 1.00 95.00 683 ALA A N 1
ATOM 5076 C CA . ALA A 1 683 ? -25.449 -6.245 -19.579 1.00 95.00 683 ALA A CA 1
ATOM 5077 C C . ALA A 1 683 ? -25.486 -7.005 -20.917 1.00 95.00 683 ALA A C 1
ATOM 5079 O O . ALA A 1 683 ? -24.439 -7.339 -21.465 1.00 95.00 683 ALA A O 1
ATOM 5080 N N . LEU A 1 684 ? -26.675 -7.248 -21.478 1.00 94.12 684 LEU A N 1
ATOM 5081 C CA . LEU A 1 684 ? -26.837 -7.938 -22.762 1.00 94.12 684 LEU A CA 1
ATOM 5082 C C . LEU A 1 684 ? -26.237 -7.139 -23.928 1.00 94.12 684 LEU A C 1
ATOM 5084 O O . LEU A 1 684 ? -25.720 -7.740 -24.869 1.00 94.12 684 LEU A O 1
ATOM 5088 N N . ARG A 1 685 ? -26.274 -5.804 -23.863 1.00 95.12 685 ARG A N 1
ATOM 5089 C CA . ARG A 1 685 ? -25.667 -4.897 -24.848 1.00 95.12 685 ARG A CA 1
ATOM 5090 C C . ARG A 1 685 ? -24.140 -5.031 -24.864 1.00 95.12 685 ARG A C 1
ATOM 5092 O O . ARG A 1 685 ? -23.572 -5.284 -25.927 1.00 95.12 685 ARG A O 1
ATOM 5099 N N . ILE A 1 686 ? -23.485 -5.014 -23.697 1.00 94.00 686 ILE A N 1
ATOM 5100 C CA . ILE A 1 686 ? -22.045 -5.325 -23.591 1.00 94.00 686 ILE A CA 1
ATOM 5101 C C . ILE A 1 686 ? -21.740 -6.755 -24.053 1.00 94.00 686 ILE A C 1
ATOM 5103 O O . ILE A 1 686 ? -20.812 -6.944 -24.836 1.00 94.00 686 ILE A O 1
ATOM 5107 N N . LEU A 1 687 ? -22.516 -7.765 -23.638 1.00 94.62 687 LEU A N 1
ATOM 5108 C CA . LEU A 1 687 ? -22.286 -9.162 -24.046 1.00 94.62 687 LEU A CA 1
ATOM 5109 C C . LEU A 1 687 ? -22.386 -9.379 -25.570 1.00 94.62 687 LEU A C 1
ATOM 5111 O O . LEU A 1 687 ? -21.805 -10.330 -26.092 1.00 94.62 687 LEU A O 1
ATOM 5115 N N . ARG A 1 688 ? -23.092 -8.497 -26.290 1.00 91.06 688 ARG A N 1
ATOM 5116 C CA . ARG A 1 688 ? -23.168 -8.461 -27.763 1.00 91.06 688 ARG A CA 1
ATOM 5117 C C . ARG A 1 688 ? -22.041 -7.648 -28.423 1.00 91.06 688 ARG A C 1
ATOM 5119 O O . ARG A 1 688 ? -21.940 -7.675 -29.646 1.00 91.06 688 ARG A O 1
ATOM 5126 N N . GLY A 1 689 ? -21.200 -6.960 -27.650 1.00 89.62 689 GLY A N 1
ATOM 5127 C CA . GLY A 1 689 ? -20.111 -6.111 -28.144 1.00 89.62 689 GLY A CA 1
ATOM 5128 C C . GLY A 1 689 ? -20.543 -4.705 -28.576 1.00 89.62 689 GLY A C 1
ATOM 5129 O O . GLY A 1 689 ? -19.924 -4.131 -29.470 1.00 89.62 689 GLY A O 1
ATOM 5130 N N . GLU A 1 690 ? -21.615 -4.153 -27.999 1.00 92.94 690 GLU A N 1
ATOM 5131 C CA . GLU A 1 690 ? -22.046 -2.784 -28.301 1.00 92.94 690 GLU A CA 1
ATOM 5132 C C . GLU A 1 690 ? -21.049 -1.737 -27.760 1.00 92.94 690 GLU A C 1
ATOM 5134 O O . GLU A 1 690 ? -20.542 -1.871 -26.651 1.00 92.94 690 GLU A O 1
ATOM 5139 N N . GLN A 1 691 ? -20.774 -0.688 -28.542 1.00 91.56 691 GLN A N 1
ATOM 5140 C CA . GLN A 1 691 ? -19.857 0.410 -28.201 1.00 91.56 691 GLN A CA 1
ATOM 5141 C C . GLN A 1 691 ? -20.570 1.569 -27.480 1.00 91.56 691 GLN A C 1
ATOM 5143 O O . GLN A 1 691 ? -21.685 1.936 -27.852 1.00 91.56 691 GLN A O 1
ATOM 5148 N N . PHE A 1 692 ? -19.915 2.164 -26.478 1.00 94.81 692 PHE A N 1
ATOM 5149 C CA . PHE A 1 692 ? -20.425 3.234 -25.601 1.00 94.81 692 PHE A CA 1
ATOM 5150 C C . PHE A 1 692 ? -19.407 4.381 -25.386 1.00 94.81 692 PHE A C 1
ATOM 5152 O O . PHE A 1 692 ? -19.521 5.146 -24.429 1.00 94.81 692 PHE A O 1
ATOM 5159 N N . VAL A 1 693 ? -18.390 4.487 -26.249 1.00 93.25 693 VAL A N 1
ATOM 5160 C CA . VAL A 1 693 ? -17.422 5.595 -26.261 1.00 93.25 693 VAL A CA 1
ATOM 5161 C C . VAL A 1 693 ? -17.869 6.660 -27.264 1.00 93.25 693 VAL A C 1
ATOM 5163 O O . VAL A 1 693 ? -18.097 6.352 -28.432 1.00 93.25 693 VAL A O 1
ATOM 5166 N N . ASP A 1 694 ? -17.927 7.914 -26.818 1.00 93.19 694 ASP A N 1
ATOM 5167 C CA . ASP A 1 694 ? -18.384 9.067 -27.596 1.00 93.19 694 ASP A CA 1
ATOM 5168 C C . ASP A 1 694 ? -17.268 10.101 -27.815 1.00 93.19 694 ASP A C 1
ATOM 5170 O O . ASP A 1 694 ? -16.294 10.179 -27.057 1.00 93.19 694 ASP A O 1
ATOM 5174 N N . LEU A 1 695 ? -17.459 10.975 -28.808 1.00 93.56 695 LEU A N 1
ATOM 5175 C CA . LEU A 1 695 ? -16.632 12.169 -28.991 1.00 93.56 695 LEU A CA 1
ATOM 5176 C C . LEU A 1 695 ? -16.872 13.208 -27.882 1.00 93.56 695 LEU A C 1
ATOM 5178 O O . LEU A 1 695 ? -18.001 13.469 -27.455 1.00 93.56 695 LEU A O 1
ATOM 5182 N N . ILE A 1 696 ? -15.791 13.863 -27.457 1.00 94.62 696 ILE A N 1
ATOM 5183 C CA . ILE A 1 696 ? -15.802 14.981 -26.511 1.00 94.62 696 ILE A CA 1
ATOM 5184 C C . ILE A 1 696 ? -16.080 16.290 -27.276 1.00 94.62 696 ILE A C 1
ATOM 5186 O O . ILE A 1 696 ? -15.267 16.700 -28.114 1.00 94.62 696 ILE A O 1
ATOM 5190 N N . PRO A 1 697 ? -17.186 17.003 -26.977 1.00 93.12 697 PRO A N 1
ATOM 5191 C CA . PRO A 1 697 ? -17.510 18.266 -27.632 1.00 93.12 697 PRO A CA 1
ATOM 5192 C C . PRO A 1 697 ? -16.397 19.311 -27.491 1.00 93.12 697 PRO A C 1
ATOM 5194 O O . PRO A 1 697 ? -15.831 19.492 -26.410 1.0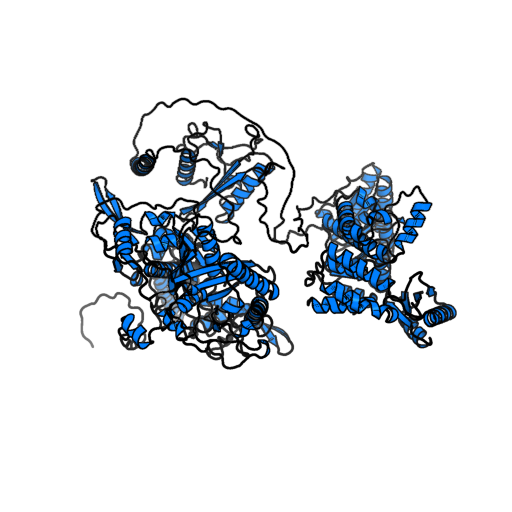0 93.12 697 PRO A O 1
ATOM 5197 N N . THR A 1 698 ? -16.141 20.070 -28.560 1.00 93.00 698 THR A N 1
ATOM 5198 C CA . THR A 1 698 ? -15.054 21.067 -28.630 1.00 93.00 698 THR A CA 1
ATOM 5199 C C . THR A 1 698 ? -15.084 22.087 -27.483 1.00 93.00 698 THR A C 1
ATOM 5201 O O . THR A 1 698 ? -14.026 22.512 -27.036 1.00 93.00 698 THR A O 1
ATOM 5204 N N . ARG A 1 699 ? -16.262 22.400 -26.911 1.00 93.62 699 ARG A N 1
ATOM 5205 C CA . ARG A 1 699 ? -16.392 23.266 -25.718 1.00 93.62 699 ARG A CA 1
ATOM 5206 C C . ARG A 1 699 ? -15.587 22.771 -24.505 1.00 93.62 699 ARG A C 1
ATOM 5208 O O . ARG A 1 699 ? -15.017 23.581 -23.784 1.00 93.62 699 ARG A O 1
ATOM 5215 N N . PHE A 1 700 ? -15.513 21.456 -24.287 1.00 92.94 700 PHE A N 1
ATOM 5216 C CA . PHE A 1 700 ? -14.725 20.870 -23.195 1.00 92.94 700 PHE A CA 1
ATOM 5217 C C . PHE A 1 700 ? -13.248 20.770 -23.558 1.00 92.94 700 PHE A C 1
ATOM 5219 O O . PHE A 1 700 ? -12.397 20.996 -22.703 1.00 92.94 700 PHE A O 1
ATOM 5226 N N . ARG A 1 701 ? -12.943 20.496 -24.833 1.00 94.31 701 ARG A N 1
ATOM 5227 C CA . ARG A 1 701 ? -11.565 20.497 -25.339 1.00 94.31 701 ARG A CA 1
ATOM 5228 C C . ARG A 1 701 ? -10.920 21.879 -25.195 1.00 94.31 701 ARG A C 1
ATOM 5230 O O . ARG A 1 701 ? -9.797 21.966 -24.713 1.00 94.31 701 ARG A O 1
ATOM 5237 N N . GLN A 1 702 ? -11.652 22.955 -25.495 1.00 94.44 702 GLN A N 1
ATOM 5238 C CA . GLN A 1 702 ? -11.183 24.328 -25.280 1.00 94.44 702 GLN A CA 1
ATOM 5239 C C . GLN A 1 702 ? -10.903 24.608 -23.796 1.00 94.44 702 GLN A C 1
ATOM 5241 O O . GLN A 1 702 ? -9.797 25.012 -23.458 1.00 94.44 702 GLN A O 1
ATOM 5246 N N . LYS A 1 703 ? -11.839 24.270 -22.896 1.00 92.38 703 LYS A N 1
ATOM 5247 C CA . LYS A 1 703 ? -11.642 24.395 -21.438 1.00 92.38 703 LYS A CA 1
ATOM 5248 C C . LYS A 1 703 ? -10.389 23.675 -20.916 1.00 92.38 703 LYS A C 1
ATOM 5250 O O . LYS A 1 703 ? -9.822 24.105 -19.916 1.00 92.38 703 LYS A O 1
ATOM 5255 N N . MET A 1 704 ? -9.958 22.580 -21.550 1.00 93.69 704 MET A N 1
ATOM 5256 C CA . MET A 1 704 ? -8.702 21.890 -21.211 1.00 93.69 704 MET A CA 1
ATOM 5257 C C . MET A 1 704 ? -7.472 22.652 -21.724 1.00 93.69 704 MET A C 1
ATOM 5259 O O . MET A 1 704 ? -6.507 22.807 -20.978 1.00 93.69 704 MET A O 1
ATOM 5263 N N . VAL A 1 705 ? -7.514 23.163 -22.960 1.00 92.75 705 VAL A N 1
ATOM 5264 C CA . VAL A 1 705 ? -6.459 24.018 -23.542 1.00 92.75 705 VAL A CA 1
ATOM 5265 C C . VAL A 1 705 ? -6.245 25.278 -22.700 1.00 92.75 705 VAL A C 1
ATOM 5267 O O . VAL A 1 705 ? -5.109 25.625 -22.378 1.00 92.75 705 VAL A O 1
ATOM 5270 N N . ASP A 1 706 ? -7.328 25.912 -22.246 1.00 92.69 706 ASP A N 1
ATOM 5271 C CA . ASP A 1 706 ? -7.287 27.133 -21.431 1.00 92.69 706 ASP A CA 1
ATOM 5272 C C . ASP A 1 706 ? -6.548 26.932 -20.086 1.00 92.69 706 ASP A C 1
ATOM 5274 O O . ASP A 1 706 ? -6.033 27.891 -19.508 1.00 92.69 706 ASP A O 1
ATOM 5278 N N . LYS A 1 707 ? -6.424 25.683 -19.603 1.00 92.50 707 LYS A N 1
ATOM 5279 C CA . LYS A 1 707 ? -5.641 25.321 -18.402 1.00 92.50 707 LYS A CA 1
ATOM 5280 C C . LYS A 1 707 ? -4.132 25.211 -18.656 1.00 92.50 707 LYS A C 1
ATOM 5282 O O . LYS A 1 707 ? -3.390 24.991 -17.702 1.00 92.50 707 LYS A O 1
ATOM 5287 N N . ARG A 1 708 ? -3.669 25.372 -19.905 1.00 90.94 708 ARG A N 1
ATOM 5288 C CA . ARG A 1 708 ? -2.248 25.365 -20.315 1.00 90.94 708 ARG A CA 1
ATOM 5289 C C . ARG A 1 708 ? -1.490 24.125 -19.827 1.00 90.94 708 ARG A C 1
ATOM 5291 O O . ARG A 1 708 ? -0.440 24.223 -19.193 1.00 90.94 708 ARG A O 1
ATOM 5298 N N . ILE A 1 709 ? -2.058 22.953 -20.103 1.00 87.62 709 ILE A N 1
ATOM 5299 C CA . ILE A 1 709 ? -1.540 21.653 -19.658 1.00 87.62 709 ILE A CA 1
ATOM 5300 C C . ILE A 1 709 ? -0.120 21.451 -20.199 1.00 87.62 709 ILE A C 1
ATOM 5302 O O . ILE A 1 709 ? 0.110 21.579 -21.400 1.00 87.62 709 ILE A O 1
ATOM 5306 N N . VAL A 1 710 ? 0.820 21.094 -19.326 1.00 85.06 710 VAL A N 1
ATOM 5307 C CA . VAL A 1 710 ? 2.183 20.711 -19.714 1.00 85.06 710 VAL A CA 1
ATOM 5308 C C . VAL A 1 710 ? 2.277 19.187 -19.726 1.00 85.06 710 VAL A C 1
ATOM 5310 O O . VAL A 1 710 ? 2.003 18.550 -18.710 1.00 85.06 710 VAL A O 1
ATOM 5313 N N . ARG A 1 711 ? 2.664 18.604 -20.865 1.00 78.38 711 ARG A N 1
ATOM 5314 C CA . ARG A 1 711 ? 2.837 17.154 -21.054 1.00 78.38 711 ARG A CA 1
ATOM 5315 C C . ARG A 1 711 ? 4.283 16.797 -21.385 1.00 78.38 711 ARG A C 1
ATOM 5317 O O . ARG A 1 711 ? 4.989 17.579 -22.020 1.00 78.38 711 ARG A O 1
ATOM 5324 N N . LEU A 1 712 ? 4.705 15.598 -20.989 1.00 72.00 712 LEU A N 1
ATOM 5325 C CA . LEU A 1 712 ? 5.973 15.010 -21.421 1.00 72.00 712 LEU A CA 1
ATOM 5326 C C . LEU A 1 712 ? 5.798 14.387 -22.815 1.00 72.00 712 LEU A C 1
ATOM 5328 O O . LEU A 1 712 ? 5.101 13.385 -22.964 1.00 72.00 712 LEU A O 1
ATOM 5332 N N . VAL A 1 713 ? 6.452 14.959 -23.820 1.00 70.31 713 VAL A N 1
ATOM 5333 C CA . VAL A 1 713 ? 6.562 14.398 -25.171 1.00 70.31 713 VAL A CA 1
ATOM 5334 C C . VAL A 1 713 ? 7.858 13.599 -25.244 1.00 70.31 713 VAL A C 1
ATOM 5336 O O . VAL A 1 713 ? 8.922 14.116 -24.909 1.00 70.31 713 VAL A O 1
ATOM 5339 N N . LYS A 1 714 ? 7.779 12.335 -25.668 1.00 62.00 714 LYS A N 1
ATOM 5340 C CA . LYS A 1 714 ? 8.958 11.503 -25.938 1.00 62.00 714 LYS A CA 1
ATOM 5341 C C . LYS A 1 714 ? 9.234 11.491 -27.437 1.00 62.00 714 LYS A C 1
ATOM 5343 O O . LYS A 1 714 ? 8.318 11.221 -28.210 1.00 62.00 714 LYS A O 1
ATOM 5348 N N . ALA A 1 715 ? 10.468 11.779 -27.830 1.00 63.12 715 ALA A N 1
ATOM 5349 C CA . ALA A 1 715 ? 10.924 11.625 -29.204 1.00 63.12 715 ALA A CA 1
ATOM 5350 C C . ALA A 1 715 ? 11.293 10.158 -29.498 1.00 63.12 715 ALA A C 1
ATOM 5352 O O . ALA A 1 715 ? 11.460 9.348 -28.583 1.00 63.12 715 ALA A O 1
ATOM 5353 N N . GLU A 1 716 ? 11.422 9.809 -30.781 1.00 48.97 716 GLU A N 1
ATOM 5354 C CA . GLU A 1 716 ? 11.744 8.440 -31.225 1.00 48.97 716 GLU A CA 1
ATOM 5355 C C . GLU A 1 716 ? 13.131 7.959 -30.759 1.00 48.97 716 GLU A C 1
ATOM 5357 O O . GLU A 1 716 ? 13.357 6.758 -30.638 1.00 48.97 716 GLU A O 1
ATOM 5362 N N . ASP A 1 717 ? 14.039 8.885 -30.430 1.00 54.03 717 ASP A N 1
ATOM 5363 C CA . ASP A 1 717 ? 15.354 8.604 -29.836 1.00 54.03 717 ASP A CA 1
ATOM 5364 C C . ASP A 1 717 ? 15.306 8.301 -28.321 1.00 54.03 717 ASP A C 1
ATOM 5366 O O . ASP A 1 717 ? 16.333 8.020 -27.703 1.00 54.03 717 ASP A O 1
ATOM 5370 N N . GLY A 1 718 ? 14.117 8.349 -27.709 1.00 46.41 718 GLY A N 1
ATOM 5371 C CA . GLY A 1 718 ? 13.899 8.124 -26.281 1.00 46.41 718 GLY A CA 1
ATOM 5372 C C . GLY A 1 718 ? 14.101 9.356 -25.392 1.00 46.41 718 GLY A C 1
ATOM 5373 O O . GLY A 1 718 ? 13.838 9.272 -24.188 1.00 46.41 718 GLY A O 1
ATOM 5374 N N . SER A 1 719 ? 14.517 10.501 -25.944 1.00 56.00 719 SER A N 1
ATOM 5375 C CA . SER A 1 719 ? 14.591 11.764 -25.204 1.00 56.00 719 SER A CA 1
ATOM 5376 C C . SER A 1 719 ? 13.193 12.298 -24.861 1.00 56.00 719 SER A C 1
ATOM 5378 O O . SER A 1 719 ? 12.208 12.019 -25.546 1.00 56.00 719 SER A O 1
ATOM 5380 N N . GLY A 1 720 ? 13.082 13.043 -23.757 1.00 69.75 720 GLY A N 1
ATOM 5381 C CA . GLY A 1 720 ? 11.817 13.594 -23.268 1.00 69.75 720 GLY A CA 1
ATOM 5382 C C . GLY A 1 720 ? 11.873 15.111 -23.122 1.00 69.75 720 GLY A C 1
ATOM 5383 O O . GLY A 1 720 ? 12.773 15.629 -22.463 1.00 69.75 720 GLY A O 1
ATOM 5384 N N . SER A 1 721 ? 10.899 15.818 -23.691 1.00 78.56 721 SER A N 1
ATOM 5385 C CA . SER A 1 721 ? 10.736 17.269 -23.560 1.00 78.56 721 SER A CA 1
ATOM 5386 C C . SER A 1 721 ? 9.355 17.621 -23.001 1.00 78.56 721 SER A C 1
ATOM 5388 O O . SER A 1 721 ? 8.387 16.881 -23.172 1.00 78.56 721 SER A O 1
ATOM 5390 N N . PHE A 1 722 ? 9.249 18.750 -22.301 1.00 83.19 722 PHE A N 1
ATOM 5391 C CA . PHE A 1 722 ? 7.961 19.256 -21.829 1.00 83.19 722 PHE A CA 1
ATOM 5392 C C . PHE A 1 722 ? 7.367 20.222 -22.855 1.00 83.19 722 PHE A C 1
ATOM 5394 O O . PHE A 1 722 ? 7.979 21.241 -23.171 1.00 83.19 722 PHE A O 1
ATOM 5401 N N . ALA A 1 723 ? 6.164 19.918 -23.338 1.00 82.06 723 ALA A N 1
ATOM 5402 C CA . ALA A 1 723 ? 5.402 20.762 -24.254 1.00 82.06 723 ALA A CA 1
ATOM 5403 C C . ALA A 1 723 ? 4.130 21.275 -23.567 1.00 82.06 723 ALA A C 1
ATOM 5405 O O . ALA A 1 723 ? 3.461 20.527 -22.852 1.00 82.06 723 ALA A O 1
ATOM 5406 N N . THR A 1 724 ? 3.789 22.547 -23.786 1.00 88.50 724 THR A N 1
ATOM 5407 C CA . THR A 1 724 ? 2.482 23.096 -23.384 1.00 88.50 724 THR A CA 1
ATOM 5408 C C . THR A 1 724 ? 1.475 22.814 -24.488 1.00 88.50 724 THR A C 1
ATOM 5410 O O . THR A 1 724 ? 1.784 23.038 -25.651 1.00 88.50 724 THR A O 1
ATOM 5413 N N . ILE A 1 725 ? 0.283 22.355 -24.123 1.00 85.88 725 ILE A N 1
ATOM 5414 C CA . ILE A 1 725 ? -0.821 22.134 -25.053 1.00 85.88 725 ILE A CA 1
ATOM 5415 C C . ILE A 1 725 ? -1.565 23.454 -25.272 1.00 85.88 725 ILE A C 1
ATOM 5417 O O . ILE A 1 725 ? -2.116 24.019 -24.325 1.00 85.88 725 ILE A O 1
ATOM 5421 N N . ASP A 1 726 ? -1.587 23.927 -26.517 1.00 89.56 726 ASP A N 1
ATOM 5422 C CA . ASP A 1 726 ? -2.272 25.150 -26.954 1.00 89.56 726 ASP A CA 1
ATOM 5423 C C . ASP A 1 726 ? -3.353 24.907 -28.034 1.00 89.56 726 ASP A C 1
ATOM 5425 O O . ASP A 1 726 ? -4.086 25.831 -28.388 1.00 89.56 726 ASP A O 1
ATOM 5429 N N . ASN A 1 727 ? -3.519 23.661 -28.498 1.00 89.69 727 ASN A N 1
ATOM 5430 C CA . ASN A 1 727 ? -4.489 23.266 -29.523 1.00 89.69 727 ASN A CA 1
ATOM 5431 C C . ASN A 1 727 ? -5.495 22.207 -29.015 1.00 89.69 727 ASN A C 1
ATOM 5433 O O . ASN A 1 727 ? -5.132 21.213 -28.384 1.00 89.69 727 ASN A O 1
ATOM 5437 N N . THR A 1 728 ? -6.777 22.372 -29.365 1.00 89.81 728 THR A N 1
ATOM 5438 C CA . THR A 1 728 ? -7.861 21.411 -29.080 1.00 89.81 728 THR A CA 1
ATOM 5439 C C . THR A 1 728 ? -7.704 20.041 -29.754 1.00 89.81 728 THR A C 1
ATOM 5441 O O . THR A 1 728 ? -8.403 19.098 -29.376 1.00 89.81 728 THR A O 1
ATOM 5444 N N . ASP A 1 729 ? -6.804 19.901 -30.727 1.00 89.25 729 ASP A N 1
ATOM 5445 C CA . ASP A 1 729 ? -6.469 18.609 -31.340 1.00 89.25 729 ASP A CA 1
ATOM 5446 C C . ASP A 1 729 ? -5.395 17.819 -30.581 1.00 89.25 729 ASP A C 1
ATOM 5448 O O . ASP A 1 729 ? -5.225 16.628 -30.839 1.00 89.25 729 ASP A O 1
ATOM 5452 N N . GLU A 1 730 ? -4.719 18.448 -29.616 1.00 87.12 730 GLU A N 1
ATOM 5453 C CA . GLU A 1 730 ? -3.723 17.813 -28.745 1.00 87.12 730 GLU A CA 1
ATOM 5454 C C . GLU A 1 730 ? -4.292 17.360 -27.392 1.00 87.12 730 GLU A C 1
ATOM 5456 O O . GLU A 1 730 ? -3.598 16.688 -26.624 1.00 87.12 730 GLU A O 1
ATOM 5461 N N . VAL A 1 731 ? -5.551 17.707 -27.101 1.00 90.94 731 VAL A N 1
ATOM 5462 C CA . VAL A 1 731 ? -6.282 17.208 -25.931 1.00 90.94 731 VAL A CA 1
ATOM 5463 C C . VAL A 1 731 ? -7.093 15.956 -26.250 1.00 90.94 731 VAL A C 1
ATOM 5465 O O . VAL A 1 731 ? -7.202 15.515 -27.392 1.00 90.94 731 VAL A O 1
ATOM 5468 N N . ILE A 1 732 ? -7.667 15.368 -25.205 1.00 91.25 732 ILE A N 1
ATOM 5469 C CA . ILE A 1 732 ? -8.462 14.147 -25.287 1.00 91.25 732 ILE A CA 1
ATOM 5470 C C . ILE A 1 732 ? -9.732 14.371 -26.118 1.00 91.25 732 ILE A C 1
ATOM 5472 O O . ILE A 1 732 ? -10.395 15.407 -26.007 1.00 91.25 732 ILE A O 1
ATOM 5476 N N . LYS A 1 733 ? -10.074 13.391 -26.960 1.00 93.19 733 LYS A N 1
ATOM 5477 C CA . LYS A 1 733 ? -11.187 13.500 -27.919 1.00 93.19 733 LYS A CA 1
ATOM 5478 C C . LYS A 1 733 ? -12.277 12.451 -27.724 1.00 93.19 733 LYS A C 1
ATOM 5480 O O . LYS A 1 733 ? -13.377 12.658 -28.223 1.00 93.19 733 LYS A O 1
ATOM 5485 N N . LEU A 1 734 ? -12.004 11.381 -26.976 1.00 93.56 734 LEU A N 1
ATOM 5486 C CA . LEU A 1 734 ? -12.924 10.270 -26.724 1.00 93.56 734 LEU A CA 1
ATOM 5487 C C . LEU A 1 734 ? -13.106 10.022 -25.223 1.00 93.56 734 LEU A C 1
ATOM 5489 O O . LEU A 1 734 ? -12.144 10.093 -24.455 1.00 93.56 734 LEU A O 1
ATOM 5493 N N . ALA A 1 735 ? -14.332 9.700 -24.816 1.00 94.69 735 ALA A N 1
ATOM 5494 C CA . ALA A 1 735 ? -14.661 9.239 -23.469 1.00 94.69 735 ALA A CA 1
ATOM 5495 C C . ALA A 1 735 ? -15.967 8.431 -23.469 1.00 94.69 735 ALA A C 1
ATOM 5497 O O . ALA A 1 735 ? -16.863 8.703 -24.263 1.00 94.69 735 ALA A O 1
ATOM 5498 N N . GLY A 1 736 ? -16.123 7.499 -22.529 1.00 95.38 736 GLY A N 1
ATOM 5499 C CA . GLY A 1 736 ? -17.449 7.005 -22.155 1.00 95.38 736 GLY A CA 1
ATOM 5500 C C . GLY A 1 736 ? -18.184 8.107 -21.393 1.00 95.38 736 GLY A C 1
ATOM 5501 O O . GLY A 1 736 ? -17.904 8.328 -20.212 1.00 95.38 736 GLY A O 1
ATOM 5502 N N . ARG A 1 737 ? -19.063 8.851 -22.072 1.00 94.94 737 ARG A N 1
ATOM 5503 C CA . ARG A 1 737 ? -19.757 10.028 -21.516 1.00 94.94 737 ARG A CA 1
ATOM 5504 C C . ARG A 1 737 ? -21.104 9.635 -20.897 1.00 94.94 737 ARG A C 1
ATOM 5506 O O . ARG A 1 737 ? -21.700 8.664 -21.349 1.00 94.94 737 ARG A O 1
ATOM 5513 N N . PRO A 1 738 ? -21.615 10.354 -19.884 1.00 95.19 738 PRO A N 1
ATOM 5514 C CA . PRO A 1 738 ? -22.960 10.099 -19.379 1.00 95.19 738 PRO A CA 1
ATOM 5515 C C . PRO A 1 738 ? -24.015 10.441 -20.439 1.00 95.19 738 PRO A C 1
ATOM 5517 O O . PRO A 1 738 ? -23.918 11.478 -21.099 1.00 95.19 738 PRO A O 1
ATOM 5520 N N . GLY A 1 739 ? -25.026 9.583 -20.565 1.00 95.75 739 GLY A N 1
ATOM 5521 C CA . GLY A 1 739 ? -26.287 9.901 -21.233 1.00 95.75 739 GLY A CA 1
ATOM 5522 C C . GLY A 1 739 ? -27.360 10.350 -20.236 1.00 95.75 739 GLY A C 1
ATOM 5523 O O . GLY A 1 739 ? -27.043 10.867 -19.163 1.00 95.75 739 GLY A O 1
ATOM 5524 N N . TYR A 1 740 ? -28.637 10.152 -20.573 1.00 95.88 740 TYR A N 1
ATOM 5525 C CA . TYR A 1 740 ? -29.746 10.520 -19.683 1.00 95.88 740 TYR A CA 1
ATOM 5526 C C . TYR A 1 740 ? -29.797 9.618 -18.436 1.00 95.88 740 TYR A C 1
ATOM 5528 O O . TYR A 1 740 ? -29.655 8.396 -18.531 1.00 95.88 740 TYR A O 1
ATOM 5536 N N . PHE A 1 741 ? -30.032 10.237 -17.279 1.00 97.38 741 PHE A N 1
ATOM 5537 C CA . PHE A 1 741 ? -30.245 9.585 -15.990 1.00 97.38 741 PHE A CA 1
ATOM 5538 C C . PHE A 1 741 ? -31.003 10.527 -15.052 1.00 97.38 741 PHE A C 1
ATOM 5540 O O . PHE A 1 741 ? -30.566 11.663 -14.858 1.00 97.38 741 PHE A O 1
ATOM 5547 N N . ASP A 1 742 ? -32.078 10.048 -14.424 1.00 96.69 742 ASP A N 1
ATOM 5548 C CA . ASP A 1 742 ? -32.763 10.777 -13.350 1.00 96.69 742 ASP A CA 1
ATOM 5549 C C . ASP A 1 742 ? -33.255 9.822 -12.250 1.00 96.69 742 ASP A C 1
ATOM 5551 O O . ASP A 1 742 ? -34.092 8.942 -12.463 1.00 96.69 742 ASP A O 1
ATOM 5555 N N . LEU A 1 743 ? -32.740 10.000 -11.031 1.00 97.06 743 LEU A N 1
ATOM 5556 C CA . LEU A 1 743 ? -33.033 9.115 -9.902 1.00 97.06 743 LEU A CA 1
ATOM 5557 C C . LEU A 1 743 ? -34.460 9.309 -9.327 1.00 97.06 743 LEU A C 1
ATOM 5559 O O . LEU A 1 743 ? -35.017 8.371 -8.743 1.00 97.06 743 LEU A O 1
ATOM 5563 N N . THR A 1 744 ? -35.086 10.478 -9.503 1.00 96.31 744 THR A N 1
ATOM 5564 C CA . THR A 1 744 ? -36.492 10.708 -9.127 1.00 96.31 744 THR A CA 1
ATOM 5565 C C . THR A 1 744 ? -37.423 10.058 -10.143 1.00 96.31 744 THR A C 1
ATOM 5567 O O . THR A 1 744 ? -38.368 9.356 -9.761 1.00 96.31 744 THR A O 1
ATOM 5570 N N . GLU A 1 745 ? -37.201 10.285 -11.436 1.00 96.50 745 GLU A N 1
ATOM 5571 C CA . GLU A 1 745 ? -38.060 9.783 -12.509 1.00 96.50 745 GLU A CA 1
ATOM 5572 C C . GLU A 1 745 ? -37.943 8.261 -12.634 1.00 96.50 745 GLU A C 1
ATOM 5574 O O . GLU A 1 745 ? -38.970 7.579 -12.566 1.00 96.50 745 GLU A O 1
ATOM 5579 N N . GLU A 1 746 ? -36.721 7.721 -12.692 1.00 97.00 746 GLU A N 1
ATOM 5580 C CA . GLU A 1 746 ? -36.477 6.291 -12.905 1.00 97.00 746 GLU A CA 1
ATOM 5581 C C . GLU A 1 746 ? -36.634 5.420 -11.651 1.00 97.00 746 GLU A C 1
ATOM 5583 O O . GLU A 1 746 ? -37.048 4.272 -11.801 1.00 97.00 746 GLU A O 1
ATOM 5588 N N . TYR A 1 747 ? -36.323 5.930 -10.445 1.00 97.12 747 TYR A N 1
ATOM 5589 C CA . TYR A 1 747 ? -36.290 5.138 -9.193 1.00 97.12 747 TYR A CA 1
ATOM 5590 C C . TYR A 1 747 ? -37.196 5.649 -8.061 1.00 97.12 747 TYR A C 1
ATOM 5592 O O . TYR A 1 747 ? -37.313 5.003 -7.020 1.00 97.12 747 TYR A O 1
ATOM 5600 N N . GLY A 1 748 ? -37.852 6.803 -8.222 1.00 94.75 748 GLY A N 1
ATOM 5601 C CA . GLY A 1 748 ? -38.770 7.339 -7.209 1.00 94.75 748 GLY A CA 1
ATOM 5602 C C . GLY A 1 748 ? -38.085 7.825 -5.926 1.00 94.75 748 GLY A C 1
ATOM 5603 O O . GLY A 1 748 ? -38.739 7.957 -4.888 1.00 94.75 748 GLY A O 1
ATOM 5604 N N . VAL A 1 749 ? -36.778 8.094 -5.967 1.00 95.25 749 VAL A N 1
ATOM 5605 C CA . VAL A 1 749 ? -36.070 8.725 -4.845 1.00 95.25 749 VAL A CA 1
ATOM 5606 C C . VAL A 1 749 ? -36.560 10.177 -4.708 1.00 95.25 749 VAL A C 1
ATOM 5608 O O . VAL A 1 749 ? -36.698 10.848 -5.720 1.00 95.25 749 VAL A O 1
ATOM 5611 N N . PRO A 1 750 ? -36.855 10.702 -3.503 1.00 93.62 750 PRO A N 1
ATOM 5612 C CA . PRO A 1 750 ? -37.380 12.065 -3.381 1.00 93.62 750 PRO A CA 1
ATOM 5613 C C . PRO A 1 750 ? -36.350 13.145 -3.749 1.00 93.62 750 PRO A C 1
ATOM 5615 O O . PRO A 1 750 ? -35.231 13.110 -3.234 1.00 93.62 750 PRO A O 1
ATOM 5618 N N . ASP A 1 751 ? -36.763 14.179 -4.492 1.00 92.25 751 ASP A N 1
ATOM 5619 C CA . ASP A 1 751 ? -35.908 15.311 -4.912 1.00 92.25 751 ASP A CA 1
ATOM 5620 C C . ASP A 1 751 ? -35.109 15.921 -3.753 1.00 92.25 751 ASP A C 1
ATOM 5622 O O . ASP A 1 751 ? -33.907 16.157 -3.842 1.00 92.25 751 ASP A O 1
ATOM 5626 N N . LYS A 1 752 ? -35.767 16.100 -2.602 1.00 89.19 752 LYS A N 1
ATOM 5627 C CA . LYS A 1 752 ? -35.163 16.646 -1.378 1.00 89.19 752 LYS A CA 1
ATOM 5628 C C . LYS A 1 752 ? -33.959 15.837 -0.873 1.00 89.19 752 LYS A C 1
ATOM 5630 O O . LYS A 1 752 ? -33.109 16.383 -0.169 1.00 89.19 752 LYS A O 1
ATOM 5635 N N . LEU A 1 753 ? -33.899 14.538 -1.180 1.00 90.56 753 LEU A N 1
ATOM 5636 C CA . LEU A 1 753 ? -32.719 13.718 -0.919 1.00 90.56 753 LEU A CA 1
ATOM 5637 C C . LEU A 1 753 ? -31.648 13.982 -1.984 1.00 90.56 753 LEU A C 1
ATOM 5639 O O . LEU A 1 753 ? -30.518 14.270 -1.603 1.00 90.56 753 LEU A O 1
ATOM 5643 N N . ILE A 1 754 ? -32.007 13.976 -3.275 1.00 92.62 754 ILE A N 1
ATOM 5644 C CA . ILE A 1 754 ? -31.106 14.259 -4.415 1.00 92.62 754 ILE A CA 1
ATOM 5645 C C . ILE A 1 754 ? -30.367 15.595 -4.260 1.00 92.62 754 ILE A C 1
ATOM 5647 O O . ILE A 1 754 ? -29.168 15.677 -4.530 1.00 92.62 754 ILE A O 1
ATOM 5651 N N . GLU A 1 755 ? -31.031 16.630 -3.741 1.00 90.12 755 GLU A N 1
ATOM 5652 C CA . GLU A 1 755 ? -30.404 17.921 -3.436 1.00 90.12 755 GLU A CA 1
ATOM 5653 C C . GLU A 1 755 ? -29.206 17.826 -2.467 1.00 90.12 755 GLU A C 1
ATOM 5655 O O . GLU A 1 755 ? -28.403 18.759 -2.394 1.00 90.12 755 GLU A O 1
ATOM 5660 N N . ALA A 1 756 ? -29.079 16.740 -1.699 1.00 90.62 756 ALA A N 1
ATOM 5661 C CA . ALA A 1 756 ? -27.974 16.462 -0.782 1.00 90.62 756 ALA A CA 1
ATOM 5662 C C . ALA A 1 756 ? -26.997 15.385 -1.303 1.00 90.62 756 ALA A C 1
ATOM 5664 O O . ALA A 1 756 ? -26.079 15.017 -0.571 1.00 90.62 756 ALA A O 1
ATOM 5665 N N . LEU A 1 757 ? -27.172 14.891 -2.536 1.00 94.38 757 LEU A N 1
ATOM 5666 C CA . LEU A 1 757 ? -26.331 13.861 -3.151 1.00 94.38 757 LEU A CA 1
ATOM 5667 C C . LEU A 1 757 ? -25.391 14.434 -4.222 1.00 94.38 757 LEU A C 1
ATOM 5669 O O . LEU A 1 757 ? -25.742 15.341 -4.985 1.00 94.38 757 LEU A O 1
ATOM 5673 N N . ASP A 1 758 ? -24.210 13.830 -4.318 1.00 95.25 758 ASP A N 1
ATOM 5674 C CA . ASP A 1 758 ? -23.377 13.853 -5.521 1.00 95.25 758 ASP A CA 1
ATOM 5675 C C . ASP A 1 758 ? -23.967 12.944 -6.610 1.00 95.25 758 ASP A C 1
ATOM 5677 O O . ASP A 1 758 ? -24.676 11.982 -6.298 1.00 95.25 758 ASP A O 1
ATOM 5681 N N . ILE A 1 759 ? -23.678 13.220 -7.884 1.00 95.31 759 ILE A N 1
ATOM 5682 C CA . ILE A 1 759 ? -24.106 12.360 -9.001 1.00 95.31 759 ILE A CA 1
ATOM 5683 C C . ILE A 1 759 ? -23.573 10.926 -8.852 1.00 95.31 759 ILE A C 1
ATOM 5685 O O . ILE A 1 759 ? -24.288 9.965 -9.127 1.00 95.31 759 ILE A O 1
ATOM 5689 N N . THR A 1 760 ? -22.368 10.767 -8.300 1.00 96.31 760 THR A N 1
ATOM 5690 C CA . THR A 1 760 ? -21.757 9.460 -8.034 1.00 96.31 760 THR A CA 1
ATOM 5691 C C . THR A 1 760 ? -22.569 8.652 -7.022 1.00 96.31 760 THR A C 1
ATOM 5693 O O . THR A 1 760 ? -22.821 7.466 -7.229 1.00 96.31 760 THR A O 1
ATOM 5696 N N . THR A 1 761 ? -23.066 9.288 -5.953 1.00 96.44 761 THR A N 1
ATOM 5697 C CA . THR A 1 761 ? -23.964 8.611 -5.004 1.00 96.44 761 THR A CA 1
ATOM 5698 C C . THR A 1 761 ? -25.290 8.234 -5.662 1.00 96.44 761 THR A C 1
ATOM 5700 O O . THR A 1 761 ? -25.785 7.136 -5.424 1.00 96.44 761 THR A O 1
ATOM 5703 N N . GLN A 1 762 ? -25.868 9.107 -6.492 1.00 97.62 762 GLN A N 1
ATOM 5704 C CA . GLN A 1 762 ? -27.144 8.827 -7.161 1.00 97.62 762 GLN A CA 1
ATOM 5705 C C . GLN A 1 762 ? -27.052 7.584 -8.057 1.00 97.62 762 GLN A C 1
ATOM 5707 O O . GLN A 1 762 ? -27.882 6.682 -7.953 1.00 97.62 762 GLN A O 1
ATOM 5712 N N . LEU A 1 763 ? -25.991 7.495 -8.862 1.00 97.88 763 LEU A N 1
ATOM 5713 C CA . LEU A 1 763 ? -25.676 6.334 -9.695 1.00 97.88 763 LEU A CA 1
ATOM 5714 C C . LEU A 1 763 ? -25.496 5.049 -8.865 1.00 97.88 763 LEU A C 1
ATOM 5716 O O . LEU A 1 763 ? -26.063 4.007 -9.195 1.00 97.88 763 LEU A O 1
ATOM 5720 N N . ALA A 1 764 ? -24.774 5.126 -7.741 1.00 97.12 764 ALA A N 1
ATOM 5721 C CA . ALA A 1 764 ? -24.592 3.989 -6.836 1.00 97.12 764 ALA A CA 1
ATOM 5722 C C . ALA A 1 764 ? -25.917 3.517 -6.199 1.00 97.12 764 ALA A C 1
ATOM 5724 O O . ALA A 1 764 ? -26.134 2.313 -6.044 1.00 97.12 764 ALA A O 1
ATOM 5725 N N . MET A 1 765 ? -26.825 4.444 -5.863 1.00 98.00 765 MET A N 1
ATOM 5726 C CA . MET A 1 765 ? -28.165 4.116 -5.359 1.00 98.00 765 MET A CA 1
ATOM 5727 C C . MET A 1 765 ? -29.020 3.418 -6.426 1.00 98.00 765 MET A C 1
ATOM 5729 O O . MET A 1 765 ? -29.640 2.400 -6.123 1.00 98.00 765 MET A O 1
ATOM 5733 N N . ALA A 1 766 ? -29.022 3.918 -7.665 1.00 98.50 766 ALA A N 1
ATOM 5734 C CA . ALA A 1 766 ? -29.741 3.311 -8.788 1.00 98.50 766 ALA A CA 1
ATOM 5735 C C . ALA A 1 766 ? -29.294 1.860 -9.042 1.00 98.50 766 ALA A C 1
ATOM 5737 O O . ALA A 1 766 ? -30.119 0.942 -9.059 1.00 98.50 766 ALA A O 1
ATOM 5738 N N . ALA A 1 767 ? -27.979 1.631 -9.147 1.00 98.50 767 ALA A N 1
ATOM 5739 C CA . ALA A 1 767 ? -27.427 0.290 -9.321 1.00 98.50 767 ALA A CA 1
ATOM 5740 C C . ALA A 1 767 ? -27.768 -0.631 -8.134 1.00 98.50 767 ALA A C 1
ATOM 5742 O O . ALA A 1 767 ? -28.181 -1.774 -8.340 1.00 98.50 767 ALA A O 1
ATOM 5743 N N . GLY A 1 768 ? -27.668 -0.134 -6.895 1.00 98.50 768 GLY A N 1
ATOM 5744 C CA . GLY A 1 768 ? -28.037 -0.886 -5.693 1.00 98.50 768 GLY A CA 1
ATOM 5745 C C . GLY A 1 768 ? -29.510 -1.319 -5.661 1.00 98.50 768 GLY A C 1
ATOM 5746 O O . GLY A 1 768 ? -29.811 -2.429 -5.218 1.00 98.50 768 GLY A O 1
ATOM 5747 N N . LEU A 1 769 ? -30.428 -0.482 -6.157 1.00 98.62 769 LEU A N 1
ATOM 5748 C CA . LEU A 1 769 ? -31.859 -0.802 -6.247 1.00 98.62 769 LEU A CA 1
ATOM 5749 C C . LEU A 1 769 ? -32.157 -1.851 -7.325 1.00 98.62 769 LEU A C 1
ATOM 5751 O O . LEU A 1 769 ? -32.922 -2.781 -7.063 1.00 98.62 769 LEU A O 1
ATOM 5755 N N . ASP A 1 770 ? -31.523 -1.760 -8.499 1.00 98.44 770 ASP A N 1
ATOM 5756 C CA . ASP A 1 770 ? -31.646 -2.799 -9.531 1.00 98.44 770 ASP A CA 1
ATOM 5757 C C . ASP A 1 770 ? -31.077 -4.147 -9.048 1.00 98.44 770 ASP A C 1
ATOM 5759 O O . ASP A 1 770 ? -31.699 -5.188 -9.273 1.00 98.44 770 ASP A O 1
ATOM 5763 N N . ALA A 1 771 ? -29.964 -4.141 -8.304 1.00 98.56 771 ALA A N 1
ATOM 5764 C CA . ALA A 1 771 ? -29.374 -5.357 -7.742 1.00 98.56 771 ALA A CA 1
ATOM 5765 C C . ALA A 1 771 ? -30.256 -6.007 -6.660 1.00 98.56 771 ALA A C 1
ATOM 5767 O O . ALA A 1 771 ? -30.381 -7.234 -6.627 1.00 98.56 771 ALA A O 1
ATOM 5768 N N . LEU A 1 772 ? -30.920 -5.208 -5.812 1.00 98.62 772 LEU A N 1
ATOM 5769 C CA . LEU A 1 772 ? -31.922 -5.698 -4.853 1.00 98.62 772 LEU A CA 1
ATOM 5770 C C . LEU A 1 772 ? -33.160 -6.280 -5.551 1.00 98.62 772 LEU A C 1
ATOM 5772 O O . LEU A 1 772 ? -33.626 -7.354 -5.156 1.00 98.62 772 LEU A O 1
ATOM 5776 N N . ARG A 1 773 ? -33.656 -5.618 -6.611 1.00 97.75 773 ARG A N 1
ATOM 5777 C CA . ARG A 1 773 ? -34.728 -6.155 -7.466 1.00 97.75 773 ARG A CA 1
ATOM 5778 C C . ARG A 1 773 ? -34.327 -7.509 -8.027 1.00 97.75 773 ARG A C 1
ATOM 5780 O O . ARG A 1 773 ? -35.084 -8.465 -7.879 1.00 97.75 773 ARG A O 1
ATOM 5787 N N . GLU A 1 774 ? -33.153 -7.602 -8.650 1.00 96.12 774 GLU A N 1
ATOM 5788 C CA . GLU A 1 774 ? -32.698 -8.855 -9.243 1.00 96.12 774 GLU A CA 1
ATOM 5789 C C . GLU A 1 774 ? -32.575 -9.952 -8.181 1.00 96.12 774 GLU A C 1
ATOM 5791 O O . GLU A 1 774 ? -33.100 -11.043 -8.393 1.00 96.12 774 GLU A O 1
ATOM 5796 N N . ALA A 1 775 ? -31.996 -9.656 -7.009 1.00 97.50 775 ALA A N 1
ATOM 5797 C CA . ALA A 1 775 ? -31.866 -10.569 -5.864 1.00 97.50 775 ALA A CA 1
ATOM 5798 C C . ALA A 1 775 ? -33.198 -11.059 -5.249 1.00 97.50 775 ALA A C 1
ATOM 5800 O O . ALA A 1 775 ? -33.183 -11.885 -4.323 1.00 97.50 775 ALA A O 1
ATOM 5801 N N . GLY A 1 776 ? -34.341 -10.563 -5.739 1.00 96.44 776 GLY A N 1
ATOM 5802 C CA . GLY A 1 776 ? -35.672 -10.882 -5.230 1.00 96.44 776 GLY A CA 1
ATOM 5803 C C . GLY A 1 776 ? -35.924 -10.306 -3.836 1.00 96.44 776 GLY A C 1
ATOM 5804 O O . GLY A 1 776 ? -36.663 -10.909 -3.057 1.00 96.44 776 GLY A O 1
ATOM 5805 N N . ILE A 1 777 ? -35.291 -9.181 -3.489 1.00 97.81 777 ILE A N 1
ATOM 5806 C CA . ILE A 1 777 ? -35.413 -8.532 -2.179 1.00 97.81 777 ILE A CA 1
ATOM 5807 C C . ILE A 1 777 ? -36.268 -7.261 -2.335 1.00 97.81 777 ILE A C 1
ATOM 5809 O O . ILE A 1 777 ? -35.739 -6.216 -2.715 1.00 97.81 777 ILE A O 1
ATOM 5813 N N . PRO A 1 778 ? -37.586 -7.321 -2.065 1.00 97.38 778 PRO A N 1
ATOM 5814 C CA . PRO A 1 778 ? -38.447 -6.147 -2.122 1.00 97.38 778 PRO A CA 1
ATOM 5815 C C . PRO A 1 778 ? -38.229 -5.208 -0.931 1.00 97.38 778 PRO A C 1
ATOM 5817 O O . PRO A 1 778 ? -37.971 -5.653 0.190 1.00 97.38 778 PRO A O 1
ATOM 5820 N N . LEU A 1 779 ? -38.470 -3.914 -1.144 1.00 97.75 779 LEU A N 1
ATOM 5821 C CA . LEU A 1 779 ? -38.769 -2.987 -0.051 1.00 97.75 779 LEU A CA 1
ATOM 5822 C C . LEU A 1 779 ? -40.202 -3.210 0.473 1.00 97.75 779 LEU A C 1
ATOM 5824 O O . LEU A 1 779 ? -41.100 -3.624 -0.260 1.00 97.75 779 LEU A O 1
ATOM 5828 N N . VAL A 1 780 ? -40.440 -2.903 1.745 1.00 95.38 780 VAL A N 1
ATOM 5829 C CA . VAL A 1 780 ? -41.750 -2.972 2.408 1.00 95.38 780 VAL A CA 1
ATOM 5830 C C . VAL A 1 780 ? -42.126 -1.611 2.990 1.00 95.38 780 VAL A C 1
ATOM 5832 O O . VAL A 1 780 ? -41.272 -0.863 3.476 1.00 95.38 780 VAL A O 1
ATOM 5835 N N . GLN A 1 781 ? -43.418 -1.284 2.950 1.00 93.19 781 GLN A N 1
ATOM 5836 C CA . GLN A 1 781 ? -43.946 -0.048 3.517 1.00 93.19 781 GLN A CA 1
ATOM 5837 C C . GLN A 1 781 ? -43.872 -0.116 5.045 1.00 93.19 781 GLN A C 1
ATOM 5839 O O . GLN A 1 781 ? -44.496 -0.966 5.678 1.00 93.19 781 GLN A O 1
ATOM 5844 N N . THR A 1 782 ? -43.137 0.809 5.658 1.00 88.62 782 THR A N 1
ATOM 5845 C CA . THR A 1 782 ? -43.146 0.981 7.117 1.00 88.62 782 THR A CA 1
ATOM 5846 C C . THR A 1 782 ? -44.300 1.869 7.567 1.00 88.62 782 THR A C 1
ATOM 5848 O O . THR A 1 782 ? -44.749 2.742 6.818 1.00 88.62 782 THR A O 1
ATOM 5851 N N . TYR A 1 783 ? -44.766 1.656 8.802 1.00 85.00 783 TYR A N 1
ATOM 5852 C CA . TYR A 1 783 ? -45.890 2.371 9.402 1.00 85.00 783 TYR A CA 1
ATOM 5853 C C . TYR A 1 783 ? -45.523 2.905 10.789 1.00 85.00 783 TYR A C 1
ATOM 5855 O O . TYR A 1 783 ? -45.017 2.167 11.632 1.00 85.00 783 TYR A O 1
ATOM 5863 N N . LYS A 1 784 ? -45.846 4.173 11.062 1.00 82.38 784 LYS A N 1
ATOM 5864 C CA . LYS A 1 784 ? -45.722 4.784 12.390 1.00 82.38 784 LYS A CA 1
ATOM 5865 C C . LYS A 1 784 ? -47.074 4.821 13.083 1.00 82.38 784 LYS A C 1
ATOM 5867 O O . LYS A 1 784 ? -48.036 5.367 12.541 1.00 82.38 784 LYS A O 1
ATOM 5872 N N . ARG A 1 785 ? -47.132 4.307 14.312 1.00 79.94 785 ARG A N 1
ATOM 5873 C CA . ARG A 1 785 ? -48.307 4.448 15.176 1.00 79.94 785 ARG A CA 1
ATOM 5874 C C . ARG A 1 785 ? -48.414 5.892 15.682 1.00 79.94 785 ARG A C 1
ATOM 5876 O O . ARG A 1 785 ? -47.446 6.446 16.203 1.00 79.94 785 ARG A O 1
ATOM 5883 N N . THR A 1 786 ? -49.574 6.512 15.514 1.00 82.12 786 THR A N 1
ATOM 5884 C CA . THR A 1 786 ? -49.887 7.846 16.038 1.00 82.12 786 THR A CA 1
ATOM 5885 C C . THR A 1 786 ? -50.262 7.777 17.517 1.00 82.12 786 THR A C 1
ATOM 5887 O O . THR A 1 786 ? -50.639 6.725 18.034 1.00 82.12 786 THR A O 1
ATOM 5890 N N . THR A 1 787 ? -50.262 8.929 18.190 1.00 81.62 787 THR A N 1
ATOM 5891 C CA . THR A 1 787 ? -50.833 9.086 19.542 1.00 81.62 787 THR A CA 1
ATOM 5892 C C . THR A 1 787 ? -52.319 8.709 19.607 1.00 81.62 787 THR A C 1
ATOM 5894 O O . THR A 1 787 ? -52.801 8.288 20.650 1.00 81.62 787 THR A O 1
ATOM 5897 N N . THR A 1 788 ? -53.036 8.788 18.481 1.00 77.69 788 THR A N 1
ATOM 5898 C CA . THR A 1 788 ? -54.428 8.328 18.326 1.00 77.69 788 THR A CA 1
ATOM 5899 C C . THR A 1 788 ? -54.564 6.833 18.003 1.00 77.69 788 THR A C 1
ATOM 5901 O O . THR A 1 788 ? -55.657 6.370 17.687 1.00 77.69 788 THR A O 1
ATOM 5904 N N . GLY A 1 789 ? -53.469 6.067 18.037 1.00 69.94 789 GLY A N 1
ATOM 5905 C CA . GLY A 1 789 ? -53.450 4.621 17.804 1.00 69.94 789 GLY A CA 1
ATOM 5906 C C . GLY A 1 789 ? -53.582 4.182 16.341 1.00 69.94 789 GLY A C 1
ATOM 5907 O O . GLY A 1 789 ? -53.443 2.989 16.074 1.00 69.94 789 GLY A O 1
ATOM 5908 N N . LYS A 1 790 ? -53.808 5.113 15.404 1.00 75.94 790 LYS A N 1
ATOM 5909 C CA . LYS A 1 790 ? -53.830 4.860 13.954 1.00 75.94 790 LYS A CA 1
ATOM 5910 C C . LYS A 1 790 ? -52.411 4.637 13.426 1.00 75.94 790 LYS A C 1
ATOM 5912 O O . LYS A 1 790 ? -51.443 5.077 14.037 1.00 75.94 790 LYS A O 1
ATOM 5917 N N . TYR A 1 791 ? -52.285 3.995 12.272 1.00 76.94 791 TYR A N 1
ATOM 5918 C CA . TYR A 1 791 ? -51.001 3.776 11.608 1.00 76.94 791 TYR A CA 1
ATOM 5919 C C . TYR A 1 791 ? -50.903 4.657 10.362 1.00 76.94 791 TYR A C 1
ATOM 5921 O O . TYR A 1 791 ? -51.792 4.631 9.514 1.00 76.94 791 TYR A O 1
ATOM 5929 N N . LEU A 1 792 ? -49.835 5.450 10.269 1.00 84.31 792 LEU A N 1
ATOM 5930 C CA . LEU A 1 792 ? -49.516 6.269 9.099 1.00 84.31 792 LEU A CA 1
ATOM 5931 C C . LEU A 1 792 ? -48.374 5.615 8.313 1.00 84.31 792 LEU A C 1
ATOM 5933 O O . LEU A 1 792 ? -47.362 5.281 8.937 1.00 84.31 792 LEU A O 1
ATOM 5937 N N . PRO A 1 793 ? -48.487 5.455 6.981 1.00 86.75 793 PRO A N 1
ATOM 5938 C CA . PRO A 1 793 ? -47.357 5.066 6.144 1.00 86.75 793 PRO A CA 1
ATOM 5939 C C . PRO A 1 793 ? -46.183 6.040 6.319 1.00 86.75 793 PRO A C 1
ATOM 5941 O O . PRO A 1 793 ? -46.385 7.246 6.474 1.00 86.75 793 PRO A O 1
ATOM 5944 N N . GLN A 1 794 ? -44.962 5.514 6.302 1.00 86.56 794 GLN A N 1
ATOM 5945 C CA . GLN A 1 794 ? -43.721 6.287 6.262 1.00 86.56 794 GLN A CA 1
ATOM 5946 C C . GLN A 1 794 ? -42.890 5.911 5.030 1.00 86.56 794 GLN A C 1
ATOM 5948 O O . GLN A 1 794 ? -43.225 6.310 3.921 1.00 86.56 794 GLN A O 1
ATOM 5953 N N . ASN A 1 795 ? -41.831 5.123 5.214 1.00 89.56 795 ASN A N 1
ATOM 5954 C CA . ASN A 1 795 ? -40.797 4.897 4.210 1.00 89.56 795 ASN A CA 1
ATOM 5955 C C . ASN A 1 795 ? -40.863 3.472 3.653 1.00 89.56 795 ASN A C 1
ATOM 5957 O O . ASN A 1 795 ? -41.233 2.537 4.370 1.00 89.56 795 ASN A O 1
ATOM 5961 N N . TRP A 1 796 ? -40.416 3.308 2.412 1.00 94.38 796 TRP A N 1
ATOM 5962 C CA . TRP A 1 796 ? -40.107 2.013 1.812 1.00 94.38 796 TRP A CA 1
ATOM 5963 C C . TRP A 1 796 ? -38.697 1.601 2.227 1.00 94.38 796 TRP A C 1
ATOM 5965 O O . TRP A 1 796 ? -37.737 2.246 1.828 1.00 94.38 796 TRP A O 1
ATOM 5975 N N . LEU A 1 797 ? -38.572 0.565 3.057 1.00 96.62 797 LEU A N 1
ATOM 5976 C CA . LEU A 1 797 ? -37.290 0.081 3.588 1.00 96.62 797 LEU A CA 1
ATOM 5977 C C . LEU A 1 797 ? -37.171 -1.432 3.368 1.00 96.62 797 LEU A C 1
ATOM 5979 O O . LEU A 1 797 ? -38.173 -2.102 3.128 1.00 96.62 797 LEU A O 1
ATOM 5983 N N . LEU A 1 798 ? -35.978 -2.002 3.530 1.00 97.56 798 LEU A N 1
ATOM 5984 C CA . LEU A 1 798 ? -35.790 -3.447 3.649 1.00 97.56 798 LEU A CA 1
ATOM 5985 C C . LEU A 1 798 ? -36.717 -4.023 4.740 1.00 97.56 798 LEU A C 1
ATOM 5987 O O . LEU A 1 798 ? -37.000 -3.331 5.733 1.00 97.56 798 LEU A O 1
ATOM 5991 N N . PRO A 1 799 ? -37.162 -5.285 4.612 1.00 95.38 799 PRO A N 1
ATOM 5992 C CA . PRO A 1 799 ? -37.910 -5.952 5.671 1.00 95.38 799 PRO A CA 1
ATOM 5993 C C . PRO A 1 799 ? -37.108 -5.981 6.975 1.00 95.38 799 PRO A C 1
ATOM 5995 O O . PRO A 1 799 ? -35.887 -6.108 6.939 1.00 95.38 799 PRO A O 1
ATOM 5998 N N . GLU A 1 800 ? -37.777 -5.859 8.127 1.00 91.56 800 GLU A N 1
ATOM 5999 C CA . GLU A 1 800 ? -37.114 -5.662 9.430 1.00 91.56 800 GLU A CA 1
ATOM 6000 C C . GLU A 1 800 ? -36.059 -6.742 9.722 1.00 91.56 800 GLU A C 1
ATOM 6002 O O . GLU A 1 800 ? -34.935 -6.410 10.093 1.00 91.56 800 GLU A O 1
ATOM 6007 N N . ALA A 1 801 ? -36.381 -8.012 9.441 1.00 91.69 801 ALA A N 1
ATOM 6008 C CA . ALA A 1 801 ? -35.468 -9.149 9.568 1.00 91.69 801 ALA A CA 1
ATOM 6009 C C . ALA A 1 801 ? -34.155 -8.996 8.781 1.00 91.69 801 ALA A C 1
ATOM 6011 O O . ALA A 1 801 ? -33.136 -9.542 9.182 1.00 91.69 801 ALA A O 1
ATOM 6012 N N . LEU A 1 802 ? -34.153 -8.262 7.667 1.00 95.88 802 LEU A N 1
ATOM 6013 C CA . LEU A 1 802 ? -32.983 -8.136 6.801 1.00 95.88 802 LEU A CA 1
ATOM 6014 C C . LEU A 1 802 ? -32.086 -6.954 7.195 1.00 95.88 802 LEU A C 1
ATOM 6016 O O . LEU A 1 802 ? -30.966 -6.863 6.698 1.00 95.88 802 LEU A O 1
ATOM 6020 N N . ARG A 1 803 ? -32.535 -6.037 8.062 1.00 94.50 803 ARG A N 1
ATOM 6021 C CA . ARG A 1 803 ? -31.833 -4.762 8.298 1.00 94.50 803 ARG A CA 1
ATOM 6022 C C . ARG A 1 803 ? -30.494 -4.936 9.003 1.00 94.50 803 ARG A C 1
ATOM 6024 O O . ARG A 1 803 ? -29.498 -4.412 8.514 1.00 94.50 803 ARG A O 1
ATOM 6031 N N . ASP A 1 804 ? -30.452 -5.680 10.106 1.00 91.50 804 ASP A N 1
ATOM 6032 C CA . ASP A 1 804 ? -29.219 -5.883 10.889 1.00 91.50 804 ASP A CA 1
ATOM 6033 C C . ASP A 1 804 ? -28.222 -6.821 10.199 1.00 91.50 804 ASP A C 1
ATOM 6035 O O . ASP A 1 804 ? -27.012 -6.687 10.360 1.00 91.50 804 ASP A O 1
ATOM 6039 N N . GLU A 1 805 ? -28.721 -7.749 9.380 1.00 95.25 805 GLU A N 1
ATOM 6040 C CA . GLU A 1 805 ? -27.905 -8.701 8.622 1.00 95.25 805 GLU A CA 1
ATOM 6041 C C . GLU A 1 805 ? -27.437 -8.172 7.250 1.00 95.25 805 GLU A C 1
ATOM 6043 O O . GLU A 1 805 ? -26.769 -8.916 6.529 1.00 95.25 805 GLU A O 1
ATOM 6048 N N . THR A 1 806 ? -27.754 -6.918 6.888 1.00 97.88 806 THR A N 1
ATOM 6049 C CA . THR A 1 806 ? -27.352 -6.276 5.618 1.00 97.88 806 THR A CA 1
ATOM 6050 C C . THR A 1 806 ? -26.389 -5.117 5.850 1.00 97.88 806 THR A C 1
ATOM 6052 O O . THR A 1 806 ? -26.754 -4.116 6.466 1.00 97.88 806 THR A O 1
ATOM 6055 N N . GLY A 1 807 ? -25.176 -5.232 5.310 1.00 97.69 807 GLY A N 1
ATOM 6056 C CA . GLY A 1 807 ? -24.213 -4.136 5.188 1.00 97.69 807 GLY A CA 1
ATOM 6057 C C . GLY A 1 807 ? -24.197 -3.487 3.799 1.00 97.69 807 GLY A C 1
ATOM 6058 O O . GLY A 1 807 ? -24.734 -4.047 2.840 1.00 97.69 807 GLY A O 1
ATOM 6059 N N . VAL A 1 808 ? -23.544 -2.328 3.675 1.00 98.25 808 VAL A N 1
ATOM 6060 C CA . VAL A 1 808 ? -23.302 -1.643 2.389 1.00 98.25 808 VAL A CA 1
ATOM 6061 C C . VAL A 1 808 ? -21.835 -1.235 2.273 1.00 98.25 808 VAL A C 1
ATOM 6063 O O . VAL A 1 808 ? -21.273 -0.615 3.178 1.00 98.25 808 VAL A O 1
ATOM 6066 N N . ILE A 1 809 ? -21.217 -1.545 1.135 1.00 98.25 809 ILE A N 1
ATOM 6067 C CA . ILE A 1 809 ? -19.875 -1.075 0.781 1.00 98.25 809 ILE A CA 1
ATOM 6068 C C . ILE A 1 809 ? -19.995 -0.181 -0.446 1.00 98.25 809 ILE A C 1
ATOM 6070 O O . ILE A 1 809 ? -20.518 -0.611 -1.468 1.00 98.25 809 ILE A O 1
ATOM 6074 N N . PHE A 1 810 ? -19.502 1.051 -0.349 1.00 97.62 810 PHE A N 1
ATOM 6075 C CA . PHE A 1 810 ? -19.424 1.980 -1.475 1.00 97.62 810 PHE A CA 1
ATOM 6076 C C . PHE A 1 810 ? -18.005 1.997 -2.049 1.00 97.62 810 PHE A C 1
ATOM 6078 O O . PHE A 1 810 ? -17.058 2.279 -1.320 1.00 97.62 810 PHE A O 1
ATOM 6085 N N . ALA A 1 811 ? -17.866 1.712 -3.339 1.00 97.44 811 ALA A N 1
ATOM 6086 C CA . ALA A 1 811 ? -16.621 1.735 -4.096 1.00 97.44 811 ALA A CA 1
ATOM 6087 C C . ALA A 1 811 ? -16.621 2.933 -5.062 1.00 97.44 811 ALA A C 1
ATOM 6089 O O . ALA A 1 811 ? -17.461 3.030 -5.951 1.00 97.44 811 ALA A O 1
ATOM 6090 N N . SER A 1 812 ? -15.703 3.879 -4.877 1.00 95.81 812 SER A N 1
ATOM 6091 C CA . SER A 1 812 ? -15.612 5.071 -5.733 1.00 95.81 812 SER A CA 1
ATOM 6092 C C . SER A 1 812 ? -14.258 5.742 -5.551 1.00 95.81 812 SER A C 1
ATOM 6094 O O . SER A 1 812 ? -13.792 5.876 -4.412 1.00 95.81 812 SER A O 1
ATOM 6096 N N . ALA A 1 813 ? -13.646 6.168 -6.659 1.00 93.75 813 ALA A N 1
ATOM 6097 C CA . ALA A 1 813 ? -12.383 6.891 -6.639 1.00 93.75 813 ALA A CA 1
ATOM 6098 C C . ALA A 1 813 ? -12.578 8.415 -6.530 1.00 93.75 813 ALA A C 1
ATOM 6100 O O . ALA A 1 813 ? -11.730 9.077 -5.928 1.00 93.75 813 ALA A O 1
ATOM 6101 N N . PHE A 1 814 ? -13.691 8.965 -7.043 1.00 92.06 814 PHE A N 1
ATOM 6102 C CA . PHE A 1 814 ? -13.960 10.414 -7.090 1.00 92.06 814 PHE A CA 1
ATOM 6103 C C . PHE A 1 814 ? -15.344 10.835 -6.542 1.00 92.06 814 PHE A C 1
ATOM 6105 O O . PHE A 1 814 ? -16.039 11.636 -7.177 1.00 92.06 814 PHE A O 1
ATOM 6112 N N . PRO A 1 815 ? -15.773 10.360 -5.358 1.00 92.94 815 PRO A N 1
ATOM 6113 C CA . PRO A 1 815 ? -17.072 10.736 -4.811 1.00 92.94 815 PRO A CA 1
ATOM 6114 C C . PRO A 1 815 ? -17.089 12.217 -4.396 1.00 92.94 815 PRO A C 1
ATOM 6116 O O . PRO A 1 815 ? -16.147 12.706 -3.774 1.00 92.94 815 PRO A O 1
ATOM 6119 N N . GLY A 1 816 ? -18.175 12.935 -4.699 1.00 93.38 816 GLY A N 1
ATOM 6120 C CA . GLY A 1 816 ? -18.371 14.323 -4.250 1.00 93.38 816 GLY A CA 1
ATOM 6121 C C . GLY A 1 816 ? -17.637 15.392 -5.070 1.00 93.38 816 GLY A C 1
ATOM 6122 O O . GLY A 1 816 ? -17.809 16.585 -4.806 1.00 93.38 816 GLY A O 1
ATOM 6123 N N . GLY A 1 817 ? -16.821 14.990 -6.052 1.00 94.00 817 GLY A N 1
ATOM 6124 C CA . GLY A 1 817 ? -16.026 15.910 -6.868 1.00 94.00 817 GLY A CA 1
ATOM 6125 C C . GLY A 1 817 ? -16.868 16.798 -7.788 1.00 94.00 817 GLY A C 1
ATOM 6126 O O . GLY A 1 817 ? -16.553 17.975 -7.947 1.00 94.00 817 GLY A O 1
ATOM 6127 N N . ASP A 1 818 ? -17.956 16.264 -8.347 1.00 93.38 818 ASP A N 1
ATOM 6128 C CA . ASP A 1 818 ? -18.847 16.982 -9.268 1.00 93.38 818 ASP A CA 1
ATOM 6129 C C . ASP A 1 818 ? -19.528 18.157 -8.555 1.00 93.38 818 ASP A C 1
ATOM 6131 O O . ASP A 1 818 ? -19.413 19.308 -8.979 1.00 93.38 818 ASP A O 1
ATOM 6135 N N . ARG A 1 819 ? -20.103 17.900 -7.374 1.00 93.62 819 ARG A N 1
ATOM 6136 C CA . ARG A 1 819 ? -20.704 18.948 -6.534 1.00 93.62 819 ARG A CA 1
ATOM 6137 C C . ARG A 1 819 ? -19.695 19.950 -5.971 1.00 93.62 819 ARG A C 1
ATOM 6139 O O . ARG A 1 819 ? -20.075 21.086 -5.695 1.00 93.62 819 ARG A O 1
ATOM 6146 N N . PHE A 1 820 ? -18.436 19.555 -5.780 1.00 94.69 820 PHE A N 1
ATOM 6147 C CA . PHE A 1 820 ? -17.377 20.484 -5.377 1.00 94.69 820 PHE A CA 1
ATOM 6148 C C . PHE A 1 820 ? -17.007 21.437 -6.526 1.00 94.69 820 PHE A C 1
ATOM 6150 O O . PHE A 1 820 ? -16.915 22.646 -6.311 1.00 94.69 820 PHE A O 1
ATOM 6157 N N . ALA A 1 821 ? -16.847 20.905 -7.742 1.00 93.44 821 ALA A N 1
ATOM 6158 C CA . ALA A 1 821 ? -16.550 21.680 -8.946 1.00 93.44 821 ALA A CA 1
ATOM 6159 C C . ALA A 1 821 ? -17.704 22.623 -9.343 1.00 93.44 821 ALA A C 1
ATOM 6161 O O . ALA A 1 821 ? -17.447 23.768 -9.723 1.00 93.44 821 ALA A O 1
ATOM 6162 N N . ASP A 1 822 ? -18.958 22.184 -9.192 1.00 92.56 822 ASP A N 1
ATOM 6163 C CA . ASP A 1 822 ? -20.159 23.003 -9.410 1.00 92.56 822 ASP A CA 1
ATOM 6164 C C . ASP A 1 822 ? -20.230 24.207 -8.452 1.00 92.56 822 ASP A C 1
ATOM 6166 O O . ASP A 1 822 ? -20.353 25.348 -8.898 1.00 92.56 822 ASP A O 1
ATOM 6170 N N . GLU A 1 823 ? -20.080 23.992 -7.137 1.00 94.19 823 GLU A N 1
ATOM 6171 C CA . GLU A 1 823 ? -20.136 25.085 -6.149 1.00 94.19 823 GLU A CA 1
ATOM 6172 C C . GLU A 1 823 ? -18.998 26.104 -6.376 1.00 94.19 823 GLU A C 1
ATOM 6174 O O . GLU A 1 823 ? -19.231 27.313 -6.314 1.00 94.19 823 GLU A O 1
ATOM 6179 N N . PHE A 1 824 ? -17.789 25.634 -6.722 1.00 93.44 824 PHE A N 1
ATOM 6180 C CA . PHE A 1 824 ? -16.670 26.500 -7.116 1.00 93.44 824 PHE A CA 1
ATOM 6181 C C . PHE A 1 824 ? -16.982 27.309 -8.381 1.00 93.44 824 PHE A C 1
ATOM 6183 O O . PHE A 1 824 ? -16.784 28.526 -8.396 1.00 93.44 824 PHE A O 1
ATOM 6190 N N . SER A 1 825 ? -17.491 26.659 -9.429 1.00 91.62 825 SER A N 1
ATOM 6191 C CA . SER A 1 825 ? -17.831 27.323 -10.693 1.00 91.62 825 SER A CA 1
ATOM 6192 C C . SER A 1 825 ? -18.905 28.390 -10.491 1.00 91.62 825 SER A C 1
ATOM 6194 O O . SER A 1 825 ? -18.757 29.504 -10.989 1.00 91.62 825 SER A O 1
ATOM 6196 N N . ARG A 1 826 ? -19.940 28.099 -9.692 1.00 93.62 826 ARG A N 1
ATOM 6197 C CA . ARG A 1 826 ? -21.006 29.052 -9.345 1.00 93.62 826 ARG A CA 1
ATOM 6198 C C . ARG A 1 826 ? -20.477 30.253 -8.554 1.00 93.62 826 ARG A C 1
ATOM 6200 O O . ARG A 1 826 ? -20.841 31.383 -8.874 1.00 93.62 826 ARG A O 1
ATOM 6207 N N . TYR A 1 827 ? -19.589 30.038 -7.581 1.00 95.88 827 TYR A N 1
ATOM 6208 C CA . TYR A 1 827 ? -18.965 31.127 -6.818 1.00 95.88 827 TYR A CA 1
ATOM 6209 C C . TYR A 1 827 ? -18.122 32.056 -7.705 1.00 95.88 827 TYR A C 1
ATOM 6211 O O . TYR A 1 827 ? -18.322 33.272 -7.704 1.00 95.88 827 TYR A O 1
ATOM 6219 N N . TYR A 1 828 ? -17.200 31.497 -8.495 1.00 94.94 828 TYR A N 1
ATOM 6220 C CA . TYR A 1 828 ? -16.301 32.300 -9.329 1.00 94.94 828 TYR A CA 1
ATOM 6221 C C . TYR A 1 828 ? -17.000 32.928 -10.542 1.00 94.94 828 TYR A C 1
ATOM 6223 O O . TYR A 1 828 ? -16.614 34.023 -10.950 1.00 94.94 828 TYR A O 1
ATOM 6231 N N . ALA A 1 829 ? -18.054 32.309 -11.087 1.00 93.44 829 ALA A N 1
ATOM 6232 C CA . ALA A 1 829 ? -18.893 32.939 -12.106 1.00 93.44 829 ALA A CA 1
ATOM 6233 C C . ALA A 1 829 ? -19.609 34.181 -11.553 1.00 93.44 829 ALA A C 1
ATOM 6235 O O . ALA A 1 829 ? -19.587 35.235 -12.190 1.00 93.44 829 ALA A O 1
ATOM 6236 N N . PHE A 1 830 ? -20.182 34.085 -10.348 1.00 95.94 830 PHE A N 1
ATOM 6237 C CA . PHE A 1 830 ? -20.824 35.213 -9.673 1.00 95.94 830 PHE A CA 1
ATOM 6238 C C . PHE A 1 830 ? -19.826 36.333 -9.345 1.00 95.94 830 PHE A C 1
ATOM 6240 O O . PHE A 1 830 ? -20.067 37.486 -9.704 1.00 95.94 830 PHE A O 1
ATOM 6247 N N . GLN A 1 831 ? -18.667 36.010 -8.757 1.00 96.94 831 GLN A N 1
ATOM 6248 C CA . GLN A 1 831 ? -17.652 37.030 -8.472 1.00 96.94 831 GLN A CA 1
ATOM 6249 C C . GLN A 1 831 ? -17.111 37.673 -9.758 1.00 96.94 831 GLN A C 1
ATOM 6251 O O . GLN A 1 831 ? -16.985 38.891 -9.828 1.00 96.94 831 GLN A O 1
ATOM 6256 N N . GLY A 1 832 ? -16.902 36.890 -10.820 1.00 96.06 832 GLY A N 1
ATOM 6257 C CA . GLY A 1 832 ? -16.505 37.414 -12.125 1.00 96.06 832 GLY A CA 1
ATOM 6258 C C . GLY A 1 832 ? -17.552 38.323 -12.785 1.00 96.06 832 GLY A C 1
ATOM 6259 O O . GLY A 1 832 ? -17.182 39.138 -13.629 1.00 96.06 832 GLY A O 1
ATOM 6260 N N . ARG A 1 833 ? -18.842 38.225 -12.423 1.00 96.50 833 ARG A N 1
ATOM 6261 C CA . ARG A 1 833 ? -19.872 39.210 -12.812 1.00 96.50 833 ARG A CA 1
ATOM 6262 C C . ARG A 1 833 ? -19.732 40.502 -12.004 1.00 96.50 833 ARG A C 1
ATOM 6264 O O . ARG A 1 833 ? -19.746 41.571 -12.607 1.00 96.50 833 ARG A O 1
ATOM 6271 N N . LEU A 1 834 ? -19.526 40.409 -10.687 1.00 96.81 834 LEU A N 1
ATOM 6272 C CA . LEU A 1 834 ? -19.306 41.573 -9.814 1.00 96.81 834 LEU A CA 1
ATOM 6273 C C . LEU A 1 834 ? -18.041 42.361 -10.190 1.00 96.81 834 LEU A C 1
ATOM 6275 O O . LEU A 1 834 ? -18.096 43.584 -10.296 1.00 96.81 834 LEU A O 1
ATOM 6279 N N . ASP A 1 835 ? -16.929 41.679 -10.468 1.00 96.88 835 ASP A N 1
ATOM 6280 C CA . ASP A 1 835 ? -15.673 42.325 -10.873 1.00 96.88 835 ASP A CA 1
ATOM 6281 C C . ASP A 1 835 ? -15.820 43.044 -12.229 1.00 96.88 835 ASP A C 1
ATOM 6283 O O . ASP A 1 835 ? -15.333 44.162 -12.406 1.00 96.88 835 ASP A O 1
ATOM 6287 N N . LYS A 1 836 ? -16.541 42.438 -13.188 1.00 96.38 836 LYS A N 1
ATOM 6288 C CA . LYS A 1 836 ? -16.866 43.067 -14.484 1.00 96.38 836 LYS A CA 1
ATOM 6289 C C . LYS A 1 836 ? -17.778 44.279 -14.328 1.00 96.38 836 LYS A C 1
ATOM 6291 O O . LYS A 1 836 ? -17.560 45.276 -15.013 1.00 96.38 836 LYS A O 1
ATOM 6296 N N . LEU A 1 837 ? -18.780 44.189 -13.454 1.00 96.56 837 LEU A N 1
ATOM 6297 C CA . LEU A 1 837 ? -19.689 45.288 -13.147 1.00 96.56 837 LEU A CA 1
ATOM 6298 C C . LEU A 1 837 ? -18.902 46.474 -12.577 1.00 96.56 837 LEU A C 1
ATOM 6300 O O . LEU A 1 837 ? -18.940 47.552 -13.160 1.00 96.56 837 LEU A O 1
ATOM 6304 N N . ALA A 1 838 ? -18.096 46.249 -11.536 1.00 96.06 838 ALA A N 1
ATOM 6305 C CA . ALA A 1 838 ? -17.258 47.284 -10.930 1.00 96.06 838 ALA A CA 1
ATOM 6306 C C . ALA A 1 838 ? -16.269 47.913 -11.933 1.00 96.06 838 ALA A C 1
ATOM 6308 O O . ALA A 1 838 ? -16.088 49.130 -11.945 1.00 96.06 838 ALA A O 1
ATOM 6309 N N . ALA A 1 839 ? -15.662 47.110 -12.815 1.00 95.75 839 ALA A N 1
ATOM 6310 C CA . ALA A 1 839 ? -14.767 47.611 -13.860 1.00 95.75 839 ALA A CA 1
ATOM 6311 C C . ALA A 1 839 ? -15.492 48.475 -14.912 1.00 95.75 839 ALA A C 1
ATOM 6313 O O . ALA A 1 839 ? -14.935 49.469 -15.380 1.00 95.75 839 ALA A O 1
ATOM 6314 N N . LEU A 1 840 ? -16.730 48.126 -15.280 1.00 96.06 840 LEU A N 1
ATOM 6315 C CA . LEU A 1 840 ? -17.552 48.926 -16.193 1.00 96.06 840 LEU A CA 1
ATOM 6316 C C . LEU A 1 840 ? -18.064 50.209 -15.528 1.00 96.06 840 LEU A C 1
ATOM 6318 O O . LEU A 1 840 ? -18.006 51.266 -16.153 1.00 96.06 840 LEU A O 1
ATOM 6322 N N . GLU A 1 841 ? -18.502 50.146 -14.268 1.00 94.75 841 GLU A N 1
ATOM 6323 C CA . GLU A 1 841 ? -18.895 51.320 -13.477 1.00 94.75 841 GLU A CA 1
ATOM 6324 C C . GLU A 1 841 ? -17.747 52.316 -13.292 1.00 94.75 841 GLU A C 1
ATOM 6326 O O . GLU A 1 841 ? -17.981 53.527 -13.270 1.00 94.75 841 GLU A O 1
ATOM 6331 N N . ASP A 1 842 ? -16.512 51.828 -13.163 1.00 94.31 842 ASP A N 1
ATOM 6332 C CA . ASP A 1 842 ? -15.332 52.682 -13.092 1.00 94.31 842 ASP A CA 1
ATOM 6333 C C . ASP A 1 842 ? -14.991 53.274 -14.467 1.00 94.31 842 ASP A C 1
ATOM 6335 O O . ASP A 1 842 ? -14.900 54.494 -14.600 1.00 94.31 842 ASP A O 1
ATOM 6339 N N . LEU A 1 843 ? -14.938 52.452 -15.526 1.00 93.25 843 LEU A N 1
ATOM 6340 C CA . LEU A 1 843 ? -14.705 52.908 -16.906 1.00 93.25 843 LEU A CA 1
ATOM 6341 C C . LEU A 1 843 ? -15.718 53.979 -17.353 1.00 93.25 843 LEU A C 1
ATOM 6343 O O . LEU A 1 843 ? -15.343 54.954 -18.011 1.00 93.25 843 LEU A O 1
ATOM 6347 N N . ARG A 1 844 ? -16.983 53.844 -16.935 1.00 92.94 844 ARG A N 1
ATOM 6348 C CA . ARG A 1 844 ? -18.065 54.819 -17.149 1.00 92.94 844 ARG A CA 1
ATOM 6349 C C . ARG A 1 844 ? -17.710 56.230 -16.666 1.00 92.94 844 ARG A C 1
ATOM 6351 O O . ARG A 1 844 ? -18.194 57.203 -17.232 1.00 92.94 844 ARG A O 1
ATOM 6358 N N . ARG A 1 845 ? -16.876 56.365 -15.628 1.00 92.56 845 ARG A N 1
ATOM 6359 C CA . ARG A 1 845 ? -16.458 57.662 -15.056 1.00 92.56 845 ARG A CA 1
ATOM 6360 C C . ARG A 1 845 ? -15.387 58.369 -15.888 1.00 92.56 845 ARG A C 1
ATOM 6362 O O . ARG A 1 845 ? -15.181 59.566 -15.701 1.00 92.56 845 ARG A O 1
ATOM 6369 N N . TYR A 1 846 ? -14.700 57.645 -16.774 1.00 89.81 846 TYR A N 1
ATOM 6370 C CA . TYR A 1 846 ? -13.547 58.145 -17.529 1.00 89.81 846 TYR A CA 1
ATOM 6371 C C . TYR A 1 846 ? -13.851 58.506 -18.988 1.00 89.81 846 TYR A C 1
ATOM 6373 O O . TYR A 1 846 ? -13.028 59.163 -19.626 1.00 89.81 846 TYR A O 1
ATOM 6381 N N . THR A 1 847 ? -15.012 58.117 -19.525 1.00 86.38 847 THR A N 1
ATOM 6382 C CA . THR A 1 847 ? -15.430 58.469 -20.890 1.00 86.38 847 THR A CA 1
ATOM 6383 C C . THR A 1 847 ? -16.610 59.441 -20.902 1.00 86.38 847 THR A C 1
ATOM 6385 O O . THR A 1 847 ? -17.534 59.334 -20.104 1.00 86.38 847 THR A O 1
ATOM 6388 N N . ASN A 1 848 ? -16.579 60.386 -21.843 1.00 87.06 848 ASN A N 1
ATOM 6389 C CA . ASN A 1 848 ? -17.690 61.293 -22.153 1.00 87.06 848 ASN A CA 1
ATOM 6390 C C . ASN A 1 848 ? -18.249 61.054 -23.571 1.00 87.06 848 ASN A C 1
ATOM 6392 O O . ASN A 1 848 ? -19.114 61.802 -24.026 1.00 87.06 848 ASN A O 1
ATOM 6396 N N . ASP A 1 849 ? -17.745 60.043 -24.289 1.00 93.38 849 ASP A N 1
ATOM 6397 C CA . ASP A 1 849 ? -18.249 59.689 -25.616 1.00 93.38 849 ASP A CA 1
ATOM 6398 C C . ASP A 1 849 ? -19.617 59.002 -25.511 1.00 93.38 849 ASP A C 1
ATOM 6400 O O . ASP A 1 849 ? -19.781 58.014 -24.795 1.00 93.38 849 ASP A O 1
ATOM 6404 N N . SER A 1 850 ? -20.607 59.518 -26.240 1.00 88.38 850 SER A N 1
ATOM 6405 C CA . SER A 1 850 ? -22.004 59.099 -26.085 1.00 88.38 850 SER A CA 1
ATOM 6406 C C . SER A 1 850 ? -22.279 57.679 -26.591 1.00 88.38 850 SER A C 1
ATOM 6408 O O . SER A 1 850 ? -23.147 57.009 -26.036 1.00 88.38 850 SER A O 1
ATOM 6410 N N . GLN A 1 851 ? -21.551 57.198 -27.607 1.00 91.06 851 GLN A N 1
ATOM 6411 C CA . GLN A 1 851 ? -21.703 55.819 -28.093 1.00 91.06 851 GLN A CA 1
ATOM 6412 C C . GLN A 1 851 ? -21.076 54.817 -27.117 1.00 91.06 851 GLN A C 1
ATOM 6414 O O . GLN A 1 851 ? -21.692 53.807 -26.779 1.00 91.06 851 GLN A O 1
ATOM 6419 N N . THR A 1 852 ? -19.884 55.133 -26.610 1.00 90.44 852 THR A N 1
ATOM 6420 C CA . THR A 1 852 ? -19.181 54.331 -25.603 1.00 90.44 852 THR A CA 1
ATOM 6421 C C . THR A 1 852 ? -19.971 54.263 -24.295 1.00 90.44 852 THR A C 1
ATOM 6423 O O . THR A 1 852 ? -20.131 53.180 -23.739 1.00 90.44 852 THR A O 1
ATOM 6426 N N . LEU A 1 853 ? -20.518 55.391 -23.823 1.00 93.00 853 LEU A N 1
ATOM 6427 C CA . LEU A 1 853 ? -21.364 55.433 -22.625 1.00 93.00 853 LEU A CA 1
ATOM 6428 C C . LEU A 1 853 ? -22.635 54.590 -22.780 1.00 93.00 853 LEU A C 1
ATOM 6430 O O . LEU A 1 853 ? -22.971 53.851 -21.861 1.00 93.00 853 LEU A O 1
ATOM 6434 N N . TYR A 1 854 ? -23.305 54.643 -23.937 1.00 94.25 854 TYR A N 1
ATOM 6435 C CA . TYR A 1 854 ? -24.486 53.814 -24.199 1.00 94.25 854 TYR A CA 1
ATOM 6436 C C . TYR A 1 854 ? -24.175 52.310 -24.110 1.00 94.25 854 TYR A C 1
ATOM 6438 O O . TYR A 1 854 ? -24.908 51.572 -23.457 1.00 94.25 854 TYR A O 1
ATOM 6446 N N . GLU A 1 855 ? -23.076 51.848 -24.715 1.00 95.44 855 GLU A N 1
ATOM 6447 C CA . GLU A 1 855 ? -22.692 50.429 -24.674 1.00 95.44 855 GLU A CA 1
ATOM 6448 C C . GLU A 1 855 ? -22.198 49.985 -23.283 1.00 95.44 855 GLU A C 1
ATOM 6450 O O . GLU A 1 855 ? -22.447 48.846 -22.885 1.00 95.44 855 GLU A O 1
ATOM 6455 N N . ILE A 1 856 ? -21.544 50.867 -22.516 1.00 95.06 856 ILE A N 1
ATOM 6456 C CA . ILE A 1 856 ? -21.190 50.600 -21.111 1.00 95.06 856 ILE A CA 1
ATOM 6457 C C . ILE A 1 856 ? -22.457 50.470 -20.257 1.00 95.06 856 ILE A C 1
ATOM 6459 O O . ILE A 1 856 ? -22.602 49.475 -19.550 1.00 95.06 856 ILE A O 1
ATOM 6463 N N . ASP A 1 857 ? -23.395 51.415 -20.361 1.00 95.31 857 ASP A N 1
ATOM 6464 C CA . ASP A 1 857 ? -24.640 51.409 -19.580 1.00 95.31 857 ASP A CA 1
ATOM 6465 C C . ASP A 1 857 ? -25.518 50.200 -19.921 1.00 95.31 857 ASP A C 1
ATOM 6467 O 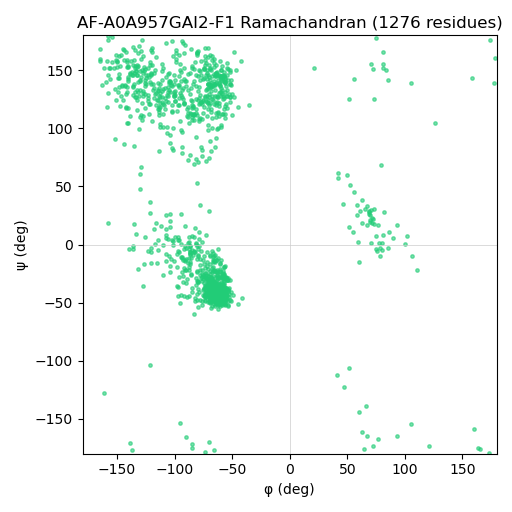O . ASP A 1 857 ? -26.070 49.565 -19.021 1.00 95.31 857 ASP A O 1
ATOM 6471 N N . ARG A 1 858 ? -25.568 49.812 -21.202 1.00 96.94 858 ARG A N 1
ATOM 6472 C CA . ARG A 1 858 ? -26.229 48.583 -21.651 1.00 96.94 858 ARG A CA 1
ATOM 6473 C C . ARG A 1 858 ? -25.608 47.341 -20.999 1.00 96.94 858 ARG A C 1
ATOM 6475 O O . ARG A 1 858 ? -26.332 46.533 -20.434 1.00 96.94 858 ARG A O 1
ATOM 6482 N N . ARG A 1 859 ? -24.275 47.209 -20.993 1.00 96.62 859 ARG A N 1
ATOM 6483 C CA . ARG A 1 859 ? -23.583 46.071 -20.349 1.00 96.62 859 ARG A CA 1
ATOM 6484 C C . ARG A 1 859 ? -23.710 46.055 -18.827 1.00 96.62 859 ARG A C 1
ATOM 6486 O O . ARG A 1 859 ? -23.722 44.976 -18.244 1.00 96.62 859 ARG A O 1
ATOM 6493 N N . ILE A 1 860 ? -23.784 47.220 -18.186 1.00 97.12 860 ILE A N 1
ATOM 6494 C CA . ILE A 1 860 ? -24.061 47.336 -16.748 1.00 97.12 860 ILE A CA 1
ATOM 6495 C C . ILE A 1 860 ? -25.472 46.813 -16.450 1.00 97.12 860 ILE A C 1
ATOM 6497 O O . ILE A 1 860 ? -25.635 46.022 -15.524 1.00 97.12 860 ILE A O 1
ATOM 6501 N N . ALA A 1 861 ? -26.472 47.183 -17.258 1.00 96.31 861 ALA A N 1
ATOM 6502 C CA . ALA A 1 861 ? -27.829 46.647 -17.139 1.00 96.31 861 ALA A CA 1
ATOM 6503 C C . ALA A 1 861 ? -27.874 45.123 -17.370 1.00 96.31 861 ALA A C 1
ATOM 6505 O O . ALA A 1 861 ? -28.380 44.410 -16.505 1.00 96.31 861 ALA A O 1
ATOM 6506 N N . ASP A 1 862 ? -27.257 44.619 -18.451 1.00 96.31 862 ASP A N 1
ATOM 6507 C CA . ASP A 1 862 ? -27.152 43.176 -18.737 1.00 96.31 862 ASP A CA 1
ATOM 6508 C C . ASP A 1 862 ? -26.522 42.397 -17.556 1.00 96.31 862 ASP A C 1
ATOM 6510 O O . ASP A 1 862 ? -26.911 41.266 -17.259 1.00 96.31 862 ASP A O 1
ATOM 6514 N N . LEU A 1 863 ? -25.506 42.971 -16.893 1.00 95.94 863 LEU A N 1
ATOM 6515 C CA . LEU A 1 863 ? -24.828 42.344 -15.754 1.00 95.94 863 LEU A CA 1
ATOM 6516 C C . LEU A 1 863 ? -25.662 42.390 -14.474 1.00 95.94 863 LEU A C 1
ATOM 6518 O O . LEU A 1 863 ? -25.665 41.397 -13.749 1.00 95.94 863 LEU A O 1
ATOM 6522 N N . HIS A 1 864 ? -26.370 43.489 -14.200 1.00 96.75 864 HIS A N 1
ATOM 6523 C CA . HIS A 1 864 ? -27.319 43.547 -13.087 1.00 96.75 864 HIS A CA 1
ATOM 6524 C C . HIS A 1 864 ? -28.409 42.482 -13.243 1.00 96.75 864 HIS A C 1
ATOM 6526 O O . HIS A 1 864 ? -28.620 41.704 -12.317 1.00 96.75 864 HIS A O 1
ATOM 6532 N N . GLU A 1 865 ? -29.010 42.363 -14.430 1.00 96.31 865 GLU A N 1
ATOM 6533 C CA . GLU A 1 865 ? -30.013 41.333 -14.724 1.00 96.31 865 GLU A CA 1
ATOM 6534 C C . GLU A 1 865 ? -29.452 39.914 -14.512 1.00 96.31 865 GLU A C 1
ATOM 6536 O O . GLU A 1 865 ? -30.077 39.092 -13.848 1.00 96.31 865 GLU A O 1
ATOM 6541 N N . GLN A 1 866 ? -28.225 39.631 -14.969 1.00 94.06 866 GLN A N 1
ATOM 6542 C CA . GLN A 1 866 ? -27.567 38.333 -14.737 1.00 94.06 866 GLN A CA 1
ATOM 6543 C C . GLN A 1 866 ? -27.222 38.055 -13.263 1.00 94.06 866 GLN A C 1
ATOM 6545 O O . GLN A 1 866 ? -27.191 36.895 -12.849 1.00 94.06 866 GLN A O 1
ATOM 6550 N N . ILE A 1 867 ? -26.915 39.088 -12.474 1.00 95.75 867 ILE A N 1
ATOM 6551 C CA . ILE A 1 867 ? -26.627 38.974 -11.035 1.00 95.75 867 ILE A CA 1
ATOM 6552 C C . ILE A 1 867 ? -27.923 38.739 -10.244 1.00 95.75 867 ILE A C 1
ATOM 6554 O O . ILE A 1 867 ? -27.921 37.942 -9.305 1.00 95.75 867 ILE A O 1
ATOM 6558 N N . GLU A 1 868 ? -29.023 39.389 -10.633 1.00 95.25 868 GLU A N 1
ATOM 6559 C CA . GLU A 1 868 ? -30.350 39.206 -10.033 1.00 95.25 868 GLU A CA 1
ATOM 6560 C C . GLU A 1 868 ? -31.005 37.875 -10.433 1.00 95.25 868 GLU A C 1
ATOM 6562 O O . GLU A 1 868 ? -31.666 37.249 -9.603 1.00 95.25 868 GLU A O 1
ATOM 6567 N N . ALA A 1 869 ? -30.790 37.406 -11.667 1.00 94.75 869 ALA A N 1
ATOM 6568 C CA . ALA A 1 869 ? -31.290 36.118 -12.153 1.00 94.75 869 ALA A CA 1
ATOM 6569 C C . ALA A 1 869 ? -30.560 34.914 -11.527 1.00 94.75 869 ALA A C 1
ATOM 6571 O O . ALA A 1 869 ? -31.177 33.880 -11.267 1.00 94.75 869 ALA A O 1
ATOM 6572 N N . GLU A 1 870 ? -29.255 35.039 -11.260 1.00 92.31 870 GLU A N 1
ATOM 6573 C CA . GLU A 1 870 ? -28.417 33.968 -10.706 1.00 92.31 870 GLU A CA 1
ATOM 6574 C C . GLU A 1 870 ? -27.600 34.430 -9.475 1.00 92.31 870 GLU A C 1
ATOM 6576 O O . GLU A 1 870 ? -26.362 34.480 -9.521 1.00 92.31 870 GLU A O 1
ATOM 6581 N N . PRO A 1 871 ? -28.257 34.749 -8.344 1.00 93.19 871 PRO A N 1
ATOM 6582 C CA . PRO A 1 871 ? -27.575 35.166 -7.126 1.00 93.19 871 PRO A CA 1
ATOM 6583 C C . PRO A 1 871 ? -26.831 33.994 -6.472 1.00 93.19 871 PRO A C 1
ATOM 6585 O O . PRO A 1 871 ? -27.353 32.881 -6.343 1.00 93.19 871 PRO A O 1
ATOM 6588 N N . TYR A 1 872 ? -25.610 34.241 -5.991 1.00 95.38 872 TYR A N 1
ATOM 6589 C CA . TYR A 1 872 ? -24.848 33.222 -5.275 1.00 95.38 872 TYR A CA 1
ATOM 6590 C C . TYR A 1 872 ? -25.206 33.157 -3.785 1.00 95.38 872 TYR A C 1
ATOM 6592 O O . TYR A 1 872 ? -25.019 34.105 -3.019 1.00 95.38 872 TYR A O 1
ATOM 6600 N N . HIS A 1 873 ? -25.618 31.967 -3.353 1.00 93.06 873 HIS A N 1
ATOM 6601 C CA . HIS A 1 873 ? -25.723 31.587 -1.950 1.00 93.06 873 HIS A CA 1
ATOM 6602 C C . HIS A 1 873 ? -25.041 30.235 -1.738 1.00 93.06 873 HIS A C 1
ATOM 6604 O O . HIS A 1 873 ? -25.356 29.267 -2.433 1.00 93.06 873 HIS A O 1
ATOM 6610 N N . PHE A 1 874 ? -24.135 30.174 -0.758 1.00 92.62 874 PHE A N 1
ATOM 6611 C CA . PHE A 1 874 ? -23.444 28.943 -0.378 1.00 92.62 874 PHE A CA 1
ATOM 6612 C C . PHE A 1 874 ? -24.429 27.933 0.219 1.00 92.62 874 PHE A C 1
ATOM 6614 O O . PHE A 1 874 ? -25.142 28.237 1.184 1.00 92.62 874 PHE A O 1
ATOM 6621 N N . ASP A 1 875 ? -24.488 26.726 -0.340 1.00 86.31 875 ASP A N 1
ATOM 6622 C CA . ASP A 1 875 ? -25.503 25.756 0.062 1.00 86.31 875 ASP A CA 1
ATOM 6623 C C . ASP A 1 875 ? -25.150 25.093 1.404 1.00 86.31 875 ASP A C 1
ATOM 6625 O O . ASP A 1 875 ? -24.136 24.410 1.549 1.00 86.31 875 ASP A O 1
ATOM 6629 N N . ARG A 1 876 ? -26.043 25.190 2.398 1.00 88.88 876 ARG A N 1
ATOM 6630 C CA . ARG A 1 876 ? -25.889 24.503 3.698 1.00 88.88 876 ARG A CA 1
ATOM 6631 C C . ARG A 1 876 ? -25.723 22.976 3.588 1.00 88.88 876 ARG A C 1
ATOM 6633 O O . ARG A 1 876 ? -25.289 22.341 4.547 1.00 88.88 876 ARG A O 1
ATOM 6640 N N . ARG A 1 877 ? -26.097 22.375 2.451 1.00 90.12 877 ARG A N 1
ATOM 6641 C CA . ARG A 1 877 ? -25.929 20.949 2.125 1.00 90.12 877 ARG A CA 1
ATOM 6642 C C . ARG A 1 877 ? -24.553 20.621 1.547 1.00 90.12 877 ARG A C 1
ATOM 6644 O O . ARG A 1 877 ? -24.286 19.440 1.357 1.00 90.12 877 ARG A O 1
ATOM 6651 N N . PHE A 1 878 ? -23.677 21.601 1.303 1.00 91.25 878 PHE A N 1
ATOM 6652 C CA . PHE A 1 878 ? -22.348 21.412 0.708 1.00 91.25 878 PHE A CA 1
ATOM 6653 C C . PHE A 1 878 ? -21.583 20.227 1.317 1.00 91.25 878 PHE A C 1
ATOM 6655 O O . PHE A 1 878 ? -21.191 19.314 0.598 1.00 91.25 878 PHE A O 1
ATOM 6662 N N . LEU A 1 879 ? -21.478 20.158 2.651 1.00 89.00 879 LEU A N 1
ATOM 6663 C CA . LEU A 1 879 ? -20.816 19.035 3.330 1.00 89.00 879 LEU A CA 1
ATOM 6664 C C . LEU A 1 879 ? -21.483 17.676 3.062 1.00 89.00 879 LEU A C 1
ATOM 6666 O O . LEU A 1 879 ? -20.780 16.677 2.972 1.00 89.00 879 LEU A O 1
ATOM 6670 N N . PHE A 1 880 ? -22.809 17.614 2.911 1.00 87.44 880 PHE A N 1
ATOM 6671 C CA . PHE A 1 880 ? -23.499 16.362 2.582 1.00 87.44 880 PHE A CA 1
ATOM 6672 C C . PHE A 1 880 ? -23.272 15.915 1.133 1.00 87.44 880 PHE A C 1
ATOM 6674 O O . PHE A 1 880 ? -23.318 14.717 0.864 1.00 87.44 880 PHE A O 1
ATOM 6681 N N . ARG A 1 881 ? -22.986 16.863 0.233 1.00 89.94 881 ARG A N 1
ATOM 6682 C CA . ARG A 1 881 ? -22.671 16.606 -1.175 1.00 89.94 881 ARG A CA 1
ATOM 6683 C C . ARG A 1 881 ? -21.231 16.141 -1.393 1.00 89.94 881 ARG A C 1
ATOM 6685 O O . ARG A 1 881 ? -21.015 15.251 -2.202 1.00 89.94 881 ARG A O 1
ATOM 6692 N N . ILE A 1 882 ? -20.259 16.736 -0.695 1.00 92.25 882 ILE A N 1
ATOM 6693 C CA . ILE A 1 882 ? -18.826 16.500 -0.967 1.00 92.25 882 ILE A CA 1
ATOM 6694 C C . ILE A 1 882 ? -18.181 15.397 -0.111 1.00 92.25 882 ILE A C 1
ATOM 6696 O O . ILE A 1 882 ? -17.037 15.023 -0.352 1.00 92.25 882 ILE A O 1
ATOM 6700 N N . LEU A 1 883 ? -18.858 14.904 0.931 1.00 88.38 883 LEU A N 1
ATOM 6701 C CA . LEU A 1 883 ? -18.339 13.815 1.763 1.00 88.38 883 LEU A CA 1
ATOM 6702 C C . LEU A 1 883 ? -18.634 12.449 1.128 1.00 88.38 883 LEU A C 1
ATOM 6704 O O . LEU A 1 883 ? -19.739 12.207 0.647 1.00 88.38 883 LEU A O 1
ATOM 6708 N N . CYS A 1 884 ? -17.677 11.522 1.221 1.00 88.19 884 CYS A N 1
ATOM 6709 C CA . CYS A 1 884 ? -17.810 10.132 0.777 1.00 88.19 884 CYS A CA 1
ATOM 6710 C C . CYS A 1 884 ? -18.870 9.389 1.615 1.00 88.19 884 CYS A C 1
ATOM 6712 O O . CYS A 1 884 ? -18.539 8.741 2.604 1.00 88.19 884 CYS A O 1
ATOM 6714 N N . MET A 1 885 ? -20.151 9.518 1.261 1.00 87.00 885 MET A N 1
ATOM 6715 C CA . MET A 1 885 ? -21.270 9.039 2.088 1.00 87.00 885 MET A CA 1
ATOM 6716 C C . MET A 1 885 ? -22.239 8.100 1.371 1.00 87.00 885 MET A C 1
ATOM 6718 O O . MET A 1 885 ? -23.230 7.700 1.985 1.00 87.00 885 MET A O 1
ATOM 6722 N N . GLY A 1 886 ? -21.942 7.683 0.134 1.00 90.94 886 GLY A N 1
ATOM 6723 C CA . GLY A 1 886 ? -22.814 6.816 -0.667 1.00 90.94 886 GLY A CA 1
ATOM 6724 C C . GLY A 1 886 ? -23.275 5.552 0.066 1.00 90.94 886 GLY A C 1
ATOM 6725 O O . GLY A 1 886 ? -24.463 5.238 0.043 1.00 90.94 886 GLY A O 1
ATOM 6726 N N . HIS A 1 887 ? -22.385 4.905 0.833 1.00 93.06 887 HIS A N 1
ATOM 6727 C CA . HIS A 1 887 ? -22.743 3.765 1.688 1.00 93.06 887 HIS A CA 1
ATOM 6728 C C . HIS A 1 887 ? -23.827 4.135 2.712 1.00 93.06 887 HIS A C 1
ATOM 6730 O O . HIS A 1 887 ? -24.857 3.477 2.785 1.00 93.06 887 HIS A O 1
ATOM 6736 N N . SER A 1 888 ? -23.632 5.217 3.473 1.00 91.31 888 SER A N 1
ATOM 6737 C CA . SER A 1 888 ? -24.562 5.652 4.521 1.00 91.31 888 SER A CA 1
ATOM 6738 C C . SER A 1 888 ? -25.865 6.234 3.976 1.00 91.31 888 SER A C 1
ATOM 6740 O O . SER A 1 888 ? -26.916 5.992 4.557 1.00 91.31 888 SER A O 1
ATOM 6742 N N . GLN A 1 889 ? -25.823 6.958 2.855 1.00 93.00 889 GLN A N 1
ATOM 6743 C CA . GLN A 1 889 ? -27.005 7.539 2.215 1.00 93.00 889 GLN A CA 1
ATOM 6744 C C . GLN A 1 889 ? -27.881 6.437 1.600 1.00 93.00 889 GLN A C 1
ATOM 6746 O O . GLN A 1 889 ? -29.095 6.442 1.803 1.00 93.00 889 GLN A O 1
ATOM 6751 N N . PHE A 1 890 ? -27.277 5.435 0.950 1.00 95.75 890 PHE A N 1
ATOM 6752 C CA . PHE A 1 890 ? -28.010 4.268 0.458 1.00 95.75 890 PHE A CA 1
ATOM 6753 C C . PHE A 1 890 ? -28.521 3.379 1.601 1.00 95.75 890 PHE A C 1
ATOM 6755 O O . PHE A 1 890 ? -29.702 3.034 1.617 1.00 95.75 890 PHE A O 1
ATOM 6762 N N . ALA A 1 891 ? -27.685 3.078 2.603 1.00 95.44 891 ALA A N 1
ATOM 6763 C CA . ALA A 1 891 ? -28.093 2.315 3.784 1.00 95.44 891 ALA A CA 1
ATOM 6764 C C . ALA A 1 891 ? -29.244 2.994 4.540 1.00 95.44 891 ALA A C 1
ATOM 6766 O O . ALA A 1 891 ? -30.193 2.319 4.927 1.00 95.44 891 ALA A O 1
ATOM 6767 N N . GLN A 1 892 ? -29.219 4.323 4.691 1.00 93.56 892 GLN A N 1
ATOM 6768 C CA . GLN A 1 892 ? -30.322 5.095 5.265 1.00 93.56 892 GLN A CA 1
ATOM 6769 C C . GLN A 1 892 ? -31.591 4.997 4.408 1.00 93.56 892 GLN A C 1
ATOM 6771 O O . GLN A 1 892 ? -32.672 4.797 4.961 1.00 93.56 892 GLN A O 1
ATOM 6776 N N . TYR A 1 893 ? -31.467 5.126 3.082 1.00 95.31 893 TYR A N 1
ATOM 6777 C CA . TYR A 1 893 ? -32.598 5.061 2.155 1.00 95.31 893 TYR A CA 1
ATOM 6778 C C . TYR A 1 893 ? -33.311 3.702 2.208 1.00 95.31 893 TYR A C 1
ATOM 6780 O O . TYR A 1 893 ? -34.534 3.669 2.281 1.00 95.31 893 TYR A O 1
ATOM 6788 N N . ILE A 1 894 ? -32.563 2.593 2.259 1.00 96.44 894 ILE A N 1
ATOM 6789 C CA . ILE A 1 894 ? -33.131 1.235 2.358 1.00 96.44 894 ILE A CA 1
ATOM 6790 C C . ILE A 1 894 ? -33.302 0.740 3.807 1.00 96.44 894 ILE A C 1
ATOM 6792 O O . ILE A 1 894 ? -33.824 -0.348 4.028 1.00 96.44 894 ILE A O 1
ATOM 6796 N N . GLY A 1 895 ? -32.867 1.494 4.816 1.00 95.31 895 GLY A N 1
ATOM 6797 C CA . GLY A 1 895 ? -32.950 1.115 6.232 1.00 95.31 895 GLY A CA 1
ATOM 6798 C C . GLY A 1 895 ? -31.995 -0.002 6.683 1.00 95.31 895 GLY A C 1
ATOM 6799 O O . GLY A 1 895 ? -32.285 -0.667 7.677 1.00 95.31 895 GLY A O 1
ATOM 6800 N N . ALA A 1 896 ? -30.884 -0.237 5.983 1.00 95.69 896 ALA A N 1
ATOM 6801 C CA . ALA A 1 896 ? -29.863 -1.207 6.389 1.00 95.69 896 ALA A CA 1
ATOM 6802 C C . ALA A 1 896 ? -29.109 -0.740 7.654 1.00 95.69 896 ALA A C 1
ATOM 6804 O O . ALA A 1 896 ? -28.750 0.431 7.779 1.00 95.69 896 ALA A O 1
ATOM 6805 N N . ARG A 1 897 ? -28.865 -1.665 8.593 1.00 92.88 897 ARG A N 1
ATOM 6806 C CA . ARG A 1 897 ? -28.248 -1.414 9.913 1.00 92.88 897 ARG A CA 1
ATOM 6807 C C . ARG A 1 897 ? -26.949 -2.194 10.159 1.00 92.88 897 ARG A C 1
ATOM 6809 O O . ARG A 1 897 ? -26.300 -1.961 11.176 1.00 92.88 897 ARG A O 1
ATOM 6816 N N . GLY A 1 898 ? -26.563 -3.094 9.253 1.00 91.69 898 GLY A N 1
ATOM 6817 C CA . GLY A 1 898 ? -25.313 -3.849 9.340 1.00 91.69 898 GLY A CA 1
ATOM 6818 C C . GLY A 1 898 ? -24.052 -2.993 9.116 1.00 91.69 898 GLY A C 1
ATOM 6819 O O . GLY A 1 898 ? -24.114 -1.761 9.075 1.00 91.69 898 GLY A O 1
ATOM 6820 N N . PRO A 1 899 ? -22.872 -3.622 8.971 1.00 92.38 899 PRO A N 1
ATOM 6821 C CA . PRO A 1 899 ? -21.614 -2.904 8.773 1.00 92.38 899 PRO A CA 1
ATOM 6822 C C . PRO A 1 899 ? -21.616 -2.068 7.482 1.00 92.38 899 PRO A C 1
ATOM 6824 O O . PRO A 1 899 ? -22.088 -2.521 6.443 1.00 92.38 899 PRO A O 1
ATOM 6827 N N . ASN A 1 900 ? -21.071 -0.850 7.533 1.00 91.62 900 ASN A N 1
ATOM 6828 C CA . ASN A 1 900 ? -21.004 0.053 6.382 1.00 91.62 900 ASN A CA 1
ATOM 6829 C C . ASN A 1 900 ? -19.583 0.603 6.189 1.00 91.62 900 ASN A C 1
ATOM 6831 O O . ASN A 1 900 ? -18.921 0.934 7.175 1.00 91.62 900 ASN A O 1
ATOM 6835 N N . ALA A 1 901 ? -19.125 0.724 4.938 1.00 91.88 901 ALA A N 1
ATOM 6836 C CA . ALA A 1 901 ? -17.802 1.268 4.608 1.00 91.88 901 ALA A CA 1
ATOM 6837 C C . ALA A 1 901 ? -17.748 1.950 3.228 1.00 91.88 901 ALA A C 1
ATOM 6839 O O . ALA A 1 901 ? -18.538 1.648 2.335 1.00 91.88 901 ALA A O 1
ATOM 6840 N N . HIS A 1 902 ? -16.761 2.828 3.045 1.00 93.38 902 HIS A N 1
ATOM 6841 C CA . HIS A 1 902 ? -16.259 3.256 1.734 1.00 93.38 902 HIS A CA 1
ATOM 6842 C C . HIS A 1 902 ? -14.914 2.566 1.478 1.00 93.38 902 HIS A C 1
ATOM 6844 O O . HIS A 1 902 ? -14.119 2.417 2.407 1.00 93.38 902 HIS A O 1
ATOM 6850 N N . VAL A 1 903 ? -14.677 2.141 0.239 1.00 94.50 903 VAL A N 1
ATOM 6851 C CA . VAL A 1 903 ? -13.405 1.584 -0.236 1.00 94.50 903 VAL A CA 1
ATOM 6852 C C . VAL A 1 903 ? -12.922 2.370 -1.453 1.00 94.50 903 VAL A C 1
ATOM 6854 O O . VAL A 1 903 ? -13.705 2.727 -2.337 1.00 94.50 903 VAL A O 1
ATOM 6857 N N . ASN A 1 904 ? -11.619 2.644 -1.492 1.00 94.50 904 ASN A N 1
ATOM 6858 C CA . ASN A 1 904 ? -10.949 3.252 -2.634 1.00 94.50 904 ASN A CA 1
ATOM 6859 C C . ASN A 1 904 ? -9.584 2.583 -2.825 1.00 94.50 904 ASN A C 1
ATOM 6861 O O . ASN A 1 904 ? -8.632 2.853 -2.094 1.00 94.50 904 ASN A O 1
ATOM 6865 N N . ALA 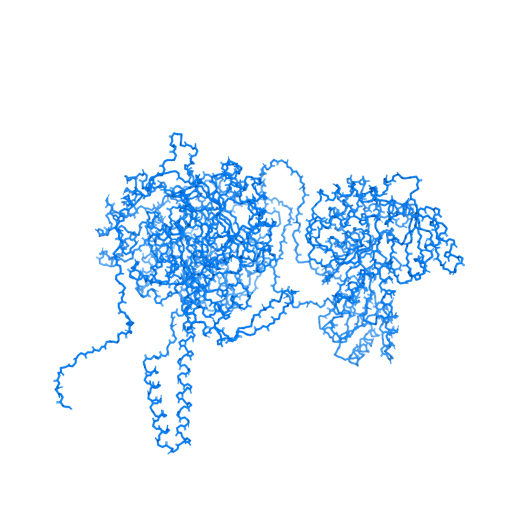A 1 905 ? -9.520 1.726 -3.835 1.00 93.06 905 ALA A N 1
ATOM 6866 C CA . ALA A 1 905 ? -8.310 1.129 -4.381 1.00 93.06 905 ALA A CA 1
ATOM 6867 C C . ALA A 1 905 ? -8.190 1.483 -5.875 1.00 93.06 905 ALA A C 1
ATOM 6869 O O . ALA A 1 905 ? -7.800 0.647 -6.690 1.00 93.06 905 ALA A O 1
ATOM 6870 N N . ALA A 1 906 ? -8.604 2.704 -6.250 1.00 90.75 906 ALA A N 1
ATOM 6871 C CA . ALA A 1 906 ? -8.754 3.139 -7.636 1.00 90.75 906 ALA A CA 1
ATOM 6872 C C . ALA A 1 906 ? -9.509 2.075 -8.463 1.00 90.75 906 ALA A C 1
ATOM 6874 O O . ALA A 1 906 ? -10.603 1.660 -8.074 1.00 90.75 906 ALA A O 1
ATOM 6875 N N . CYS A 1 907 ? -8.891 1.591 -9.539 1.00 91.38 907 CYS A N 1
ATOM 6876 C CA . CYS A 1 907 ? -9.406 0.611 -10.493 1.00 91.38 907 CYS A CA 1
ATOM 6877 C C . CYS A 1 907 ? -9.776 -0.760 -9.884 1.00 91.38 907 CYS A C 1
ATOM 6879 O O . CYS A 1 907 ? -10.457 -1.551 -10.529 1.00 91.38 907 CYS A O 1
ATOM 6881 N N . ALA A 1 908 ? -9.351 -1.039 -8.646 1.00 94.31 908 ALA A N 1
ATOM 6882 C CA . ALA A 1 908 ? -9.637 -2.268 -7.903 1.00 94.31 908 ALA A CA 1
ATOM 6883 C C . ALA A 1 908 ? -10.742 -2.121 -6.832 1.00 94.31 908 ALA A C 1
ATOM 6885 O O . ALA A 1 908 ? -11.016 -3.073 -6.101 1.00 94.31 908 ALA A O 1
ATOM 6886 N N . SER A 1 909 ? -11.392 -0.954 -6.709 1.00 96.44 909 SER A N 1
ATOM 6887 C CA . SER A 1 909 ? -12.280 -0.642 -5.570 1.00 96.44 909 SER A CA 1
ATOM 6888 C C . SER A 1 909 ? -13.488 -1.579 -5.430 1.00 96.44 909 SER A C 1
ATOM 6890 O O . SER A 1 909 ? -13.801 -1.999 -4.318 1.00 96.44 909 SER A O 1
ATOM 6892 N N . THR A 1 910 ? -14.167 -1.932 -6.528 1.00 97.25 910 THR A N 1
ATOM 6893 C CA . THR A 1 910 ? -15.341 -2.826 -6.462 1.00 97.25 910 THR A CA 1
ATOM 6894 C C . THR A 1 910 ? -14.935 -4.253 -6.081 1.00 97.25 910 THR A C 1
ATOM 6896 O O . THR A 1 910 ? -15.490 -4.798 -5.129 1.00 97.25 910 THR A O 1
ATOM 6899 N N . ALA A 1 911 ? -13.909 -4.820 -6.724 1.00 96.88 911 ALA A N 1
ATOM 6900 C CA . ALA A 1 911 ? -13.368 -6.140 -6.387 1.00 96.88 911 ALA A CA 1
ATOM 6901 C C . ALA A 1 911 ? -12.806 -6.210 -4.947 1.00 96.88 911 ALA A C 1
ATOM 6903 O O . ALA A 1 911 ? -13.026 -7.197 -4.245 1.00 96.88 911 ALA A O 1
ATOM 6904 N N . GLN A 1 912 ? -12.177 -5.141 -4.441 1.00 97.50 912 GLN A N 1
ATOM 6905 C CA . GLN A 1 912 ? -11.824 -5.028 -3.018 1.00 97.50 912 GLN A CA 1
ATOM 6906 C C . GLN A 1 912 ? -13.075 -5.041 -2.120 1.00 97.50 912 GLN A C 1
ATOM 6908 O O . GLN A 1 912 ? -13.079 -5.687 -1.072 1.00 97.50 912 GLN A O 1
ATOM 6913 N N . GLY A 1 913 ? -14.158 -4.379 -2.535 1.00 97.88 913 GLY A N 1
ATOM 6914 C CA . GLY A 1 913 ? -15.454 -4.448 -1.859 1.00 97.88 913 GLY A CA 1
ATOM 6915 C C . GLY A 1 913 ? -16.042 -5.864 -1.810 1.00 97.88 913 GLY A C 1
ATOM 6916 O O . GLY A 1 913 ? -16.593 -6.246 -0.778 1.00 97.88 913 GLY A O 1
ATOM 6917 N N . VAL A 1 914 ? -15.871 -6.666 -2.869 1.00 98.38 914 VAL A N 1
ATOM 6918 C CA . VAL A 1 914 ? -16.252 -8.094 -2.896 1.00 98.38 914 VAL A CA 1
ATOM 6919 C C . VAL A 1 914 ? -15.479 -8.891 -1.840 1.00 98.38 914 VAL A C 1
ATOM 6921 O O . VAL A 1 914 ? -16.091 -9.655 -1.095 1.00 98.38 914 VAL A O 1
ATOM 6924 N N . ALA A 1 915 ? -14.165 -8.680 -1.718 1.00 96.62 915 ALA A N 1
ATOM 6925 C CA . ALA A 1 915 ? -13.343 -9.374 -0.724 1.00 96.62 915 ALA A CA 1
ATOM 6926 C C . ALA A 1 915 ? -13.726 -9.010 0.723 1.00 96.62 915 ALA A C 1
ATOM 6928 O O . ALA A 1 915 ? -13.949 -9.884 1.560 1.00 96.62 915 ALA A O 1
ATOM 6929 N N . VAL A 1 916 ? -13.913 -7.715 1.006 1.00 97.06 916 VAL A N 1
ATOM 6930 C CA . VAL A 1 916 ? -14.373 -7.244 2.325 1.00 97.06 916 VAL A CA 1
ATOM 6931 C C . VAL A 1 916 ? -15.770 -7.792 2.660 1.00 97.06 916 VAL A C 1
ATOM 6933 O O . VAL A 1 916 ? -16.041 -8.130 3.815 1.00 97.06 916 VAL A O 1
ATOM 6936 N N . ALA A 1 917 ? -16.651 -7.930 1.663 1.00 98.12 917 ALA A N 1
ATOM 6937 C CA . ALA A 1 917 ? -17.956 -8.564 1.827 1.00 98.12 917 ALA A CA 1
ATOM 6938 C C . ALA A 1 917 ? -17.856 -10.068 2.140 1.00 98.12 917 ALA A C 1
ATOM 6940 O O . ALA A 1 917 ? -18.566 -10.542 3.030 1.00 98.12 917 ALA A O 1
ATOM 6941 N N . GLU A 1 918 ? -16.972 -10.807 1.458 1.00 95.75 918 GLU A N 1
ATOM 6942 C CA . GLU A 1 918 ? -16.705 -12.222 1.746 1.00 95.75 918 GLU A CA 1
ATOM 6943 C C . GLU A 1 918 ? -16.288 -12.408 3.212 1.00 95.75 918 GLU A C 1
ATOM 6945 O O . GLU A 1 918 ? -16.894 -13.208 3.931 1.00 95.75 918 GLU A O 1
ATOM 6950 N N . ASP A 1 919 ? -15.321 -11.617 3.680 1.00 93.31 919 ASP A N 1
ATOM 6951 C CA . ASP A 1 919 ? -14.827 -11.681 5.056 1.00 93.31 919 ASP A CA 1
ATOM 6952 C C . ASP A 1 919 ? -15.906 -11.324 6.084 1.00 93.31 919 ASP A C 1
ATOM 6954 O O . ASP A 1 919 ? -16.055 -12.021 7.091 1.00 93.31 919 ASP A O 1
ATOM 6958 N N . TRP A 1 920 ? -16.704 -10.273 5.856 1.00 95.19 920 TRP A N 1
ATOM 6959 C CA . TRP A 1 920 ? -17.783 -9.890 6.779 1.00 95.19 920 TRP A CA 1
ATOM 6960 C C . TRP A 1 920 ? -18.869 -10.963 6.896 1.00 95.19 920 TRP A C 1
ATOM 6962 O O . TRP A 1 920 ? -19.382 -11.183 7.996 1.00 95.19 920 TRP A O 1
ATOM 6972 N N . ILE A 1 921 ? -19.194 -11.647 5.796 1.00 96.12 921 ILE A N 1
ATOM 6973 C CA . ILE A 1 921 ? -20.183 -12.729 5.787 1.00 96.12 921 ILE A CA 1
ATOM 6974 C C . ILE A 1 921 ? -19.607 -13.980 6.462 1.00 96.12 921 ILE A C 1
ATOM 6976 O O . ILE A 1 921 ? -20.241 -14.546 7.353 1.00 96.12 921 ILE A O 1
ATOM 6980 N N . ARG A 1 922 ? -18.385 -14.400 6.107 1.00 91.62 922 ARG A N 1
ATOM 6981 C CA . ARG A 1 922 ? -17.754 -15.605 6.679 1.00 91.62 922 ARG A CA 1
ATOM 6982 C C . ARG A 1 922 ? -17.440 -15.473 8.169 1.00 91.62 922 ARG A C 1
ATOM 6984 O O . ARG A 1 922 ? -17.601 -16.444 8.902 1.00 91.62 922 ARG A O 1
ATOM 6991 N N . THR A 1 923 ? -17.078 -14.277 8.637 1.00 89.38 923 THR A N 1
ATOM 6992 C CA . THR A 1 923 ? -16.882 -13.987 10.073 1.00 89.38 923 THR A CA 1
ATOM 6993 C C . THR A 1 923 ? -18.186 -13.708 10.836 1.00 89.38 923 THR A C 1
ATOM 6995 O O . THR A 1 923 ? -18.150 -13.453 12.041 1.00 89.38 923 THR A O 1
ATOM 6998 N N . GLY A 1 924 ? -19.346 -13.764 10.170 1.00 91.25 924 GLY A N 1
ATOM 6999 C CA . GLY A 1 924 ? -20.657 -13.597 10.798 1.00 91.25 924 GLY A CA 1
ATOM 7000 C C . GLY A 1 924 ? -20.945 -12.177 11.295 1.00 91.25 924 GLY A C 1
ATOM 7001 O O . GLY A 1 924 ? -21.707 -12.007 12.245 1.00 91.25 924 GLY A O 1
ATOM 7002 N N . ARG A 1 925 ? -20.351 -11.143 10.686 1.00 92.00 925 ARG A N 1
ATOM 7003 C CA . ARG A 1 925 ? -20.680 -9.732 10.984 1.00 92.00 925 ARG A CA 1
ATOM 7004 C C . ARG A 1 925 ? -22.003 -9.303 10.348 1.00 92.00 925 ARG A C 1
ATOM 7006 O O . ARG A 1 925 ? -22.644 -8.379 10.837 1.00 92.00 925 ARG A O 1
ATOM 7013 N N . CYS A 1 926 ? -22.390 -9.966 9.265 1.00 95.94 926 CYS A N 1
ATOM 7014 C CA . CYS A 1 926 ? -23.660 -9.837 8.558 1.00 95.94 926 CYS A CA 1
ATOM 7015 C C . CYS A 1 926 ? -23.908 -11.121 7.740 1.00 95.94 926 CYS A C 1
ATOM 7017 O O . CYS A 1 926 ? -23.045 -11.997 7.689 1.00 95.94 926 CYS A O 1
ATOM 7019 N N . ARG A 1 927 ? -25.066 -11.246 7.080 1.00 96.12 927 ARG A N 1
ATOM 7020 C CA . ARG A 1 927 ? -25.322 -12.316 6.089 1.00 96.12 927 ARG A CA 1
ATOM 7021 C C . ARG A 1 927 ? -25.262 -11.823 4.652 1.00 96.12 927 ARG A C 1
ATOM 7023 O O . ARG A 1 927 ? -25.190 -12.643 3.741 1.00 96.12 927 ARG A O 1
ATOM 7030 N N . ARG A 1 928 ? -25.370 -10.508 4.467 1.00 98.12 928 ARG A N 1
ATOM 7031 C CA . ARG A 1 928 ? -25.543 -9.827 3.190 1.00 98.12 928 ARG A CA 1
ATOM 7032 C C . ARG A 1 928 ? -24.718 -8.556 3.171 1.00 98.12 928 ARG A C 1
ATOM 7034 O O . ARG A 1 928 ? -24.685 -7.818 4.158 1.00 98.12 928 ARG A O 1
ATOM 7041 N N . VAL A 1 929 ? -24.108 -8.272 2.033 1.00 98.81 929 VAL A N 1
ATOM 7042 C CA . VAL A 1 929 ? -23.486 -6.984 1.743 1.00 98.81 929 VAL A CA 1
ATOM 7043 C C . VAL A 1 929 ? -23.904 -6.560 0.347 1.00 98.81 929 VAL A C 1
ATOM 7045 O O . VAL A 1 929 ? -23.829 -7.347 -0.593 1.00 98.81 929 VAL A O 1
ATOM 7048 N N . ILE A 1 930 ? -24.352 -5.315 0.216 1.00 98.75 930 ILE A N 1
ATOM 7049 C CA . ILE A 1 930 ? -24.567 -4.692 -1.086 1.00 98.75 930 ILE A CA 1
ATOM 7050 C C . ILE A 1 930 ? -23.303 -3.895 -1.400 1.00 98.75 930 ILE A C 1
ATOM 7052 O O . ILE A 1 930 ? -23.042 -2.867 -0.772 1.00 98.75 930 ILE A O 1
ATOM 7056 N N . VAL A 1 931 ? -22.492 -4.398 -2.326 1.00 98.75 931 VAL A N 1
ATOM 7057 C CA . VAL A 1 931 ? -21.328 -3.674 -2.847 1.00 98.75 931 VAL A CA 1
ATOM 7058 C C . VAL A 1 931 ? -21.834 -2.812 -3.995 1.00 98.75 931 VAL A C 1
ATOM 7060 O O . VAL A 1 931 ? -22.292 -3.352 -4.997 1.00 98.75 931 VAL A O 1
ATOM 7063 N N . ILE A 1 932 ? -21.801 -1.490 -3.837 1.00 98.25 932 ILE A N 1
ATOM 7064 C CA . ILE A 1 932 ? -22.216 -0.509 -4.847 1.00 98.25 932 ILE A CA 1
ATOM 7065 C C . ILE A 1 932 ? -20.992 0.281 -5.312 1.00 98.25 932 ILE A C 1
ATOM 7067 O O . ILE A 1 932 ? -20.256 0.822 -4.490 1.00 98.25 932 ILE A O 1
ATOM 7071 N N . GLY A 1 933 ? -20.764 0.347 -6.618 1.00 97.31 933 GLY A N 1
ATOM 7072 C CA . GLY A 1 933 ? -19.680 1.099 -7.237 1.00 97.31 933 GLY A CA 1
ATOM 7073 C C . GLY A 1 933 ? -20.217 2.176 -8.173 1.00 97.31 933 GLY A C 1
ATOM 7074 O O . GLY A 1 933 ? -21.166 1.921 -8.911 1.00 97.31 933 GLY A O 1
ATOM 7075 N N . ALA A 1 934 ? -19.637 3.373 -8.153 1.00 97.38 934 ALA A N 1
ATOM 7076 C CA . ALA A 1 934 ? -19.937 4.423 -9.131 1.00 97.38 934 ALA A CA 1
ATOM 7077 C C . ALA A 1 934 ? -18.776 5.421 -9.249 1.00 97.38 934 ALA A C 1
ATOM 7079 O O . ALA A 1 934 ? -18.065 5.648 -8.275 1.00 97.38 934 ALA A O 1
ATOM 7080 N N . ASP A 1 935 ? -18.623 6.038 -10.422 1.00 96.31 935 ASP A N 1
ATOM 7081 C CA . ASP A 1 935 ? -17.808 7.239 -10.668 1.00 96.31 935 ASP A CA 1
ATOM 7082 C C . ASP A 1 935 ? -18.347 7.955 -11.920 1.00 96.31 935 ASP A C 1
ATOM 7084 O O . ASP A 1 935 ? -18.712 7.301 -12.900 1.00 96.31 935 ASP A O 1
ATOM 7088 N N . ASN A 1 936 ? -18.357 9.295 -11.916 1.00 95.44 936 ASN A N 1
ATOM 7089 C CA . ASN A 1 936 ? -18.744 10.113 -13.075 1.00 95.44 936 ASN A CA 1
ATOM 7090 C C . ASN A 1 936 ? -17.726 11.221 -13.398 1.00 95.44 936 ASN A C 1
ATOM 7092 O O . ASN A 1 936 ? -18.034 12.411 -13.373 1.00 95.44 936 ASN A O 1
ATOM 7096 N N . VAL A 1 937 ? -16.488 10.833 -13.714 1.00 94.19 937 VAL A N 1
ATOM 7097 C CA . VAL A 1 937 ? -15.419 11.789 -14.066 1.00 94.19 937 VAL A CA 1
ATOM 7098 C C . VAL A 1 937 ? -15.546 12.387 -15.470 1.00 94.19 937 VAL A C 1
ATOM 7100 O O . VAL A 1 937 ? -14.873 13.367 -15.777 1.00 94.19 937 VAL A O 1
ATOM 7103 N N . THR A 1 938 ? -16.397 11.813 -16.324 1.00 95.25 938 THR A N 1
ATOM 7104 C CA . THR A 1 938 ? -16.646 12.270 -17.702 1.00 95.25 938 THR A CA 1
ATOM 7105 C C . THR A 1 938 ? -17.883 13.171 -17.829 1.00 95.25 938 THR A C 1
ATOM 7107 O O . THR A 1 938 ? -18.218 13.592 -18.939 1.00 95.25 938 THR A O 1
ATOM 7110 N N . GLY A 1 939 ? -18.537 13.495 -16.707 1.00 92.75 939 GLY A N 1
ATOM 7111 C CA . GLY A 1 939 ? -19.611 14.485 -16.622 1.00 92.75 939 GLY A CA 1
ATOM 7112 C C . GLY A 1 939 ? -19.134 15.932 -16.786 1.00 92.75 939 GLY A C 1
ATOM 7113 O O . GLY A 1 939 ? -17.951 16.245 -16.629 1.00 92.75 939 GLY A O 1
ATOM 7114 N N . ASP A 1 940 ? -20.080 16.822 -17.095 1.00 89.94 940 ASP A N 1
ATOM 7115 C CA . ASP A 1 940 ? -19.827 18.192 -17.567 1.00 89.94 940 ASP A CA 1
ATOM 7116 C C . ASP A 1 940 ? -18.986 19.065 -16.604 1.00 89.94 940 ASP A C 1
ATOM 7118 O O . ASP A 1 940 ? -18.275 19.953 -17.078 1.00 89.94 940 ASP A O 1
ATOM 7122 N N . GLN A 1 941 ? -19.015 18.802 -15.289 1.00 91.50 941 GLN A N 1
ATOM 7123 C CA . GLN A 1 941 ? -18.233 19.542 -14.282 1.00 91.50 941 GLN A CA 1
ATOM 7124 C C . GLN A 1 941 ? -16.797 19.018 -14.114 1.00 91.50 941 GLN A C 1
ATOM 7126 O O . GLN A 1 941 ? -15.871 19.796 -13.887 1.00 91.50 941 GLN A O 1
ATOM 7131 N N . LEU A 1 942 ? -16.594 17.696 -14.194 1.00 94.06 942 LEU A N 1
ATOM 7132 C CA . LEU A 1 942 ? -15.312 17.049 -13.879 1.00 94.06 942 LEU A CA 1
ATOM 7133 C C . LEU A 1 942 ? -14.434 16.783 -15.101 1.00 94.06 942 LEU A C 1
ATOM 7135 O O . LEU A 1 942 ? -13.208 16.781 -14.961 1.00 94.06 942 LEU A O 1
ATOM 7139 N N . LEU A 1 943 ? -15.024 16.604 -16.287 1.00 93.81 943 LEU A N 1
ATOM 7140 C CA . LEU A 1 943 ? -14.303 16.186 -17.492 1.00 93.81 943 LEU A CA 1
ATOM 7141 C C . LEU A 1 943 ? -13.121 17.109 -17.820 1.00 93.81 943 LEU A C 1
ATOM 7143 O O . LEU A 1 943 ? -12.035 16.625 -18.131 1.00 93.81 943 LEU A O 1
ATOM 7147 N N . GLU A 1 944 ? -13.299 18.428 -17.702 1.00 91.31 944 GLU A N 1
ATOM 7148 C CA . GLU A 1 944 ? -12.241 19.408 -17.987 1.00 91.31 944 GLU A CA 1
ATOM 7149 C C . GLU A 1 944 ? -11.063 19.366 -16.998 1.00 91.31 944 GLU A C 1
ATOM 7151 O O . GLU A 1 944 ? -9.965 19.794 -17.347 1.00 91.31 944 GLU A O 1
ATOM 7156 N N . TRP A 1 945 ? -11.268 18.861 -15.778 1.00 92.75 945 TRP A N 1
ATOM 7157 C CA . TRP A 1 945 ? -10.244 18.781 -14.731 1.00 92.75 945 TRP A CA 1
ATOM 7158 C C . TRP A 1 945 ? -9.564 17.417 -14.720 1.00 92.75 945 TRP A C 1
ATOM 7160 O O . TRP A 1 945 ? -8.338 17.332 -14.772 1.00 92.75 945 TRP A O 1
ATOM 7170 N N . VAL A 1 946 ? -10.358 16.343 -14.699 1.00 92.19 946 VAL A N 1
ATOM 7171 C CA . VAL A 1 946 ? -9.844 14.970 -14.673 1.00 92.19 946 VAL A CA 1
ATOM 7172 C C . VAL A 1 946 ? -9.182 14.636 -16.009 1.00 92.19 946 VAL A C 1
ATOM 7174 O O . VAL A 1 946 ? -8.051 14.155 -16.019 1.00 92.19 946 VAL A O 1
ATOM 7177 N N . GLY A 1 947 ? -9.802 15.001 -17.136 1.00 91.06 947 GLY A N 1
ATOM 7178 C CA . GLY A 1 947 ? -9.209 14.830 -18.465 1.00 91.06 947 GLY A CA 1
ATOM 7179 C C . GLY A 1 947 ? -7.897 15.589 -18.649 1.00 91.06 947 GLY A C 1
ATOM 7180 O O . GLY A 1 947 ? -6.944 15.038 -19.197 1.00 91.06 947 GLY A O 1
ATOM 7181 N N . ALA A 1 948 ? -7.806 16.813 -18.117 1.00 90.19 948 ALA A N 1
ATOM 7182 C CA . ALA A 1 948 ? -6.563 17.579 -18.113 1.00 90.19 948 ALA A CA 1
ATOM 7183 C C . ALA A 1 948 ? -5.464 16.910 -17.266 1.00 90.19 948 ALA A C 1
ATOM 7185 O O . ALA A 1 948 ? -4.315 16.831 -17.701 1.00 90.19 948 ALA A O 1
ATOM 7186 N N . GLY A 1 949 ? -5.815 16.380 -16.088 1.00 89.06 949 GLY A N 1
ATOM 7187 C CA . GLY A 1 949 ? -4.889 15.647 -15.222 1.00 89.06 949 GLY A CA 1
ATOM 7188 C C . GLY A 1 949 ? -4.347 14.369 -15.869 1.00 89.06 949 GLY A C 1
ATOM 7189 O O . GLY A 1 949 ? -3.134 14.163 -15.900 1.00 89.06 949 GLY A O 1
ATOM 7190 N N . PHE A 1 950 ? -5.225 13.544 -16.452 1.00 85.12 950 PHE A N 1
ATOM 7191 C CA . PHE A 1 950 ? -4.842 12.312 -17.158 1.00 85.12 950 PHE A CA 1
ATOM 7192 C C . PHE A 1 950 ? -3.958 12.568 -18.386 1.00 85.12 950 PHE A C 1
ATOM 7194 O O . PHE A 1 950 ? -3.045 11.786 -18.667 1.00 85.12 950 PHE A O 1
ATOM 7201 N N . LEU A 1 951 ? -4.199 13.677 -19.089 1.00 84.56 951 LEU A N 1
ATOM 7202 C CA . LEU A 1 951 ? -3.383 14.119 -20.215 1.00 84.56 951 LEU A CA 1
ATOM 7203 C C . LEU A 1 951 ? -1.998 14.614 -19.769 1.00 84.56 951 LEU A C 1
ATOM 7205 O O . LEU A 1 951 ? -0.999 14.258 -20.390 1.00 84.56 951 LEU A O 1
ATOM 7209 N N . GLY A 1 952 ? -1.917 15.365 -18.664 1.00 82.06 952 GLY A N 1
ATOM 7210 C CA . GLY A 1 952 ? -0.649 15.847 -18.101 1.00 82.06 952 GLY A CA 1
ATOM 7211 C C . GLY A 1 952 ? 0.303 14.724 -17.666 1.00 82.06 952 GLY A C 1
ATOM 7212 O O . GLY A 1 952 ? 1.513 14.840 -17.850 1.00 82.06 952 GLY A O 1
ATOM 7213 N N . VAL A 1 953 ? -0.231 13.602 -17.163 1.00 76.75 953 VAL A N 1
ATOM 7214 C CA . VAL A 1 953 ? 0.567 12.406 -16.811 1.00 76.75 953 VAL A CA 1
ATOM 7215 C C . VAL A 1 953 ? 0.802 11.440 -17.984 1.00 76.75 953 VAL A C 1
ATOM 7217 O O . VAL A 1 953 ? 1.478 10.428 -17.806 1.00 76.75 953 VAL A O 1
ATOM 7220 N N . GLY A 1 954 ? 0.264 11.727 -19.176 1.00 74.56 954 GLY A N 1
ATOM 7221 C CA . GLY A 1 954 ? 0.469 10.921 -20.387 1.00 74.56 954 GLY A CA 1
ATOM 7222 C C . GLY A 1 954 ? -0.188 9.533 -20.367 1.00 74.56 954 GLY A C 1
ATOM 7223 O O . GLY A 1 954 ? 0.305 8.622 -21.026 1.00 74.56 954 GLY A O 1
ATOM 7224 N N . ALA A 1 955 ? -1.269 9.346 -19.601 1.00 72.50 955 ALA A N 1
ATOM 7225 C CA . ALA A 1 955 ? -1.899 8.033 -19.402 1.00 72.50 955 ALA A CA 1
ATOM 7226 C C . ALA A 1 955 ? -3.065 7.724 -20.367 1.00 72.50 955 ALA A C 1
ATOM 7228 O O . ALA A 1 955 ? -3.526 6.583 -20.424 1.00 72.50 955 ALA A O 1
ATOM 7229 N N . ILE A 1 956 ? -3.556 8.720 -21.108 1.00 81.69 956 ILE A N 1
ATOM 7230 C CA . ILE A 1 956 ? -4.786 8.669 -21.915 1.00 81.69 956 ILE A CA 1
ATOM 7231 C C . ILE A 1 956 ? -4.496 8.941 -23.402 1.00 81.69 956 ILE A C 1
ATOM 7233 O O . ILE A 1 956 ? -3.588 9.708 -23.723 1.00 81.69 956 ILE A O 1
ATOM 7237 N N . THR A 1 957 ? -5.253 8.319 -24.311 1.00 84.00 957 THR A N 1
ATOM 7238 C CA . THR A 1 957 ? -5.116 8.543 -25.763 1.00 84.00 957 THR A CA 1
ATOM 7239 C C . THR A 1 957 ? -5.686 9.896 -26.214 1.00 84.00 957 THR A C 1
ATOM 7241 O O . THR A 1 957 ? -6.637 10.423 -25.632 1.00 84.00 957 THR A O 1
ATOM 7244 N N . THR A 1 958 ? -5.126 10.447 -27.295 1.00 86.12 958 THR A N 1
ATOM 7245 C CA . THR A 1 958 ? -5.611 11.656 -27.990 1.00 86.12 958 THR A CA 1
ATOM 7246 C C . THR A 1 958 ? -6.263 11.352 -29.348 1.00 86.12 958 THR A C 1
ATOM 7248 O O . THR A 1 958 ? -6.554 12.279 -30.103 1.00 86.12 958 THR A O 1
ATOM 7251 N N . SER A 1 959 ? -6.486 10.075 -29.683 1.00 86.06 959 SER A N 1
ATOM 7252 C CA . SER A 1 959 ? -7.207 9.672 -30.901 1.00 86.06 959 SER A CA 1
ATOM 7253 C C . SER A 1 959 ? -8.675 10.133 -30.880 1.00 86.06 959 SER A C 1
ATOM 7255 O O . SER A 1 959 ? -9.305 10.164 -29.823 1.00 86.06 959 SER A O 1
ATOM 7257 N N . ASP A 1 960 ? -9.221 10.472 -32.052 1.00 87.31 960 ASP A N 1
ATOM 7258 C CA . ASP A 1 960 ? -10.644 10.767 -32.300 1.00 87.31 960 ASP A CA 1
ATOM 7259 C C . ASP A 1 960 ? -11.430 9.573 -32.868 1.00 87.31 960 ASP A C 1
ATOM 7261 O O . ASP A 1 960 ? -12.658 9.634 -32.943 1.00 87.31 960 ASP A O 1
ATOM 7265 N N . LYS A 1 961 ? -10.766 8.470 -33.229 1.00 87.31 961 LYS A N 1
ATOM 7266 C CA . LYS A 1 961 ? -11.420 7.275 -33.781 1.00 87.31 961 LYS A CA 1
ATOM 7267 C C . LYS A 1 961 ? -11.430 6.132 -32.779 1.00 87.31 961 LYS A C 1
ATOM 7269 O O . LYS A 1 961 ? -10.381 5.661 -32.338 1.00 87.31 961 LYS A O 1
ATOM 7274 N N . VAL A 1 962 ? -12.627 5.633 -32.483 1.00 83.62 962 VAL A N 1
ATOM 7275 C CA . VAL A 1 962 ? -12.846 4.557 -31.506 1.00 83.62 962 VAL A CA 1
ATOM 7276 C C . VAL A 1 962 ? -12.171 3.241 -31.911 1.00 83.62 962 VAL A C 1
ATOM 7278 O O . VAL A 1 962 ? -11.788 2.497 -31.024 1.00 83.62 962 VAL A O 1
ATOM 7281 N N . ASP A 1 963 ? -11.958 2.957 -33.202 1.00 81.81 963 ASP A N 1
ATOM 7282 C CA . ASP A 1 963 ? -11.329 1.715 -33.698 1.00 81.81 963 ASP A CA 1
ATOM 7283 C C . ASP A 1 963 ? -9.803 1.813 -33.950 1.00 81.81 963 ASP A C 1
ATOM 7285 O O . ASP A 1 963 ? -9.154 0.842 -34.380 1.00 81.81 963 ASP A O 1
ATOM 7289 N N . GLU A 1 964 ? -9.239 2.994 -33.684 1.00 80.88 964 GLU A N 1
ATOM 7290 C CA . GLU A 1 964 ? -7.802 3.265 -33.529 1.00 80.88 964 GLU A CA 1
ATOM 7291 C C . GLU A 1 964 ? -7.443 3.528 -32.048 1.00 80.88 964 GLU A C 1
ATOM 7293 O O . GLU A 1 964 ? -6.274 3.459 -31.681 1.00 80.88 964 GLU A O 1
ATOM 7298 N N . ALA A 1 965 ? -8.438 3.758 -31.186 1.00 73.62 965 ALA A N 1
ATOM 7299 C CA . ALA A 1 965 ? -8.340 3.793 -29.726 1.00 73.62 965 ALA A CA 1
ATOM 7300 C C . ALA A 1 965 ? -8.877 2.484 -29.101 1.00 73.62 965 ALA A C 1
ATOM 7302 O O . ALA A 1 965 ? -9.393 1.627 -29.811 1.00 73.62 965 ALA A O 1
ATOM 7303 N N . ALA A 1 966 ? -8.776 2.305 -27.775 1.00 75.69 966 ALA A N 1
ATOM 7304 C CA . ALA A 1 966 ? -9.385 1.163 -27.067 1.00 75.69 966 ALA A CA 1
ATOM 7305 C C . ALA A 1 966 ? -9.076 -0.220 -27.696 1.00 75.69 966 ALA A C 1
ATOM 7307 O O . ALA A 1 966 ? -9.976 -0.944 -28.121 1.00 75.69 966 ALA A O 1
ATOM 7308 N N . LEU A 1 967 ? -7.787 -0.570 -27.771 1.00 84.38 967 LEU A N 1
ATOM 7309 C CA . LEU A 1 967 ? -7.267 -1.758 -28.463 1.00 84.38 967 LEU A CA 1
ATOM 7310 C C . LEU A 1 967 ? -6.659 -2.784 -27.466 1.00 84.38 967 LEU A C 1
ATOM 7312 O O . LEU A 1 967 ? -5.447 -2.767 -27.250 1.00 84.38 967 LEU A O 1
ATOM 7316 N N . PRO A 1 968 ? -7.434 -3.641 -26.770 1.00 87.19 968 PRO A N 1
ATOM 7317 C CA . PRO A 1 968 ? -6.902 -4.507 -25.718 1.00 87.19 968 PRO A CA 1
ATOM 7318 C C . PRO A 1 968 ? -6.206 -5.715 -26.343 1.00 87.19 968 PRO A C 1
ATOM 7320 O O . PRO A 1 968 ? -6.738 -6.326 -27.268 1.00 87.19 968 PRO A O 1
ATOM 7323 N N . PHE A 1 969 ? -5.019 -6.063 -25.837 1.00 88.00 969 PHE A N 1
ATOM 7324 C CA . PHE A 1 969 ? -4.155 -7.133 -26.372 1.00 88.00 969 PHE A CA 1
ATOM 7325 C C . PHE A 1 969 ? -3.701 -6.958 -27.839 1.00 88.00 969 PHE A C 1
ATOM 7327 O O . PHE A 1 969 ? -2.995 -7.814 -28.368 1.00 88.00 969 PHE A O 1
ATOM 7334 N N . ASP A 1 970 ? -4.066 -5.856 -28.495 1.00 88.06 970 ASP A N 1
ATOM 7335 C CA . ASP A 1 970 ? -3.653 -5.529 -29.859 1.00 88.06 970 ASP A CA 1
ATOM 7336 C C . ASP A 1 970 ? -2.252 -4.902 -29.861 1.00 88.06 970 ASP A C 1
ATOM 7338 O O . ASP A 1 970 ? -1.887 -4.147 -28.950 1.00 88.06 970 ASP A O 1
ATOM 7342 N N . ARG A 1 971 ? -1.463 -5.175 -30.903 1.00 85.06 971 ARG A N 1
ATOM 7343 C CA . ARG A 1 971 ? -0.109 -4.624 -31.075 1.00 85.06 971 ARG A CA 1
ATOM 7344 C C . ARG A 1 971 ? -0.062 -3.085 -31.077 1.00 85.06 971 ARG A C 1
ATOM 7346 O O . ARG A 1 971 ? 0.933 -2.512 -30.643 1.00 85.06 971 ARG A O 1
ATOM 7353 N N . ARG A 1 972 ? -1.129 -2.410 -31.521 1.00 84.44 972 ARG A N 1
ATOM 7354 C CA . ARG A 1 972 ? -1.216 -0.942 -31.699 1.00 84.44 972 ARG A CA 1
ATOM 7355 C C . ARG A 1 972 ? -1.663 -0.169 -30.439 1.00 84.44 972 ARG A C 1
ATOM 7357 O O . ARG A 1 972 ? -1.939 1.032 -30.518 1.00 84.44 972 ARG A O 1
ATOM 7364 N N . ARG A 1 973 ? -1.808 -0.842 -29.290 1.00 82.19 973 ARG A N 1
ATOM 7365 C CA . ARG A 1 973 ? -2.346 -0.265 -28.039 1.00 82.19 973 ARG A CA 1
ATOM 7366 C C . ARG A 1 973 ? -1.554 0.952 -27.535 1.00 82.19 973 ARG A C 1
ATOM 7368 O O . ARG A 1 973 ? -0.335 0.884 -27.389 1.00 82.19 973 ARG A O 1
ATOM 7375 N N . HIS A 1 974 ? -2.250 2.062 -27.263 1.00 71.31 974 HIS A N 1
ATOM 7376 C CA . HIS A 1 974 ? -1.632 3.309 -26.794 1.00 71.31 974 HIS A CA 1
ATOM 7377 C C . HIS A 1 974 ? -2.567 4.173 -25.911 1.00 71.31 974 HIS A C 1
ATOM 7379 O O . HIS A 1 974 ? -3.269 5.062 -26.381 1.00 71.31 974 HIS A O 1
ATOM 7385 N N . GLY A 1 975 ? -2.521 3.966 -24.595 1.00 71.50 975 GLY A N 1
ATOM 7386 C CA . GLY A 1 975 ? -3.161 4.845 -23.608 1.00 71.50 975 GLY A CA 1
ATOM 7387 C C . GLY A 1 975 ? -4.661 4.606 -23.413 1.00 71.50 975 GLY A C 1
ATOM 7388 O O . GLY A 1 975 ? -5.374 4.152 -24.307 1.00 71.50 975 GLY A O 1
ATOM 7389 N N . THR A 1 976 ? -5.144 4.920 -22.209 1.00 84.38 976 THR A N 1
ATOM 7390 C CA . THR A 1 976 ? -6.517 4.604 -21.792 1.00 84.38 976 THR A CA 1
ATOM 7391 C C . THR A 1 976 ? -7.576 5.492 -22.457 1.00 84.38 976 THR A C 1
ATOM 7393 O O . THR A 1 976 ? -7.255 6.521 -23.050 1.00 84.38 976 THR A O 1
ATOM 7396 N N . ILE A 1 977 ? -8.852 5.123 -22.309 1.00 89.94 977 ILE A N 1
ATOM 7397 C CA . ILE A 1 977 ? -10.014 6.000 -22.527 1.00 89.94 977 ILE A CA 1
ATOM 7398 C C . ILE A 1 977 ? -10.727 6.136 -21.180 1.00 89.94 977 ILE A C 1
ATOM 7400 O O . ILE A 1 977 ? -11.029 5.124 -20.554 1.00 89.94 977 ILE A O 1
ATOM 7404 N N . MET A 1 978 ? -11.032 7.353 -20.725 1.00 92.81 978 MET A N 1
ATOM 7405 C CA . MET A 1 978 ? -11.829 7.547 -19.502 1.00 92.81 978 MET A CA 1
ATOM 7406 C C . MET A 1 978 ? -13.287 7.138 -19.716 1.00 92.81 978 MET A C 1
ATOM 7408 O O . MET A 1 978 ? -13.861 7.394 -20.774 1.00 92.81 978 MET A O 1
ATOM 7412 N N . GLY A 1 979 ? -13.904 6.567 -18.686 1.00 94.19 979 GLY A N 1
ATOM 7413 C CA . GLY A 1 979 ? -15.330 6.255 -18.657 1.00 94.19 979 GLY A CA 1
ATOM 7414 C C . GLY A 1 979 ? -16.005 6.742 -17.377 1.00 94.19 979 GLY A C 1
ATOM 7415 O O . GLY A 1 979 ? -15.352 7.136 -16.410 1.00 94.19 979 GLY A O 1
ATOM 7416 N N . MET A 1 980 ? -17.330 6.666 -17.378 1.00 95.75 980 MET A N 1
ATOM 7417 C CA . MET A 1 980 ? -18.172 6.712 -16.183 1.00 95.75 980 MET A CA 1
ATOM 7418 C C . MET A 1 980 ? -18.991 5.425 -16.091 1.00 95.75 980 MET A C 1
ATOM 7420 O O . MET A 1 980 ? -19.034 4.646 -17.043 1.00 95.75 980 MET A O 1
ATOM 7424 N N . GLY A 1 981 ? -19.619 5.179 -14.945 1.00 96.81 981 GLY A N 1
ATOM 7425 C CA . GLY A 1 981 ? -20.538 4.055 -14.810 1.00 96.81 981 GLY A CA 1
ATOM 7426 C C . GLY A 1 981 ? -21.026 3.832 -13.388 1.00 96.81 981 GLY A C 1
ATOM 7427 O O . GLY A 1 981 ? -20.646 4.540 -12.451 1.00 96.81 981 GLY A O 1
ATOM 7428 N N . ALA A 1 982 ? -21.859 2.806 -13.244 1.00 98.12 982 ALA A N 1
ATOM 7429 C CA . ALA A 1 982 ? -22.358 2.307 -11.973 1.00 98.12 982 ALA A CA 1
ATOM 7430 C C . ALA A 1 982 ? -22.398 0.775 -11.992 1.00 98.12 982 ALA A C 1
ATOM 7432 O O . ALA A 1 982 ? -22.741 0.170 -13.003 1.00 98.12 982 ALA A O 1
ATOM 7433 N N . CYS A 1 983 ? -22.105 0.131 -10.873 1.00 98.12 983 CYS A N 1
ATOM 7434 C CA . CYS A 1 983 ? -22.253 -1.309 -10.706 1.00 98.12 983 CYS A CA 1
ATOM 7435 C C . CYS A 1 983 ? -22.788 -1.617 -9.309 1.00 98.12 983 CYS A C 1
ATOM 7437 O O . CYS A 1 983 ? -22.556 -0.867 -8.362 1.00 98.12 983 CYS A O 1
ATOM 7439 N N . ALA A 1 984 ? -23.473 -2.740 -9.147 1.00 98.69 984 ALA A N 1
ATOM 7440 C CA . ALA A 1 984 ? -23.825 -3.239 -7.829 1.00 98.69 984 ALA A CA 1
ATOM 7441 C C . ALA A 1 984 ? -23.875 -4.762 -7.803 1.00 98.69 984 ALA A C 1
ATOM 7443 O O . ALA A 1 984 ? -24.271 -5.388 -8.785 1.00 98.69 984 ALA A O 1
ATOM 7444 N N . LEU A 1 985 ? -23.513 -5.336 -6.657 1.00 98.88 985 LEU A N 1
ATOM 7445 C CA . LEU A 1 985 ? -23.554 -6.764 -6.367 1.00 98.88 985 LEU A CA 1
ATOM 7446 C C . LEU A 1 985 ? -24.209 -6.973 -4.998 1.00 98.88 985 LEU A C 1
ATOM 7448 O O . LEU A 1 985 ? -23.741 -6.438 -3.991 1.00 98.88 985 LEU A O 1
ATOM 7452 N N . VAL A 1 986 ? -25.270 -7.777 -4.943 1.00 98.81 986 VAL A N 1
ATOM 7453 C CA . VAL A 1 986 ? -25.804 -8.305 -3.680 1.00 98.81 986 VAL A CA 1
ATOM 7454 C C . VAL A 1 986 ? -25.071 -9.610 -3.386 1.00 98.81 986 VAL A C 1
ATOM 7456 O O . VAL A 1 986 ? -25.253 -10.601 -4.090 1.00 98.81 986 VAL A O 1
ATOM 7459 N N . ILE A 1 987 ? -24.216 -9.596 -2.366 1.00 98.81 987 ILE A N 1
ATOM 7460 C CA . ILE A 1 987 ? -23.389 -10.732 -1.944 1.00 98.81 987 ILE A CA 1
ATOM 7461 C C . ILE A 1 987 ? -23.974 -11.285 -0.647 1.00 98.81 987 ILE A C 1
ATOM 7463 O O . ILE A 1 987 ? -24.236 -10.522 0.282 1.00 98.81 987 ILE A O 1
ATOM 7467 N N . GLU A 1 988 ? -24.215 -12.593 -0.578 1.00 98.38 988 GLU A N 1
ATOM 7468 C CA . GLU A 1 988 ? -24.958 -13.235 0.513 1.00 98.38 988 GLU A CA 1
ATOM 7469 C C . GLU A 1 988 ? -24.385 -14.592 0.926 1.00 98.38 988 GLU A C 1
ATOM 7471 O O . GLU A 1 988 ? -23.728 -15.274 0.143 1.00 98.38 988 GLU A O 1
ATOM 7476 N N . SER A 1 989 ? -24.706 -15.035 2.143 1.00 97.88 989 SER A N 1
ATOM 7477 C CA . SER A 1 989 ? -24.674 -16.461 2.476 1.00 97.88 989 SER A CA 1
ATOM 7478 C C . SER A 1 989 ? -25.727 -17.228 1.664 1.00 97.88 989 SER A C 1
ATOM 7480 O O . SER A 1 989 ? -26.874 -16.789 1.545 1.00 97.88 989 SER A O 1
ATOM 7482 N N . GLU A 1 990 ? -25.368 -18.402 1.135 1.00 96.94 990 GLU A N 1
ATOM 7483 C CA . GLU A 1 990 ? -26.314 -19.272 0.408 1.00 96.94 990 GLU A CA 1
ATOM 7484 C C . GLU A 1 990 ? -27.528 -19.632 1.288 1.00 96.94 990 GLU A C 1
ATOM 7486 O O . GLU A 1 990 ? -28.652 -19.699 0.794 1.00 96.94 990 GLU A O 1
ATOM 7491 N N . ASP A 1 991 ? -27.343 -19.762 2.608 1.00 95.25 991 ASP A N 1
ATOM 7492 C CA . ASP A 1 991 ? -28.427 -19.928 3.583 1.00 95.25 991 ASP A CA 1
ATOM 7493 C C . ASP A 1 991 ? -29.509 -18.851 3.447 1.00 95.25 991 ASP A C 1
ATOM 7495 O O . ASP A 1 991 ? -30.695 -19.175 3.409 1.00 95.25 991 ASP A O 1
ATOM 7499 N N . ALA A 1 992 ? -29.118 -17.574 3.349 1.00 96.06 992 ALA A N 1
ATOM 7500 C CA . ALA A 1 992 ? -30.050 -16.452 3.252 1.00 96.06 992 ALA A CA 1
ATOM 7501 C C . ALA A 1 992 ? -30.805 -16.444 1.915 1.00 96.06 992 ALA A C 1
ATOM 7503 O O . ALA A 1 992 ? -31.968 -16.043 1.864 1.00 96.06 992 ALA A O 1
ATOM 7504 N N . VAL A 1 993 ? -30.176 -16.911 0.835 1.00 96.75 993 VAL A N 1
ATOM 7505 C CA . VAL A 1 993 ? -30.808 -17.044 -0.487 1.00 96.75 993 VAL A CA 1
ATOM 7506 C C . VAL A 1 993 ? -31.790 -18.223 -0.497 1.00 96.75 993 VAL A C 1
ATOM 7508 O O . VAL A 1 993 ? -32.948 -18.078 -0.906 1.00 96.75 993 VAL A O 1
ATOM 7511 N N . ARG A 1 994 ? -31.383 -19.373 0.054 1.00 94.69 994 ARG A N 1
ATOM 7512 C CA . ARG A 1 994 ? -32.222 -20.575 0.183 1.00 94.69 994 ARG A CA 1
ATOM 7513 C C . ARG A 1 994 ? -33.370 -20.401 1.164 1.00 94.69 994 ARG A C 1
ATOM 7515 O O . ARG A 1 994 ? -34.426 -21.000 0.954 1.00 94.69 994 ARG A O 1
ATOM 7522 N N . GLU A 1 995 ? -33.217 -19.589 2.207 1.00 94.00 995 GLU A N 1
ATOM 7523 C CA . GLU A 1 995 ? -34.286 -19.199 3.134 1.00 94.00 995 GLU A CA 1
ATOM 7524 C C . GLU A 1 995 ? -35.460 -18.552 2.387 1.00 94.00 995 GLU A C 1
ATOM 7526 O O . GLU A 1 995 ? -36.606 -18.941 2.606 1.00 94.00 995 GLU A O 1
ATOM 7531 N N . ARG A 1 996 ? -35.167 -17.693 1.401 1.00 94.25 996 ARG A N 1
ATOM 7532 C CA . ARG A 1 996 ? -36.167 -17.088 0.506 1.00 94.25 996 ARG A CA 1
ATOM 7533 C C . ARG A 1 996 ? -36.718 -18.045 -0.554 1.00 94.25 996 ARG A C 1
ATOM 7535 O O . ARG A 1 996 ? -37.650 -17.687 -1.252 1.00 94.25 996 ARG A O 1
ATOM 7542 N N . GLY A 1 997 ? -36.158 -19.243 -0.734 1.00 94.25 997 GLY A N 1
ATOM 7543 C CA . GLY A 1 997 ? -36.516 -20.116 -1.865 1.00 94.25 997 GLY A CA 1
ATOM 7544 C C . GLY A 1 997 ? -36.006 -19.620 -3.226 1.00 94.25 997 GLY A C 1
ATOM 7545 O O . GLY A 1 997 ? -36.511 -20.060 -4.258 1.00 94.25 997 GLY A O 1
ATOM 7546 N N . MET A 1 998 ? -35.017 -18.723 -3.212 1.00 94.88 998 MET A N 1
ATOM 7547 C CA . MET A 1 998 ? -34.309 -18.209 -4.386 1.00 94.88 998 MET A CA 1
ATOM 7548 C C . MET A 1 998 ? -33.069 -19.064 -4.702 1.00 94.88 998 MET A C 1
ATOM 7550 O O . MET A 1 998 ? -32.652 -19.905 -3.898 1.00 94.88 998 MET A O 1
ATOM 7554 N N . ARG A 1 999 ? -32.445 -18.800 -5.855 1.00 94.69 999 ARG A N 1
ATOM 7555 C CA . ARG A 1 999 ? -31.125 -19.313 -6.258 1.00 94.69 999 ARG A CA 1
ATOM 7556 C C . ARG A 1 999 ? -30.151 -18.161 -6.537 1.00 94.69 999 ARG A C 1
ATOM 7558 O O . ARG A 1 999 ? -30.544 -17.166 -7.140 1.00 94.69 999 ARG A O 1
ATOM 7565 N N . GLY A 1 1000 ? -28.887 -18.299 -6.125 1.00 95.19 1000 GLY A N 1
ATOM 7566 C CA . GLY A 1 1000 ? -27.810 -17.364 -6.485 1.00 95.19 1000 GLY A CA 1
ATOM 7567 C C . GLY A 1 1000 ? -27.429 -17.437 -7.973 1.00 95.19 1000 GLY A C 1
ATOM 7568 O O . GLY A 1 1000 ? -27.762 -18.400 -8.655 1.00 95.19 1000 GLY A O 1
ATOM 7569 N N . LEU A 1 1001 ? -26.736 -16.422 -8.492 1.00 95.38 1001 LEU A N 1
ATOM 7570 C CA . LEU A 1 1001 ? -26.204 -16.427 -9.864 1.00 95.38 1001 LEU A CA 1
ATOM 7571 C C . LEU A 1 1001 ? -24.915 -17.251 -9.935 1.00 95.38 1001 LEU A C 1
ATOM 7573 O O . LEU A 1 1001 ? -24.782 -18.190 -10.722 1.00 95.38 1001 LEU A O 1
ATOM 7577 N N . VAL A 1 1002 ? -23.971 -16.897 -9.064 1.00 97.56 1002 VAL A N 1
ATOM 7578 C CA . VAL A 1 1002 ? -22.645 -17.504 -8.975 1.00 97.56 1002 VAL A CA 1
ATOM 7579 C C . VAL A 1 1002 ? -22.233 -17.658 -7.517 1.00 97.56 1002 VAL A C 1
ATOM 7581 O O . VAL A 1 1002 ? -22.662 -16.903 -6.644 1.00 97.56 1002 VAL A O 1
ATOM 7584 N N . GLU A 1 1003 ? -21.380 -18.636 -7.261 1.00 97.81 1003 GLU A N 1
ATOM 7585 C CA . GLU A 1 1003 ? -20.685 -18.848 -6.000 1.00 97.81 1003 GLU A CA 1
ATOM 7586 C C . GLU A 1 1003 ? -19.324 -18.146 -6.037 1.00 97.81 1003 GLU A C 1
ATOM 7588 O O . GLU A 1 1003 ? -18.585 -18.274 -7.015 1.00 97.81 1003 GLU A O 1
ATOM 7593 N N . LEU A 1 1004 ? -18.979 -17.427 -4.967 1.00 97.44 1004 LEU A N 1
ATOM 7594 C CA . LEU A 1 1004 ? -17.653 -16.851 -4.768 1.00 97.44 1004 LEU A CA 1
ATOM 7595 C C . LEU A 1 1004 ? -16.743 -17.911 -4.131 1.00 97.44 1004 LEU A C 1
ATOM 7597 O O . LEU A 1 1004 ? -16.921 -18.292 -2.969 1.00 97.44 1004 LEU A O 1
ATOM 7601 N N . LEU A 1 1005 ? -15.781 -18.407 -4.913 1.00 95.44 1005 LEU A N 1
ATOM 7602 C CA . LEU A 1 1005 ? -14.843 -19.445 -4.483 1.00 95.44 1005 LEU A CA 1
ATOM 7603 C C . LEU A 1 1005 ? -13.685 -18.842 -3.685 1.00 95.44 1005 LEU A C 1
ATOM 7605 O O . LEU A 1 1005 ? -13.313 -19.348 -2.623 1.00 95.44 1005 LEU A O 1
ATOM 7609 N N . SER A 1 1006 ? -13.114 -17.753 -4.194 1.00 94.12 1006 SER A N 1
ATOM 7610 C CA . SER A 1 1006 ? -12.045 -17.017 -3.529 1.00 94.12 1006 SER A CA 1
ATOM 7611 C C . SER A 1 1006 ? -12.021 -15.558 -3.967 1.00 94.12 1006 SER A C 1
ATOM 7613 O O . SER A 1 1006 ? -12.473 -15.218 -5.066 1.00 94.12 1006 SER A O 1
ATOM 7615 N N . SER A 1 1007 ? -11.450 -14.718 -3.114 1.00 95.31 1007 SER A N 1
ATOM 7616 C CA . SER A 1 1007 ? -11.078 -13.346 -3.417 1.00 95.31 1007 SER A CA 1
ATOM 7617 C C . SER A 1 1007 ? -9.719 -13.025 -2.792 1.00 95.31 1007 SER A C 1
ATOM 7619 O O . SER A 1 1007 ? -9.349 -13.557 -1.744 1.00 95.31 1007 SER A O 1
ATOM 7621 N N . GLU A 1 1008 ? -8.961 -12.165 -3.462 1.00 93.50 1008 GLU A N 1
ATOM 7622 C CA . GLU A 1 1008 ? -7.661 -11.675 -3.011 1.00 93.50 1008 GLU A CA 1
ATOM 7623 C C . GLU A 1 1008 ? -7.629 -10.157 -3.070 1.00 93.50 1008 GLU A C 1
ATOM 7625 O O . GLU A 1 1008 ? -8.141 -9.558 -4.016 1.00 93.50 1008 GLU A O 1
ATOM 7630 N N . THR A 1 1009 ? -6.950 -9.542 -2.106 1.00 94.19 1009 THR A N 1
ATOM 7631 C CA . THR A 1 1009 ? -6.540 -8.137 -2.175 1.00 94.19 1009 THR A CA 1
ATOM 7632 C C . THR A 1 1009 ? -5.106 -8.024 -1.688 1.00 94.19 1009 THR A C 1
ATOM 7634 O O . THR A 1 1009 ? -4.804 -8.499 -0.595 1.00 94.19 1009 THR A O 1
ATOM 7637 N N . SER A 1 1010 ? -4.237 -7.389 -2.469 1.00 92.44 1010 SER A N 1
ATOM 7638 C CA . SER A 1 1010 ? -2.829 -7.180 -2.123 1.00 92.44 1010 SER A CA 1
ATOM 7639 C C . SER A 1 1010 ? -2.345 -5.818 -2.621 1.00 92.44 1010 SER A C 1
ATOM 7641 O O . SER A 1 1010 ? -3.013 -5.167 -3.424 1.00 92.44 1010 SER A O 1
ATOM 7643 N N . ASN A 1 1011 ? -1.172 -5.384 -2.168 1.00 90.38 1011 ASN A N 1
ATOM 7644 C CA . ASN A 1 1011 ? -0.493 -4.207 -2.693 1.00 90.38 1011 ASN A CA 1
ATOM 7645 C C . ASN A 1 1011 ? 0.981 -4.542 -2.945 1.00 90.38 1011 ASN A C 1
ATOM 7647 O O . ASN A 1 1011 ? 1.655 -5.027 -2.043 1.00 90.38 1011 ASN A O 1
ATOM 7651 N N . SER A 1 1012 ? 1.475 -4.293 -4.158 1.00 82.62 1012 SER A N 1
ATOM 7652 C CA . SER A 1 1012 ? 2.863 -4.629 -4.533 1.00 82.62 1012 SER A CA 1
ATOM 7653 C C . SER A 1 1012 ? 3.910 -3.642 -4.011 1.00 82.62 1012 SER A C 1
ATOM 7655 O O . SER A 1 1012 ? 5.097 -3.893 -4.153 1.00 82.62 1012 SER A O 1
ATOM 7657 N N . ALA A 1 1013 ? 3.492 -2.474 -3.507 1.00 84.25 1013 ALA A N 1
ATOM 7658 C CA . ALA A 1 1013 ? 4.345 -1.339 -3.130 1.00 84.25 1013 ALA A CA 1
ATOM 7659 C C . ALA A 1 1013 ? 5.349 -0.874 -4.219 1.00 84.25 1013 ALA A C 1
ATOM 7661 O O . ALA A 1 1013 ? 6.264 -0.102 -3.940 1.00 84.25 1013 ALA A O 1
ATOM 7662 N N . PHE A 1 1014 ? 5.158 -1.310 -5.467 1.00 81.25 1014 PHE A N 1
ATOM 7663 C CA . PHE A 1 1014 ? 6.154 -1.258 -6.537 1.00 81.25 1014 PHE A CA 1
ATOM 7664 C C . PHE A 1 1014 ? 6.217 0.105 -7.235 1.00 81.25 1014 PHE A C 1
ATOM 7666 O O . PHE A 1 1014 ? 7.286 0.685 -7.429 1.00 81.25 1014 PHE A O 1
ATOM 7673 N N . HIS A 1 1015 ? 5.062 0.641 -7.634 1.00 79.69 1015 HIS A N 1
ATOM 7674 C CA . HIS A 1 1015 ? 4.975 1.929 -8.318 1.00 79.69 1015 HIS A CA 1
ATOM 7675 C C . HIS A 1 1015 ? 3.581 2.561 -8.211 1.00 79.69 1015 HIS A C 1
ATOM 7677 O O . HIS A 1 1015 ? 2.566 1.876 -8.070 1.00 79.69 1015 HIS A O 1
ATOM 7683 N N . GLY A 1 1016 ? 3.505 3.884 -8.383 1.00 66.31 1016 GLY A N 1
ATOM 7684 C CA . GLY A 1 1016 ? 2.222 4.592 -8.469 1.00 66.31 1016 GLY A CA 1
ATOM 7685 C C . GLY A 1 1016 ? 1.371 4.176 -9.678 1.00 66.31 1016 GLY A C 1
ATOM 7686 O O . GLY A 1 1016 ? 0.147 4.191 -9.591 1.00 66.31 1016 GLY A O 1
ATOM 7687 N N . THR A 1 1017 ? 2.016 3.782 -10.783 1.00 68.44 1017 THR A N 1
ATOM 7688 C CA . THR A 1 1017 ? 1.385 3.563 -12.108 1.00 68.44 1017 THR A CA 1
ATOM 7689 C C . THR A 1 1017 ? 1.881 2.339 -12.892 1.00 68.44 1017 THR A C 1
ATOM 7691 O O . THR A 1 1017 ? 1.390 2.087 -13.986 1.00 68.44 1017 THR A O 1
ATOM 7694 N N . ARG A 1 1018 ? 2.878 1.605 -12.381 1.00 72.19 1018 ARG A N 1
ATOM 7695 C CA . ARG A 1 1018 ? 3.415 0.379 -13.002 1.00 72.19 1018 ARG A CA 1
ATOM 7696 C C . ARG A 1 1018 ? 3.048 -0.820 -12.139 1.00 72.19 1018 ARG A C 1
ATOM 7698 O O . ARG A 1 1018 ? 2.837 -0.664 -10.938 1.00 72.19 1018 ARG A O 1
ATOM 7705 N N . LEU A 1 1019 ? 2.991 -1.987 -12.763 1.00 78.81 1019 LEU A N 1
ATOM 7706 C CA . LEU A 1 1019 ? 2.625 -3.240 -12.122 1.00 78.81 1019 LEU A CA 1
ATOM 7707 C C . LEU A 1 1019 ? 3.861 -4.109 -11.883 1.00 78.81 1019 LEU A C 1
ATOM 7709 O O . LEU A 1 1019 ? 4.743 -4.176 -12.738 1.00 78.81 1019 LEU A O 1
ATOM 7713 N N . ASP A 1 1020 ? 3.888 -4.772 -10.732 1.00 87.88 1020 ASP A N 1
ATOM 7714 C CA . ASP A 1 1020 ? 4.829 -5.845 -10.419 1.00 87.88 1020 ASP A CA 1
ATOM 7715 C C . ASP A 1 1020 ? 4.268 -7.151 -10.995 1.00 87.88 1020 ASP A C 1
ATOM 7717 O O . ASP A 1 1020 ? 3.202 -7.616 -10.584 1.00 87.88 1020 ASP A O 1
ATOM 7721 N N . VAL A 1 1021 ? 4.943 -7.693 -12.006 1.00 88.06 1021 VAL A N 1
ATOM 7722 C CA . VAL A 1 1021 ? 4.462 -8.855 -12.763 1.00 88.06 1021 VAL A CA 1
ATOM 7723 C C . VAL A 1 1021 ? 4.498 -10.124 -11.910 1.00 88.06 1021 VAL A C 1
ATOM 7725 O O . VAL A 1 1021 ? 3.522 -10.877 -11.895 1.00 88.06 1021 VAL A O 1
ATOM 7728 N N . ASP A 1 1022 ? 5.582 -10.331 -11.164 1.00 88.81 1022 ASP A N 1
ATOM 7729 C CA . ASP A 1 1022 ? 5.798 -11.542 -10.372 1.00 88.81 1022 ASP A CA 1
ATOM 7730 C C . ASP A 1 1022 ? 4.892 -11.558 -9.141 1.00 88.81 1022 ASP A C 1
ATOM 7732 O O . ASP A 1 1022 ? 4.277 -12.581 -8.826 1.00 88.81 1022 ASP A O 1
ATOM 7736 N N . HIS A 1 1023 ? 4.699 -10.408 -8.488 1.00 90.56 1023 HIS A N 1
ATOM 7737 C CA . HIS A 1 1023 ? 3.737 -10.311 -7.395 1.00 90.56 1023 HIS A CA 1
ATOM 7738 C C . HIS A 1 1023 ? 2.290 -10.506 -7.878 1.00 90.56 1023 HIS A C 1
ATOM 7740 O O . HIS A 1 1023 ? 1.523 -11.202 -7.212 1.00 90.56 1023 HIS A O 1
ATOM 7746 N N . ILE A 1 1024 ? 1.898 -9.986 -9.051 1.00 91.06 1024 ILE A N 1
ATOM 7747 C CA . ILE A 1 1024 ? 0.571 -10.273 -9.629 1.00 91.06 1024 ILE A CA 1
ATOM 7748 C C . ILE A 1 1024 ? 0.412 -11.770 -9.922 1.00 91.06 1024 ILE A C 1
ATOM 7750 O O . ILE A 1 1024 ? -0.636 -12.340 -9.603 1.00 91.06 1024 ILE A O 1
ATOM 7754 N N . ALA A 1 1025 ? 1.440 -12.422 -10.472 1.00 93.38 1025 ALA A N 1
ATOM 7755 C CA . ALA A 1 1025 ? 1.447 -13.867 -10.681 1.00 93.38 1025 ALA A CA 1
ATOM 7756 C C . ALA A 1 1025 ? 1.278 -14.635 -9.359 1.00 93.38 1025 ALA A C 1
ATOM 7758 O O . ALA A 1 1025 ? 0.447 -15.541 -9.277 1.00 93.38 1025 ALA A O 1
ATOM 7759 N N . GLN A 1 1026 ? 1.979 -14.229 -8.296 1.00 94.19 1026 GLN A N 1
ATOM 7760 C CA . GLN A 1 1026 ? 1.839 -14.832 -6.972 1.00 94.19 1026 GLN A CA 1
ATOM 7761 C C . GLN A 1 1026 ? 0.441 -14.612 -6.369 1.00 94.19 1026 GLN A C 1
ATOM 7763 O O . GLN A 1 1026 ? -0.122 -15.542 -5.791 1.00 94.19 1026 GLN A O 1
ATOM 7768 N N . VAL A 1 1027 ? -0.156 -13.424 -6.519 1.00 94.00 1027 VAL A N 1
ATOM 7769 C CA . VAL A 1 1027 ? -1.523 -13.140 -6.042 1.00 94.00 1027 VAL A CA 1
ATOM 7770 C C . VAL A 1 1027 ? -2.555 -13.983 -6.800 1.00 94.00 1027 VAL A C 1
ATOM 7772 O O . VAL A 1 1027 ? -3.436 -14.567 -6.169 1.00 94.00 1027 VAL A O 1
ATOM 7775 N N . MET A 1 1028 ? -2.425 -14.130 -8.124 1.00 96.81 1028 MET A N 1
ATOM 7776 C CA . MET A 1 1028 ? -3.302 -15.006 -8.913 1.00 96.81 1028 MET A CA 1
ATOM 7777 C C . MET A 1 1028 ? -3.137 -16.480 -8.515 1.00 96.81 1028 MET A C 1
ATOM 7779 O O . MET A 1 1028 ? -4.127 -17.192 -8.327 1.00 96.81 1028 MET A O 1
ATOM 7783 N N . ASN A 1 1029 ? -1.899 -16.933 -8.307 1.00 95.88 1029 ASN A N 1
ATOM 7784 C CA . ASN A 1 1029 ? -1.622 -18.284 -7.838 1.00 95.88 1029 ASN A CA 1
ATOM 7785 C C . ASN A 1 1029 ? -2.199 -18.533 -6.432 1.00 95.88 1029 ASN A C 1
ATOM 7787 O O . ASN A 1 1029 ? -2.769 -19.597 -6.190 1.00 95.88 1029 ASN A O 1
ATOM 7791 N N . ASN A 1 1030 ? -2.128 -17.554 -5.525 1.00 93.62 1030 ASN A N 1
ATOM 7792 C CA . ASN A 1 1030 ? -2.747 -17.623 -4.198 1.00 93.62 1030 ASN A CA 1
ATOM 7793 C C . ASN A 1 1030 ? -4.280 -17.752 -4.294 1.00 93.62 1030 ASN A C 1
ATOM 7795 O O . ASN A 1 1030 ? -4.839 -18.666 -3.683 1.00 93.62 1030 ASN A O 1
ATOM 7799 N N . LEU A 1 1031 ? -4.938 -16.919 -5.116 1.00 95.19 1031 LEU A N 1
ATOM 7800 C CA . LEU A 1 1031 ? -6.388 -16.959 -5.369 1.00 95.19 1031 LEU A CA 1
ATOM 7801 C C . LEU A 1 1031 ? -6.846 -18.357 -5.808 1.00 95.19 1031 LEU A C 1
ATOM 7803 O O . LEU A 1 1031 ? -7.792 -18.921 -5.247 1.00 95.19 1031 LEU A O 1
ATOM 7807 N N . VAL A 1 1032 ? -6.172 -18.906 -6.823 1.00 95.88 1032 VAL A N 1
ATOM 7808 C CA . VAL A 1 1032 ? -6.504 -20.206 -7.419 1.00 95.88 1032 VAL A CA 1
ATOM 7809 C C . VAL A 1 1032 ? -6.202 -21.336 -6.437 1.00 95.88 1032 VAL A C 1
ATOM 7811 O O . VAL A 1 1032 ? -7.074 -22.165 -6.189 1.00 95.88 1032 VAL A O 1
ATOM 7814 N N . THR A 1 1033 ? -5.035 -21.324 -5.786 1.00 93.19 1033 THR A N 1
ATOM 7815 C CA . THR A 1 1033 ? -4.656 -22.326 -4.773 1.00 93.19 1033 THR A CA 1
ATOM 7816 C C . THR A 1 1033 ? -5.637 -22.346 -3.593 1.00 93.19 1033 THR A C 1
ATOM 7818 O O . THR A 1 1033 ? -5.980 -23.416 -3.086 1.00 93.19 1033 THR A O 1
ATOM 7821 N N . ALA A 1 1034 ? -6.136 -21.184 -3.159 1.00 90.56 1034 ALA A N 1
ATOM 7822 C CA . ALA A 1 1034 ? -7.170 -21.103 -2.130 1.00 90.56 1034 ALA A CA 1
ATOM 7823 C C . ALA A 1 1034 ? -8.486 -21.749 -2.598 1.00 90.56 1034 ALA A C 1
ATOM 7825 O O . ALA A 1 1034 ? -9.086 -22.517 -1.846 1.00 90.56 1034 ALA A O 1
ATOM 7826 N N . ALA A 1 1035 ? -8.919 -21.512 -3.841 1.00 91.25 1035 ALA A N 1
ATOM 7827 C CA . ALA A 1 1035 ? -10.113 -22.153 -4.396 1.00 91.25 1035 ALA A CA 1
ATOM 7828 C C . ALA A 1 1035 ? -9.956 -23.680 -4.553 1.00 91.25 1035 ALA A C 1
ATOM 7830 O O . ALA A 1 1035 ? -10.873 -24.420 -4.191 1.00 91.25 1035 ALA A O 1
ATOM 7831 N N . GLU A 1 1036 ? -8.796 -24.163 -5.011 1.00 91.25 1036 GLU A N 1
ATOM 7832 C CA . GLU A 1 1036 ? -8.477 -25.598 -5.081 1.00 91.25 1036 GLU A CA 1
ATOM 7833 C C . GLU A 1 1036 ? -8.593 -26.258 -3.697 1.00 91.25 1036 GLU A C 1
ATOM 7835 O O . GLU A 1 1036 ? -9.314 -27.244 -3.543 1.00 91.25 1036 GLU A O 1
ATOM 7840 N N . ARG A 1 1037 ? -7.991 -25.660 -2.658 1.00 87.38 1037 ARG A N 1
ATOM 7841 C CA . ARG A 1 1037 ? -8.063 -26.158 -1.269 1.00 87.38 1037 ARG A CA 1
ATOM 7842 C C . ARG A 1 1037 ? -9.481 -26.127 -0.683 1.00 87.38 1037 ARG A C 1
ATOM 7844 O O . ARG A 1 1037 ? -9.910 -27.098 -0.065 1.00 87.38 1037 ARG A O 1
ATOM 7851 N N . ARG A 1 1038 ? -10.222 -25.030 -0.876 1.00 86.69 1038 ARG A N 1
ATOM 7852 C CA . ARG A 1 1038 ? -11.567 -24.806 -0.297 1.00 86.69 1038 ARG A CA 1
ATOM 7853 C C . ARG A 1 1038 ? -12.692 -25.620 -0.952 1.00 86.69 1038 ARG A C 1
ATOM 7855 O O . ARG A 1 1038 ? -13.773 -25.733 -0.360 1.00 86.69 1038 ARG A O 1
ATOM 7862 N N . PHE A 1 1039 ? -12.490 -26.103 -2.180 1.00 86.88 1039 PHE A N 1
ATOM 7863 C CA . PHE A 1 1039 ? -13.548 -26.715 -2.999 1.00 86.88 1039 PHE A CA 1
ATOM 7864 C C . PHE A 1 1039 ? -13.142 -28.004 -3.730 1.00 86.88 1039 PHE A C 1
ATOM 7866 O O . PHE A 1 1039 ? -13.994 -28.587 -4.397 1.00 86.88 1039 PHE A O 1
ATOM 7873 N N . GLY A 1 1040 ? -11.894 -28.470 -3.607 1.00 86.19 1040 GLY A N 1
ATOM 7874 C CA . GLY A 1 1040 ? -11.412 -29.681 -4.285 1.00 86.19 1040 GLY A CA 1
ATOM 7875 C C . GLY A 1 1040 ? -11.272 -29.523 -5.803 1.00 86.19 1040 GLY A C 1
ATOM 7876 O O . GLY A 1 1040 ? -11.386 -30.503 -6.534 1.00 86.19 1040 GLY A O 1
ATOM 7877 N N . LEU A 1 1041 ? -11.080 -28.290 -6.277 1.00 89.56 1041 LEU A N 1
ATOM 7878 C CA . LEU A 1 1041 ? -10.935 -27.974 -7.699 1.00 89.56 1041 LEU A CA 1
ATOM 7879 C C . LEU A 1 1041 ? -9.510 -28.261 -8.193 1.00 89.56 1041 LEU A C 1
ATOM 7881 O O . LEU A 1 1041 ? -8.578 -28.362 -7.399 1.00 89.56 1041 LEU A O 1
ATOM 7885 N N . HIS A 1 1042 ? -9.344 -28.349 -9.514 1.00 92.50 1042 HIS A N 1
ATOM 7886 C CA . HIS A 1 1042 ? -8.045 -28.511 -10.167 1.00 92.50 1042 HIS A CA 1
ATOM 7887 C C . HIS A 1 1042 ? -7.921 -27.526 -11.333 1.00 92.50 1042 HIS A C 1
ATOM 7889 O O . HIS A 1 1042 ? -8.663 -27.621 -12.316 1.00 92.50 1042 HIS A O 1
ATOM 7895 N N . ARG A 1 1043 ? -6.978 -26.584 -11.246 1.00 94.75 1043 ARG A N 1
ATOM 7896 C CA . ARG A 1 1043 ? -6.852 -25.440 -12.166 1.00 94.75 1043 ARG A CA 1
ATOM 7897 C C . ARG A 1 1043 ? -6.788 -25.811 -13.649 1.00 94.75 1043 ARG A C 1
ATOM 7899 O O . ARG A 1 1043 ? -7.432 -25.160 -14.466 1.00 94.75 1043 ARG A O 1
ATOM 7906 N N . HIS A 1 1044 ? -6.097 -26.896 -14.002 1.00 93.38 1044 HIS A N 1
ATOM 7907 C CA . HIS A 1 1044 ? -5.985 -27.335 -15.399 1.00 93.38 1044 HIS A CA 1
ATOM 7908 C C . HIS A 1 1044 ? -7.291 -27.945 -15.940 1.00 93.38 1044 HIS A C 1
ATOM 7910 O O . HIS A 1 1044 ? -7.529 -27.894 -17.137 1.00 93.38 1044 HIS A O 1
ATOM 7916 N N . ALA A 1 1045 ? -8.169 -28.474 -15.076 1.00 89.62 1045 ALA A N 1
ATOM 7917 C CA . ALA A 1 1045 ? -9.503 -28.933 -15.485 1.00 89.62 1045 ALA A CA 1
ATOM 7918 C C . ALA A 1 1045 ? -10.509 -27.769 -15.604 1.00 89.62 1045 ALA A C 1
ATOM 7920 O O . ALA A 1 1045 ? -11.497 -27.862 -16.334 1.00 89.62 1045 ALA A O 1
ATOM 7921 N N . MET A 1 1046 ? -10.252 -26.664 -14.895 1.00 93.44 1046 MET A N 1
ATOM 7922 C CA . MET A 1 1046 ? -11.038 -25.433 -14.991 1.00 93.44 1046 MET A CA 1
ATOM 7923 C C . MET A 1 1046 ? -10.729 -24.620 -16.254 1.00 93.44 1046 MET A C 1
ATOM 7925 O O . MET A 1 1046 ? -11.624 -23.938 -16.740 1.00 93.44 1046 MET A O 1
ATOM 7929 N N . ALA A 1 1047 ? -9.495 -24.670 -16.770 1.00 95.00 1047 ALA A N 1
ATOM 7930 C CA . ALA A 1 1047 ? -8.977 -23.742 -17.781 1.00 95.00 1047 ALA A CA 1
ATOM 7931 C C . ALA A 1 1047 ? -9.850 -23.612 -19.048 1.00 95.00 1047 ALA A C 1
ATOM 7933 O O . ALA A 1 1047 ? -10.292 -22.511 -19.371 1.00 95.00 1047 ALA A O 1
ATOM 7934 N N . SER A 1 1048 ? -10.206 -24.721 -19.704 1.00 93.75 1048 SER A N 1
ATOM 7935 C CA . SER A 1 1048 ? -11.120 -24.746 -20.868 1.00 93.75 1048 SER A CA 1
ATOM 7936 C C . SER A 1 1048 ? -12.566 -24.306 -20.581 1.00 93.75 1048 SER A C 1
ATOM 7938 O O . SER A 1 1048 ? -13.360 -24.124 -21.506 1.00 93.75 1048 SER A O 1
ATOM 7940 N N . GLN A 1 1049 ? -12.927 -24.123 -19.309 1.00 95.75 1049 GLN A N 1
ATOM 7941 C CA . GLN A 1 1049 ? -14.236 -23.657 -18.838 1.00 95.75 1049 GLN A CA 1
ATOM 7942 C C . GLN A 1 1049 ? -14.133 -22.323 -18.075 1.00 95.75 1049 GLN A C 1
ATOM 7944 O O . GLN A 1 1049 ? -15.091 -21.921 -17.405 1.00 95.75 1049 GLN A O 1
ATOM 7949 N N . LEU A 1 1050 ? -12.990 -21.639 -18.159 1.00 97.69 1050 LEU A N 1
ATOM 7950 C CA . LEU A 1 1050 ? -12.705 -20.388 -17.469 1.00 97.69 1050 LEU A CA 1
ATOM 7951 C C . LEU A 1 1050 ? -12.751 -19.214 -18.453 1.00 97.69 1050 LEU A C 1
ATOM 7953 O O . LEU A 1 1050 ? -12.117 -19.248 -19.509 1.00 97.69 1050 LEU A O 1
ATOM 7957 N N . VAL A 1 1051 ? -13.473 -18.156 -18.081 1.00 98.31 1051 VAL A N 1
ATOM 7958 C CA . VAL A 1 1051 ? -13.273 -16.821 -18.657 1.00 98.31 1051 VAL A CA 1
ATOM 7959 C C . VAL A 1 1051 ? -12.356 -16.003 -17.751 1.00 98.31 1051 VAL A C 1
ATOM 7961 O O . VAL A 1 1051 ? -12.526 -15.986 -16.530 1.00 98.31 1051 VAL A O 1
ATOM 7964 N N . PHE A 1 1052 ? -11.398 -15.307 -18.349 1.00 98.19 1052 PHE A N 1
ATOM 7965 C CA . PHE A 1 1052 ? -10.592 -14.292 -17.692 1.00 98.19 1052 PHE A CA 1
ATOM 7966 C C . PHE A 1 1052 ? -11.087 -12.899 -18.092 1.00 98.19 1052 PHE A C 1
ATOM 7968 O O . PHE A 1 1052 ? -11.005 -12.510 -19.260 1.00 98.19 1052 PHE A O 1
ATOM 7975 N N . MET A 1 1053 ? -11.600 -12.154 -17.113 1.00 96.75 1053 MET A N 1
ATOM 7976 C CA . MET A 1 1053 ? -11.939 -10.743 -17.261 1.00 96.75 1053 MET A CA 1
ATOM 7977 C C . MET A 1 1053 ? -10.685 -9.908 -17.013 1.00 96.75 1053 MET A C 1
ATOM 7979 O O . MET A 1 1053 ? -10.205 -9.786 -15.884 1.00 96.75 1053 MET A O 1
ATOM 7983 N N . SER A 1 1054 ? -10.162 -9.366 -18.106 1.00 94.00 1054 SER A N 1
ATOM 7984 C CA . SER A 1 1054 ? -8.908 -8.628 -18.174 1.00 94.00 1054 SER A CA 1
ATOM 7985 C C . SER A 1 1054 ? -8.984 -7.250 -17.518 1.00 94.00 1054 SER A C 1
ATOM 7987 O O . SER A 1 1054 ? -9.966 -6.509 -17.680 1.00 94.00 1054 SER A O 1
ATOM 7989 N N . HIS A 1 1055 ? -7.893 -6.853 -16.859 1.00 90.62 1055 HIS A N 1
ATOM 7990 C CA . HIS A 1 1055 ? -7.761 -5.482 -16.392 1.00 90.62 1055 HIS A CA 1
ATOM 7991 C C . HIS A 1 1055 ? -7.404 -4.502 -17.516 1.00 90.62 1055 HIS A C 1
ATOM 7993 O O . HIS A 1 1055 ? -7.823 -3.354 -17.431 1.00 90.62 1055 HIS A O 1
ATOM 7999 N N . GLU A 1 1056 ? -6.698 -4.949 -18.560 1.00 84.56 1056 GLU A N 1
ATOM 8000 C CA . GLU A 1 1056 ? -6.036 -4.120 -19.574 1.00 84.56 1056 GLU A CA 1
ATOM 8001 C C . GLU A 1 1056 ? -6.786 -2.833 -19.951 1.00 84.56 1056 GLU A C 1
ATOM 8003 O O . GLU A 1 1056 ? -7.912 -2.841 -20.456 1.00 84.56 1056 GLU A O 1
ATOM 8008 N N . THR A 1 1057 ? -6.093 -1.720 -19.712 1.00 77.88 1057 THR A N 1
ATOM 8009 C CA . THR A 1 1057 ? -6.506 -0.329 -19.922 1.00 77.88 1057 THR A CA 1
ATOM 8010 C C . THR A 1 1057 ? -5.785 0.299 -21.124 1.00 77.88 1057 THR A C 1
ATOM 8012 O O . THR A 1 1057 ? -5.639 1.517 -21.201 1.00 77.88 1057 THR A O 1
ATOM 8015 N N . PHE A 1 1058 ? -5.349 -0.532 -22.079 1.00 73.94 1058 PHE A N 1
ATOM 8016 C CA . PHE A 1 1058 ? -4.620 -0.154 -23.305 1.00 73.94 1058 PHE A CA 1
ATOM 8017 C C . PHE A 1 1058 ? -3.214 0.397 -23.035 1.00 73.94 1058 PHE A C 1
ATOM 8019 O O . PHE A 1 1058 ? -2.708 1.274 -23.738 1.00 73.94 1058 PHE A O 1
ATOM 8026 N N . THR A 1 1059 ? -2.582 -0.126 -21.988 1.00 67.50 1059 THR A N 1
ATOM 8027 C CA . THR A 1 1059 ? -1.238 0.251 -21.546 1.00 67.50 1059 THR A CA 1
ATOM 8028 C C . THR A 1 1059 ? -0.156 -0.015 -22.609 1.00 67.50 1059 THR A C 1
ATOM 8030 O O . THR A 1 1059 ? -0.362 -0.836 -23.507 1.00 67.50 1059 THR A O 1
ATOM 8033 N N . PRO A 1 1060 ? 1.007 0.672 -22.541 1.00 63.47 1060 PRO A N 1
ATOM 8034 C CA . PRO A 1 1060 ? 2.100 0.491 -23.498 1.00 63.47 1060 PRO A CA 1
ATOM 8035 C C . PRO A 1 1060 ? 2.551 -0.965 -23.633 1.00 63.47 1060 PRO A C 1
ATOM 8037 O O . PRO A 1 1060 ? 2.476 -1.742 -22.683 1.00 63.47 1060 PRO A O 1
ATOM 8040 N N . ALA A 1 1061 ? 3.078 -1.323 -24.808 1.00 61.19 1061 ALA A N 1
ATOM 8041 C CA . ALA A 1 1061 ? 3.297 -2.724 -25.163 1.00 61.19 1061 ALA A CA 1
ATOM 8042 C C . ALA A 1 1061 ? 4.197 -3.514 -24.190 1.00 61.19 1061 ALA A C 1
ATOM 8044 O O . ALA A 1 1061 ? 3.963 -4.704 -23.985 1.00 61.19 1061 ALA A O 1
ATOM 8045 N N . ARG A 1 1062 ? 5.174 -2.847 -23.555 1.00 59.81 1062 ARG A N 1
ATOM 8046 C CA . ARG A 1 1062 ? 6.088 -3.419 -22.553 1.00 59.81 1062 ARG A CA 1
ATOM 8047 C C . ARG A 1 1062 ? 5.847 -2.805 -21.174 1.00 59.81 1062 ARG A C 1
ATOM 8049 O O . ARG A 1 1062 ? 5.763 -1.584 -21.053 1.00 59.81 1062 ARG A O 1
ATOM 8056 N N . GLY A 1 1063 ? 5.794 -3.649 -20.140 1.00 61.50 1063 GLY A N 1
ATOM 8057 C CA . GLY A 1 1063 ? 5.533 -3.231 -18.754 1.00 61.50 1063 GLY A CA 1
ATOM 8058 C C . GLY A 1 1063 ? 4.076 -2.826 -18.489 1.00 61.50 1063 GLY A C 1
ATOM 8059 O O . GLY A 1 1063 ? 3.804 -2.121 -17.518 1.00 61.50 1063 GLY A O 1
ATOM 8060 N N . GLY A 1 1064 ? 3.163 -3.232 -19.376 1.00 73.94 1064 GLY A N 1
ATOM 8061 C CA . GLY A 1 1064 ? 1.732 -2.960 -19.306 1.00 73.94 1064 GLY A CA 1
ATOM 8062 C C . GLY A 1 1064 ? 0.917 -4.064 -18.624 1.00 73.94 1064 GLY A C 1
ATOM 8063 O O . GLY A 1 1064 ? 1.419 -5.144 -18.295 1.00 73.94 1064 GLY A O 1
ATOM 8064 N N . SER A 1 1065 ? -0.375 -3.792 -18.454 1.00 83.31 1065 SER A N 1
ATOM 8065 C CA . SER A 1 1065 ? -1.359 -4.675 -17.827 1.00 83.31 1065 SER A CA 1
ATOM 8066 C C . SER A 1 1065 ? -1.507 -5.996 -18.580 1.00 83.31 1065 SER A C 1
ATOM 8068 O O . SER A 1 1065 ? -1.364 -7.039 -17.953 1.00 83.31 1065 SER A O 1
ATOM 8070 N N . ALA A 1 1066 ? -1.654 -6.002 -19.914 1.00 86.19 1066 ALA A N 1
ATOM 8071 C CA . ALA A 1 1066 ? -1.736 -7.253 -20.676 1.00 86.19 1066 ALA A CA 1
ATOM 8072 C C . ALA A 1 1066 ? -0.495 -8.137 -20.491 1.00 86.19 1066 ALA A C 1
ATOM 8074 O O . ALA A 1 1066 ? -0.640 -9.343 -20.318 1.00 86.19 1066 ALA A O 1
ATOM 8075 N N . SER A 1 1067 ? 0.718 -7.567 -20.477 1.00 85.19 1067 SER A N 1
ATOM 8076 C CA . SER A 1 1067 ? 1.927 -8.362 -20.216 1.00 85.19 1067 SER A CA 1
ATOM 8077 C C . SER A 1 1067 ? 1.922 -8.967 -18.808 1.00 85.19 1067 SER A C 1
ATOM 8079 O O . SER A 1 1067 ? 2.222 -10.150 -18.663 1.00 85.19 1067 SER A O 1
ATOM 8081 N N . ALA A 1 1068 ? 1.513 -8.204 -17.787 1.00 89.19 1068 ALA A N 1
ATOM 8082 C CA . ALA A 1 1068 ? 1.420 -8.702 -16.415 1.00 89.19 1068 ALA A CA 1
ATOM 8083 C C . ALA A 1 1068 ? 0.343 -9.793 -16.260 1.00 89.19 1068 ALA A C 1
ATOM 8085 O O . ALA A 1 1068 ? 0.589 -10.833 -15.655 1.00 89.19 1068 ALA A O 1
ATOM 8086 N N . GLU A 1 1069 ? -0.834 -9.586 -16.854 1.00 92.56 1069 GLU A N 1
ATOM 8087 C CA . GLU A 1 1069 ? -1.956 -10.530 -16.852 1.00 92.56 1069 GLU A CA 1
ATOM 8088 C C . GLU A 1 1069 ? -1.602 -11.849 -17.550 1.00 92.56 1069 GLU A C 1
ATOM 8090 O O . GLU A 1 1069 ? -1.882 -12.923 -17.021 1.00 92.56 1069 GLU A O 1
ATOM 8095 N N . VAL A 1 1070 ? -0.954 -11.786 -18.717 1.00 92.50 1070 VAL A N 1
ATOM 8096 C CA . VAL A 1 1070 ? -0.569 -12.973 -19.495 1.00 92.50 1070 VAL A CA 1
ATOM 8097 C C . VAL A 1 1070 ? 0.520 -13.779 -18.788 1.00 92.50 1070 VAL A C 1
ATOM 8099 O O . VAL A 1 1070 ? 0.431 -15.009 -18.753 1.00 92.50 1070 VAL A O 1
ATOM 8102 N N . VAL A 1 1071 ? 1.515 -13.119 -18.184 1.00 93.06 1071 VAL A N 1
ATOM 8103 C CA . VAL A 1 1071 ? 2.516 -13.807 -17.355 1.00 93.06 1071 VAL A CA 1
ATOM 8104 C C . VAL A 1 1071 ? 1.848 -14.435 -16.132 1.00 93.06 1071 VAL A C 1
ATOM 8106 O O . VAL A 1 1071 ? 2.051 -15.619 -15.888 1.00 93.06 1071 VAL A O 1
ATOM 8109 N N . ALA A 1 1072 ? 0.973 -13.717 -15.425 1.00 94.94 1072 ALA A N 1
ATOM 8110 C CA . ALA A 1 1072 ? 0.265 -14.253 -14.263 1.00 94.94 1072 ALA A CA 1
ATOM 8111 C C . ALA A 1 1072 ? -0.606 -15.479 -14.591 1.00 94.94 1072 ALA A C 1
ATOM 8113 O O . ALA A 1 1072 ? -0.581 -16.465 -13.847 1.00 94.94 1072 ALA A O 1
ATOM 8114 N N . LEU A 1 1073 ? -1.316 -15.461 -15.725 1.00 96.56 1073 LEU A N 1
ATOM 8115 C CA . LEU A 1 1073 ? -2.073 -16.614 -16.221 1.00 96.56 1073 LEU A CA 1
ATOM 8116 C C . LEU A 1 1073 ? -1.154 -17.803 -16.525 1.00 96.56 1073 LEU A C 1
ATOM 8118 O O . LEU A 1 1073 ? -1.441 -18.913 -16.079 1.00 96.56 1073 LEU A O 1
ATOM 8122 N N . ARG A 1 1074 ? -0.037 -17.594 -17.235 1.00 95.94 1074 ARG A N 1
ATOM 8123 C CA . ARG A 1 1074 ? 0.915 -18.671 -17.570 1.00 95.94 1074 ARG A CA 1
ATOM 8124 C C . ARG A 1 1074 ? 1.619 -19.234 -16.336 1.00 95.94 1074 ARG A C 1
ATOM 8126 O O . ARG A 1 1074 ? 1.687 -20.450 -16.198 1.00 95.94 1074 ARG A O 1
ATOM 8133 N N . SER A 1 1075 ? 2.046 -18.393 -15.398 1.00 96.19 1075 SER A N 1
ATOM 8134 C CA . SER A 1 1075 ? 2.625 -18.832 -14.121 1.00 96.19 1075 SER A CA 1
ATOM 8135 C C . SER A 1 1075 ? 1.617 -19.589 -13.248 1.00 96.19 1075 SER A C 1
ATOM 8137 O O . SER A 1 1075 ? 2.000 -20.499 -12.517 1.00 96.19 1075 SER A O 1
ATOM 8139 N N . THR A 1 1076 ? 0.322 -19.261 -13.334 1.00 96.69 1076 THR A N 1
ATOM 8140 C CA . THR A 1 1076 ? -0.721 -19.924 -12.533 1.00 96.69 1076 THR A CA 1
ATOM 8141 C C . THR A 1 1076 ? -1.232 -21.223 -13.167 1.00 96.69 1076 THR A C 1
ATOM 8143 O O . THR A 1 1076 ? -1.455 -22.192 -12.442 1.00 96.69 1076 THR A O 1
ATOM 8146 N N . PHE A 1 1077 ? -1.430 -21.264 -14.491 1.00 95.94 1077 PHE A N 1
ATOM 8147 C CA . PHE A 1 1077 ? -2.103 -22.358 -15.215 1.00 95.94 1077 PHE A CA 1
ATOM 8148 C C . PHE A 1 1077 ? -1.195 -23.147 -16.182 1.00 95.94 1077 PHE A C 1
ATOM 8150 O O . PHE A 1 1077 ? -1.644 -24.143 -16.757 1.00 95.94 1077 PHE A O 1
ATOM 8157 N N . GLY A 1 1078 ? 0.066 -22.748 -16.371 1.00 94.75 1078 GLY A N 1
ATOM 8158 C CA . GLY A 1 1078 ? 0.981 -23.352 -17.345 1.00 94.75 1078 GLY A CA 1
ATOM 8159 C C . GLY A 1 1078 ? 0.457 -23.242 -18.781 1.00 94.75 1078 GLY A C 1
ATOM 8160 O O . GLY A 1 1078 ? -0.219 -22.277 -19.135 1.00 94.75 1078 GLY A O 1
ATOM 8161 N N . GLU A 1 1079 ? 0.703 -24.269 -19.598 1.00 92.19 1079 GLU A N 1
ATOM 8162 C CA . GLU A 1 1079 ? 0.192 -24.357 -20.979 1.00 92.19 1079 GLU A CA 1
ATOM 8163 C C . GLU A 1 1079 ? -1.340 -24.262 -21.081 1.00 92.19 1079 GLU A C 1
ATOM 8165 O O . GLU A 1 1079 ? -1.867 -23.754 -22.072 1.00 92.19 1079 GLU A O 1
ATOM 8170 N N . ALA A 1 1080 ? -2.070 -24.674 -20.036 1.00 93.75 1080 ALA A N 1
ATOM 8171 C CA . ALA A 1 1080 ? -3.529 -24.574 -20.001 1.00 93.75 1080 ALA A CA 1
ATOM 8172 C C . ALA A 1 1080 ? -4.023 -23.112 -19.986 1.00 93.75 1080 ALA A C 1
ATOM 8174 O O . ALA A 1 1080 ? -5.186 -22.859 -20.291 1.00 93.75 1080 ALA A O 1
ATOM 8175 N N . ALA A 1 1081 ? -3.151 -22.128 -19.718 1.00 95.69 1081 ALA A N 1
ATOM 8176 C CA . ALA A 1 1081 ? -3.471 -20.710 -19.894 1.00 95.69 1081 ALA A CA 1
ATOM 8177 C C . ALA A 1 1081 ? -3.942 -20.380 -21.324 1.00 95.69 1081 ALA A C 1
ATOM 8179 O O . ALA A 1 1081 ? -4.762 -19.484 -21.509 1.00 95.69 1081 ALA A O 1
ATOM 8180 N N . ASN A 1 1082 ? -3.478 -21.137 -22.325 1.00 94.25 1082 ASN A N 1
ATOM 8181 C CA . ASN A 1 1082 ? -3.872 -20.970 -23.724 1.00 94.25 1082 ASN A CA 1
ATOM 8182 C C . ASN A 1 1082 ? -5.323 -21.425 -24.004 1.00 94.25 1082 ASN A C 1
ATOM 8184 O O . ASN A 1 1082 ? -5.873 -21.078 -25.048 1.00 94.25 1082 ASN A O 1
ATOM 8188 N N . GLU A 1 1083 ? -5.956 -22.179 -23.095 1.00 94.69 1083 GLU A N 1
ATOM 8189 C CA . GLU A 1 1083 ? -7.361 -22.604 -23.204 1.00 94.69 1083 GLU A CA 1
ATOM 8190 C C . GLU A 1 1083 ? -8.341 -21.553 -22.650 1.00 94.69 1083 GLU A C 1
ATOM 8192 O O . GLU A 1 1083 ? -9.491 -21.490 -23.091 1.00 94.69 1083 GLU A O 1
ATOM 8197 N N . ILE A 1 1084 ? -7.885 -20.709 -21.718 1.00 97.31 1084 ILE A N 1
ATOM 8198 C CA . ILE A 1 1084 ? -8.704 -19.734 -20.982 1.00 97.31 1084 ILE A CA 1
ATOM 8199 C C . ILE A 1 1084 ? -9.208 -18.637 -21.923 1.00 97.31 1084 ILE A C 1
ATOM 8201 O O . ILE A 1 1084 ? -8.420 -17.954 -22.576 1.00 97.31 1084 ILE A O 1
ATOM 8205 N N . VAL A 1 1085 ? -10.524 -18.418 -21.956 1.00 97.25 1085 VAL A N 1
ATOM 8206 C CA . VAL A 1 1085 ? -11.135 -17.388 -22.810 1.00 97.25 1085 VAL A CA 1
ATOM 8207 C C . VAL A 1 1085 ? -10.876 -16.007 -22.208 1.00 97.25 1085 VAL A C 1
ATOM 8209 O O . VAL A 1 1085 ? -11.352 -15.716 -21.115 1.00 97.25 1085 VAL A O 1
ATOM 8212 N N . VAL A 1 1086 ? -10.172 -15.127 -22.915 1.00 96.31 1086 VAL A N 1
ATOM 8213 C CA . VAL A 1 1086 ? -9.871 -13.764 -22.441 1.00 96.31 1086 VAL A CA 1
ATOM 8214 C C . VAL A 1 1086 ? -10.892 -12.763 -22.986 1.00 96.31 1086 VAL A C 1
ATOM 8216 O O . VAL A 1 1086 ? -11.146 -12.719 -24.192 1.00 96.31 1086 VAL A O 1
ATOM 8219 N N . ALA A 1 1087 ? -11.451 -11.928 -22.107 1.00 95.06 1087 ALA A N 1
ATOM 8220 C CA . ALA A 1 1087 ? -12.418 -10.883 -22.442 1.00 95.06 1087 ALA A CA 1
ATOM 8221 C C . ALA A 1 1087 ? -12.103 -9.556 -21.723 1.00 95.06 1087 ALA A C 1
ATOM 8223 O O . ALA A 1 1087 ? -11.488 -9.541 -20.659 1.00 95.06 1087 ALA A O 1
ATOM 8224 N N . ASN A 1 1088 ? -12.530 -8.430 -22.300 1.00 92.75 1088 ASN A N 1
ATOM 8225 C CA . ASN A 1 1088 ? -12.310 -7.082 -21.762 1.00 92.75 1088 ASN A CA 1
ATOM 8226 C C . ASN A 1 1088 ? -13.517 -6.187 -22.091 1.00 92.75 1088 ASN A C 1
ATOM 8228 O O . ASN A 1 1088 ? -14.025 -6.236 -23.210 1.00 92.75 1088 ASN A O 1
ATOM 8232 N N . THR A 1 1089 ? -13.968 -5.371 -21.134 1.00 91.94 1089 THR A N 1
ATOM 8233 C CA . THR A 1 1089 ? -15.120 -4.463 -21.306 1.00 91.94 1089 THR A CA 1
ATOM 8234 C C . THR A 1 1089 ? -14.746 -2.996 -21.496 1.00 91.94 1089 THR A C 1
ATOM 8236 O O . THR A 1 1089 ? -15.498 -2.250 -22.123 1.00 91.94 1089 THR A O 1
ATOM 8239 N N . LYS A 1 1090 ? -13.560 -2.585 -21.033 1.00 90.00 1090 LYS A N 1
ATOM 8240 C CA . LYS A 1 1090 ? -13.100 -1.184 -21.015 1.00 90.00 1090 LYS A CA 1
ATOM 8241 C C . LYS A 1 1090 ? -13.022 -0.561 -22.405 1.00 90.00 1090 LYS A C 1
ATOM 8243 O O . LYS A 1 1090 ? -13.114 0.654 -22.538 1.00 90.00 1090 LYS A O 1
ATOM 8248 N N . GLY A 1 1091 ? -12.879 -1.378 -23.449 1.00 86.00 1091 GLY A N 1
ATOM 8249 C CA . GLY A 1 1091 ? -12.833 -0.888 -24.828 1.00 86.00 1091 GLY A CA 1
ATOM 8250 C C . GLY A 1 1091 ? -14.202 -0.639 -25.457 1.00 86.00 1091 GLY A C 1
ATOM 8251 O O . GLY A 1 1091 ? -14.262 -0.106 -26.559 1.00 86.00 1091 GLY A O 1
ATOM 8252 N N . PHE A 1 1092 ? -15.286 -1.001 -24.764 1.00 90.12 1092 PHE A N 1
ATOM 8253 C CA . PHE A 1 1092 ? -16.651 -0.597 -25.102 1.00 90.12 1092 PHE A CA 1
ATOM 8254 C C . PHE A 1 1092 ? -17.102 0.609 -24.278 1.00 90.12 1092 PHE A C 1
ATOM 8256 O O . PHE A 1 1092 ? -17.820 1.455 -24.793 1.00 90.12 1092 PHE A O 1
ATOM 8263 N N . THR A 1 1093 ? -16.703 0.691 -23.006 1.00 92.69 1093 THR A N 1
ATOM 8264 C CA . THR A 1 1093 ? -17.228 1.672 -22.035 1.00 92.69 1093 THR A CA 1
ATOM 8265 C C . THR A 1 1093 ? -16.279 2.831 -21.724 1.00 92.69 1093 THR A C 1
ATOM 8267 O O . THR A 1 1093 ? -16.645 3.757 -21.004 1.00 92.69 1093 THR A O 1
ATOM 8270 N N . GLY A 1 1094 ? -15.025 2.766 -22.170 1.00 91.44 1094 GLY A N 1
ATOM 8271 C CA . GLY A 1 1094 ? -13.945 3.448 -21.462 1.00 91.44 1094 GLY A CA 1
ATOM 8272 C C . GLY A 1 1094 ? -13.740 2.853 -20.061 1.00 91.44 1094 GLY A C 1
ATOM 8273 O O . GLY A 1 1094 ? -14.374 1.869 -19.669 1.00 91.44 1094 GLY A O 1
ATOM 8274 N N . HIS A 1 1095 ? -12.842 3.453 -19.290 1.00 91.44 1095 HIS A N 1
ATOM 8275 C CA . HIS A 1 1095 ? -12.448 2.983 -17.971 1.00 91.44 1095 HIS A CA 1
ATOM 8276 C C . HIS A 1 1095 ? -12.953 3.920 -16.857 1.00 91.44 1095 HIS A C 1
ATOM 8278 O O . HIS A 1 1095 ? -12.354 4.976 -16.628 1.00 91.44 1095 HIS A O 1
ATOM 8284 N N . PRO A 1 1096 ? -14.043 3.566 -16.151 1.00 91.38 1096 PRO A N 1
ATOM 8285 C CA . PRO A 1 1096 ? -14.345 4.131 -14.840 1.00 91.38 1096 PRO A CA 1
ATOM 8286 C C . PRO A 1 1096 ? -13.400 3.525 -13.789 1.00 91.38 1096 PRO A C 1
ATOM 8288 O O . PRO A 1 1096 ? -13.065 2.344 -13.868 1.00 91.38 1096 PRO A O 1
ATOM 8291 N N . MET A 1 1097 ? -12.965 4.306 -12.796 1.00 86.12 1097 MET A N 1
ATOM 8292 C CA . MET A 1 1097 ? -11.968 3.831 -11.826 1.00 86.12 1097 MET A CA 1
ATOM 8293 C C . MET A 1 1097 ? -12.597 3.015 -10.687 1.00 86.12 1097 MET A C 1
ATOM 8295 O O . MET A 1 1097 ? -12.290 1.844 -10.531 1.00 86.12 1097 MET A O 1
ATOM 8299 N N . GLY A 1 1098 ? -13.519 3.558 -9.899 1.00 91.19 1098 GLY A N 1
ATOM 8300 C CA . GLY A 1 1098 ? -14.101 2.842 -8.757 1.00 91.19 1098 GLY A CA 1
ATOM 8301 C C . GLY A 1 1098 ? -15.011 1.652 -9.106 1.00 91.19 1098 GLY A C 1
ATOM 8302 O O . GLY A 1 1098 ? -15.402 0.904 -8.207 1.00 91.19 1098 GLY A O 1
ATOM 8303 N N . VAL A 1 1099 ? -15.364 1.473 -10.383 1.00 95.94 1099 VAL A N 1
ATOM 8304 C CA . VAL A 1 1099 ? -16.545 0.720 -10.838 1.00 95.94 1099 VAL A CA 1
ATOM 8305 C C . VAL A 1 1099 ? -16.158 -0.593 -11.516 1.00 95.94 1099 VAL A C 1
ATOM 8307 O O . VAL A 1 1099 ? -15.623 -0.594 -12.621 1.00 95.94 1099 VAL A O 1
ATOM 8310 N N . GLY A 1 1100 ? -16.494 -1.715 -10.882 1.00 94.31 1100 GLY A N 1
ATOM 8311 C CA . GLY A 1 1100 ? -16.318 -3.062 -11.428 1.00 94.31 1100 GLY A CA 1
ATOM 8312 C C . GLY A 1 1100 ? -17.417 -3.436 -12.420 1.00 94.31 1100 GLY A C 1
ATOM 8313 O O . GLY A 1 1100 ? -18.260 -4.285 -12.127 1.00 94.31 1100 GLY A O 1
ATOM 8314 N N . VAL A 1 1101 ? -17.406 -2.823 -13.609 1.00 96.31 1101 VAL A N 1
ATOM 8315 C CA . VAL A 1 1101 ? -18.242 -3.269 -14.743 1.00 96.31 1101 VAL A CA 1
ATOM 8316 C C . VAL A 1 1101 ? -17.920 -4.731 -15.068 1.00 96.31 1101 VAL A C 1
ATOM 8318 O O . VAL A 1 1101 ? -18.820 -5.546 -15.257 1.00 96.31 1101 VAL A O 1
ATOM 8321 N N . GLU A 1 1102 ? -16.635 -5.079 -15.038 1.00 96.06 1102 GLU A N 1
ATOM 8322 C CA . GLU A 1 1102 ? -16.101 -6.427 -15.210 1.00 96.06 1102 GLU A CA 1
ATOM 8323 C C . GLU A 1 1102 ? -16.645 -7.426 -14.182 1.00 96.06 1102 GLU A C 1
ATOM 8325 O O . GLU A 1 1102 ? -16.957 -8.550 -14.567 1.00 96.06 1102 GLU A O 1
ATOM 8330 N N . ASP A 1 1103 ? -16.801 -7.040 -12.908 1.00 96.62 1103 ASP A N 1
ATOM 8331 C CA . ASP A 1 1103 ? -17.333 -7.931 -11.867 1.00 96.62 1103 ASP A CA 1
ATOM 8332 C C . ASP A 1 1103 ? -18.796 -8.311 -12.159 1.00 96.62 1103 ASP A C 1
ATOM 8334 O O . ASP A 1 1103 ? -19.172 -9.479 -12.057 1.00 96.62 1103 ASP A O 1
ATOM 8338 N N . VAL A 1 1104 ? -19.626 -7.352 -12.589 1.00 98.00 1104 VAL A N 1
ATOM 8339 C CA . VAL A 1 1104 ? -21.013 -7.632 -13.009 1.00 98.00 1104 VAL A CA 1
ATOM 8340 C C . VAL A 1 1104 ? -21.034 -8.454 -14.298 1.00 98.00 1104 VAL A C 1
ATOM 8342 O O . VAL A 1 1104 ? -21.777 -9.432 -14.399 1.00 98.00 1104 VAL A O 1
ATOM 8345 N N . ILE A 1 1105 ? -20.216 -8.095 -15.289 1.00 97.81 1105 ILE A N 1
ATOM 8346 C CA . ILE A 1 1105 ? -20.188 -8.799 -16.573 1.00 97.81 1105 ILE A CA 1
ATOM 8347 C C . ILE A 1 1105 ? -19.661 -10.233 -16.410 1.00 97.81 1105 ILE A C 1
ATOM 8349 O O . ILE A 1 1105 ? -20.227 -11.126 -17.029 1.00 97.81 1105 ILE A O 1
ATOM 8353 N N . ALA A 1 1106 ? -18.710 -10.508 -15.511 1.00 98.06 1106 ALA A N 1
ATOM 8354 C CA . ALA A 1 1106 ? -18.295 -11.868 -15.146 1.00 98.06 1106 ALA A CA 1
ATOM 8355 C C . ALA A 1 1106 ? -19.483 -12.729 -14.675 1.00 98.06 1106 ALA A C 1
ATOM 8357 O O . ALA A 1 1106 ? -19.683 -13.847 -15.157 1.00 98.06 1106 ALA A O 1
ATOM 8358 N N . VAL A 1 1107 ? -20.322 -12.183 -13.787 1.00 97.81 1107 VAL A N 1
ATOM 8359 C CA . VAL A 1 1107 ? -21.546 -12.847 -13.310 1.00 97.81 1107 VAL A CA 1
ATOM 8360 C C . VAL A 1 1107 ? -22.514 -13.104 -14.469 1.00 97.81 1107 VAL A C 1
ATOM 8362 O O . VAL A 1 1107 ? -23.049 -14.207 -14.593 1.00 97.81 1107 VAL A O 1
ATOM 8365 N N . LYS A 1 1108 ? -22.711 -12.121 -15.358 1.00 97.19 1108 LYS A N 1
ATOM 8366 C CA . LYS A 1 1108 ? -23.624 -12.246 -16.506 1.00 97.19 1108 LYS A CA 1
ATOM 8367 C C . LYS A 1 1108 ? -23.115 -13.189 -17.598 1.00 97.19 1108 LYS A C 1
ATOM 8369 O O . LYS A 1 1108 ? -23.924 -13.881 -18.218 1.00 97.19 1108 LYS A O 1
ATOM 8374 N N . ILE A 1 1109 ? -21.801 -13.300 -17.785 1.00 97.12 1109 ILE A N 1
ATOM 8375 C CA . ILE A 1 1109 ? -21.185 -14.314 -18.649 1.00 97.12 1109 ILE A CA 1
ATOM 8376 C C . ILE A 1 1109 ? -21.545 -15.720 -18.147 1.00 97.12 1109 ILE A C 1
ATOM 8378 O O . ILE A 1 1109 ? -21.977 -16.557 -18.940 1.00 97.12 1109 ILE A O 1
ATOM 8382 N N . LEU A 1 1110 ? -21.438 -15.971 -16.836 1.00 95.88 1110 LEU A N 1
ATOM 8383 C CA . LEU A 1 1110 ? -21.779 -17.265 -16.230 1.00 95.88 1110 LEU A CA 1
ATOM 8384 C C . LEU A 1 1110 ? -23.294 -17.544 -16.190 1.00 95.88 1110 LEU A C 1
ATOM 8386 O O . LEU A 1 1110 ? -23.713 -18.700 -16.290 1.00 95.88 1110 LEU A O 1
ATOM 8390 N N . GLU A 1 1111 ? -24.129 -16.509 -16.095 1.00 93.00 1111 GLU A N 1
ATOM 8391 C CA . GLU A 1 1111 ? -25.588 -16.638 -16.187 1.00 93.00 1111 GLU A CA 1
ATOM 8392 C C . GLU A 1 1111 ? -26.037 -17.057 -17.600 1.00 93.00 1111 GLU A C 1
ATOM 8394 O O . GLU A 1 1111 ? -26.726 -18.070 -17.760 1.00 93.00 1111 GLU A O 1
ATOM 8399 N N . TYR A 1 1112 ? -25.608 -16.322 -18.634 1.00 91.56 1112 TYR A N 1
ATOM 8400 C CA . TYR A 1 1112 ? -26.092 -16.497 -20.011 1.00 91.56 1112 TYR A CA 1
ATOM 8401 C C . TYR A 1 1112 ? -25.262 -17.466 -20.872 1.00 91.56 1112 TYR A C 1
ATOM 8403 O O . TYR A 1 1112 ? -25.763 -17.965 -21.890 1.00 91.56 1112 TYR A O 1
ATOM 8411 N N . GLY A 1 1113 ? -24.010 -17.742 -20.494 1.00 89.56 1113 GLY A N 1
ATOM 8412 C CA . GLY A 1 1113 ? -23.035 -18.488 -21.301 1.00 89.56 1113 GLY A CA 1
ATOM 8413 C C . GLY A 1 1113 ? -22.685 -17.775 -22.609 1.00 89.56 1113 GLY A C 1
ATOM 8414 O O . GLY A 1 1113 ? -22.601 -18.411 -23.663 1.00 89.56 1113 GLY A O 1
ATOM 8415 N N . ILE A 1 1114 ? -22.574 -16.446 -22.552 1.00 93.31 1114 ILE A N 1
ATOM 8416 C CA . ILE A 1 1114 ? -22.183 -15.563 -23.657 1.00 93.31 1114 ILE A CA 1
ATOM 8417 C C . ILE A 1 1114 ? -21.005 -14.729 -23.160 1.00 93.31 1114 ILE A C 1
ATOM 8419 O O . ILE A 1 1114 ? -21.108 -14.137 -22.093 1.00 93.31 1114 ILE A O 1
ATOM 8423 N N . VAL A 1 1115 ? -19.914 -14.678 -23.920 1.00 95.94 1115 VAL A N 1
ATOM 8424 C CA . VAL A 1 1115 ? -18.720 -13.869 -23.632 1.00 95.94 1115 VAL A CA 1
ATOM 8425 C C . VAL A 1 1115 ? -18.677 -12.709 -24.637 1.00 95.94 1115 VAL A C 1
ATOM 8427 O O . VAL A 1 1115 ? -18.909 -12.960 -25.824 1.00 95.94 1115 VAL A O 1
ATOM 8430 N N . PRO A 1 1116 ? -18.402 -11.456 -24.222 1.00 95.06 1116 PRO A N 1
ATOM 8431 C CA . PRO A 1 1116 ? -18.265 -10.338 -25.155 1.00 95.06 1116 PRO A CA 1
ATOM 8432 C C . PRO A 1 1116 ? -16.994 -10.494 -26.008 1.00 95.06 1116 PRO A C 1
ATOM 8434 O O . PRO A 1 1116 ? -16.028 -11.106 -25.542 1.00 95.06 1116 PRO A O 1
ATOM 8437 N N . PRO A 1 1117 ? -16.952 -9.967 -27.244 1.00 91.00 1117 PRO A N 1
ATOM 8438 C CA . PRO A 1 1117 ? -15.723 -9.939 -28.035 1.00 91.00 1117 PRO A CA 1
ATOM 8439 C C . PRO A 1 1117 ? -14.667 -9.028 -27.396 1.00 91.00 1117 PRO A C 1
ATOM 8441 O O . PRO A 1 1117 ? -15.000 -8.086 -26.683 1.00 91.00 1117 PRO A O 1
ATOM 8444 N N . VAL A 1 1118 ? -13.390 -9.268 -27.694 1.00 90.81 1118 VAL A N 1
ATOM 8445 C CA . VAL A 1 1118 ? -12.316 -8.299 -27.420 1.00 90.81 1118 VAL A CA 1
ATOM 8446 C C . VAL A 1 1118 ? -12.477 -7.118 -28.401 1.00 90.81 1118 VAL A C 1
ATOM 8448 O O . VAL A 1 1118 ? -12.409 -7.347 -29.613 1.00 90.81 1118 VAL A O 1
ATOM 8451 N N . PRO A 1 1119 ? -12.740 -5.879 -27.935 1.00 86.88 1119 PRO A N 1
ATOM 8452 C CA . PRO A 1 1119 ? -13.067 -4.751 -28.813 1.00 86.88 1119 PRO A CA 1
ATOM 8453 C C . PRO A 1 1119 ? -11.899 -4.372 -29.727 1.00 86.88 1119 PRO A C 1
ATOM 8455 O O . PRO A 1 1119 ? -10.745 -4.440 -29.325 1.00 86.88 1119 PRO A O 1
ATOM 8458 N N . ASN A 1 1120 ? -12.207 -3.945 -30.957 1.00 85.94 1120 ASN A N 1
ATOM 8459 C CA . ASN A 1 1120 ? -11.284 -3.297 -31.906 1.00 85.94 1120 ASN A CA 1
ATOM 8460 C C . ASN A 1 1120 ? -9.977 -4.049 -32.261 1.00 85.94 1120 ASN A C 1
ATOM 8462 O O . ASN A 1 1120 ? -9.105 -3.482 -32.927 1.00 85.94 1120 ASN A O 1
ATOM 8466 N N . PHE A 1 1121 ? -9.847 -5.319 -31.867 1.00 87.38 1121 PHE A N 1
ATOM 8467 C CA . PHE A 1 1121 ? -8.678 -6.154 -32.131 1.00 87.38 1121 PHE A CA 1
ATOM 8468 C C . PHE A 1 1121 ? -8.519 -6.434 -33.633 1.00 87.38 1121 PHE A C 1
ATOM 8470 O O . PHE A 1 1121 ? -9.392 -7.045 -34.255 1.00 87.38 1121 PHE A O 1
ATOM 8477 N N . LYS A 1 1122 ? -7.379 -6.033 -34.201 1.00 88.12 1122 LYS A N 1
ATOM 8478 C CA . LYS A 1 1122 ? -6.996 -6.241 -35.608 1.00 88.12 1122 LYS A CA 1
ATOM 8479 C C . LYS A 1 1122 ? -5.613 -6.892 -35.735 1.00 88.12 1122 LYS A C 1
ATOM 8481 O O . LYS A 1 1122 ? -5.433 -7.730 -36.613 1.00 88.12 1122 LYS A O 1
ATOM 8486 N N . GLU A 1 1123 ? -4.661 -6.559 -34.859 1.00 87.88 1123 GLU A N 1
ATOM 8487 C CA . GLU A 1 1123 ? -3.271 -7.036 -34.929 1.00 87.88 1123 GLU A CA 1
ATOM 8488 C C . GLU A 1 1123 ? -2.868 -7.867 -33.706 1.00 87.88 1123 GLU A C 1
ATOM 8490 O O . GLU A 1 1123 ? -2.955 -7.408 -32.567 1.00 87.88 1123 GLU A O 1
ATOM 8495 N N . VAL A 1 1124 ? -2.358 -9.078 -33.953 1.00 86.69 1124 VAL A N 1
ATOM 8496 C CA . VAL A 1 1124 ? -1.758 -9.934 -32.919 1.00 86.69 1124 VAL A CA 1
ATOM 8497 C C . VAL A 1 1124 ? -0.430 -9.332 -32.469 1.00 86.69 1124 VAL A C 1
ATOM 8499 O O . VAL A 1 1124 ? 0.438 -9.056 -33.297 1.00 86.69 1124 VAL A O 1
ATOM 8502 N N . ASP A 1 1125 ? -0.245 -9.185 -31.159 1.00 86.94 1125 ASP A N 1
ATOM 8503 C CA . ASP A 1 1125 ? 1.064 -8.869 -30.599 1.00 86.94 1125 ASP A CA 1
ATOM 8504 C C . ASP A 1 1125 ? 1.888 -10.155 -30.378 1.00 86.94 1125 ASP A C 1
ATOM 8506 O O . ASP A 1 1125 ? 1.520 -10.961 -29.518 1.00 86.94 1125 ASP A O 1
ATOM 8510 N N . PRO A 1 1126 ? 2.992 -10.381 -31.120 1.00 85.25 1126 PRO A N 1
ATOM 8511 C CA . PRO A 1 1126 ? 3.841 -11.553 -30.918 1.00 85.25 1126 PRO A CA 1
ATOM 8512 C C . PRO A 1 1126 ? 4.478 -11.593 -29.522 1.00 85.25 1126 PRO A C 1
ATOM 8514 O O . PRO A 1 1126 ? 4.699 -12.690 -29.012 1.00 85.25 1126 PRO A O 1
ATOM 8517 N N . ASP A 1 1127 ? 4.708 -10.439 -28.878 1.00 84.31 1127 ASP A N 1
ATOM 8518 C CA . ASP A 1 1127 ? 5.326 -10.358 -27.545 1.00 84.31 1127 ASP A CA 1
ATOM 8519 C C . ASP A 1 1127 ? 4.407 -10.957 -26.453 1.00 84.31 1127 ASP A C 1
ATOM 8521 O O . ASP A 1 1127 ? 4.880 -11.366 -25.392 1.00 84.31 1127 ASP A O 1
ATOM 8525 N N . LEU A 1 1128 ? 3.095 -11.069 -26.712 1.00 86.06 1128 LEU A N 1
ATOM 8526 C CA . LEU A 1 1128 ? 2.132 -11.706 -25.806 1.00 86.06 1128 LEU A CA 1
ATOM 8527 C C . LEU A 1 1128 ? 1.998 -13.224 -26.034 1.00 86.06 1128 LEU A C 1
ATOM 8529 O O . LEU A 1 1128 ? 1.499 -13.930 -25.155 1.00 86.06 1128 LEU A O 1
ATOM 8533 N N . GLY A 1 1129 ? 2.465 -13.763 -27.164 1.00 85.81 1129 GLY A N 1
ATOM 8534 C CA . GLY A 1 1129 ? 2.320 -15.181 -27.519 1.00 85.81 1129 GLY A CA 1
ATOM 8535 C C . GLY A 1 1129 ? 0.864 -15.620 -27.787 1.00 85.81 1129 GLY A C 1
ATOM 8536 O O . GLY A 1 1129 ? -0.013 -14.779 -27.990 1.00 85.81 1129 GLY A O 1
ATOM 8537 N N . PRO A 1 1130 ? 0.572 -16.936 -27.814 1.00 88.12 1130 PRO A N 1
ATOM 8538 C CA . PRO A 1 1130 ? -0.782 -17.438 -28.059 1.00 88.12 1130 PRO A CA 1
ATOM 8539 C C . PRO A 1 1130 ? -1.742 -17.079 -26.914 1.00 88.12 1130 PRO A C 1
ATOM 8541 O O . PRO A 1 1130 ? -1.399 -17.226 -25.742 1.00 88.12 1130 PRO A O 1
ATOM 8544 N N . LEU A 1 1131 ? -2.953 -16.631 -27.267 1.00 88.62 1131 LEU A N 1
ATOM 8545 C CA . LEU A 1 1131 ? -4.046 -16.294 -26.347 1.00 88.62 1131 LEU A CA 1
ATOM 8546 C C . LEU A 1 1131 ? -5.400 -16.647 -26.979 1.00 88.62 1131 LEU A C 1
ATOM 8548 O O . LEU A 1 1131 ? -5.654 -16.307 -28.138 1.00 88.62 1131 LEU A O 1
ATOM 8552 N N . ASN A 1 1132 ? -6.307 -17.250 -26.207 1.00 93.62 1132 ASN A N 1
ATOM 8553 C CA . ASN A 1 1132 ? -7.691 -17.498 -26.620 1.00 93.62 1132 ASN A CA 1
ATOM 8554 C C . ASN A 1 1132 ? -8.558 -16.241 -26.393 1.00 93.62 1132 ASN A C 1
ATOM 8556 O O . ASN A 1 1132 ? -9.401 -16.173 -25.499 1.00 93.62 1132 ASN A O 1
ATOM 8560 N N . LEU A 1 1133 ? -8.302 -15.200 -27.191 1.00 94.06 1133 LEU A N 1
ATOM 8561 C CA . LEU A 1 1133 ? -9.063 -13.948 -27.159 1.00 94.06 1133 LEU A CA 1
ATOM 8562 C C . LEU A 1 1133 ? -10.501 -14.169 -27.654 1.00 94.06 1133 LEU A C 1
ATOM 8564 O O . LEU A 1 1133 ? -10.716 -14.670 -28.763 1.00 94.06 1133 LEU A O 1
ATOM 8568 N N . SER A 1 1134 ? -11.485 -13.737 -26.864 1.00 94.94 1134 SER A N 1
ATOM 8569 C CA . SER A 1 1134 ? -12.902 -13.864 -27.209 1.00 94.94 1134 SER A CA 1
ATOM 8570 C C . SER A 1 1134 ? -13.249 -13.165 -28.528 1.00 94.94 1134 SER A C 1
ATOM 8572 O O . SER A 1 1134 ? -12.923 -11.996 -28.754 1.00 94.94 1134 SER A O 1
ATOM 8574 N N . ARG A 1 1135 ? -13.988 -13.874 -29.386 1.00 92.12 1135 ARG A N 1
ATOM 8575 C CA . ARG A 1 1135 ? -14.566 -13.353 -30.638 1.00 92.12 1135 ARG A CA 1
ATOM 8576 C C . ARG A 1 1135 ? -16.044 -12.983 -30.504 1.00 92.12 1135 ARG A C 1
ATOM 8578 O O . ARG A 1 1135 ? -16.667 -12.610 -31.492 1.00 92.12 1135 ARG A O 1
ATOM 8585 N N . GLY A 1 1136 ? -16.579 -13.038 -29.284 1.00 91.50 1136 GLY A N 1
ATOM 8586 C CA . GLY A 1 1136 ? -17.996 -12.845 -29.008 1.00 91.50 1136 GLY A CA 1
ATOM 8587 C C . GLY A 1 1136 ? -18.804 -14.128 -29.212 1.00 91.50 1136 GLY A C 1
ATOM 8588 O O . GLY A 1 1136 ? -18.472 -14.971 -30.044 1.00 91.50 1136 GLY A O 1
ATOM 8589 N N . GLY A 1 1137 ? -19.891 -14.277 -28.456 1.00 89.56 1137 GLY A N 1
ATOM 8590 C CA . GLY A 1 1137 ? -20.819 -15.402 -28.595 1.00 89.56 1137 GLY A CA 1
ATOM 8591 C C . GLY A 1 1137 ? -20.693 -16.440 -27.480 1.00 89.56 1137 GLY A C 1
ATOM 8592 O O . GLY A 1 1137 ? -20.344 -16.112 -26.349 1.00 89.56 1137 GLY A O 1
ATOM 8593 N N . ARG A 1 1138 ? -21.076 -17.692 -27.764 1.00 89.31 1138 ARG A N 1
ATOM 8594 C CA . ARG A 1 1138 ? -21.217 -18.740 -26.739 1.00 89.31 1138 ARG A CA 1
ATOM 8595 C C . ARG A 1 1138 ? -19.915 -19.498 -26.489 1.00 89.31 1138 ARG A C 1
ATOM 8597 O O . ARG A 1 1138 ? -19.310 -20.004 -27.426 1.00 89.31 1138 ARG A O 1
ATOM 8604 N N . TYR A 1 1139 ? -19.581 -19.668 -25.212 1.00 90.06 1139 TYR A N 1
ATOM 8605 C CA . TYR A 1 1139 ? -18.455 -20.470 -24.727 1.00 90.06 1139 TYR A CA 1
ATOM 8606 C C . TYR A 1 1139 ? -18.923 -21.380 -23.571 1.00 90.06 1139 TYR A C 1
ATOM 8608 O O . TYR A 1 1139 ? -19.878 -21.019 -22.877 1.00 90.06 1139 TYR A O 1
ATOM 8616 N N . PRO A 1 1140 ? -18.288 -22.543 -23.324 1.00 87.69 1140 PRO A N 1
ATOM 8617 C CA . PRO A 1 1140 ? -18.701 -23.515 -22.299 1.00 87.69 1140 PRO A CA 1
ATOM 8618 C C . PRO A 1 1140 ? -18.299 -23.111 -20.862 1.00 87.69 1140 PRO A C 1
ATOM 8620 O O . PRO A 1 1140 ? -17.988 -23.956 -20.026 1.00 87.69 1140 PRO A O 1
ATOM 8623 N N . VAL A 1 1141 ? -18.296 -21.813 -20.561 1.00 92.75 1141 VAL A N 1
A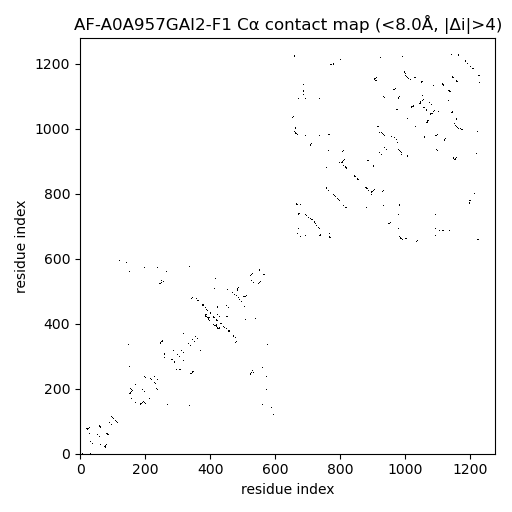TOM 8624 C CA . VAL A 1 1141 ? -17.734 -21.249 -19.328 1.00 92.75 1141 VAL A CA 1
ATOM 8625 C C . VAL A 1 1141 ? -18.560 -21.604 -18.085 1.00 92.75 1141 VAL A C 1
ATOM 8627 O O . VAL A 1 1141 ? -19.769 -21.378 -18.033 1.00 92.75 1141 VAL A O 1
ATOM 8630 N N . GLN A 1 1142 ? -17.891 -22.166 -17.076 1.00 95.94 1142 GLN A N 1
ATOM 8631 C CA . GLN A 1 1142 ? -18.434 -22.461 -15.741 1.00 95.94 1142 GLN A CA 1
ATOM 8632 C C . GLN A 1 1142 ? -17.751 -21.641 -14.638 1.00 95.94 1142 GLN A C 1
ATOM 8634 O O . GLN A 1 1142 ? -18.292 -21.539 -13.535 1.00 95.94 1142 GLN A O 1
ATOM 8639 N N . TYR A 1 1143 ? -16.593 -21.049 -14.934 1.00 98.06 1143 TYR A N 1
ATOM 8640 C CA . TYR A 1 1143 ? -15.777 -20.276 -14.006 1.00 98.06 1143 TYR A CA 1
ATOM 8641 C C . TYR A 1 1143 ? -15.448 -18.904 -14.600 1.00 98.06 1143 TYR A C 1
ATOM 8643 O O . TYR A 1 1143 ? -15.278 -18.783 -15.815 1.00 98.06 1143 TYR A O 1
ATOM 8651 N N . ALA A 1 1144 ? -15.328 -17.883 -13.754 1.00 98.38 1144 ALA A N 1
ATOM 8652 C CA . ALA A 1 1144 ? -14.852 -16.560 -14.150 1.00 98.38 1144 ALA A CA 1
ATOM 8653 C C . ALA A 1 1144 ? -13.825 -16.039 -13.139 1.00 98.38 1144 ALA A C 1
ATOM 8655 O O . ALA A 1 1144 ? -14.107 -16.005 -11.938 1.00 98.38 1144 ALA A O 1
ATOM 8656 N N . LEU A 1 1145 ? -12.653 -15.636 -13.635 1.00 98.50 1145 LEU A N 1
ATOM 8657 C CA . LEU A 1 1145 ? -11.597 -14.972 -12.871 1.00 98.50 1145 LEU A CA 1
ATOM 8658 C C . LEU A 1 1145 ? -11.506 -13.521 -13.342 1.00 98.50 1145 LEU A C 1
ATOM 8660 O O . LEU A 1 1145 ? -11.295 -13.276 -14.528 1.00 98.50 1145 LEU A O 1
ATOM 8664 N N . HIS A 1 1146 ? -11.663 -12.566 -12.431 1.00 97.81 1146 HIS A N 1
ATOM 8665 C CA . HIS A 1 1146 ? -11.455 -11.144 -12.700 1.00 97.81 1146 HIS A CA 1
ATOM 8666 C C . HIS A 1 1146 ? -10.202 -10.666 -11.969 1.00 97.81 1146 HIS A C 1
ATOM 8668 O O . HIS A 1 1146 ? -10.013 -10.968 -10.790 1.00 97.81 1146 HIS A O 1
ATOM 8674 N N . LEU A 1 1147 ? -9.355 -9.921 -12.681 1.00 95.62 1147 LEU A N 1
ATOM 8675 C CA . LEU A 1 1147 ? -8.212 -9.205 -12.130 1.00 95.62 1147 LEU A CA 1
ATOM 8676 C C . LEU A 1 1147 ? -8.466 -7.702 -12.242 1.00 95.62 1147 LEU A C 1
ATOM 8678 O O . LEU A 1 1147 ? -8.790 -7.201 -13.318 1.00 95.62 1147 LEU A O 1
ATOM 8682 N N . ALA A 1 1148 ? -8.265 -6.980 -11.143 1.00 93.25 1148 ALA A N 1
ATOM 8683 C CA . ALA A 1 1148 ? -8.331 -5.530 -11.096 1.00 93.25 1148 ALA A CA 1
ATOM 8684 C C . ALA A 1 1148 ? -7.059 -4.937 -10.470 1.00 93.25 1148 ALA A C 1
ATOM 8686 O O . ALA A 1 1148 ? -6.644 -5.367 -9.393 1.00 93.25 1148 ALA A O 1
ATOM 8687 N N . ALA A 1 1149 ? -6.447 -3.945 -11.125 1.00 89.44 1149 ALA A N 1
ATOM 8688 C CA . ALA A 1 1149 ? -5.198 -3.330 -10.675 1.00 89.44 1149 ALA A CA 1
ATOM 8689 C C . ALA A 1 1149 ? -5.306 -1.794 -10.620 1.00 89.44 1149 ALA A C 1
ATOM 8691 O O . ALA A 1 1149 ? -5.426 -1.126 -11.639 1.00 89.44 1149 ALA A O 1
ATOM 8692 N N . GLY A 1 1150 ? -5.285 -1.218 -9.419 1.00 85.12 1150 GLY A N 1
ATOM 8693 C CA . GLY A 1 1150 ? -5.411 0.221 -9.186 1.00 85.12 1150 GLY A CA 1
ATOM 8694 C C . GLY A 1 1150 ? -4.078 0.956 -9.020 1.00 85.12 1150 GLY A C 1
ATOM 8695 O O . GLY A 1 1150 ? -3.043 0.364 -8.705 1.00 85.12 1150 GLY A O 1
ATOM 8696 N N . PHE A 1 1151 ? -4.121 2.286 -9.164 1.00 82.19 1151 PHE A N 1
ATOM 8697 C CA . PHE A 1 1151 ? -2.997 3.163 -8.819 1.00 82.19 1151 PHE A CA 1
ATOM 8698 C C . PHE A 1 1151 ? -2.479 2.914 -7.397 1.00 82.19 1151 PHE A C 1
ATOM 8700 O O . PHE A 1 1151 ? -3.229 2.565 -6.485 1.00 82.19 1151 PHE A O 1
ATOM 8707 N N . GLY A 1 1152 ? -1.174 3.121 -7.214 1.00 79.62 1152 GLY A N 1
ATOM 8708 C CA . GLY A 1 1152 ? -0.482 2.772 -5.975 1.00 79.62 1152 GLY A CA 1
ATOM 8709 C C . GLY A 1 1152 ? -0.295 1.264 -5.800 1.00 79.62 1152 GLY A C 1
ATOM 8710 O O . GLY A 1 1152 ? -0.297 0.796 -4.668 1.00 79.62 1152 GLY A O 1
ATOM 8711 N N . SER A 1 1153 ? -0.161 0.512 -6.903 1.00 84.31 1153 SER A N 1
ATOM 8712 C CA . SER A 1 1153 ? 0.074 -0.944 -6.921 1.00 84.31 1153 SER A CA 1
ATOM 8713 C C . SER A 1 1153 ? -0.993 -1.794 -6.214 1.00 84.31 1153 SER A C 1
ATOM 8715 O O . SER A 1 1153 ? -0.691 -2.901 -5.766 1.00 84.31 1153 SER A O 1
ATOM 8717 N N . GLN A 1 1154 ? -2.229 -1.296 -6.117 1.00 90.44 1154 GLN A N 1
ATOM 8718 C CA . GLN A 1 1154 ? -3.354 -2.028 -5.528 1.00 90.44 1154 GLN A CA 1
ATOM 8719 C C . GLN A 1 1154 ? -3.789 -3.159 -6.463 1.00 90.44 1154 GLN A C 1
ATOM 8721 O O . GLN A 1 1154 ? -3.985 -2.926 -7.651 1.00 90.44 1154 GLN A O 1
ATOM 8726 N N . ILE A 1 1155 ? -3.997 -4.362 -5.939 1.00 93.38 1155 ILE A N 1
ATOM 8727 C CA . ILE A 1 1155 ? -4.473 -5.526 -6.693 1.00 93.38 1155 ILE A CA 1
ATOM 8728 C C . ILE A 1 1155 ? -5.689 -6.093 -5.968 1.00 93.38 1155 ILE A C 1
ATOM 8730 O O . ILE A 1 1155 ? -5.636 -6.325 -4.760 1.00 93.38 1155 ILE A O 1
ATOM 8734 N N . ALA A 1 1156 ? -6.761 -6.371 -6.702 1.00 95.69 1156 ALA A N 1
ATOM 8735 C CA . ALA A 1 1156 ? -7.859 -7.204 -6.235 1.00 95.69 1156 ALA A CA 1
ATOM 8736 C C . ALA A 1 1156 ? -8.204 -8.247 -7.300 1.00 95.69 1156 ALA A C 1
ATOM 8738 O O . ALA A 1 1156 ? -8.197 -7.944 -8.492 1.00 95.69 1156 ALA A O 1
ATOM 8739 N N . MET A 1 1157 ? -8.501 -9.475 -6.885 1.00 97.31 1157 MET A N 1
ATOM 8740 C CA . MET A 1 1157 ? -8.928 -10.536 -7.796 1.00 97.31 1157 MET A CA 1
ATOM 8741 C C . MET A 1 1157 ? -10.099 -11.317 -7.212 1.00 97.31 1157 MET A C 1
ATOM 8743 O O . MET A 1 1157 ? -10.168 -11.527 -6.001 1.00 97.31 1157 MET A O 1
ATOM 8747 N N . THR A 1 1158 ? -11.004 -11.782 -8.068 1.00 97.94 1158 THR A N 1
ATOM 8748 C CA . THR A 1 1158 ? -12.146 -12.619 -7.676 1.00 97.94 1158 THR A CA 1
ATOM 8749 C C . THR A 1 1158 ? -12.220 -13.854 -8.567 1.00 97.94 1158 THR A C 1
ATOM 8751 O O . THR A 1 1158 ? -11.945 -13.791 -9.765 1.00 97.94 1158 THR A O 1
ATOM 8754 N N . LEU A 1 1159 ? -12.574 -15.000 -7.979 1.00 98.06 1159 LEU A N 1
ATOM 8755 C CA . LEU A 1 1159 ? -12.806 -16.252 -8.695 1.00 98.06 1159 LEU A CA 1
ATOM 8756 C C . LEU A 1 1159 ? -14.194 -16.786 -8.341 1.00 98.06 1159 LEU A C 1
ATOM 8758 O O . LEU A 1 1159 ? -14.482 -17.110 -7.185 1.00 98.06 1159 LEU A O 1
ATOM 8762 N N . THR A 1 1160 ? -15.055 -16.881 -9.351 1.00 98.19 1160 THR A N 1
ATOM 8763 C CA . THR A 1 1160 ? -16.458 -17.284 -9.209 1.00 98.19 1160 THR A CA 1
ATOM 8764 C C . THR A 1 1160 ? -16.787 -18.525 -10.037 1.00 98.19 1160 THR A C 1
ATOM 8766 O O . THR A 1 1160 ? -16.136 -18.811 -11.045 1.00 98.19 1160 THR A O 1
ATOM 8769 N N . ARG A 1 1161 ? -17.806 -19.273 -9.600 1.00 96.75 1161 ARG A N 1
ATOM 8770 C CA . ARG A 1 1161 ? -18.338 -20.471 -10.264 1.00 96.75 1161 ARG A CA 1
ATOM 8771 C C . ARG A 1 1161 ? -19.836 -20.338 -10.503 1.00 96.75 1161 ARG A C 1
ATOM 8773 O O . ARG A 1 1161 ? -20.573 -19.905 -9.622 1.00 96.75 1161 ARG A O 1
ATOM 8780 N N . ARG A 1 1162 ? -20.302 -20.769 -11.671 1.00 95.31 1162 ARG A N 1
ATOM 8781 C CA . ARG A 1 1162 ? -21.722 -20.808 -12.037 1.00 95.31 1162 ARG A CA 1
ATOM 8782 C C . ARG A 1 1162 ? -22.536 -21.690 -11.083 1.00 95.31 1162 ARG A C 1
ATOM 8784 O O . ARG A 1 1162 ? -22.162 -22.835 -10.836 1.00 95.31 1162 ARG A O 1
ATOM 8791 N N . ILE A 1 1163 ? -23.696 -21.205 -10.635 1.00 94.44 1163 ILE A N 1
ATOM 8792 C CA . ILE A 1 1163 ? -24.709 -22.044 -9.975 1.00 94.44 1163 ILE A CA 1
ATOM 8793 C C . ILE A 1 1163 ? -25.697 -22.534 -11.056 1.00 94.44 1163 ILE A C 1
ATOM 8795 O O . ILE A 1 1163 ? -26.231 -21.717 -11.811 1.00 94.44 1163 ILE A O 1
ATOM 8799 N N . PRO A 1 1164 ? -25.937 -23.851 -11.207 1.00 87.50 1164 PRO A N 1
ATOM 8800 C CA . PRO A 1 1164 ? -26.749 -24.380 -12.300 1.00 87.50 1164 PRO A CA 1
ATOM 8801 C C . PRO A 1 1164 ? -28.240 -24.056 -12.125 1.00 87.50 1164 PRO A C 1
ATOM 8803 O O . PRO A 1 1164 ? -28.800 -24.183 -11.034 1.00 87.50 1164 PRO A O 1
ATOM 8806 N N . GLY A 1 1165 ? -28.904 -23.666 -13.220 1.00 83.25 1165 GLY A N 1
ATOM 8807 C CA . GLY A 1 1165 ? -30.304 -23.259 -13.167 1.00 83.25 1165 GLY A CA 1
ATOM 8808 C C . GLY A 1 1165 ? -30.909 -22.693 -14.451 1.00 83.25 1165 GLY A C 1
ATOM 8809 O O . GLY A 1 1165 ? -30.219 -22.511 -15.457 1.00 83.25 1165 GLY A O 1
ATOM 8810 N N . SER A 1 1166 ? -32.212 -22.412 -14.366 1.00 81.88 1166 SER A N 1
ATOM 8811 C CA . SER A 1 1166 ? -33.028 -21.620 -15.298 1.00 81.88 1166 SER A CA 1
ATOM 8812 C C . SER A 1 1166 ? -32.876 -20.105 -15.083 1.00 81.88 1166 SER A C 1
ATOM 8814 O O . SER A 1 1166 ? -32.414 -19.669 -14.028 1.00 81.88 1166 SER A O 1
ATOM 8816 N N . LEU A 1 1167 ? -33.340 -19.305 -16.053 1.00 81.25 1167 LEU A N 1
ATOM 8817 C CA . LEU A 1 1167 ? -33.438 -17.842 -15.918 1.00 81.25 1167 LEU A CA 1
ATOM 8818 C C . LEU A 1 1167 ? -34.507 -17.409 -14.897 1.00 81.25 1167 LEU A C 1
ATOM 8820 O O . LEU A 1 1167 ? -34.320 -16.417 -14.204 1.00 81.25 1167 LEU A O 1
ATOM 8824 N N . ASP A 1 1168 ? -35.593 -18.173 -14.729 1.00 85.50 1168 ASP A N 1
ATOM 8825 C CA . ASP A 1 1168 ? -36.438 -18.040 -13.535 1.00 85.50 1168 ASP A CA 1
ATOM 8826 C C . ASP A 1 1168 ? -35.642 -18.539 -12.322 1.00 85.50 1168 ASP A C 1
ATOM 8828 O O . ASP A 1 1168 ? -35.244 -19.709 -12.285 1.00 85.50 1168 ASP A O 1
ATOM 8832 N N . ARG A 1 1169 ? -35.369 -17.640 -11.370 1.00 90.44 1169 ARG A N 1
ATOM 8833 C CA . ARG A 1 1169 ? -34.504 -17.883 -10.202 1.00 90.44 1169 ARG A CA 1
ATOM 8834 C C . ARG A 1 1169 ? -35.280 -18.161 -8.913 1.00 90.44 1169 ARG A C 1
ATOM 8836 O O . ARG A 1 1169 ? -34.662 -18.341 -7.861 1.00 90.44 1169 ARG A O 1
ATOM 8843 N N . VAL A 1 1170 ? -36.613 -18.216 -8.984 1.00 92.25 1170 VAL A N 1
ATOM 8844 C CA . VAL A 1 1170 ? -37.475 -18.582 -7.854 1.00 92.25 1170 VAL A CA 1
ATOM 8845 C C . VAL A 1 1170 ? -37.663 -20.104 -7.825 1.00 92.25 1170 VAL A C 1
ATOM 8847 O O . VAL A 1 1170 ? -38.733 -20.623 -8.145 1.00 92.25 1170 VAL A O 1
ATOM 8850 N N . ASP A 1 1171 ? -36.608 -20.826 -7.427 1.00 87.81 1171 ASP A N 1
ATOM 8851 C CA . ASP A 1 1171 ? -36.574 -22.302 -7.357 1.00 87.81 1171 ASP A CA 1
ATOM 8852 C C . ASP A 1 1171 ? -37.744 -22.902 -6.564 1.00 87.81 1171 ASP A C 1
ATOM 8854 O O . ASP A 1 1171 ? -38.190 -24.015 -6.842 1.00 87.81 1171 ASP A O 1
ATOM 8858 N N . ASN A 1 1172 ? -38.256 -22.177 -5.567 1.00 92.50 1172 ASN A N 1
ATOM 8859 C CA . ASN A 1 1172 ? -39.409 -22.597 -4.785 1.00 92.50 1172 ASN A CA 1
ATOM 8860 C C . ASN A 1 1172 ? -40.389 -21.431 -4.586 1.00 92.50 1172 ASN A C 1
ATOM 8862 O O . ASN A 1 1172 ? -40.376 -20.754 -3.556 1.00 92.50 1172 ASN A O 1
ATOM 8866 N N . LYS A 1 1173 ? -41.268 -21.219 -5.576 1.00 93.56 1173 LYS A N 1
ATOM 8867 C CA . LYS A 1 1173 ? -42.305 -20.168 -5.554 1.00 93.56 1173 LYS A CA 1
ATOM 8868 C C . LYS A 1 1173 ? -43.190 -20.199 -4.295 1.00 93.56 1173 LYS A C 1
ATOM 8870 O O . LYS A 1 1173 ? -43.347 -19.138 -3.696 1.00 93.56 1173 LYS A O 1
ATOM 8875 N N . PRO A 1 1174 ? -43.697 -21.355 -3.810 1.00 95.50 1174 PRO A N 1
ATOM 8876 C CA . PRO A 1 1174 ? -44.411 -21.413 -2.530 1.00 95.50 1174 PRO A CA 1
ATOM 8877 C C . PRO A 1 1174 ? -43.584 -20.924 -1.332 1.00 95.50 1174 PRO A C 1
ATOM 8879 O O . PRO A 1 1174 ? -44.116 -20.227 -0.470 1.00 95.50 1174 PRO A O 1
ATOM 8882 N N . LYS A 1 1175 ? -42.283 -21.247 -1.275 1.00 96.06 1175 LYS A N 1
ATOM 8883 C CA . LYS A 1 1175 ? -41.388 -20.795 -0.198 1.00 96.06 1175 LYS A CA 1
ATOM 8884 C C . LYS A 1 1175 ? -41.094 -19.298 -0.284 1.00 96.06 1175 LYS A C 1
ATOM 8886 O O . LYS A 1 1175 ? -41.162 -18.634 0.744 1.00 96.06 1175 LYS A O 1
ATOM 8891 N N . TYR A 1 1176 ? -40.841 -18.765 -1.480 1.00 96.25 1176 TYR A N 1
ATOM 8892 C CA . TYR A 1 1176 ? -40.660 -17.324 -1.684 1.00 96.25 1176 TYR A CA 1
ATOM 8893 C C . TYR A 1 1176 ? -41.914 -16.546 -1.298 1.00 96.25 1176 TYR A C 1
ATOM 8895 O O . TYR A 1 1176 ? -41.846 -15.598 -0.522 1.00 96.25 1176 TYR A O 1
ATOM 8903 N N . GLN A 1 1177 ? -43.079 -17.025 -1.726 1.00 95.94 1177 GLN A N 1
ATOM 8904 C CA . GLN A 1 1177 ? -44.363 -16.437 -1.373 1.00 95.94 1177 GLN A CA 1
ATOM 8905 C C . GLN A 1 1177 ? -44.643 -16.478 0.135 1.00 95.94 1177 GLN A C 1
ATOM 8907 O O . GLN A 1 1177 ? -45.142 -15.507 0.709 1.00 95.94 1177 GLN A O 1
ATOM 8912 N N . ARG A 1 1178 ? -44.282 -17.580 0.805 1.00 95.19 1178 ARG A N 1
ATOM 8913 C CA . ARG A 1 1178 ? -44.381 -17.682 2.264 1.00 95.19 1178 ARG A CA 1
ATOM 8914 C C . ARG A 1 1178 ? -43.422 -16.720 2.968 1.00 95.19 1178 ARG A C 1
ATOM 8916 O O . ARG A 1 1178 ? -43.841 -16.042 3.902 1.00 95.19 1178 ARG A O 1
ATOM 8923 N N . TRP A 1 1179 ? -42.180 -16.625 2.496 1.00 95.94 1179 TRP A N 1
ATOM 8924 C CA . TRP A 1 1179 ? -41.188 -15.680 3.003 1.00 95.94 1179 TRP A CA 1
ATOM 8925 C C . TRP A 1 1179 ? -41.676 -14.232 2.862 1.00 95.94 1179 TRP A C 1
ATOM 8927 O O . TRP A 1 1179 ? -41.657 -13.498 3.845 1.00 95.94 1179 TRP A O 1
ATOM 8937 N N . LEU A 1 1180 ? -42.218 -13.844 1.699 1.00 95.75 1180 LEU A N 1
ATOM 8938 C CA . LEU A 1 1180 ? -42.816 -12.522 1.473 1.00 95.75 1180 LEU A CA 1
ATOM 8939 C C . LEU A 1 1180 ? -43.930 -12.205 2.481 1.00 95.75 1180 LEU A C 1
ATOM 8941 O O . LEU A 1 1180 ? -43.954 -11.110 3.045 1.00 95.75 1180 LEU A O 1
ATOM 8945 N N . ALA A 1 1181 ? -44.836 -13.151 2.744 1.00 93.94 1181 ALA A N 1
ATOM 8946 C CA . ALA A 1 1181 ? -45.886 -12.996 3.753 1.00 93.94 1181 ALA A CA 1
ATOM 8947 C C . ALA A 1 1181 ? -45.299 -12.825 5.171 1.00 93.94 1181 ALA A C 1
ATOM 8949 O O . ALA A 1 1181 ? -45.721 -11.952 5.928 1.00 93.94 1181 ALA A O 1
ATOM 8950 N N . ASP A 1 1182 ? -44.289 -13.620 5.527 1.00 93.50 1182 ASP A N 1
ATOM 8951 C CA . ASP A 1 1182 ? -43.659 -13.585 6.849 1.00 93.50 1182 ASP A CA 1
ATOM 8952 C C . ASP A 1 1182 ? -42.824 -12.315 7.107 1.00 93.50 1182 ASP A C 1
ATOM 8954 O O . ASP A 1 1182 ? -42.874 -11.786 8.220 1.00 93.50 1182 ASP A O 1
ATOM 8958 N N . VAL A 1 1183 ? -42.126 -11.769 6.102 1.00 92.19 1183 VAL A N 1
ATOM 8959 C CA . VAL A 1 1183 ? -41.321 -10.537 6.253 1.00 92.19 1183 VAL A CA 1
ATOM 8960 C C . VAL A 1 1183 ? -42.105 -9.235 6.039 1.00 92.19 1183 VAL A C 1
ATOM 8962 O O . VAL A 1 1183 ? -41.626 -8.167 6.420 1.00 92.19 1183 VAL A O 1
ATOM 8965 N N . SER A 1 1184 ? -43.309 -9.300 5.460 1.00 91.94 1184 SER A N 1
ATOM 8966 C CA . SER A 1 1184 ? -44.238 -8.158 5.361 1.00 91.94 1184 SER A CA 1
ATOM 8967 C C . SER A 1 1184 ? -45.257 -8.100 6.504 1.00 91.94 1184 SER A C 1
ATOM 8969 O O . SER A 1 1184 ? -45.771 -7.026 6.809 1.00 91.94 1184 SER A O 1
ATOM 8971 N N . GLY A 1 1185 ? -45.550 -9.234 7.153 1.00 89.94 1185 GLY A N 1
ATOM 8972 C CA . GLY A 1 1185 ? -46.609 -9.337 8.161 1.00 89.94 1185 GLY A CA 1
ATOM 8973 C C . GLY A 1 1185 ? -48.028 -9.393 7.571 1.00 89.94 1185 GLY A C 1
ATOM 8974 O O . GLY A 1 1185 ? -49.006 -9.180 8.292 1.00 89.94 1185 GLY A O 1
ATOM 8975 N N . TYR A 1 1186 ? -48.153 -9.686 6.274 1.00 91.31 1186 TYR A N 1
ATOM 8976 C CA . TYR A 1 1186 ? -49.418 -10.032 5.623 1.00 91.31 1186 TYR A CA 1
ATOM 8977 C C . TYR A 1 1186 ? -49.645 -11.557 5.638 1.00 91.31 1186 TYR A C 1
ATOM 8979 O O . TYR A 1 1186 ? -48.727 -12.345 5.888 1.00 91.31 1186 TYR A O 1
ATOM 8987 N N . ASP A 1 1187 ? -50.876 -11.995 5.369 1.00 88.94 1187 ASP A N 1
ATOM 8988 C CA . ASP A 1 1187 ? -51.180 -13.422 5.159 1.00 88.94 1187 ASP A CA 1
ATOM 8989 C C . ASP A 1 1187 ? -50.819 -13.868 3.734 1.00 88.94 1187 ASP A C 1
ATOM 8991 O O . ASP A 1 1187 ? -50.380 -14.996 3.512 1.00 88.94 1187 ASP A O 1
ATOM 8995 N N . TRP A 1 1188 ? -50.934 -12.944 2.776 1.00 90.62 1188 TRP A N 1
ATOM 8996 C CA . TRP A 1 1188 ? -50.499 -13.090 1.393 1.00 90.62 1188 TRP A CA 1
ATOM 8997 C C . TRP A 1 1188 ? -49.930 -11.759 0.898 1.00 90.62 1188 TRP A C 1
ATOM 8999 O O . TRP A 1 1188 ? -50.575 -10.723 1.033 1.00 90.62 1188 TRP A O 1
ATOM 9009 N N . ALA A 1 1189 ? -48.732 -11.774 0.318 1.00 92.00 1189 ALA A N 1
ATOM 9010 C CA . ALA A 1 1189 ? -48.042 -10.578 -0.160 1.00 92.00 1189 ALA A CA 1
ATOM 9011 C C . ALA A 1 1189 ? -47.897 -10.616 -1.689 1.00 92.00 1189 ALA A C 1
ATOM 9013 O O . ALA A 1 1189 ? -47.491 -11.630 -2.242 1.00 92.00 1189 ALA A O 1
ATOM 9014 N N . GLU A 1 1190 ? -48.212 -9.521 -2.378 1.00 93.44 1190 GLU A N 1
ATOM 9015 C CA . GLU A 1 1190 ? -47.965 -9.363 -3.818 1.00 93.44 1190 GLU A CA 1
ATOM 9016 C C . GLU A 1 1190 ? -46.772 -8.418 -4.005 1.00 93.44 1190 GLU A C 1
ATOM 9018 O O . GLU A 1 1190 ? -46.692 -7.390 -3.329 1.00 93.44 1190 GLU A O 1
ATOM 9023 N N . THR A 1 1191 ? -45.835 -8.752 -4.893 1.00 95.25 1191 THR A N 1
ATOM 9024 C CA . THR A 1 1191 ? -44.736 -7.852 -5.274 1.00 95.25 1191 THR A CA 1
ATOM 9025 C C . THR A 1 1191 ? -45.084 -7.065 -6.527 1.00 95.25 1191 THR A C 1
ATOM 9027 O O . THR A 1 1191 ? -45.605 -7.630 -7.484 1.00 95.25 1191 THR A O 1
ATOM 9030 N N . GLU A 1 1192 ? -44.707 -5.794 -6.557 1.00 96.56 1192 GLU A N 1
ATOM 9031 C CA . GLU A 1 1192 ? -44.789 -4.931 -7.734 1.00 96.56 1192 GLU A CA 1
ATOM 9032 C C . GLU A 1 1192 ? -43.446 -4.230 -7.981 1.00 96.56 1192 GLU A C 1
ATOM 9034 O O . GLU A 1 1192 ? -42.609 -4.119 -7.080 1.00 96.56 1192 GLU A O 1
ATOM 9039 N N . VAL A 1 1193 ? -43.242 -3.763 -9.212 1.00 96.50 1193 VAL A N 1
ATOM 9040 C CA . VAL A 1 1193 ? -42.106 -2.914 -9.584 1.00 96.50 1193 VAL A CA 1
ATOM 9041 C C . VAL A 1 1193 ? -42.660 -1.536 -9.930 1.00 96.50 1193 VAL A C 1
ATOM 9043 O O . VAL A 1 1193 ? -43.201 -1.341 -11.015 1.00 96.50 1193 VAL A O 1
ATOM 9046 N N . GLU A 1 1194 ? -42.550 -0.581 -9.007 1.00 95.38 1194 GLU A N 1
ATOM 9047 C CA . GLU A 1 1194 ? -42.852 0.829 -9.282 1.00 95.38 1194 GLU A CA 1
ATOM 9048 C C . GLU A 1 1194 ? -41.534 1.559 -9.505 1.00 95.38 1194 GLU A C 1
ATOM 9050 O O . GLU A 1 1194 ? -40.633 1.418 -8.681 1.00 95.38 1194 GLU A O 1
ATOM 9055 N N . LYS A 1 1195 ? -41.420 2.318 -10.608 1.00 93.56 1195 LYS A N 1
ATOM 9056 C CA . LYS A 1 1195 ? -40.198 3.060 -10.968 1.00 93.56 1195 LYS A CA 1
ATOM 9057 C C . LYS A 1 1195 ? -38.949 2.210 -10.718 1.00 93.56 1195 LYS A C 1
ATOM 9059 O O . LYS A 1 1195 ? -38.155 2.494 -9.833 1.00 93.56 1195 LYS A O 1
ATOM 9064 N N . ARG A 1 1196 ? -38.859 1.070 -11.413 1.00 95.38 1196 ARG A N 1
ATOM 9065 C CA . ARG A 1 1196 ? -37.756 0.089 -11.330 1.00 95.38 1196 ARG A CA 1
ATOM 9066 C C . ARG A 1 1196 ? -37.501 -0.569 -9.962 1.00 95.38 1196 ARG A C 1
ATOM 9068 O O . ARG A 1 1196 ? -36.831 -1.601 -9.949 1.00 95.38 1196 ARG A O 1
ATOM 9075 N N . VAL A 1 1197 ? -38.036 -0.066 -8.852 1.00 97.19 1197 VAL A N 1
ATOM 9076 C CA . VAL A 1 1197 ? -37.823 -0.585 -7.496 1.00 97.19 1197 VAL A CA 1
ATOM 9077 C C . VAL A 1 1197 ? -38.803 -1.715 -7.200 1.00 97.19 1197 VAL A C 1
ATOM 9079 O O . VAL A 1 1197 ? -40.020 -1.548 -7.282 1.00 97.19 1197 VAL A O 1
ATOM 9082 N N . LEU A 1 1198 ? -38.270 -2.876 -6.814 1.00 97.38 1198 LEU A N 1
ATOM 9083 C CA . LEU A 1 1198 ? -39.075 -3.998 -6.335 1.00 97.38 1198 LEU A CA 1
ATOM 9084 C C . LEU A 1 1198 ? -39.606 -3.704 -4.928 1.00 97.38 1198 LEU A C 1
ATOM 9086 O O . LEU A 1 1198 ? -38.831 -3.418 -4.011 1.00 97.38 1198 LEU A O 1
ATOM 9090 N N . ARG A 1 1199 ? -40.918 -3.834 -4.727 1.00 97.06 1199 ARG A N 1
ATOM 9091 C CA . ARG A 1 1199 ? -41.550 -3.665 -3.414 1.00 97.06 1199 ARG A CA 1
ATOM 9092 C C . ARG A 1 1199 ? -42.717 -4.620 -3.193 1.00 97.06 1199 ARG A C 1
ATOM 9094 O O . ARG A 1 1199 ? -43.314 -5.115 -4.144 1.00 97.06 1199 ARG A O 1
ATOM 9101 N N . VAL A 1 1200 ? -43.068 -4.865 -1.932 1.00 96.31 1200 VAL A N 1
ATOM 9102 C CA . VAL A 1 1200 ? -44.340 -5.513 -1.579 1.00 96.31 1200 VAL A CA 1
ATOM 9103 C C . VAL A 1 1200 ? -45.445 -4.468 -1.656 1.00 96.31 1200 VAL A C 1
ATOM 9105 O O . VAL A 1 1200 ? -45.411 -3.474 -0.936 1.00 96.31 1200 VAL A O 1
ATOM 9108 N N . LYS A 1 1201 ? -46.441 -4.702 -2.504 1.00 94.44 1201 LYS A N 1
ATOM 9109 C CA . LYS A 1 1201 ? -47.609 -3.837 -2.671 1.00 94.44 1201 LYS A CA 1
ATOM 9110 C C . LYS A 1 1201 ? -48.311 -3.614 -1.331 1.00 94.44 1201 LYS A C 1
ATOM 9112 O O . LYS A 1 1201 ? -48.630 -4.567 -0.617 1.00 94.44 1201 LYS A O 1
ATOM 9117 N N . ALA A 1 1202 ? -48.539 -2.351 -0.978 1.00 88.50 1202 ALA A N 1
ATOM 9118 C CA . ALA A 1 1202 ? -49.083 -1.990 0.326 1.00 88.50 1202 ALA A CA 1
ATOM 9119 C C . ALA A 1 1202 ? -50.563 -2.398 0.447 1.00 88.50 1202 ALA A C 1
ATOM 9121 O O . ALA A 1 1202 ? -51.401 -1.956 -0.334 1.00 88.50 1202 ALA A O 1
ATOM 9122 N N . GLN A 1 1203 ? -50.894 -3.188 1.473 1.00 88.19 1203 GLN A N 1
ATOM 9123 C CA . GLN A 1 1203 ? -52.268 -3.632 1.774 1.00 88.19 1203 GLN A CA 1
ATOM 9124 C C . GLN A 1 1203 ? -52.859 -2.931 3.013 1.00 88.19 1203 GLN A C 1
ATOM 9126 O O . GLN A 1 1203 ? -53.875 -3.350 3.563 1.00 88.19 1203 GLN A O 1
ATOM 9131 N N . GLY A 1 1204 ? -52.213 -1.857 3.476 1.00 84.12 1204 GLY A N 1
ATOM 9132 C CA . GLY A 1 1204 ? -52.481 -1.233 4.771 1.00 84.12 1204 GLY A CA 1
ATOM 9133 C C . GLY A 1 1204 ? -51.561 -1.775 5.867 1.00 84.12 1204 GLY A C 1
ATOM 9134 O O . GLY A 1 1204 ? -50.529 -2.386 5.584 1.00 84.12 1204 GLY A O 1
ATOM 9135 N N . ASN A 1 1205 ? -51.912 -1.514 7.127 1.00 81.25 1205 ASN A N 1
ATOM 9136 C CA . ASN A 1 1205 ? -51.100 -1.942 8.267 1.00 81.25 1205 ASN A CA 1
ATOM 9137 C C . ASN A 1 1205 ? -50.968 -3.481 8.305 1.00 81.25 1205 ASN A C 1
ATOM 9139 O O . ASN A 1 1205 ? -51.987 -4.151 8.127 1.00 81.25 1205 ASN A O 1
ATOM 9143 N N . PRO A 1 1206 ? -49.775 -4.046 8.582 1.00 80.31 1206 PRO A N 1
ATOM 9144 C CA . PRO A 1 1206 ? -49.595 -5.489 8.726 1.00 80.31 1206 PRO A CA 1
ATOM 9145 C C . PRO A 1 1206 ? -50.597 -6.116 9.704 1.00 80.31 1206 PRO A C 1
ATOM 9147 O O . PRO A 1 1206 ? -50.870 -5.560 10.772 1.00 80.31 1206 PRO A O 1
ATOM 9150 N N . LEU A 1 1207 ? -51.142 -7.278 9.332 1.00 80.94 1207 LEU A N 1
ATOM 9151 C CA . LEU A 1 1207 ? -52.125 -8.021 10.134 1.00 80.94 1207 LEU A CA 1
ATOM 9152 C C . LEU A 1 1207 ? -51.471 -8.666 11.365 1.00 80.94 1207 LEU A C 1
ATOM 9154 O O . LEU A 1 1207 ? -52.102 -8.835 12.407 1.00 80.94 1207 LEU A O 1
ATOM 9158 N N . ARG A 1 1208 ? -50.183 -8.990 11.239 1.00 87.81 1208 ARG A N 1
ATOM 9159 C CA . ARG A 1 1208 ? -49.313 -9.544 12.277 1.00 87.81 1208 ARG A CA 1
ATOM 9160 C C . ARG A 1 1208 ? -47.965 -8.829 12.250 1.00 87.81 1208 ARG A C 1
ATOM 9162 O O . ARG A 1 1208 ? -47.585 -8.241 11.239 1.00 87.81 1208 ARG A O 1
ATOM 9169 N N . GLN A 1 1209 ? -47.231 -8.877 13.359 1.00 85.19 1209 GLN A N 1
ATOM 9170 C CA . GLN A 1 1209 ? -45.856 -8.377 13.385 1.00 85.19 1209 GLN A CA 1
ATOM 9171 C C . GLN A 1 1209 ? -45.007 -9.195 12.389 1.00 85.19 1209 GLN A C 1
ATOM 9173 O O . GLN A 1 1209 ? -45.080 -10.427 12.438 1.00 85.19 1209 GLN A O 1
ATOM 9178 N N . PRO A 1 1210 ? -44.230 -8.556 11.491 1.00 87.75 1210 PRO A N 1
ATOM 9179 C CA . PRO A 1 1210 ? -43.278 -9.260 10.636 1.00 87.75 1210 PRO A CA 1
ATOM 9180 C C . PRO A 1 1210 ? -42.329 -10.125 11.466 1.00 87.75 1210 PRO A C 1
ATOM 9182 O O . PRO A 1 1210 ? -41.912 -9.710 12.553 1.00 87.75 1210 PRO A O 1
ATOM 9185 N N . LEU A 1 1211 ? -41.988 -11.316 10.972 1.00 87.50 1211 LEU A N 1
ATOM 9186 C CA . LEU A 1 1211 ? -41.071 -12.195 11.696 1.00 87.50 1211 LEU A CA 1
ATOM 9187 C C . LEU A 1 1211 ? -39.674 -11.547 11.791 1.00 87.50 1211 LEU A C 1
ATOM 9189 O O . LEU A 1 1211 ? -39.217 -10.960 10.807 1.00 87.50 1211 LEU A O 1
ATOM 9193 N N . PRO A 1 1212 ? -38.991 -11.632 12.949 1.00 87.31 1212 PRO A N 1
ATOM 9194 C CA . PRO A 1 1212 ? -37.599 -11.207 13.082 1.00 87.31 1212 PRO A CA 1
ATOM 9195 C C . PRO A 1 1212 ? -36.656 -12.173 12.347 1.00 87.31 1212 PRO A C 1
ATOM 9197 O O . PRO A 1 1212 ? -37.060 -13.266 11.948 1.00 87.31 1212 PRO A O 1
ATOM 9200 N N . SER A 1 1213 ? -35.381 -11.796 12.191 1.00 88.50 1213 SER A N 1
ATOM 9201 C CA . SER A 1 1213 ? -34.376 -12.732 11.668 1.00 88.50 1213 SER A CA 1
ATOM 9202 C C . SER A 1 1213 ? -34.158 -13.891 12.639 1.00 88.50 1213 SER A C 1
ATOM 9204 O O . SER A 1 1213 ? -34.090 -13.691 13.852 1.00 88.50 1213 SER A O 1
ATOM 9206 N N . ASN A 1 1214 ? -33.995 -15.094 12.091 1.00 86.88 1214 ASN A N 1
ATOM 9207 C CA . ASN A 1 1214 ? -33.574 -16.277 12.844 1.00 86.88 1214 ASN A CA 1
ATOM 9208 C C . ASN A 1 1214 ? -32.040 -16.415 12.915 1.00 86.88 1214 ASN A C 1
ATOM 9210 O O . ASN A 1 1214 ? -31.532 -17.339 13.550 1.00 86.88 1214 ASN A O 1
ATOM 9214 N N . TRP A 1 1215 ? -31.292 -15.526 12.252 1.00 92.12 1215 TRP A N 1
ATOM 9215 C CA . TRP A 1 1215 ? -29.831 -15.523 12.275 1.00 92.12 1215 TRP A CA 1
ATOM 9216 C C . TRP A 1 1215 ? -29.275 -14.941 13.576 1.00 92.12 1215 TRP A C 1
ATOM 9218 O O . TRP A 1 1215 ? -29.828 -14.007 14.154 1.00 92.12 1215 TRP A O 1
ATOM 9228 N N . GLN A 1 1216 ? -28.139 -15.482 14.018 1.00 88.81 1216 GLN A N 1
ATOM 9229 C CA . GLN A 1 1216 ? -27.447 -15.046 15.227 1.00 88.81 1216 GLN A CA 1
ATOM 9230 C C . GLN A 1 1216 ? -26.129 -14.364 14.858 1.00 88.81 1216 GLN A C 1
ATOM 9232 O O . GLN A 1 1216 ? -25.294 -14.942 14.159 1.00 88.81 1216 GLN A O 1
ATOM 9237 N N . TYR A 1 1217 ? -25.923 -13.143 15.354 1.00 86.56 1217 TYR A N 1
ATOM 9238 C CA . TYR A 1 1217 ? -24.698 -12.384 15.106 1.00 86.56 1217 TYR A CA 1
ATOM 9239 C C . TYR A 1 1217 ? -23.448 -13.172 15.537 1.00 86.56 1217 TYR A C 1
ATOM 9241 O O . TYR A 1 1217 ? -23.372 -13.693 16.651 1.00 86.56 1217 TYR A O 1
ATOM 9249 N N . GLY A 1 1218 ? -22.451 -13.237 14.656 1.00 85.56 1218 GLY A N 1
ATOM 9250 C CA . GLY A 1 1218 ? -21.246 -14.051 14.819 1.00 85.56 1218 GLY A CA 1
ATOM 9251 C C . GLY A 1 1218 ? -21.347 -15.475 14.256 1.00 85.56 1218 GLY A C 1
ATOM 9252 O O . GLY A 1 1218 ? -20.408 -16.245 14.447 1.00 85.56 1218 GLY A O 1
ATOM 9253 N N . THR A 1 1219 ? -22.438 -15.836 13.565 1.00 87.25 1219 THR A N 1
ATOM 9254 C CA . THR A 1 1219 ? -22.539 -17.092 12.795 1.00 87.25 1219 THR A CA 1
ATOM 9255 C C . THR A 1 1219 ? -22.324 -16.839 11.300 1.00 87.25 1219 THR A C 1
ATOM 9257 O O . THR A 1 1219 ? -22.955 -15.958 10.716 1.00 87.25 1219 THR A O 1
ATOM 9260 N N . GLY A 1 1220 ? -21.401 -17.590 10.690 1.00 89.69 1220 GLY A N 1
ATOM 9261 C CA . GLY A 1 1220 ? -21.140 -17.563 9.245 1.00 89.69 1220 GLY A CA 1
ATOM 9262 C C . GLY A 1 1220 ? -22.072 -18.492 8.445 1.00 89.69 1220 GLY A C 1
ATOM 9263 O O . GLY A 1 1220 ? -22.975 -19.096 9.026 1.00 89.69 1220 GLY A O 1
ATOM 9264 N N . PRO A 1 1221 ? -21.863 -18.631 7.121 1.00 93.06 1221 PRO A N 1
ATOM 9265 C CA . PRO A 1 1221 ? -22.654 -19.517 6.261 1.00 93.06 1221 PRO A CA 1
ATOM 9266 C C . PRO A 1 1221 ? -22.583 -20.991 6.689 1.00 93.06 1221 PRO A C 1
ATOM 9268 O O . PRO A 1 1221 ? -21.521 -21.466 7.096 1.00 93.06 1221 PRO A O 1
ATOM 9271 N N . THR A 1 1222 ? -23.683 -21.727 6.519 1.00 92.94 1222 THR A N 1
ATOM 9272 C CA . THR A 1 1222 ? -23.830 -23.151 6.881 1.00 92.94 1222 THR A CA 1
ATOM 9273 C C . THR A 1 1222 ? -24.321 -24.056 5.747 1.00 92.94 1222 THR A C 1
ATOM 9275 O O . THR A 1 1222 ? -24.137 -25.269 5.826 1.00 92.94 1222 THR A O 1
ATOM 9278 N N . VAL A 1 1223 ? -24.899 -23.506 4.676 1.00 93.25 1223 VAL A N 1
ATOM 9279 C CA . VAL A 1 1223 ? -25.339 -24.255 3.487 1.00 93.25 1223 VAL A CA 1
ATOM 9280 C C . VAL A 1 1223 ? -24.374 -24.024 2.329 1.00 93.25 1223 VAL A C 1
ATOM 9282 O O . VAL A 1 1223 ? -23.903 -22.911 2.094 1.00 93.25 1223 VAL A O 1
ATOM 9285 N N . ARG A 1 1224 ? -24.081 -25.093 1.585 1.00 92.31 1224 ARG A N 1
ATOM 9286 C CA . ARG A 1 1224 ? -23.269 -25.060 0.365 1.00 92.31 1224 ARG A CA 1
ATOM 9287 C C . ARG A 1 1224 ? -24.135 -24.881 -0.883 1.00 92.31 1224 ARG A C 1
ATOM 9289 O O . ARG A 1 1224 ? -25.217 -25.458 -0.977 1.00 92.31 1224 ARG A O 1
ATOM 9296 N N . ALA A 1 1225 ? -23.634 -24.107 -1.843 1.00 90.94 1225 ALA A N 1
ATOM 9297 C CA . ALA A 1 1225 ? -24.246 -23.966 -3.159 1.00 90.94 1225 ALA A CA 1
ATOM 9298 C C . ALA A 1 1225 ? -24.093 -25.260 -3.981 1.00 90.94 1225 ALA A C 1
ATOM 9300 O O . ALA A 1 1225 ? -23.175 -26.056 -3.769 1.00 90.94 1225 ALA A O 1
ATOM 9301 N N . ILE A 1 1226 ? -25.001 -25.475 -4.935 1.00 85.00 1226 ILE A N 1
ATOM 9302 C CA . ILE A 1 1226 ? -24.978 -26.649 -5.817 1.00 85.00 1226 ILE A CA 1
ATOM 9303 C C . ILE A 1 1226 ? -23.905 -26.442 -6.893 1.00 85.00 1226 ILE A C 1
ATOM 9305 O O . ILE A 1 1226 ? -23.972 -25.478 -7.654 1.00 85.00 1226 ILE A O 1
ATOM 9309 N N . ALA A 1 1227 ? -22.940 -27.358 -6.985 1.00 76.75 1227 ALA A N 1
ATOM 9310 C CA . ALA A 1 1227 ? -21.913 -27.337 -8.026 1.00 76.75 1227 ALA A CA 1
ATOM 9311 C C . ALA A 1 1227 ? -22.450 -27.909 -9.358 1.00 76.75 1227 ALA A C 1
ATOM 9313 O O . ALA A 1 1227 ? -23.196 -28.894 -9.318 1.00 76.75 1227 ALA A O 1
ATOM 9314 N N . PRO A 1 1228 ? -22.034 -27.388 -10.534 1.00 66.69 1228 PRO A N 1
ATOM 9315 C CA . PRO A 1 1228 ? -22.447 -27.918 -11.841 1.00 66.69 1228 PRO A CA 1
ATOM 9316 C C . PRO A 1 1228 ? -22.199 -29.427 -12.007 1.00 66.69 1228 PRO A C 1
ATOM 9318 O O . PRO A 1 1228 ? -23.054 -30.146 -12.514 1.00 66.69 1228 PRO A O 1
ATOM 9321 N N . GLU A 1 1229 ? -21.064 -29.914 -11.502 1.00 60.31 1229 GLU A N 1
ATOM 9322 C CA . GLU A 1 1229 ? -20.616 -31.313 -11.597 1.00 60.31 1229 GLU A CA 1
ATOM 9323 C C . GLU A 1 1229 ? -21.493 -32.303 -10.806 1.00 60.31 1229 GLU A C 1
ATOM 9325 O O . GLU A 1 1229 ? -21.491 -33.497 -11.092 1.00 60.31 1229 GLU A O 1
ATOM 9330 N N . SER A 1 1230 ? -22.283 -31.822 -9.837 1.00 50.50 1230 SER A N 1
ATOM 9331 C CA . SER A 1 1230 ? -23.173 -32.670 -9.026 1.00 50.50 1230 SER A CA 1
ATOM 9332 C C . SER A 1 1230 ? -24.514 -33.000 -9.702 1.00 50.50 1230 SER A C 1
ATOM 9334 O O . SER A 1 1230 ? -25.280 -33.816 -9.187 1.00 50.50 1230 SER A O 1
ATOM 9336 N N . VAL A 1 1231 ? -24.804 -32.402 -10.865 1.00 54.50 1231 VAL A N 1
ATOM 9337 C CA . VAL A 1 1231 ? -26.065 -32.586 -11.602 1.00 54.50 1231 VAL A CA 1
ATOM 9338 C C . VAL A 1 1231 ? -25.861 -33.555 -12.771 1.00 54.50 1231 VAL A C 1
ATOM 9340 O O . VAL A 1 1231 ? -25.681 -33.165 -13.926 1.00 54.50 1231 VAL A O 1
ATOM 9343 N N . ALA A 1 1232 ? -25.896 -34.855 -12.474 1.00 31.95 1232 ALA A N 1
ATOM 9344 C CA . ALA A 1 1232 ? -25.773 -35.894 -13.492 1.00 31.95 1232 ALA A CA 1
ATOM 9345 C C . ALA A 1 1232 ? -26.937 -35.842 -14.507 1.00 31.95 1232 ALA A C 1
ATOM 9347 O O . ALA A 1 1232 ? -28.102 -35.994 -14.144 1.00 31.95 1232 ALA A O 1
ATOM 9348 N N . GLY A 1 1233 ? -26.614 -35.687 -15.797 1.00 41.75 1233 GLY A N 1
ATOM 9349 C CA . GLY A 1 1233 ? -27.549 -35.897 -16.912 1.00 41.75 1233 GLY A CA 1
ATOM 9350 C C . GLY A 1 1233 ? -28.070 -34.647 -17.634 1.00 41.75 1233 GLY A C 1
ATOM 9351 O O . GLY A 1 1233 ? -28.638 -34.788 -18.716 1.00 41.75 1233 GLY A O 1
ATOM 9352 N N . THR A 1 1234 ? -27.845 -33.429 -17.131 1.00 37.47 1234 THR A N 1
ATOM 9353 C CA . THR A 1 1234 ? -28.207 -32.200 -17.866 1.00 37.47 1234 THR A CA 1
ATOM 9354 C C . THR A 1 1234 ? -27.034 -31.671 -18.686 1.00 37.47 1234 THR A C 1
ATOM 9356 O O . THR A 1 1234 ? -26.324 -30.761 -18.259 1.00 37.47 1234 THR A O 1
ATOM 9359 N N . ALA A 1 1235 ? -26.849 -32.207 -19.895 1.00 38.59 1235 ALA A N 1
ATOM 9360 C CA . ALA A 1 1235 ? -25.995 -31.560 -20.889 1.00 38.59 1235 ALA A CA 1
ATOM 9361 C C . ALA A 1 1235 ? -26.519 -30.137 -21.159 1.00 38.59 1235 ALA A C 1
ATOM 9363 O O . ALA A 1 1235 ? -27.694 -29.962 -21.495 1.00 38.59 1235 ALA A O 1
ATOM 9364 N N . TYR A 1 1236 ? -25.661 -29.126 -21.003 1.00 43.34 1236 TYR A N 1
ATOM 9365 C CA . TYR A 1 1236 ? -26.011 -27.720 -21.203 1.00 43.34 1236 TYR A CA 1
ATOM 9366 C C . TYR A 1 1236 ? -26.486 -27.481 -22.646 1.00 43.34 1236 TYR A C 1
ATOM 9368 O O . TYR A 1 1236 ? -25.692 -27.371 -23.578 1.00 43.34 1236 TYR A O 1
ATOM 9376 N N . ARG A 1 1237 ? -27.808 -27.399 -22.822 1.00 41.69 1237 ARG A N 1
ATOM 9377 C CA . ARG A 1 1237 ? -28.463 -26.870 -24.021 1.00 41.69 1237 ARG A CA 1
ATOM 9378 C C . ARG A 1 1237 ? -28.992 -25.476 -23.692 1.00 41.69 1237 ARG A C 1
ATOM 9380 O O . ARG A 1 1237 ? -30.086 -25.374 -23.137 1.00 41.69 1237 ARG A O 1
ATOM 9387 N N . PRO A 1 1238 ? -28.236 -24.406 -23.977 1.00 43.94 1238 PRO A N 1
ATOM 9388 C CA . PRO A 1 1238 ? -28.766 -23.066 -23.818 1.00 43.94 1238 PRO A CA 1
ATOM 9389 C C . PRO A 1 1238 ? -29.899 -22.825 -24.812 1.00 43.94 1238 PRO A C 1
ATOM 9391 O O . PRO A 1 1238 ? -29.853 -23.304 -25.946 1.00 43.94 1238 PRO A O 1
ATOM 9394 N N . ALA A 1 1239 ? -30.881 -22.026 -24.404 1.00 40.53 1239 ALA A N 1
ATOM 9395 C CA . ALA A 1 1239 ? -31.925 -21.576 -25.311 1.00 40.53 1239 ALA A CA 1
ATOM 9396 C C . ALA A 1 1239 ? -31.313 -20.791 -26.503 1.00 40.53 1239 ALA A C 1
ATOM 9398 O O . ALA A 1 1239 ? -30.360 -20.012 -26.313 1.00 40.53 1239 ALA A O 1
ATOM 9399 N N . PRO A 1 1240 ? -31.831 -20.982 -27.732 1.00 42.41 1240 PRO A N 1
ATOM 9400 C CA . PRO A 1 1240 ? -31.570 -20.112 -28.878 1.00 42.41 1240 PRO A CA 1
ATOM 9401 C C . PRO A 1 1240 ? -31.718 -18.625 -28.525 1.00 42.41 1240 PRO A C 1
ATOM 9403 O O . PRO A 1 1240 ? -32.535 -18.272 -27.679 1.00 42.41 1240 PRO A O 1
ATOM 9406 N N . MET A 1 1241 ? -30.982 -17.724 -29.192 1.00 44.91 1241 MET A N 1
ATOM 9407 C CA . MET A 1 1241 ? -31.145 -16.279 -28.934 1.00 44.91 1241 MET A CA 1
ATOM 9408 C C . MET A 1 1241 ? -32.578 -15.787 -29.195 1.00 44.91 1241 MET A C 1
ATOM 9410 O O . MET A 1 1241 ? -33.049 -14.919 -28.467 1.00 44.91 1241 MET A O 1
ATOM 9414 N N . ALA A 1 1242 ? -33.278 -16.376 -30.170 1.00 43.69 1242 ALA A N 1
ATOM 9415 C CA . ALA A 1 1242 ? -34.687 -16.089 -30.442 1.00 43.69 1242 ALA A CA 1
ATOM 9416 C C . ALA A 1 1242 ? -35.616 -16.521 -29.286 1.00 43.69 1242 ALA A C 1
ATOM 9418 O O . ALA A 1 1242 ? -36.545 -15.797 -28.939 1.00 43.69 1242 ALA A O 1
ATOM 9419 N N . ASP A 1 1243 ? -35.324 -17.648 -28.630 1.00 42.72 1243 ASP A N 1
ATOM 9420 C CA . ASP A 1 1243 ? -36.083 -18.114 -27.462 1.00 42.72 1243 ASP A CA 1
ATOM 9421 C C . ASP A 1 1243 ? -35.746 -17.289 -26.213 1.00 42.72 1243 ASP A C 1
ATOM 9423 O O . ASP A 1 1243 ? -36.628 -17.007 -25.404 1.00 42.72 1243 ASP A O 1
ATOM 9427 N N . LEU A 1 1244 ? -34.499 -16.812 -26.081 1.00 48.41 1244 LEU A N 1
ATOM 9428 C CA . LEU A 1 1244 ? -34.151 -15.797 -25.082 1.00 48.41 1244 LEU A CA 1
ATOM 9429 C C . LEU A 1 1244 ? -34.983 -14.525 -25.310 1.00 48.41 1244 LEU A C 1
ATOM 9431 O O . LEU A 1 1244 ? -35.545 -13.992 -24.359 1.00 48.41 1244 LEU A O 1
ATOM 9435 N N . GLN A 1 1245 ? -35.128 -14.084 -26.566 1.00 43.44 1245 GLN A N 1
ATOM 9436 C CA . GLN A 1 1245 ? -35.944 -12.919 -26.907 1.00 43.44 1245 GLN A CA 1
ATOM 9437 C C . GLN A 1 1245 ? -37.436 -13.118 -26.592 1.00 43.44 1245 GLN A C 1
ATOM 9439 O O . GLN A 1 1245 ? -38.061 -12.244 -25.993 1.00 43.44 1245 GLN A O 1
ATOM 9444 N N . ALA A 1 1246 ? -38.001 -14.278 -26.932 1.00 37.97 1246 ALA A N 1
ATOM 9445 C CA . ALA A 1 1246 ? -39.393 -14.599 -26.629 1.00 37.97 1246 ALA A CA 1
ATOM 9446 C C . ALA A 1 1246 ? -39.654 -14.748 -25.116 1.00 37.97 1246 ALA A C 1
ATOM 9448 O O . ALA A 1 1246 ? -40.681 -14.291 -24.619 1.00 37.97 1246 ALA A O 1
ATOM 9449 N N . SER A 1 1247 ? -38.722 -15.355 -24.371 1.00 40.25 1247 SER A N 1
ATOM 9450 C CA . SER A 1 1247 ? -38.859 -15.611 -22.927 1.00 40.25 1247 SER A CA 1
ATOM 9451 C C . SER A 1 1247 ? -38.666 -14.376 -22.038 1.00 40.25 1247 SER A C 1
ATOM 9453 O O . SER A 1 1247 ? -39.231 -14.328 -20.948 1.00 40.25 1247 SER A O 1
ATOM 9455 N N . LEU A 1 1248 ? -37.903 -13.379 -22.500 1.00 42.50 1248 LEU A N 1
ATOM 9456 C CA . LEU A 1 1248 ? -37.668 -12.113 -21.794 1.00 42.50 1248 LEU A CA 1
ATOM 9457 C C . LEU A 1 1248 ? -38.701 -11.026 -22.146 1.00 42.50 1248 LEU A C 1
ATOM 9459 O O . LEU A 1 1248 ? -38.675 -9.949 -21.560 1.00 42.50 1248 LEU A O 1
ATOM 9463 N N . GLY A 1 1249 ? -39.635 -11.306 -23.063 1.00 34.62 1249 GLY A N 1
ATOM 9464 C CA . GLY A 1 1249 ? -40.782 -10.436 -23.332 1.00 34.62 1249 GLY A CA 1
ATOM 9465 C C . GLY A 1 1249 ? -40.446 -9.118 -24.035 1.00 34.62 1249 GLY A C 1
ATOM 9466 O O . GLY A 1 1249 ? -41.151 -8.133 -23.824 1.00 34.62 1249 GLY A O 1
ATOM 9467 N N . PHE A 1 1250 ? -39.396 -9.075 -24.865 1.00 35.69 1250 PHE A N 1
ATOM 9468 C CA . PHE A 1 1250 ? -39.033 -7.851 -25.585 1.00 35.69 1250 PHE A CA 1
ATOM 9469 C C . PHE A 1 1250 ? -40.144 -7.408 -26.545 1.00 35.69 1250 PHE A C 1
ATOM 9471 O O . PHE A 1 1250 ? -40.372 -8.020 -27.591 1.00 35.69 1250 PHE A O 1
ATOM 9478 N N . THR A 1 1251 ? -40.761 -6.266 -26.258 1.00 31.42 1251 THR A N 1
ATOM 9479 C CA . THR A 1 1251 ? -41.285 -5.408 -27.320 1.00 31.42 1251 THR A CA 1
ATOM 9480 C C . THR A 1 1251 ? -40.102 -4.805 -28.068 1.00 31.42 1251 THR A C 1
ATOM 9482 O O . THR A 1 1251 ? -39.163 -4.326 -27.430 1.00 31.42 1251 THR A O 1
ATOM 9485 N N . ALA A 1 1252 ? -40.143 -4.785 -29.404 1.00 26.28 1252 ALA A N 1
ATOM 9486 C CA . ALA A 1 1252 ? -39.195 -3.980 -30.173 1.00 26.28 1252 ALA A CA 1
ATOM 9487 C C . ALA A 1 1252 ? -39.214 -2.535 -29.636 1.00 26.28 1252 ALA A C 1
ATOM 9489 O O . ALA A 1 1252 ? -40.306 -2.041 -29.324 1.00 26.28 1252 ALA A O 1
ATOM 9490 N N . PRO A 1 1253 ? -38.054 -1.865 -29.492 1.00 28.25 1253 PRO A N 1
ATOM 9491 C CA . PRO A 1 1253 ? -38.034 -0.497 -29.000 1.00 28.25 1253 PRO A CA 1
ATOM 9492 C C . PRO A 1 1253 ? -38.928 0.364 -29.900 1.00 28.25 1253 PRO A C 1
ATOM 9494 O O . PRO A 1 1253 ? -38.912 0.169 -31.123 1.00 28.25 1253 PRO A O 1
ATOM 9497 N N . PRO A 1 1254 ? -39.712 1.307 -29.341 1.00 26.08 1254 PRO A N 1
ATOM 9498 C CA . PRO A 1 1254 ? -40.345 2.307 -30.179 1.00 26.08 1254 PRO A CA 1
ATOM 9499 C C . PRO A 1 1254 ? -39.240 2.973 -30.996 1.00 26.08 1254 PRO A C 1
ATOM 9501 O O . PRO A 1 1254 ? -38.183 3.314 -30.459 1.00 26.08 1254 PRO A O 1
ATOM 9504 N N . VAL A 1 1255 ? -39.466 3.125 -32.301 1.00 25.88 1255 VAL A N 1
ATOM 9505 C CA . VAL A 1 1255 ? -38.574 3.924 -33.139 1.00 25.88 1255 VAL A CA 1
ATOM 9506 C C . VAL A 1 1255 ? -38.641 5.338 -32.582 1.00 25.88 1255 VAL A C 1
ATOM 9508 O O . VAL A 1 1255 ? -39.616 6.051 -32.817 1.00 25.88 1255 VAL A O 1
ATOM 9511 N N . TYR A 1 1256 ? -37.632 5.718 -31.798 1.00 28.14 1256 TYR A N 1
ATOM 9512 C CA . TYR A 1 1256 ? -37.439 7.093 -31.379 1.00 28.14 1256 TYR A CA 1
ATOM 9513 C C . TYR A 1 1256 ? -37.190 7.892 -32.653 1.00 28.14 1256 TYR A C 1
ATOM 9515 O O . TYR A 1 1256 ? -36.098 7.868 -33.220 1.00 28.14 1256 TYR A O 1
ATOM 9523 N N . ALA A 1 1257 ? -38.243 8.549 -33.139 1.00 26.25 1257 ALA A N 1
ATOM 9524 C CA . ALA A 1 1257 ? -38.102 9.583 -34.141 1.00 26.25 1257 ALA A CA 1
ATOM 9525 C C . ALA A 1 1257 ? -37.107 10.606 -33.586 1.00 26.25 1257 ALA A C 1
ATOM 9527 O O . ALA A 1 1257 ? -37.258 11.055 -32.446 1.00 26.25 1257 ALA A O 1
ATOM 9528 N N . ALA A 1 1258 ? -36.076 10.923 -34.370 1.00 25.12 1258 ALA A N 1
ATOM 9529 C CA . ALA A 1 1258 ? -35.112 11.944 -33.998 1.00 25.12 1258 ALA A CA 1
ATOM 9530 C C . ALA A 1 1258 ? -35.873 13.238 -33.652 1.00 25.12 1258 ALA A C 1
ATOM 9532 O O . ALA A 1 1258 ? -36.731 13.645 -34.440 1.00 25.12 1258 ALA A O 1
ATOM 9533 N N . PRO A 1 1259 ? -35.612 13.880 -32.499 1.00 28.47 1259 PRO A N 1
ATOM 9534 C CA . PRO A 1 1259 ? -36.202 15.177 -32.212 1.00 28.47 1259 PRO A CA 1
ATOM 9535 C C . PRO A 1 1259 ? -35.690 16.192 -33.237 1.00 28.47 1259 PRO A C 1
ATOM 9537 O O . PRO A 1 1259 ? -34.483 16.425 -33.333 1.00 28.47 1259 PRO A O 1
ATOM 9540 N N . ASP A 1 1260 ? -36.599 16.793 -34.003 1.00 29.67 1260 ASP A N 1
ATOM 9541 C CA . ASP A 1 1260 ? -36.256 17.860 -34.941 1.00 29.67 1260 ASP A CA 1
ATOM 9542 C C . ASP A 1 1260 ? -35.730 19.095 -34.188 1.00 29.67 1260 ASP A C 1
ATOM 9544 O O . ASP A 1 1260 ? -36.485 19.840 -33.562 1.00 29.67 1260 ASP A O 1
ATOM 9548 N N . GLY A 1 1261 ? -34.430 19.356 -34.323 1.00 30.38 1261 GLY A N 1
ATOM 9549 C CA . GLY A 1 1261 ? -33.817 20.654 -34.039 1.00 30.38 1261 GLY A CA 1
ATOM 9550 C C . GLY A 1 1261 ? -33.508 20.983 -32.564 1.00 30.38 1261 GLY A C 1
ATOM 9551 O O . GLY A 1 1261 ? -33.952 20.315 -31.629 1.00 30.38 1261 GLY A O 1
ATOM 9552 N N . PRO A 1 1262 ? -32.692 22.031 -32.331 1.00 30.22 1262 PRO A N 1
ATOM 9553 C CA . PRO A 1 1262 ? -32.200 22.378 -31.002 1.00 30.22 1262 PRO A CA 1
ATOM 9554 C C . PRO A 1 1262 ? -33.263 23.119 -30.181 1.00 30.22 1262 PRO A C 1
ATOM 9556 O O . PRO A 1 1262 ? -33.507 24.313 -30.372 1.00 30.22 1262 PRO A O 1
ATOM 9559 N N . HIS A 1 1263 ? -33.855 22.436 -29.203 1.00 25.62 1263 HIS A N 1
ATOM 9560 C CA . HIS A 1 1263 ? -34.707 23.090 -28.215 1.00 25.62 1263 HIS A CA 1
ATOM 9561 C C . HIS A 1 1263 ? -33.878 23.822 -27.148 1.00 25.62 1263 HIS A C 1
ATOM 9563 O O . HIS A 1 1263 ? -33.281 23.213 -26.263 1.00 25.62 1263 HIS A O 1
ATOM 9569 N N . HIS A 1 1264 ? -33.900 25.157 -27.208 1.00 27.39 1264 HIS A N 1
ATOM 9570 C CA . HIS A 1 1264 ? -33.539 26.021 -26.081 1.00 27.39 1264 HIS A CA 1
ATOM 9571 C C . HIS A 1 1264 ? -34.414 25.717 -24.845 1.00 27.39 1264 HIS A C 1
ATOM 9573 O O . HIS A 1 1264 ? -35.596 25.383 -25.007 1.00 27.39 1264 HIS A O 1
ATOM 9579 N N . PRO A 1 1265 ? -33.888 25.890 -23.615 1.00 28.86 1265 PRO A N 1
ATOM 9580 C CA . PRO A 1 1265 ? -34.690 25.783 -22.400 1.00 28.86 1265 PRO A CA 1
ATOM 9581 C C . PRO A 1 1265 ? -35.773 26.869 -22.398 1.00 28.86 1265 PRO A C 1
ATOM 9583 O O . PRO A 1 1265 ? -35.473 28.047 -22.578 1.00 28.86 1265 PRO A O 1
ATOM 9586 N N . ARG A 1 1266 ? -37.041 26.483 -22.209 1.00 27.30 1266 ARG A N 1
ATOM 9587 C CA . ARG A 1 1266 ? -38.146 27.447 -22.135 1.00 27.30 1266 ARG A CA 1
ATOM 9588 C C . ARG A 1 1266 ? -38.365 27.949 -20.716 1.00 27.30 1266 ARG A C 1
ATOM 9590 O O . ARG A 1 1266 ? -38.777 27.204 -19.828 1.00 27.30 1266 ARG A O 1
ATOM 9597 N N . GLU A 1 1267 ? -38.193 29.253 -20.572 1.00 28.47 1267 GLU A N 1
ATOM 9598 C CA . GLU A 1 1267 ? -38.783 30.063 -19.515 1.00 28.47 1267 GLU A CA 1
ATOM 9599 C C . GLU A 1 1267 ? -40.312 29.890 -19.461 1.00 28.47 1267 GLU A C 1
ATOM 9601 O O . GLU A 1 1267 ? -40.976 29.579 -20.457 1.00 28.47 1267 GLU A O 1
ATOM 9606 N N . ARG A 1 1268 ? -40.899 30.155 -18.290 1.00 30.55 1268 ARG A N 1
ATOM 9607 C CA . ARG A 1 1268 ? -42.349 30.333 -18.161 1.00 30.55 1268 ARG A CA 1
ATOM 9608 C C . ARG A 1 1268 ? -42.726 31.749 -18.592 1.00 30.55 1268 ARG A C 1
ATOM 9610 O O . ARG A 1 1268 ? -42.470 32.686 -17.845 1.00 30.55 1268 ARG A O 1
ATOM 9617 N N . ALA A 1 1269 ? -43.428 31.887 -19.713 1.00 26.70 1269 ALA A N 1
ATOM 9618 C CA . ALA A 1 1269 ? -44.084 33.136 -20.098 1.00 26.70 1269 ALA A CA 1
ATOM 9619 C C . ALA A 1 1269 ? -45.613 32.976 -20.106 1.00 26.70 1269 ALA A C 1
ATOM 9621 O O . ALA A 1 1269 ? -46.154 32.011 -20.649 1.00 26.70 1269 ALA A O 1
ATOM 9622 N N . VAL A 1 1270 ? -46.304 33.932 -19.482 1.00 33.16 1270 VAL A N 1
ATOM 9623 C CA . VAL A 1 1270 ? -47.771 34.043 -19.452 1.00 33.16 1270 VAL A CA 1
ATOM 9624 C C . VAL A 1 1270 ? -48.247 34.760 -20.719 1.00 33.16 1270 VAL A C 1
ATOM 9626 O O . VAL A 1 1270 ? -47.643 35.743 -21.138 1.00 33.16 1270 VAL A O 1
ATOM 9629 N N . THR A 1 1271 ? -49.336 34.290 -21.326 1.00 25.69 1271 THR A N 1
ATOM 9630 C CA . THR A 1 1271 ? -49.929 34.882 -22.535 1.00 25.69 1271 THR A CA 1
ATOM 9631 C C . THR A 1 1271 ? -50.647 36.215 -22.271 1.00 25.69 1271 THR A C 1
ATOM 9633 O O . THR A 1 1271 ? -51.512 36.274 -21.395 1.00 25.69 1271 THR A O 1
ATOM 9636 N N . PRO A 1 1272 ? -50.404 37.258 -23.089 1.00 31.41 1272 PRO A N 1
ATOM 9637 C CA . PRO A 1 1272 ? -51.314 38.390 -23.256 1.00 31.41 1272 PRO A CA 1
ATOM 9638 C C . PRO A 1 1272 ? -52.253 38.199 -24.476 1.00 31.41 1272 PRO A C 1
ATOM 9640 O O . PRO A 1 1272 ? -51.898 37.484 -25.416 1.00 31.41 1272 PRO A O 1
ATOM 9643 N N . PRO A 1 1273 ? -53.442 38.834 -24.501 1.00 33.31 1273 PRO A N 1
ATOM 9644 C CA . PRO A 1 1273 ? -54.298 38.949 -25.688 1.00 33.31 1273 PRO A CA 1
ATOM 9645 C C . PRO A 1 1273 ? -53.920 40.169 -26.578 1.00 33.31 1273 PRO A C 1
ATOM 9647 O O . PRO A 1 1273 ? -53.111 40.996 -26.157 1.00 33.31 1273 PRO A O 1
ATOM 9650 N N . PRO A 1 1274 ? -54.450 40.274 -27.818 1.00 51.44 1274 PRO A N 1
ATOM 9651 C CA . PRO A 1 1274 ? -53.747 40.913 -28.941 1.00 51.44 1274 PRO A CA 1
ATOM 9652 C C . PRO A 1 1274 ? -54.192 42.348 -29.275 1.00 51.44 1274 PRO A C 1
ATOM 9654 O O . PRO A 1 1274 ? -55.320 42.734 -28.974 1.00 51.44 1274 PRO A O 1
ATOM 9657 N N . ILE A 1 1275 ? -53.344 43.079 -30.015 1.00 30.84 1275 ILE A N 1
ATOM 9658 C CA . ILE A 1 1275 ? -53.717 44.230 -30.863 1.00 30.84 1275 ILE A CA 1
ATOM 9659 C C . ILE A 1 1275 ? -52.905 44.173 -32.174 1.00 30.84 1275 ILE A C 1
ATOM 9661 O O . ILE A 1 1275 ? -51.741 43.774 -32.162 1.00 30.84 1275 ILE A O 1
ATOM 9665 N N . ASP A 1 1276 ? -53.548 44.545 -33.283 1.00 42.81 1276 ASP A N 1
ATOM 9666 C CA . ASP A 1 1276 ? -53.010 44.536 -34.648 1.00 42.81 1276 ASP A CA 1
ATOM 9667 C C . ASP A 1 1276 ? -51.988 45.650 -34.978 1.00 42.81 1276 ASP A C 1
ATOM 9669 O O . ASP A 1 1276 ? -51.906 46.692 -34.328 1.00 42.81 1276 ASP A O 1
ATOM 9673 N N . VAL A 1 1277 ? -51.265 45.365 -36.067 1.00 28.19 1277 VAL A N 1
ATOM 9674 C CA . VAL A 1 1277 ? -50.334 46.155 -36.907 1.00 28.19 1277 VAL A CA 1
ATOM 9675 C C . VAL A 1 1277 ? -50.802 47.600 -37.231 1.00 28.19 1277 VAL A C 1
ATOM 9677 O O . VAL A 1 1277 ? -52.006 47.873 -37.180 1.00 28.19 1277 VAL A O 1
ATOM 9680 N N . PRO A 1 1278 ? -49.894 48.543 -37.588 1.00 43.75 1278 PRO A N 1
ATOM 9681 C CA . PRO A 1 1278 ? -49.195 48.544 -38.895 1.00 43.75 1278 PRO A CA 1
ATOM 9682 C C . PRO A 1 1278 ? -47.657 48.564 -38.845 1.00 43.75 1278 PRO A C 1
ATOM 9684 O O . PRO A 1 1278 ? -47.093 49.256 -37.971 1.00 43.75 1278 PRO A O 1
#

Sequence (1278 aa):
GTSTRVGDVVEVESLNLVFAGAPPGSIALGSVKSNIGHLKAGAGAAGMLKATLALHHKVLPPTLNAQTPNPNIDFSASPFYLNHETQPWPQPNGVPRRVGVSAYGFGGTNFHLVLEEYVPGALTRKTQKVVAAPTGIDSTPTATTPLARPKPVRGILALGAATPTALKEKLDETLTRAEGGWTPARSLPKPADLKATERLVIDFGDHDELLDRLHKAQKVMGFDSPQAWKAMQAQGIFRGSGPANGKLAYLFPGQGSQYVNMGRELAAEYPIVAQTIAEADAVMTPILGRPLSSYIFIDSSDPAAVNQAQFDLMQTEITQPAMLTMDEALRRLLAQFGFRPDMVMGHSLGEYAALTAAGVMPFAECLEAAAARGSEMSQVRVEDNGKMAAVLAPIEVVEATLQEVGGYVVPANINSRSQCVIGGASQAVEAAVGLFESRGYRAMQLPVSHAFHTSIVAPASAPLRQMLDRLHFTPPTLPLVANLTGDFYPTEVEAIKDVLQAQVASPVQWVKGLETLYNAGVRTFLEVGPKRALRGFANDVFADKGDVLALLTNHPKQGELPTFNQALCGLYAAGFGVPEPAPEIRELPVTAPAAVSTPAGNVATTPEVKTMPQSNDQLGQLLAQALQQLAGQQMNAPAGAIRADQFRQPYDRNELPLGSVVISGTGLGLPGAEKPVMDPDNALRILRGEQFVDLIPTRFRQKMVDKRIVRLVKAEDGSGSFATIDNTDEVIKLAGRPGYFDLTEEYGVPDKLIEALDITTQLAMAAGLDALREAGIPLVQTYKRTTTGKYLPQNWLLPEALRDETGVIFASAFPGGDRFADEFSRYYAFQGRLDKLAALEDLRRYTNDSQTLYEIDRRIADLHEQIEAEPYHFDRRFLFRILCMGHSQFAQYIGARGPNAHVNAACASTAQGVAVAEDWIRTGRCRRVIVIGADNVTGDQLLEWVGAGFLGVGAITTSDKVDEAALPFDRRRHGTIMGMGACALVIESEDAVRERGMRGLVELLSSETSNSAFHGTRLDVDHIAQVMNNLVTAAERRFGLHRHAMASQLVFMSHETFTPARGGSASAEVVALRSTFGEAANEIVVANTKGFTGHPMGVGVEDVIAVKILEYGIVPPVPNFKEVDPDLGPLNLSRGGRYPVQYALHLAAGFGSQIAMTLTRRIPGSLDRVDNKPKYQRWLADVSGYDWAETEVEKRVLRVKAQGNPLRQPLPSNWQYGTGPTVRAIAPESVAGTAYRPAPMADLQASLGFTAPPVYAAPDGPHHPRERAVTPPPIDVP

Mean predicted aligned error: 18.64 Å

Foldseek 3Di:
DLPDLPVVLVVQVVVCVVCVVADQAQAEDAACCQVVHCPQVCRQVSLVVLFLVCLVVQKDAAHPPCPDPNPSDPSRSGNYDHHHHIGHNDDPPPAWDKDKGWDAHPLRFIDIDMDTRDDFAPPPPDPPPPPPDDDDDDDDDDFDDLQQQDQAQWAKDKAAAQDLVVSLVVLVVVLVVLVVVDDDDRGDDDLVSLPHQKMKMATGHDSVLVNVLSVLVNVCSVPPDLVSQVVSLVSLIHIAGGAQQWFEEEEQEDQPQDAAQPCVVVVVRPVLLVVLQVLLQVLCCVVVVGGLVCLRYDDPVDPVSRVVSVVVCQQQLSVLLVFLSQLVSLQVSCVSLPDAGLEYEYFQSRVLNRCCSQVFFPSSLSSVLSNLLSVLLLPQDDPFLKWKKKWQAAVVCLVVLLVVFPADKDFQEPQARGITMMIHGHRSVVVSCVSCVVVVIHMGIDPHPGRWQAQSSLSSLVSSLVSLVPGGGAFGNHWYAQQQPLETQDRDSVSNSVSVSNSRHHHGPNLSVLVNCVVVTDAEYEHRTGACRNLVRNCRSCVVPSSHHRAYQAYPVCHNSSRNVSRVSNCSSSSPSSPDPDDPDDDTDDDHHDHDDDDDDDDDDDDDDDDDDDDDDVVVVVVVVVVVVVVVVPPPDDPDDDDPPPDDDDDDLLDQFQAFKFFLFKFKFFFAAADARRPPCVLVCQLAVAFQKDWDDLVLLVLLLVVQFWAWDADPVRDTDIDTRNDSLLFATMARAHYDDDLCQQPVDDVVLVVLAAPQLSQLLSGLQLRCVSSLFAFFWDWDQDPVRFTDTDAGATQQQQAAQEFEEEFAAQALVLVVLVLVCLVVVLVVLVVLLVVLVVVLVVDPDPVSNVVSVVSNVVSVVVCVVRPDDDDPSSCSRRDPCSRSSSSVRRNHDFRYYYAYQWQCQQLVVVQVQVVCQSQQSHFKYKYKYWDRCNDPRRVSPVSSVCVSHLQADSDNDLLLALAFQAPSQGHFHYFTMIMITIMGTQVVSVLLLFAGLWTFLFKDKDFPLPAQPFADLVVLLVRLLVRVSSSCSNPVDDLLVQLLQEEEEFQFRSDDPPRGRLQSVLSSLCSRHPPSQLNYEYAYSCSRRTRRTRHPPVVSSQSVCLNQQKGRASPSHDHRDVVSPHHNGDPIGHGNHFKYKYWTAGGNRIIMITIIGGFDDDPPGSNDPVSNQVLQCQSNLHPGWDWDQDSNGIHTPDPGDRPGDRDHHPDDRSDHHNHYGDHPVVDPDDDDDRDDVVVVCVVVPDDDPPPPDPPPDDDDDDDDDDDDDDDDDD

Secondary structure (DSSP, 8-state):
--S-TTHHHHHHHHHHHHTTTSPTT-EEE--SHHHH---TTHHHHHHHHHHHHHHHHTEE---TT-SS--TTS-TTTSSEEE--S-EE-PPGGGSPPEEEEEEE-TTS-EEEEEEE---TTT---------PPP--------PPP--PPPPPSSEEEEEEESSHHHHHHHHHHHHHHHHTT----S-PPPHHHHTSSEEEEEEESSHHHHHHHHHHHHHHHTT--HHHHHHHHTTTEEEEESS--SEEEEEE--TT---TTTTHHHHHH-HHHHHHHHHHHHHHHHHHSS-THHHH---TT-HHHHHHHHHHTTSHHHHHHHHHHHHHHHHHHHHHHT---SEEEE-TTHHHHHHHHTTSS-HHHHHHHHHHHHHHHHH---S---EEEEEES-HHHHHHHHHTSSS-EEEEE---SS-EEEEE-HHHHHHHHHHHHHTT-EEEE---SS-TTSGGGGGGHHHHHHHHTTS-----SS-EE-TTTSSBPPSSHHHHHHHHHHHTTS-B-HHHHHHHHHHTTEEEEEEEEESSHHHHHHHHHTTT-TT-EEEEEEBTTTBHHHHHHHHHHHHHHTTTTSPPPPPS---------------------------------HHHHHHHHHHHHHHHHHTTS------GGGS-----TTS--SS-EEEEEEEEE---TTSBTT-TTHHHHHHTT----EEPPHHHHHHHHTTT-EEEEEPTTS-EEEEE--STTSS--EE----B--HHHHH---HHHHTT--HHHHHHHHHHHHHHHHTT--BEEEEEEPTTS-EEEEEEE--HHHHTTEEEEEE-SSTTHHHHHHHHHHHHHHHHHHHHHHHHHHHTTT---HHHHHHHHHHHHHHHHHHHHS-----TTHHHHHSS-HHHHHHHHHT--S-EEEE-BTBTHHHHHHHHHHHHHHTTS-SEEEEEEEE-TTSTTTHHHHHHHHHHTT-B---S-TTTS--TTBTT--SB-B--EEEEEEEEEHHHHHHTT---SEEEEEEEEEE--S-SS---HHHHHHHHHHHHHHHHHHHT--HHHHGGGEEEE----S--SSSSHHHHHHHHHHHHHGGGGGGSEEE-SHHHH-B-SS--HHHHHHHHHHHHTEEPPPTT--SB-GGG---EE--SEE----EEEEEEEETTTEEEEEEEEEPP--S---TTHHHHHHHHHHHHT-SS--EEEETTEEEEPP-SS-SSPPPPP---TT-----PPPPGGG-TT----PPPHHHHHHHTT-PPPP--PPP-S--PPPP--PPPPP----